Protein 2CUC (pdb70)

Foldseek 3Di:
DPDDDFDWWKAQLDAADDPDPAADTHDRGWIWAFDAQDDQQWTWIATPHVGDIHIDGVVRIDGDDGPDDD

Organism: Mus musculus (NCBI:txid10090)

Solvent-accessible surface area: 4850 Å² total; per-residue (Å²): 139,73,86,64,92,110,59,56,65,36,42,0,81,92,108,34,73,32,135,154,146,83,31,1,57,1,71,148,61,2,26,0,106,25,104,29,140,117,90,138,33,90,32,91,0,40,0,86,94,67,45,158,70,3,17,0,16,33,138,79,9,103,96,73,117,41,114,80,90,129

Secondary structure (DSSP, 8-state):
----SSS--EE--S-B---STTB--B-TT-EEEEEEEEETTEEEEEETTT--EEEEEGGG-EE---TT--

Nearest PDB structures (foldseek):
  2cuc-assembly1_A  TM=8.937E-01  e=4.933E-11  Mus musculus
  6edf-assembly1_A  TM=8.598E-01  e=6.894E-06  Homo sapiens
  1fyn-assembly1_A  TM=8.293E-01  e=5.812E-06  Homo sapiens
  6c4s-assembly1_B  TM=8.470E-01  e=2.414E-05  Homo sapiens
  2ecz-assembly1_A  TM=7.636E-01  e=8.659E-06  Homo sapiens

Radius of gyration: 11.86 Å; Cα contacts (8 Å, |Δi|>4): 140; chains: 1; bounding box: 29×27×24 Å

Sequence (70 aa):
GSSGSSGNMFVALHTYSAHRPEELDLQKGEGIRVLGKYQDGWLKGLSLLTGRTGIFPSDYVIPVSGPSSGGSSGSSGNMFVALHTYSAHRPEELDLQKGEGIRVLGKYQDGWLKGLSLLTGRTGIFPSDYVIPVSGPSSGGSSGSSGNMFVALHTYSAHRPEELDLQKGEGIRVLGKYQDGWLKGLSLLTGRTGIFPSDYVIPVSGPSSGGSSGSSGNMFVALHTYSAHRPEELDLQKGEGIRVLGKYQDGWLKGLSLLTGRTGIFPSDYVIPVSGPSSGGSSGSSGNMFVALHTYSAHRPEELDLQKGEGIRVLGKYQDGWLKGLSLLTGRTGIFPSDYVIPVSGPSSGGSSGSSGNMFVALHTYSAHRPEELDLQKGEGIRVLGKYQDGWLKGLSLLTGRTGIFPSDYVIPVSGPSSGGSSGSSGNMFVALHTYSAHRPEELDLQKGEGIRVLGKYQDGWLKGLSLLTGRTGIFPSDYVIPVSGPSSGGSSGSSGNMFVALHTYSAHRPEELDLQKGEGIRVLGKYQDGWLKGLSLLTGRTGIFPSDYVIPVSGPSSGGSSGSSGNMFVALHTYSAHRPEELDLQKGEGIRVLGKYQDGWLKGLSLLTGRTGIFPSDYVIPVSGPSSGGSSGSSGNMFVALHTYSAHRPEELDLQKGEGIRVLGKYQDGWLKGLSLLTGRTGIFPSDYVIPVSGPSSGGSSGSSGNMFVALHTYSAHRPEELDLQKGEGIRVLGKYQDGWLKGLSLLTGRTGIFPSDYVIPVSGPSSGGSSGSSGNMFVALHTYSAHRPEELDLQKGEGIRVLGKYQDGWLKGLSLLTGRTGIFPSDYVIPVSGPSSGGSSGSSGNMFVALHTYSAHRPEELDLQKGEGIRVLGKYQDGWLKGLSLLTGRTGIFPSDYVIPVSGPSSGGSSGSSGNMFVALHTYSAHRPEELDLQKGEGIRVLGKYQDGWLKGLSLLTGRTGIFPSDYVIPVSGPSSGGSSGSSGNMFVALHTYSAHRPEELDLQKGEGIRVLGKYQDGWLKGLSLLTGRTGIFPSDYVIPVSGPSSGGSSGSSGNMFVALHTYSAHRPEELDLQKGEGIRVLGKYQDGWLKGLSLLTGRTGIFPSDYVIPVSGPSSGGSSGSSGNMFVALHTYSAHRPEELDLQKGEGIRVLGKYQDGWLKGLSLLTGRTGIFPSDYVIPVSGPSSGGSSGSSGNMFVALHTYSAHRPEELDLQKGEGIRVLGKYQDGWLKGLSLLTGRTGIFPSDYVIPVSGPSSGGSSGSSGNMFVALHTYSAHRPEELDLQKGEGIRVLGKYQDGWLKGLSLLTGRTGIFPSDYVIPVSGPSSGGSSGSSGNMFVALHTYSAHRPEELDLQKGEGIRVLGKYQDGWLKGLSLLTGRTGIFPSDYVIPVSGPSSG

InterPro domains:
  IPR001452 SH3 domain [PF00018] (206-243)
  IPR001452 SH3 domain [PF00018] (388-435)
  IPR001452 SH3 domain [PF07653] (130-182)
  IPR001452 SH3 domain [PR00452] (385-395)
  IPR001452 SH3 domain [PR00452] (399-414)
  IPR001452 SH3 domain [PR00452] (429-441)
  IPR001452 SH3 domain [PS50002] (125-184)
  IPR001452 SH3 domain [PS50002] (187-252)
  IPR001452 SH3 domain [PS50002] (382-443)
  IPR001452 SH3 domain [SM00326] (128-183)
  IPR001452 SH3 domain [SM00326] (190-251)
  IPR001452 SH3 domain [SM00326] (385-442)
  IPR001841 Zinc finger, RING-type [PF13639] (11-53)
  IPR001841 Zinc finger, RING-type [PS50089] (12-53)
  IPR001841 Zinc finger, RING-type [SM00184] (12-52)
  IPR013083 Zinc finger, RING/FYVE/PHD-type [G3DSA:3.30.40.10] (3-82)
  IPR017907 Zinc finger, RING-type, conserved site [PS00518] (28-37)
  IPR028511 E3 ubiquitin-protein ligase SH3RF2, RING finger, HC subclass [cd16749] (10-55)
  IPR035792 E3 ubiquitin-protein ligase SH3RF2, first SH3 domain [cd11929] (128-181)
  IPR035794 E3 ubiquitin-protein ligase SH3RF2, second SH3 domain [cd11932] (191-247)

Structure (mmCIF, N/CA/C/O backbone):
data_2CUC
#
_entry.id   2CUC
#
loop_
_atom_site.group_PDB
_atom_site.id
_atom_site.type_symbol
_atom_site.label_atom_id
_atom_site.label_alt_id
_atom_site.label_comp_id
_atom_site.label_asym_id
_atom_site.label_entity_id
_atom_site.label_seq_id
_atom_site.pdbx_PDB_ins_code
_atom_site.Cartn_x
_atom_site.Cartn_y
_atom_site.Cartn_z
_atom_site.occupancy
_atom_site.B_iso_or_equiv
_atom_site.auth_seq_id
_atom_site.auth_comp_id
_atom_site.auth_asym_id
_atom_site.auth_atom_id
_atom_site.pdbx_PDB_model_num
ATOM 1 N N . GLY A 1 1 ? 16.415 1.539 -12.167 1.00 0.00 1 GLY A N 1
ATOM 2 C CA . GLY A 1 1 ? 16.487 1.330 -10.733 1.00 0.00 1 GLY A CA 1
ATOM 3 C C . GLY A 1 1 ? 15.388 0.419 -10.224 1.00 0.00 1 GLY A C 1
ATOM 4 O O . GLY A 1 1 ? 14.204 0.730 -10.353 1.00 0.00 1 GLY A O 1
ATOM 8 N N . SER A 1 2 ? 15.780 -0.712 -9.644 1.00 0.00 2 SER A N 1
ATOM 9 C CA . SER A 1 2 ? 14.819 -1.674 -9.119 1.00 0.00 2 SER A CA 1
ATOM 10 C C . SER A 1 2 ? 14.821 -1.666 -7.593 1.00 0.00 2 SER A C 1
ATOM 11 O O . SER A 1 2 ? 15.862 -1.478 -6.964 1.00 0.00 2 SER A O 1
ATOM 19 N N . SER A 1 3 ? 13.647 -1.873 -7.005 1.00 0.00 3 SER A N 1
ATOM 20 C CA . SER A 1 3 ? 13.512 -1.886 -5.553 1.00 0.00 3 SER A CA 1
ATOM 21 C C . SER A 1 3 ? 14.661 -2.654 -4.907 1.00 0.00 3 SER A C 1
ATOM 22 O O . SER A 1 3 ? 15.310 -2.162 -3.985 1.00 0.00 3 SER A O 1
ATOM 30 N N . GLY A 1 4 ? 14.906 -3.864 -5.399 1.00 0.00 4 GLY A N 1
ATOM 31 C CA . GLY A 1 4 ? 15.977 -4.682 -4.859 1.00 0.00 4 GLY A CA 1
ATOM 32 C C . GLY A 1 4 ? 15.459 -5.865 -4.066 1.00 0.00 4 GLY A C 1
ATOM 33 O O . GLY A 1 4 ? 15.505 -7.003 -4.533 1.00 0.00 4 GLY A O 1
ATOM 37 N N . SER A 1 5 ? 14.965 -5.598 -2.861 1.00 0.00 5 SER A N 1
ATOM 38 C CA . SER A 1 5 ? 14.441 -6.650 -1.998 1.00 0.00 5 SER A CA 1
ATOM 39 C C . SER A 1 5 ? 13.182 -7.268 -2.598 1.00 0.00 5 SER A C 1
ATOM 40 O O . SER A 1 5 ? 12.519 -6.660 -3.439 1.00 0.00 5 SER A O 1
ATOM 48 N N . SER A 1 6 ? 12.858 -8.480 -2.160 1.00 0.00 6 SER A N 1
ATOM 49 C CA . SER A 1 6 ? 11.681 -9.183 -2.656 1.00 0.00 6 SER A CA 1
ATOM 50 C C . SER A 1 6 ? 10.466 -8.894 -1.779 1.00 0.00 6 SER A C 1
ATOM 51 O O . SER A 1 6 ? 10.412 -9.305 -0.620 1.00 0.00 6 SER A O 1
ATOM 59 N N . GLY A 1 7 ? 9.493 -8.184 -2.341 1.00 0.00 7 GLY A N 1
ATOM 60 C CA . GLY A 1 7 ? 8.292 -7.852 -1.597 1.00 0.00 7 GLY A CA 1
ATOM 61 C C . GLY A 1 7 ? 7.107 -7.578 -2.502 1.00 0.00 7 GLY A C 1
ATOM 62 O O . GLY A 1 7 ? 6.991 -8.164 -3.577 1.00 0.00 7 GLY A O 1
ATOM 66 N N . ASN A 1 8 ? 6.223 -6.687 -2.064 1.00 0.00 8 ASN A N 1
ATOM 67 C CA . ASN A 1 8 ? 5.039 -6.339 -2.841 1.00 0.00 8 ASN A CA 1
ATOM 68 C C . ASN A 1 8 ? 4.932 -4.828 -3.021 1.00 0.00 8 ASN A C 1
ATOM 69 O O . ASN A 1 8 ? 4.816 -4.083 -2.049 1.00 0.00 8 ASN A O 1
ATOM 80 N N . MET A 1 9 ? 4.971 -4.383 -4.273 1.00 0.00 9 MET A N 1
ATOM 81 C CA . MET A 1 9 ? 4.877 -2.961 -4.582 1.00 0.00 9 MET A CA 1
ATOM 82 C C . MET A 1 9 ? 3.543 -2.637 -5.247 1.00 0.00 9 MET A C 1
ATOM 83 O O . MET A 1 9 ? 3.096 -3.350 -6.146 1.00 0.00 9 MET A O 1
ATOM 97 N N . PHE A 1 10 ? 2.911 -1.556 -4.801 1.00 0.00 10 PHE A N 1
ATOM 98 C CA . PHE A 1 10 ? 1.628 -1.138 -5.352 1.00 0.00 10 PHE A CA 1
ATOM 99 C C . PHE A 1 10 ? 1.465 0.376 -5.263 1.00 0.00 10 PHE A C 1
ATOM 100 O O . PHE A 1 10 ? 1.550 0.959 -4.182 1.00 0.00 10 PHE A O 1
ATOM 117 N N . VAL A 1 11 ? 1.230 1.009 -6.409 1.00 0.00 11 VAL A N 1
ATOM 118 C CA . VAL A 1 11 ? 1.054 2.455 -6.461 1.00 0.00 11 VAL A CA 1
ATOM 119 C C . VAL A 1 11 ? -0.409 2.838 -6.270 1.00 0.00 11 VAL A C 1
ATOM 120 O O . VAL A 1 11 ? -1.294 1.983 -6.300 1.00 0.00 11 VAL A O 1
ATOM 133 N N . ALA A 1 12 ? -0.657 4.129 -6.073 1.00 0.00 12 ALA A N 1
ATOM 134 C CA . ALA A 1 12 ? -2.013 4.626 -5.879 1.00 0.00 12 ALA A CA 1
ATOM 135 C C . ALA A 1 12 ? -2.526 5.324 -7.134 1.00 0.00 12 ALA A C 1
ATOM 136 O O . ALA A 1 12 ? -3.637 5.058 -7.595 1.00 0.00 12 ALA A O 1
ATOM 143 N N . LEU A 1 13 ? -1.712 6.220 -7.682 1.00 0.00 13 LEU A N 1
ATOM 144 C CA . LEU A 1 13 ? -2.084 6.958 -8.884 1.00 0.00 13 LEU A CA 1
ATOM 145 C C . LEU A 1 13 ? -3.411 7.685 -8.688 1.00 0.00 13 LEU A C 1
ATOM 146 O O . LEU A 1 13 ? -4.161 7.898 -9.640 1.00 0.00 13 LEU A O 1
ATOM 162 N N . HIS A 1 14 ? -3.692 8.067 -7.446 1.00 0.00 14 HIS A N 1
ATOM 163 C CA . HIS A 1 14 ? -4.927 8.774 -7.125 1.00 0.00 14 HIS A CA 1
ATOM 164 C C . HIS A 1 14 ? -4.854 9.390 -5.731 1.00 0.00 14 HIS A C 1
ATOM 165 O O . HIS A 1 14 ? -4.147 8.889 -4.855 1.00 0.00 14 HIS A O 1
ATOM 180 N N . THR A 1 15 ? -5.588 10.480 -5.532 1.00 0.00 15 THR A N 1
ATOM 181 C CA . THR A 1 15 ? -5.604 11.166 -4.246 1.00 0.00 15 THR A CA 1
ATOM 182 C C . THR A 1 15 ? -6.868 10.833 -3.461 1.00 0.00 15 THR A C 1
ATOM 183 O O . THR A 1 15 ? -7.935 11.391 -3.718 1.00 0.00 15 THR A O 1
ATOM 194 N N . TYR A 1 16 ? -6.741 9.920 -2.504 1.00 0.00 16 TYR A N 1
ATOM 195 C CA . TYR A 1 16 ? -7.874 9.511 -1.683 1.00 0.00 16 TYR A CA 1
ATOM 196 C C . TYR A 1 16 ? -7.738 10.048 -0.261 1.00 0.00 16 TYR A C 1
ATOM 197 O O . TYR A 1 16 ? -6.830 9.663 0.476 1.00 0.00 16 TYR A O 1
ATOM 215 N N . SER A 1 17 ? -8.649 10.939 0.118 1.00 0.00 17 SER A N 1
ATOM 216 C CA . SER A 1 17 ? -8.630 11.531 1.451 1.00 0.00 17 SER A CA 1
ATOM 217 C C . SER A 1 17 ? -9.372 10.647 2.449 1.00 0.00 17 SER A C 1
ATOM 218 O O . SER A 1 17 ? -10.599 10.676 2.528 1.00 0.00 17 SER A O 1
ATOM 226 N N . ALA A 1 18 ? -8.616 9.862 3.209 1.00 0.00 18 ALA A N 1
ATOM 227 C CA . ALA A 1 18 ? -9.200 8.970 4.204 1.00 0.00 18 ALA A CA 1
ATOM 228 C C . ALA A 1 18 ? -10.394 9.623 4.892 1.00 0.00 18 ALA A C 1
ATOM 229 O O . ALA A 1 18 ? -10.317 10.769 5.336 1.00 0.00 18 ALA A O 1
ATOM 236 N N . HIS A 1 19 ? -11.497 8.887 4.978 1.00 0.00 19 HIS A N 1
ATOM 237 C CA . HIS A 1 19 ? -12.708 9.395 5.614 1.00 0.00 19 HIS A CA 1
ATOM 238 C C . HIS A 1 19 ? -12.923 8.740 6.975 1.00 0.00 19 HIS A C 1
ATOM 239 O O . HIS A 1 19 ? -13.542 9.324 7.864 1.00 0.00 19 HIS A O 1
ATOM 254 N N . ARG A 1 20 ? -12.409 7.524 7.129 1.00 0.00 20 ARG A N 1
ATOM 255 C CA . ARG A 1 20 ? -12.547 6.789 8.381 1.00 0.00 20 ARG A CA 1
ATOM 256 C C . ARG A 1 20 ? -11.182 6.528 9.011 1.00 0.00 20 ARG A C 1
ATOM 257 O O . ARG A 1 20 ? -10.144 6.600 8.354 1.00 0.00 20 ARG A O 1
ATOM 278 N N . PRO A 1 21 ? -11.183 6.218 10.316 1.00 0.00 21 PRO A N 1
ATOM 279 C CA . PRO A 1 21 ? -9.953 5.939 11.064 1.00 0.00 21 PRO A CA 1
ATOM 280 C C . PRO A 1 21 ? -9.308 4.621 10.650 1.00 0.00 21 PRO A C 1
ATOM 281 O O . PRO A 1 21 ? -8.296 4.210 11.216 1.00 0.00 21 PRO A O 1
ATOM 292 N N . GLU A 1 22 ? -9.902 3.963 9.659 1.00 0.00 22 GLU A N 1
ATOM 293 C CA . GLU A 1 22 ? -9.385 2.690 9.170 1.00 0.00 22 GLU A CA 1
ATOM 294 C C . GLU A 1 22 ? -8.908 2.814 7.726 1.00 0.00 22 GLU A C 1
ATOM 295 O O . GLU A 1 22 ? -8.064 2.043 7.272 1.00 0.00 22 GLU A O 1
ATOM 307 N N . GLU A 1 23 ? -9.456 3.792 7.011 1.00 0.00 23 GLU A N 1
ATOM 308 C CA . GLU A 1 23 ? -9.087 4.017 5.618 1.00 0.00 23 GLU A CA 1
ATOM 309 C C . GLU A 1 23 ? -7.689 4.620 5.515 1.00 0.00 23 GLU A C 1
ATOM 310 O O . GLU A 1 23 ? -7.196 5.237 6.461 1.00 0.00 23 GLU A O 1
ATOM 322 N N . LEU A 1 24 ? -7.056 4.438 4.362 1.00 0.00 24 LEU A N 1
ATOM 323 C CA . LEU A 1 24 ? -5.715 4.964 4.134 1.00 0.00 24 LEU A CA 1
ATOM 324 C C . LEU A 1 24 ? -5.739 6.093 3.109 1.00 0.00 24 LEU A C 1
ATOM 325 O O . LEU A 1 24 ? -6.428 6.007 2.093 1.00 0.00 24 LEU A O 1
ATOM 341 N N . ASP A 1 25 ? -4.980 7.149 3.381 1.00 0.00 25 ASP A N 1
ATOM 342 C CA . ASP A 1 25 ? -4.912 8.294 2.481 1.00 0.00 25 ASP A CA 1
ATOM 343 C C . ASP A 1 25 ? -3.960 8.017 1.321 1.00 0.00 25 ASP A C 1
ATOM 344 O O . ASP A 1 25 ? -2.746 7.925 1.508 1.00 0.00 25 ASP A O 1
ATOM 353 N N . LEU A 1 26 ? -4.519 7.885 0.123 1.00 0.00 26 LEU A N 1
ATOM 354 C CA . LEU A 1 26 ? -3.720 7.617 -1.068 1.00 0.00 26 LEU A CA 1
ATOM 355 C C . LEU A 1 26 ? -3.287 8.918 -1.736 1.00 0.00 26 LEU A C 1
ATOM 356 O O . LEU A 1 26 ? -4.011 9.913 -1.707 1.00 0.00 26 LEU A O 1
ATOM 372 N N . GLN A 1 27 ? -2.103 8.901 -2.340 1.00 0.00 27 GLN A N 1
ATOM 373 C CA . GLN A 1 27 ? -1.574 10.079 -3.017 1.00 0.00 27 GLN A CA 1
ATOM 374 C C . GLN A 1 27 ? -1.090 9.729 -4.421 1.00 0.00 27 GLN A C 1
ATOM 375 O O . GLN A 1 27 ? -0.210 8.886 -4.593 1.00 0.00 27 GLN A O 1
ATOM 389 N N . LYS A 1 28 ? -1.672 10.382 -5.421 1.00 0.00 28 LYS A N 1
ATOM 390 C CA . LYS A 1 28 ? -1.300 10.141 -6.811 1.00 0.00 28 LYS A CA 1
ATOM 391 C C . LYS A 1 28 ? 0.216 10.159 -6.979 1.00 0.00 28 LYS A C 1
ATOM 392 O O . LYS A 1 28 ? 0.837 11.221 -6.989 1.00 0.00 28 LYS A O 1
ATOM 411 N N . GLY A 1 29 ? 0.806 8.975 -7.112 1.00 0.00 29 GLY A N 1
ATOM 412 C CA . GLY A 1 29 ? 2.244 8.877 -7.279 1.00 0.00 29 GLY A CA 1
ATOM 413 C C . GLY A 1 29 ? 2.956 8.526 -5.988 1.00 0.00 29 GLY A C 1
ATOM 414 O O . GLY A 1 29 ? 4.042 9.035 -5.712 1.00 0.00 29 GLY A O 1
ATOM 418 N N . GLU A 1 30 ? 2.343 7.653 -5.194 1.00 0.00 30 GLU A N 1
ATOM 419 C CA . GLU A 1 30 ? 2.924 7.237 -3.924 1.00 0.00 30 GLU A CA 1
ATOM 420 C C . GLU A 1 30 ? 3.048 5.718 -3.854 1.00 0.00 30 GLU A C 1
ATOM 421 O O . GLU A 1 30 ? 2.119 4.992 -4.206 1.00 0.00 30 GLU A O 1
ATOM 433 N N . GLY A 1 31 ? 4.203 5.244 -3.396 1.00 0.00 31 GLY A N 1
ATOM 434 C CA . GLY A 1 31 ? 4.428 3.814 -3.289 1.00 0.00 31 GLY A CA 1
ATOM 435 C C . GLY A 1 31 ? 3.834 3.227 -2.024 1.00 0.00 31 GLY A C 1
ATOM 436 O O . GLY A 1 31 ? 4.147 3.672 -0.919 1.00 0.00 31 GLY A O 1
ATOM 440 N N . ILE A 1 32 ? 2.974 2.228 -2.184 1.00 0.00 32 ILE A N 1
ATOM 441 C CA . ILE A 1 32 ? 2.334 1.580 -1.045 1.00 0.00 32 ILE A CA 1
ATOM 442 C C . ILE A 1 32 ? 2.732 0.111 -0.954 1.00 0.00 32 ILE A C 1
ATOM 443 O O . ILE A 1 32 ? 2.969 -0.543 -1.970 1.00 0.00 32 ILE A O 1
ATOM 459 N N . ARG A 1 33 ? 2.801 -0.402 0.270 1.00 0.00 33 ARG A N 1
ATOM 460 C CA . ARG A 1 33 ? 3.169 -1.795 0.495 1.00 0.00 33 ARG A CA 1
ATOM 461 C C . ARG A 1 33 ? 1.995 -2.582 1.070 1.00 0.00 33 ARG A C 1
ATOM 462 O O . ARG A 1 33 ? 1.646 -2.428 2.241 1.00 0.00 33 ARG A O 1
ATOM 483 N N . VAL A 1 34 ? 1.390 -3.424 0.240 1.00 0.00 34 VAL A N 1
ATOM 484 C CA . VAL A 1 34 ? 0.256 -4.235 0.665 1.00 0.00 34 VAL A CA 1
ATOM 485 C C . VAL A 1 34 ? 0.686 -5.296 1.672 1.00 0.00 34 VAL A C 1
ATOM 486 O O . VAL A 1 34 ? 1.486 -6.179 1.357 1.00 0.00 34 VAL A O 1
ATOM 499 N N . LEU A 1 35 ? 0.150 -5.206 2.884 1.00 0.00 35 LEU A N 1
ATOM 500 C CA . LEU A 1 35 ? 0.478 -6.159 3.939 1.00 0.00 35 LEU A CA 1
ATOM 501 C C . LEU A 1 35 ? -0.593 -7.239 4.049 1.00 0.00 35 LEU A C 1
ATOM 502 O O . LEU A 1 35 ? -0.360 -8.397 3.706 1.00 0.00 35 LEU A O 1
ATOM 518 N N . GLY A 1 36 ? -1.771 -6.850 4.529 1.00 0.00 36 GLY A N 1
ATOM 519 C CA . GLY A 1 36 ? -2.862 -7.796 4.674 1.00 0.00 36 GLY A CA 1
ATOM 520 C C . GLY A 1 36 ? -3.925 -7.623 3.608 1.00 0.00 36 GLY A C 1
ATOM 521 O O . GLY A 1 36 ? -3.882 -6.673 2.825 1.00 0.00 36 GLY A O 1
ATOM 525 N N . LYS A 1 37 ? -4.883 -8.544 3.574 1.00 0.00 37 LYS A N 1
ATOM 526 C CA . LYS A 1 37 ? -5.963 -8.490 2.596 1.00 0.00 37 LYS A CA 1
ATOM 527 C C . LYS A 1 37 ? -7.321 -8.428 3.287 1.00 0.00 37 LYS A C 1
ATOM 528 O O . LYS A 1 37 ? -7.789 -9.420 3.845 1.00 0.00 37 LYS A O 1
ATOM 547 N N . TYR A 1 38 ? -7.948 -7.258 3.245 1.00 0.00 38 TYR A N 1
ATOM 548 C CA . TYR A 1 38 ? -9.252 -7.067 3.869 1.00 0.00 38 TYR A CA 1
ATOM 549 C C . TYR A 1 38 ? -10.298 -7.980 3.236 1.00 0.00 38 TYR A C 1
ATOM 550 O O . TYR A 1 38 ? -10.882 -8.831 3.907 1.00 0.00 38 TYR A O 1
ATOM 568 N N . GLN A 1 39 ? -10.526 -7.797 1.939 1.00 0.00 39 GLN A N 1
ATOM 569 C CA . GLN A 1 39 ? -11.501 -8.604 1.215 1.00 0.00 39 GLN A CA 1
ATOM 570 C C . GLN A 1 39 ? -11.480 -8.276 -0.274 1.00 0.00 39 GLN A C 1
ATOM 571 O O . GLN A 1 39 ? -10.724 -7.412 -0.719 1.00 0.00 39 GLN A O 1
ATOM 585 N N . ASP A 1 40 ? -12.314 -8.971 -1.040 1.00 0.00 40 ASP A N 1
ATOM 586 C CA . ASP A 1 40 ? -12.391 -8.753 -2.480 1.00 0.00 40 ASP A CA 1
ATOM 587 C C . ASP A 1 40 ? -12.747 -7.303 -2.791 1.00 0.00 40 ASP A C 1
ATOM 588 O O . ASP A 1 40 ? -13.904 -6.899 -2.680 1.00 0.00 40 ASP A O 1
ATOM 597 N N . GLY A 1 41 ? -11.744 -6.523 -3.181 1.00 0.00 41 GLY A N 1
ATOM 598 C CA . GLY A 1 41 ? -11.971 -5.126 -3.501 1.00 0.00 41 GLY A CA 1
ATOM 599 C C . GLY A 1 41 ? -11.284 -4.189 -2.528 1.00 0.00 41 GLY A C 1
ATOM 600 O O . GLY A 1 41 ? -11.066 -3.016 -2.834 1.00 0.00 41 GLY A O 1
ATOM 604 N N . TRP A 1 42 ? -10.942 -4.705 -1.353 1.00 0.00 42 TRP A N 1
ATOM 605 C CA . TRP A 1 42 ? -10.277 -3.905 -0.331 1.00 0.00 42 TRP A CA 1
ATOM 606 C C . TRP A 1 42 ? -9.043 -4.623 0.205 1.00 0.00 42 TRP A C 1
ATOM 607 O O . TRP A 1 42 ? -9.091 -5.816 0.509 1.00 0.00 42 TRP A O 1
ATOM 628 N N . LEU A 1 43 ? -7.941 -3.891 0.319 1.00 0.00 43 LEU A N 1
ATOM 629 C CA . LEU A 1 43 ? -6.694 -4.459 0.819 1.00 0.00 43 LEU A CA 1
ATOM 630 C C . LEU A 1 43 ? -6.052 -3.539 1.852 1.00 0.00 43 LEU A C 1
ATOM 631 O O . LEU A 1 43 ? -6.379 -2.355 1.933 1.00 0.00 43 LEU A O 1
ATOM 647 N N . LYS A 1 44 ? -5.135 -4.091 2.640 1.00 0.00 44 LYS A N 1
ATOM 648 C CA . LYS A 1 44 ? -4.444 -3.320 3.667 1.00 0.00 44 LYS A CA 1
ATOM 649 C C . LYS A 1 44 ? -2.965 -3.167 3.329 1.00 0.00 44 LYS A C 1
ATOM 650 O O . LYS A 1 44 ? -2.259 -4.154 3.127 1.00 0.00 44 LYS A O 1
ATOM 669 N N . GLY A 1 45 ? -2.501 -1.922 3.270 1.00 0.00 45 GLY A N 1
ATOM 670 C CA . GLY A 1 45 ? -1.108 -1.663 2.957 1.00 0.00 45 GLY A CA 1
ATOM 671 C C . GLY A 1 45 ? -0.572 -0.437 3.668 1.00 0.00 45 GLY A C 1
ATOM 672 O O . GLY A 1 45 ? -1.341 0.381 4.176 1.00 0.00 45 GLY A O 1
ATOM 676 N N . LEU A 1 46 ? 0.750 -0.308 3.707 1.00 0.00 46 LEU A N 1
ATOM 677 C CA . LEU A 1 46 ? 1.388 0.828 4.364 1.00 0.00 46 LEU A CA 1
ATOM 678 C C . LEU A 1 46 ? 2.007 1.772 3.338 1.00 0.00 46 LEU A C 1
ATOM 679 O O . LEU A 1 46 ? 2.920 1.395 2.604 1.00 0.00 46 LEU A O 1
ATOM 695 N N . SER A 1 47 ? 1.505 3.002 3.295 1.00 0.00 47 SER A N 1
ATOM 696 C CA . SER A 1 47 ? 2.007 4.000 2.358 1.00 0.00 47 SER A CA 1
ATOM 697 C C . SER A 1 47 ? 3.484 4.287 2.610 1.00 0.00 47 SER A C 1
ATOM 698 O O . SER A 1 47 ? 3.850 4.875 3.628 1.00 0.00 47 SER A O 1
ATOM 706 N N . LEU A 1 48 ? 4.329 3.867 1.674 1.00 0.00 48 LEU A N 1
ATOM 707 C CA . LEU A 1 48 ? 5.768 4.077 1.793 1.00 0.00 48 LEU A CA 1
ATOM 708 C C . LEU A 1 48 ? 6.110 5.561 1.702 1.00 0.00 48 LEU A C 1
ATOM 709 O O . LEU A 1 48 ? 7.247 5.963 1.952 1.00 0.00 48 LEU A O 1
ATOM 725 N N . LEU A 1 49 ? 5.120 6.371 1.344 1.00 0.00 49 LEU A N 1
ATOM 726 C CA . LEU A 1 49 ? 5.315 7.811 1.222 1.00 0.00 49 LEU A CA 1
ATOM 727 C C . LEU A 1 49 ? 5.004 8.516 2.539 1.00 0.00 49 LEU A C 1
ATOM 728 O O . LEU A 1 49 ? 5.902 9.028 3.209 1.00 0.00 49 LEU A O 1
ATOM 744 N N . THR A 1 50 ? 3.727 8.538 2.905 1.00 0.00 50 THR A N 1
ATOM 745 C CA . THR A 1 50 ? 3.297 9.178 4.142 1.00 0.00 50 THR A CA 1
ATOM 746 C C . THR A 1 50 ? 3.686 8.344 5.357 1.00 0.00 50 THR A C 1
ATOM 747 O O . THR A 1 50 ? 4.151 8.876 6.364 1.00 0.00 50 THR A O 1
ATOM 758 N N . GLY A 1 51 ? 3.492 7.033 5.255 1.00 0.00 51 GLY A N 1
ATOM 759 C CA . GLY A 1 51 ? 3.828 6.146 6.354 1.00 0.00 51 GLY A CA 1
ATOM 760 C C . GLY A 1 51 ? 2.613 5.739 7.163 1.00 0.00 51 GLY A C 1
ATOM 761 O O . GLY A 1 51 ? 2.733 5.361 8.329 1.00 0.00 51 GLY A O 1
ATOM 765 N N . ARG A 1 52 ? 1.439 5.817 6.545 1.00 0.00 52 ARG A N 1
ATOM 766 C CA . ARG A 1 52 ? 0.197 5.456 7.217 1.00 0.00 52 ARG A CA 1
ATOM 767 C C . ARG A 1 52 ? -0.303 4.095 6.742 1.00 0.00 52 ARG A C 1
ATOM 768 O O . ARG A 1 52 ? -0.071 3.700 5.598 1.00 0.00 52 ARG A O 1
ATOM 789 N N . THR A 1 53 ? -0.990 3.380 7.628 1.00 0.00 53 THR A N 1
ATOM 790 C CA . THR A 1 53 ? -1.520 2.063 7.300 1.00 0.00 53 THR A CA 1
ATOM 791 C C . THR A 1 53 ? -3.043 2.048 7.378 1.00 0.00 53 THR A C 1
ATOM 792 O O . THR A 1 53 ? -3.624 2.358 8.417 1.00 0.00 53 THR A O 1
ATOM 803 N N . GLY A 1 54 ? -3.684 1.686 6.271 1.00 0.00 54 GLY A N 1
ATOM 804 C CA . GLY A 1 54 ? -5.134 1.637 6.236 1.00 0.00 54 GLY A CA 1
ATOM 805 C C . GLY A 1 54 ? -5.658 0.724 5.145 1.00 0.00 54 GLY A C 1
ATOM 806 O O . GLY A 1 54 ? -4.884 0.035 4.480 1.00 0.00 54 GLY A O 1
ATOM 810 N N . ILE A 1 55 ? -6.974 0.718 4.962 1.00 0.00 55 ILE A N 1
ATOM 811 C CA . ILE A 1 55 ? -7.599 -0.117 3.945 1.00 0.00 55 ILE A CA 1
ATOM 812 C C . ILE A 1 55 ? -7.954 0.697 2.706 1.00 0.00 55 ILE A C 1
ATOM 813 O O . ILE A 1 55 ? -8.701 1.673 2.784 1.00 0.00 55 ILE A O 1
ATOM 829 N N . PHE A 1 56 ? -7.414 0.290 1.562 1.00 0.00 56 PHE A N 1
ATOM 830 C CA . PHE A 1 56 ? -7.674 0.982 0.304 1.00 0.00 56 PHE A CA 1
ATOM 831 C C . PHE A 1 56 ? -8.222 0.017 -0.744 1.00 0.00 56 PHE A C 1
ATOM 832 O O . PHE A 1 56 ? -8.003 -1.193 -0.686 1.00 0.00 56 PHE A O 1
ATOM 849 N N . PRO A 1 57 ? -8.954 0.565 -1.725 1.00 0.00 57 PRO A N 1
ATOM 850 C CA . PRO A 1 57 ? -9.549 -0.228 -2.805 1.00 0.00 57 PRO A CA 1
ATOM 851 C C . PRO A 1 57 ? -8.500 -0.782 -3.763 1.00 0.00 57 PRO A C 1
ATOM 852 O O . PRO A 1 57 ? -7.621 -0.055 -4.225 1.00 0.00 57 PRO A O 1
ATOM 863 N N . SER A 1 58 ? -8.600 -2.075 -4.058 1.00 0.00 58 SER A N 1
ATOM 864 C CA . SER A 1 58 ? -7.657 -2.728 -4.959 1.00 0.00 58 SER A CA 1
ATOM 865 C C . SER A 1 58 ? -7.663 -2.058 -6.330 1.00 0.00 58 SER A C 1
ATOM 866 O O . SER A 1 58 ? -6.648 -2.038 -7.027 1.00 0.00 58 SER A O 1
ATOM 874 N N . ASP A 1 59 ? -8.812 -1.511 -6.709 1.00 0.00 59 ASP A N 1
ATOM 875 C CA . ASP A 1 59 ? -8.951 -0.838 -7.996 1.00 0.00 59 ASP A CA 1
ATOM 876 C C . ASP A 1 59 ? -8.025 0.371 -8.080 1.00 0.00 59 ASP A C 1
ATOM 877 O O . ASP A 1 59 ? -7.626 0.785 -9.169 1.00 0.00 59 ASP A O 1
ATOM 886 N N . TYR A 1 60 ? -7.687 0.932 -6.925 1.00 0.00 60 TYR A N 1
ATOM 887 C CA . TYR A 1 60 ? -6.810 2.096 -6.868 1.00 0.00 60 TYR A CA 1
ATOM 888 C C . TYR A 1 60 ? -5.344 1.677 -6.919 1.00 0.00 60 TYR A C 1
ATOM 889 O O . TYR A 1 60 ? -4.473 2.464 -7.288 1.00 0.00 60 TYR A O 1
ATOM 907 N N . VAL A 1 61 ? -5.079 0.429 -6.546 1.00 0.00 61 VAL A N 1
ATOM 908 C CA . VAL A 1 61 ? -3.720 -0.098 -6.550 1.00 0.00 61 VAL A CA 1
ATOM 909 C C . VAL A 1 61 ? -3.540 -1.147 -7.642 1.00 0.00 61 VAL A C 1
ATOM 910 O O . VAL A 1 61 ? -4.376 -2.035 -7.807 1.00 0.00 61 VAL A O 1
ATOM 923 N N . ILE A 1 62 ? -2.443 -1.038 -8.384 1.00 0.00 62 ILE A N 1
ATOM 924 C CA . ILE A 1 62 ? -2.153 -1.978 -9.459 1.00 0.00 62 ILE A CA 1
ATOM 925 C C . ILE A 1 62 ? -0.880 -2.766 -9.171 1.00 0.00 62 ILE A C 1
ATOM 926 O O . ILE A 1 62 ? 0.132 -2.220 -8.731 1.00 0.00 62 ILE A O 1
ATOM 942 N N . PRO A 1 63 ? -0.928 -4.082 -9.426 1.00 0.00 63 PRO A N 1
ATOM 943 C CA . PRO A 1 63 ? 0.213 -4.975 -9.204 1.00 0.00 63 PRO A CA 1
ATOM 944 C C . PRO A 1 63 ? 1.345 -4.725 -10.195 1.00 0.00 63 PRO A C 1
ATOM 945 O O . PRO A 1 63 ? 1.238 -5.063 -11.374 1.00 0.00 63 PRO A O 1
ATOM 956 N N . VAL A 1 64 ? 2.431 -4.132 -9.709 1.00 0.00 64 VAL A N 1
ATOM 957 C CA . VAL A 1 64 ? 3.584 -3.838 -10.551 1.00 0.00 64 VAL A CA 1
ATOM 958 C C . VAL A 1 64 ? 4.373 -5.105 -10.864 1.00 0.00 64 VAL A C 1
ATOM 959 O O . VAL A 1 64 ? 4.169 -6.145 -10.239 1.00 0.00 64 VAL A O 1
ATOM 972 N N . SER A 1 65 ? 5.274 -5.009 -11.836 1.00 0.00 65 SER A N 1
ATOM 973 C CA . SER A 1 65 ? 6.092 -6.149 -12.235 1.00 0.00 65 SER A CA 1
ATOM 974 C C . SER A 1 65 ? 7.522 -5.712 -12.539 1.00 0.00 65 SER A C 1
ATOM 975 O O . SER A 1 65 ? 7.804 -4.522 -12.672 1.00 0.00 65 SER A O 1
ATOM 983 N N . GLY A 1 66 ? 8.421 -6.685 -12.647 1.00 0.00 66 GLY A N 1
ATOM 984 C CA . GLY A 1 66 ? 9.811 -6.382 -12.934 1.00 0.00 66 GLY A CA 1
ATOM 985 C C . GLY A 1 66 ? 10.701 -7.606 -12.848 1.00 0.00 66 GLY A C 1
ATOM 986 O O . GLY A 1 66 ? 10.228 -8.738 -12.749 1.00 0.00 66 GLY A O 1
ATOM 990 N N . PRO A 1 67 ? 12.024 -7.385 -12.890 1.00 0.00 67 PRO A N 1
ATOM 991 C CA . PRO A 1 67 ? 13.010 -8.467 -12.819 1.00 0.00 67 PRO A CA 1
ATOM 992 C C . PRO A 1 67 ? 13.062 -9.114 -11.439 1.00 0.00 67 PRO A C 1
ATOM 993 O O . PRO A 1 67 ? 13.795 -10.079 -11.223 1.00 0.00 67 PRO A O 1
ATOM 1004 N N . SER A 1 68 ? 12.279 -8.578 -10.509 1.00 0.00 68 SER A N 1
ATOM 1005 C CA . SER A 1 68 ? 12.238 -9.102 -9.148 1.00 0.00 68 SER A CA 1
ATOM 1006 C C . SER A 1 68 ? 12.268 -10.627 -9.153 1.00 0.00 68 SER A C 1
ATOM 1007 O O . SER A 1 68 ? 13.089 -11.245 -8.475 1.00 0.00 68 SER A O 1
ATOM 1015 N N . SER A 1 69 ? 11.366 -11.228 -9.922 1.00 0.00 69 SER A N 1
ATOM 1016 C CA . SER A 1 69 ? 11.285 -12.681 -10.013 1.00 0.00 69 SER A CA 1
ATOM 1017 C C . SER A 1 69 ? 12.530 -13.254 -10.682 1.00 0.00 69 SER A C 1
ATOM 1018 O O . SER A 1 69 ? 13.255 -12.546 -11.380 1.00 0.00 69 SER A O 1
ATOM 1026 N N . GLY A 1 70 ? 12.772 -14.543 -10.463 1.00 0.00 70 GLY A N 1
ATOM 1027 C CA . GLY A 1 70 ? 13.930 -15.191 -11.051 1.00 0.00 70 GLY A CA 1
ATOM 1028 C C . GLY A 1 70 ? 13.740 -15.490 -12.525 1.00 0.00 70 GLY A C 1
ATOM 1029 O O . GLY A 1 70 ? 14.463 -14.962 -13.371 1.00 0.00 70 GLY A O 1
ATOM 1033 N N . GLY A 1 1 ? 13.406 2.044 8.575 1.00 0.00 1 GLY A N 2
ATOM 1034 C CA . GLY A 1 1 ? 12.176 1.384 8.180 1.00 0.00 1 GLY A CA 2
ATOM 1035 C C . GLY A 1 1 ? 12.297 -0.127 8.194 1.00 0.00 1 GLY A C 2
ATOM 1036 O O . GLY A 1 1 ? 12.062 -0.765 9.220 1.00 0.00 1 GLY A O 2
ATOM 1040 N N . SER A 1 2 ? 12.663 -0.700 7.052 1.00 0.00 2 SER A N 2
ATOM 1041 C CA . SER A 1 2 ? 12.809 -2.146 6.936 1.00 0.00 2 SER A CA 2
ATOM 1042 C C . SER A 1 2 ? 13.940 -2.502 5.975 1.00 0.00 2 SER A C 2
ATOM 1043 O O . SER A 1 2 ? 14.208 -1.776 5.018 1.00 0.00 2 SER A O 2
ATOM 1051 N N . SER A 1 3 ? 14.599 -3.626 6.238 1.00 0.00 3 SER A N 2
ATOM 1052 C CA . SER A 1 3 ? 15.704 -4.078 5.400 1.00 0.00 3 SER A CA 2
ATOM 1053 C C . SER A 1 3 ? 15.410 -5.454 4.810 1.00 0.00 3 SER A C 2
ATOM 1054 O O . SER A 1 3 ? 15.323 -6.446 5.532 1.00 0.00 3 SER A O 2
ATOM 1062 N N . GLY A 1 4 ? 15.259 -5.505 3.490 1.00 0.00 4 GLY A N 2
ATOM 1063 C CA . GLY A 1 4 ? 14.977 -6.763 2.824 1.00 0.00 4 GLY A CA 2
ATOM 1064 C C . GLY A 1 4 ? 15.059 -6.652 1.314 1.00 0.00 4 GLY A C 2
ATOM 1065 O O . GLY A 1 4 ? 15.986 -6.042 0.780 1.00 0.00 4 GLY A O 2
ATOM 1069 N N . SER A 1 5 ? 14.089 -7.242 0.624 1.00 0.00 5 SER A N 2
ATOM 1070 C CA . SER A 1 5 ? 14.059 -7.211 -0.833 1.00 0.00 5 SER A CA 2
ATOM 1071 C C . SER A 1 5 ? 12.664 -6.856 -1.340 1.00 0.00 5 SER A C 2
ATOM 1072 O O . SER A 1 5 ? 11.669 -7.056 -0.644 1.00 0.00 5 SER A O 2
ATOM 1080 N N . SER A 1 6 ? 12.601 -6.329 -2.559 1.00 0.00 6 SER A N 2
ATOM 1081 C CA . SER A 1 6 ? 11.329 -5.943 -3.159 1.00 0.00 6 SER A CA 2
ATOM 1082 C C . SER A 1 6 ? 10.309 -7.072 -3.045 1.00 0.00 6 SER A C 2
ATOM 1083 O O . SER A 1 6 ? 10.323 -8.017 -3.832 1.00 0.00 6 SER A O 2
ATOM 1091 N N . GLY A 1 7 ? 9.425 -6.964 -2.058 1.00 0.00 7 GLY A N 2
ATOM 1092 C CA . GLY A 1 7 ? 8.410 -7.982 -1.858 1.00 0.00 7 GLY A CA 2
ATOM 1093 C C . GLY A 1 7 ? 7.138 -7.693 -2.631 1.00 0.00 7 GLY A C 2
ATOM 1094 O O . GLY A 1 7 ? 6.891 -8.289 -3.678 1.00 0.00 7 GLY A O 2
ATOM 1098 N N . ASN A 1 8 ? 6.328 -6.775 -2.113 1.00 0.00 8 ASN A N 2
ATOM 1099 C CA . ASN A 1 8 ? 5.074 -6.409 -2.760 1.00 0.00 8 ASN A CA 2
ATOM 1100 C C . ASN A 1 8 ? 4.971 -4.897 -2.931 1.00 0.00 8 ASN A C 2
ATOM 1101 O O . ASN A 1 8 ? 4.910 -4.154 -1.952 1.00 0.00 8 ASN A O 2
ATOM 1112 N N . MET A 1 9 ? 4.951 -4.448 -4.182 1.00 0.00 9 MET A N 2
ATOM 1113 C CA . MET A 1 9 ? 4.853 -3.025 -4.482 1.00 0.00 9 MET A CA 2
ATOM 1114 C C . MET A 1 9 ? 3.501 -2.692 -5.105 1.00 0.00 9 MET A C 2
ATOM 1115 O O . MET A 1 9 ? 3.037 -3.383 -6.011 1.00 0.00 9 MET A O 2
ATOM 1129 N N . PHE A 1 10 ? 2.873 -1.629 -4.612 1.00 0.00 10 PHE A N 2
ATOM 1130 C CA . PHE A 1 10 ? 1.574 -1.205 -5.120 1.00 0.00 10 PHE A CA 2
ATOM 1131 C C . PHE A 1 10 ? 1.419 0.310 -5.023 1.00 0.00 10 PHE A C 2
ATOM 1132 O O . PHE A 1 10 ? 1.493 0.885 -3.937 1.00 0.00 10 PHE A O 2
ATOM 1149 N N . VAL A 1 11 ? 1.204 0.951 -6.168 1.00 0.00 11 VAL A N 2
ATOM 1150 C CA . VAL A 1 11 ? 1.039 2.399 -6.213 1.00 0.00 11 VAL A CA 2
ATOM 1151 C C . VAL A 1 11 ? -0.428 2.789 -6.075 1.00 0.00 11 VAL A C 2
ATOM 1152 O O . VAL A 1 11 ? -1.318 1.946 -6.185 1.00 0.00 11 VAL A O 2
ATOM 1165 N N . ALA A 1 12 ? -0.673 4.073 -5.834 1.00 0.00 12 ALA A N 2
ATOM 1166 C CA . ALA A 1 12 ? -2.033 4.576 -5.683 1.00 0.00 12 ALA A CA 2
ATOM 1167 C C . ALA A 1 12 ? -2.523 5.228 -6.972 1.00 0.00 12 ALA A C 2
ATOM 1168 O O . ALA A 1 12 ? -3.622 4.938 -7.448 1.00 0.00 12 ALA A O 2
ATOM 1175 N N . LEU A 1 13 ? -1.703 6.110 -7.531 1.00 0.00 13 LEU A N 2
ATOM 1176 C CA . LEU A 1 13 ? -2.053 6.805 -8.766 1.00 0.00 13 LEU A CA 2
ATOM 1177 C C . LEU A 1 13 ? -3.378 7.547 -8.616 1.00 0.00 13 LEU A C 2
ATOM 1178 O O . LEU A 1 13 ? -4.088 7.774 -9.595 1.00 0.00 13 LEU A O 2
ATOM 1194 N N . HIS A 1 14 ? -3.703 7.924 -7.383 1.00 0.00 14 HIS A N 2
ATOM 1195 C CA . HIS A 1 14 ? -4.941 8.643 -7.105 1.00 0.00 14 HIS A CA 2
ATOM 1196 C C . HIS A 1 14 ? -4.897 9.287 -5.723 1.00 0.00 14 HIS A C 2
ATOM 1197 O O . HIS A 1 14 ? -4.138 8.860 -4.851 1.00 0.00 14 HIS A O 2
ATOM 1212 N N . THR A 1 15 ? -5.714 10.317 -5.528 1.00 0.00 15 THR A N 2
ATOM 1213 C CA . THR A 1 15 ? -5.767 11.020 -4.253 1.00 0.00 15 THR A CA 2
ATOM 1214 C C . THR A 1 15 ? -7.034 10.667 -3.482 1.00 0.00 15 THR A C 2
ATOM 1215 O O . THR A 1 15 ? -8.115 11.179 -3.776 1.00 0.00 15 THR A O 2
ATOM 1226 N N . TYR A 1 16 ? -6.895 9.789 -2.495 1.00 0.00 16 TYR A N 2
ATOM 1227 C CA . TYR A 1 16 ? -8.029 9.366 -1.683 1.00 0.00 16 TYR A CA 2
ATOM 1228 C C . TYR A 1 16 ? -7.966 9.989 -0.291 1.00 0.00 16 TYR A C 2
ATOM 1229 O O . TYR A 1 16 ? -7.063 9.694 0.492 1.00 0.00 16 TYR A O 2
ATOM 1247 N N . SER A 1 17 ? -8.932 10.851 0.008 1.00 0.00 17 SER A N 2
ATOM 1248 C CA . SER A 1 17 ? -8.985 11.519 1.303 1.00 0.00 17 SER A CA 2
ATOM 1249 C C . SER A 1 17 ? -9.633 10.620 2.352 1.00 0.00 17 SER A C 2
ATOM 1250 O O . SER A 1 17 ? -10.852 10.454 2.374 1.00 0.00 17 SER A O 2
ATOM 1258 N N . ALA A 1 18 ? -8.808 10.043 3.219 1.00 0.00 18 ALA A N 2
ATOM 1259 C CA . ALA A 1 18 ? -9.300 9.163 4.272 1.00 0.00 18 ALA A CA 2
ATOM 1260 C C . ALA A 1 18 ? -10.419 9.828 5.065 1.00 0.00 18 ALA A C 2
ATOM 1261 O O . ALA A 1 18 ? -10.314 10.993 5.449 1.00 0.00 18 ALA A O 2
ATOM 1268 N N . HIS A 1 19 ? -11.491 9.080 5.308 1.00 0.00 19 HIS A N 2
ATOM 1269 C CA . HIS A 1 19 ? -12.631 9.598 6.057 1.00 0.00 19 HIS A CA 2
ATOM 1270 C C . HIS A 1 19 ? -12.771 8.882 7.397 1.00 0.00 19 HIS A C 2
ATOM 1271 O O . HIS A 1 19 ? -13.346 9.422 8.342 1.00 0.00 19 HIS A O 2
ATOM 1286 N N . ARG A 1 20 ? -12.243 7.665 7.470 1.00 0.00 20 ARG A N 2
ATOM 1287 C CA . ARG A 1 20 ? -12.312 6.875 8.694 1.00 0.00 20 ARG A CA 2
ATOM 1288 C C . ARG A 1 20 ? -10.915 6.595 9.239 1.00 0.00 20 ARG A C 2
ATOM 1289 O O . ARG A 1 20 ? -9.914 6.689 8.528 1.00 0.00 20 ARG A O 2
ATOM 1310 N N . PRO A 1 21 ? -10.843 6.243 10.531 1.00 0.00 21 PRO A N 2
ATOM 1311 C CA . PRO A 1 21 ? -9.574 5.942 11.200 1.00 0.00 21 PRO A CA 2
ATOM 1312 C C . PRO A 1 21 ? -8.954 4.638 10.710 1.00 0.00 21 PRO A C 2
ATOM 1313 O O . PRO A 1 21 ? -7.895 4.227 11.182 1.00 0.00 21 PRO A O 2
ATOM 1324 N N . GLU A 1 22 ? -9.622 3.992 9.759 1.00 0.00 22 GLU A N 2
ATOM 1325 C CA . GLU A 1 22 ? -9.136 2.733 9.205 1.00 0.00 22 GLU A CA 2
ATOM 1326 C C . GLU A 1 22 ? -8.721 2.905 7.747 1.00 0.00 22 GLU A C 2
ATOM 1327 O O . GLU A 1 22 ? -7.897 2.150 7.232 1.00 0.00 22 GLU A O 2
ATOM 1339 N N . GLU A 1 23 ? -9.299 3.904 7.087 1.00 0.00 23 GLU A N 2
ATOM 1340 C CA . GLU A 1 23 ? -8.991 4.174 5.687 1.00 0.00 23 GLU A CA 2
ATOM 1341 C C . GLU A 1 23 ? -7.574 4.721 5.538 1.00 0.00 23 GLU A C 2
ATOM 1342 O O . GLU A 1 23 ? -7.020 5.304 6.471 1.00 0.00 23 GLU A O 2
ATOM 1354 N N . LEU A 1 24 ? -6.993 4.528 4.359 1.00 0.00 24 LEU A N 2
ATOM 1355 C CA . LEU A 1 24 ? -5.640 5.001 4.087 1.00 0.00 24 LEU A CA 2
ATOM 1356 C C . LEU A 1 24 ? -5.653 6.121 3.051 1.00 0.00 24 LEU A C 2
ATOM 1357 O O . LEU A 1 24 ? -6.198 5.964 1.959 1.00 0.00 24 LEU A O 2
ATOM 1373 N N . ASP A 1 25 ? -5.049 7.251 3.402 1.00 0.00 25 ASP A N 2
ATOM 1374 C CA . ASP A 1 25 ? -4.988 8.397 2.502 1.00 0.00 25 ASP A CA 2
ATOM 1375 C C . ASP A 1 25 ? -4.020 8.134 1.352 1.00 0.00 25 ASP A C 2
ATOM 1376 O O . ASP A 1 25 ? -2.806 8.076 1.550 1.00 0.00 25 ASP A O 2
ATOM 1385 N N . LEU A 1 26 ? -4.566 7.974 0.152 1.00 0.00 26 LEU A N 2
ATOM 1386 C CA . LEU A 1 26 ? -3.751 7.716 -1.031 1.00 0.00 26 LEU A CA 2
ATOM 1387 C C . LEU A 1 26 ? -3.273 9.022 -1.658 1.00 0.00 26 LEU A C 2
ATOM 1388 O O . LEU A 1 26 ? -3.981 10.028 -1.634 1.00 0.00 26 LEU A O 2
ATOM 1404 N N . GLN A 1 27 ? -2.068 8.997 -2.219 1.00 0.00 27 GLN A N 2
ATOM 1405 C CA . GLN A 1 27 ? -1.497 10.178 -2.854 1.00 0.00 27 GLN A CA 2
ATOM 1406 C C . GLN A 1 27 ? -0.992 9.852 -4.256 1.00 0.00 27 GLN A C 2
ATOM 1407 O O . GLN A 1 27 ? 0.028 9.182 -4.420 1.00 0.00 27 GLN A O 2
ATOM 1421 N N . LYS A 1 28 ? -1.712 10.331 -5.265 1.00 0.00 28 LYS A N 2
ATOM 1422 C CA . LYS A 1 28 ? -1.337 10.092 -6.654 1.00 0.00 28 LYS A CA 2
ATOM 1423 C C . LYS A 1 28 ? 0.179 10.110 -6.819 1.00 0.00 28 LYS A C 2
ATOM 1424 O O . LYS A 1 28 ? 0.812 11.160 -6.722 1.00 0.00 28 LYS A O 2
ATOM 1443 N N . GLY A 1 29 ? 0.756 8.939 -7.071 1.00 0.00 29 GLY A N 2
ATOM 1444 C CA . GLY A 1 29 ? 2.194 8.843 -7.247 1.00 0.00 29 GLY A CA 2
ATOM 1445 C C . GLY A 1 29 ? 2.913 8.484 -5.962 1.00 0.00 29 GLY A C 2
ATOM 1446 O O . GLY A 1 29 ? 3.984 9.015 -5.674 1.00 0.00 29 GLY A O 2
ATOM 1450 N N . GLU A 1 30 ? 2.321 7.580 -5.187 1.00 0.00 30 GLU A N 2
ATOM 1451 C CA . GLU A 1 30 ? 2.912 7.153 -3.924 1.00 0.00 30 GLU A CA 2
ATOM 1452 C C . GLU A 1 30 ? 3.033 5.633 -3.866 1.00 0.00 30 GLU A C 2
ATOM 1453 O O . GLU A 1 30 ? 2.073 4.912 -4.134 1.00 0.00 30 GLU A O 2
ATOM 1465 N N . GLY A 1 31 ? 4.222 5.153 -3.514 1.00 0.00 31 GLY A N 2
ATOM 1466 C CA . GLY A 1 31 ? 4.448 3.722 -3.428 1.00 0.00 31 GLY A CA 2
ATOM 1467 C C . GLY A 1 31 ? 3.941 3.132 -2.127 1.00 0.00 31 GLY A C 2
ATOM 1468 O O . GLY A 1 31 ? 4.461 3.440 -1.054 1.00 0.00 31 GLY A O 2
ATOM 1472 N N . ILE A 1 32 ? 2.923 2.283 -2.221 1.00 0.00 32 ILE A N 2
ATOM 1473 C CA . ILE A 1 32 ? 2.346 1.650 -1.042 1.00 0.00 32 ILE A CA 2
ATOM 1474 C C . ILE A 1 32 ? 2.781 0.192 -0.932 1.00 0.00 32 ILE A C 2
ATOM 1475 O O . ILE A 1 32 ? 3.124 -0.440 -1.931 1.00 0.00 32 ILE A O 2
ATOM 1491 N N . ARG A 1 33 ? 2.762 -0.335 0.288 1.00 0.00 33 ARG A N 2
ATOM 1492 C CA . ARG A 1 33 ? 3.154 -1.718 0.528 1.00 0.00 33 ARG A CA 2
ATOM 1493 C C . ARG A 1 33 ? 1.986 -2.525 1.088 1.00 0.00 33 ARG A C 2
ATOM 1494 O O . ARG A 1 33 ? 1.639 -2.401 2.262 1.00 0.00 33 ARG A O 2
ATOM 1515 N N . VAL A 1 34 ? 1.382 -3.350 0.238 1.00 0.00 34 VAL A N 2
ATOM 1516 C CA . VAL A 1 34 ? 0.254 -4.178 0.647 1.00 0.00 34 VAL A CA 2
ATOM 1517 C C . VAL A 1 34 ? 0.682 -5.224 1.670 1.00 0.00 34 VAL A C 2
ATOM 1518 O O . VAL A 1 34 ? 1.501 -6.096 1.377 1.00 0.00 34 VAL A O 2
ATOM 1531 N N . LEU A 1 35 ? 0.122 -5.133 2.871 1.00 0.00 35 LEU A N 2
ATOM 1532 C CA . LEU A 1 35 ? 0.445 -6.073 3.939 1.00 0.00 35 LEU A CA 2
ATOM 1533 C C . LEU A 1 35 ? -0.615 -7.164 4.043 1.00 0.00 35 LEU A C 2
ATOM 1534 O O . LEU A 1 35 ? -0.362 -8.323 3.717 1.00 0.00 35 LEU A O 2
ATOM 1550 N N . GLY A 1 36 ? -1.805 -6.785 4.498 1.00 0.00 36 GLY A N 2
ATOM 1551 C CA . GLY A 1 36 ? -2.887 -7.742 4.634 1.00 0.00 36 GLY A CA 2
ATOM 1552 C C . GLY A 1 36 ? -3.934 -7.593 3.548 1.00 0.00 36 GLY A C 2
ATOM 1553 O O . GLY A 1 36 ? -3.884 -6.656 2.751 1.00 0.00 36 GLY A O 2
ATOM 1557 N N . LYS A 1 37 ? -4.885 -8.521 3.514 1.00 0.00 37 LYS A N 2
ATOM 1558 C CA . LYS A 1 37 ? -5.949 -8.490 2.517 1.00 0.00 37 LYS A CA 2
ATOM 1559 C C . LYS A 1 37 ? -7.319 -8.433 3.186 1.00 0.00 37 LYS A C 2
ATOM 1560 O O . LYS A 1 37 ? -7.787 -9.423 3.748 1.00 0.00 37 LYS A O 2
ATOM 1579 N N . TYR A 1 38 ? -7.956 -7.269 3.119 1.00 0.00 38 TYR A N 2
ATOM 1580 C CA . TYR A 1 38 ? -9.272 -7.084 3.718 1.00 0.00 38 TYR A CA 2
ATOM 1581 C C . TYR A 1 38 ? -10.302 -8.001 3.067 1.00 0.00 38 TYR A C 2
ATOM 1582 O O . TYR A 1 38 ? -10.880 -8.867 3.723 1.00 0.00 38 TYR A O 2
ATOM 1600 N N . GLN A 1 39 ? -10.525 -7.805 1.772 1.00 0.00 39 GLN A N 2
ATOM 1601 C CA . GLN A 1 39 ? -11.485 -8.614 1.031 1.00 0.00 39 GLN A CA 2
ATOM 1602 C C . GLN A 1 39 ? -11.459 -8.267 -0.454 1.00 0.00 39 GLN A C 2
ATOM 1603 O O . GLN A 1 39 ? -10.769 -7.337 -0.872 1.00 0.00 39 GLN A O 2
ATOM 1617 N N . ASP A 1 40 ? -12.214 -9.020 -1.246 1.00 0.00 40 ASP A N 2
ATOM 1618 C CA . ASP A 1 40 ? -12.278 -8.791 -2.685 1.00 0.00 40 ASP A CA 2
ATOM 1619 C C . ASP A 1 40 ? -12.631 -7.339 -2.989 1.00 0.00 40 ASP A C 2
ATOM 1620 O O . ASP A 1 40 ? -13.790 -6.937 -2.891 1.00 0.00 40 ASP A O 2
ATOM 1629 N N . GLY A 1 41 ? -11.623 -6.554 -3.359 1.00 0.00 41 GLY A N 2
ATOM 1630 C CA . GLY A 1 41 ? -11.848 -5.155 -3.670 1.00 0.00 41 GLY A CA 2
ATOM 1631 C C . GLY A 1 41 ? -11.153 -4.225 -2.695 1.00 0.00 41 GLY A C 2
ATOM 1632 O O . GLY A 1 41 ? -10.829 -3.087 -3.036 1.00 0.00 41 GLY A O 2
ATOM 1636 N N . TRP A 1 42 ? -10.925 -4.709 -1.480 1.00 0.00 42 TRP A N 2
ATOM 1637 C CA . TRP A 1 42 ? -10.265 -3.912 -0.452 1.00 0.00 42 TRP A CA 2
ATOM 1638 C C . TRP A 1 42 ? -9.025 -4.624 0.077 1.00 0.00 42 TRP A C 2
ATOM 1639 O O . TRP A 1 42 ? -9.057 -5.822 0.359 1.00 0.00 42 TRP A O 2
ATOM 1660 N N . LEU A 1 43 ? -7.932 -3.880 0.209 1.00 0.00 43 LEU A N 2
ATOM 1661 C CA . LEU A 1 43 ? -6.680 -4.441 0.704 1.00 0.00 43 LEU A CA 2
ATOM 1662 C C . LEU A 1 43 ? -6.044 -3.520 1.741 1.00 0.00 43 LEU A C 2
ATOM 1663 O O . LEU A 1 43 ? -6.338 -2.326 1.791 1.00 0.00 43 LEU A O 2
ATOM 1679 N N . LYS A 1 44 ? -5.168 -4.083 2.566 1.00 0.00 44 LYS A N 2
ATOM 1680 C CA . LYS A 1 44 ? -4.486 -3.314 3.600 1.00 0.00 44 LYS A CA 2
ATOM 1681 C C . LYS A 1 44 ? -3.004 -3.157 3.274 1.00 0.00 44 LYS A C 2
ATOM 1682 O O . LYS A 1 44 ? -2.302 -4.140 3.044 1.00 0.00 44 LYS A O 2
ATOM 1701 N N . GLY A 1 45 ? -2.535 -1.913 3.256 1.00 0.00 45 GLY A N 2
ATOM 1702 C CA . GLY A 1 45 ? -1.139 -1.651 2.958 1.00 0.00 45 GLY A CA 2
ATOM 1703 C C . GLY A 1 45 ? -0.610 -0.431 3.687 1.00 0.00 45 GLY A C 2
ATOM 1704 O O . GLY A 1 45 ? -1.381 0.358 4.234 1.00 0.00 45 GLY A O 2
ATOM 1708 N N . LEU A 1 46 ? 0.709 -0.277 3.696 1.00 0.00 46 LEU A N 2
ATOM 1709 C CA . LEU A 1 46 ? 1.342 0.855 4.365 1.00 0.00 46 LEU A CA 2
ATOM 1710 C C . LEU A 1 46 ? 2.002 1.786 3.353 1.00 0.00 46 LEU A C 2
ATOM 1711 O O . LEU A 1 46 ? 2.929 1.392 2.645 1.00 0.00 46 LEU A O 2
ATOM 1727 N N . SER A 1 47 ? 1.521 3.023 3.293 1.00 0.00 47 SER A N 2
ATOM 1728 C CA . SER A 1 47 ? 2.063 4.010 2.367 1.00 0.00 47 SER A CA 2
ATOM 1729 C C . SER A 1 47 ? 3.536 4.279 2.661 1.00 0.00 47 SER A C 2
ATOM 1730 O O . SER A 1 47 ? 3.891 4.736 3.748 1.00 0.00 47 SER A O 2
ATOM 1738 N N . LEU A 1 48 ? 4.389 3.993 1.684 1.00 0.00 48 LEU A N 2
ATOM 1739 C CA . LEU A 1 48 ? 5.825 4.203 1.836 1.00 0.00 48 LEU A CA 2
ATOM 1740 C C . LEU A 1 48 ? 6.173 5.684 1.728 1.00 0.00 48 LEU A C 2
ATOM 1741 O O . LEU A 1 48 ? 7.306 6.088 1.991 1.00 0.00 48 LEU A O 2
ATOM 1757 N N . LEU A 1 49 ? 5.190 6.490 1.341 1.00 0.00 49 LEU A N 2
ATOM 1758 C CA . LEU A 1 49 ? 5.391 7.929 1.200 1.00 0.00 49 LEU A CA 2
ATOM 1759 C C . LEU A 1 49 ? 5.102 8.650 2.512 1.00 0.00 49 LEU A C 2
ATOM 1760 O O . LEU A 1 49 ? 5.997 9.236 3.122 1.00 0.00 49 LEU A O 2
ATOM 1776 N N . THR A 1 50 ? 3.845 8.602 2.944 1.00 0.00 50 THR A N 2
ATOM 1777 C CA . THR A 1 50 ? 3.438 9.250 4.184 1.00 0.00 50 THR A CA 2
ATOM 1778 C C . THR A 1 50 ? 3.776 8.385 5.393 1.00 0.00 50 THR A C 2
ATOM 1779 O O . THR A 1 50 ? 4.297 8.876 6.393 1.00 0.00 50 THR A O 2
ATOM 1790 N N . GLY A 1 51 ? 3.476 7.093 5.293 1.00 0.00 51 GLY A N 2
ATOM 1791 C CA . GLY A 1 51 ? 3.757 6.181 6.386 1.00 0.00 51 GLY A CA 2
ATOM 1792 C C . GLY A 1 51 ? 2.509 5.800 7.158 1.00 0.00 51 GLY A C 2
ATOM 1793 O O . GLY A 1 51 ? 2.578 5.486 8.346 1.00 0.00 51 GLY A O 2
ATOM 1797 N N . ARG A 1 52 ? 1.365 5.829 6.482 1.00 0.00 52 ARG A N 2
ATOM 1798 C CA . ARG A 1 52 ? 0.096 5.487 7.113 1.00 0.00 52 ARG A CA 2
ATOM 1799 C C . ARG A 1 52 ? -0.374 4.103 6.673 1.00 0.00 52 ARG A C 2
ATOM 1800 O O . ARG A 1 52 ? -0.051 3.644 5.577 1.00 0.00 52 ARG A O 2
ATOM 1821 N N . THR A 1 53 ? -1.139 3.442 7.536 1.00 0.00 53 THR A N 2
ATOM 1822 C CA . THR A 1 53 ? -1.652 2.110 7.238 1.00 0.00 53 THR A CA 2
ATOM 1823 C C . THR A 1 53 ? -3.175 2.080 7.309 1.00 0.00 53 THR A C 2
ATOM 1824 O O . THR A 1 53 ? -3.765 2.401 8.339 1.00 0.00 53 THR A O 2
ATOM 1835 N N . GLY A 1 54 ? -3.806 1.690 6.205 1.00 0.00 54 GLY A N 2
ATOM 1836 C CA . GLY A 1 54 ? -5.255 1.624 6.163 1.00 0.00 54 GLY A CA 2
ATOM 1837 C C . GLY A 1 54 ? -5.763 0.706 5.070 1.00 0.00 54 GLY A C 2
ATOM 1838 O O . GLY A 1 54 ? -4.984 -0.015 4.444 1.00 0.00 54 GLY A O 2
ATOM 1842 N N . ILE A 1 55 ? -7.071 0.729 4.839 1.00 0.00 55 ILE A N 2
ATOM 1843 C CA . ILE A 1 55 ? -7.681 -0.108 3.813 1.00 0.00 55 ILE A CA 2
ATOM 1844 C C . ILE A 1 55 ? -8.019 0.705 2.569 1.00 0.00 55 ILE A C 2
ATOM 1845 O O . ILE A 1 55 ? -8.767 1.681 2.637 1.00 0.00 55 ILE A O 2
ATOM 1861 N N . PHE A 1 56 ? -7.466 0.296 1.432 1.00 0.00 56 PHE A N 2
ATOM 1862 C CA . PHE A 1 56 ? -7.710 0.986 0.171 1.00 0.00 56 PHE A CA 2
ATOM 1863 C C . PHE A 1 56 ? -8.242 0.020 -0.883 1.00 0.00 56 PHE A C 2
ATOM 1864 O O . PHE A 1 56 ? -8.015 -1.189 -0.825 1.00 0.00 56 PHE A O 2
ATOM 1881 N N . PRO A 1 57 ? -8.968 0.564 -1.871 1.00 0.00 57 PRO A N 2
ATOM 1882 C CA . PRO A 1 57 ? -9.548 -0.231 -2.958 1.00 0.00 57 PRO A CA 2
ATOM 1883 C C . PRO A 1 57 ? -8.487 -0.777 -3.907 1.00 0.00 57 PRO A C 2
ATOM 1884 O O . PRO A 1 57 ? -7.652 -0.030 -4.415 1.00 0.00 57 PRO A O 2
ATOM 1895 N N . SER A 1 58 ? -8.526 -2.085 -4.141 1.00 0.00 58 SER A N 2
ATOM 1896 C CA . SER A 1 58 ? -7.565 -2.732 -5.027 1.00 0.00 58 SER A CA 2
ATOM 1897 C C . SER A 1 58 ? -7.587 -2.092 -6.412 1.00 0.00 58 SER A C 2
ATOM 1898 O O . SER A 1 58 ? -6.562 -2.019 -7.090 1.00 0.00 58 SER A O 2
ATOM 1906 N N . ASP A 1 59 ? -8.762 -1.630 -6.824 1.00 0.00 59 ASP A N 2
ATOM 1907 C CA . ASP A 1 59 ? -8.919 -0.996 -8.128 1.00 0.00 59 ASP A CA 2
ATOM 1908 C C . ASP A 1 59 ? -8.037 0.244 -8.238 1.00 0.00 59 ASP A C 2
ATOM 1909 O O . ASP A 1 59 ? -7.685 0.672 -9.338 1.00 0.00 59 ASP A O 2
ATOM 1918 N N . TYR A 1 60 ? -7.683 0.816 -7.093 1.00 0.00 60 TYR A N 2
ATOM 1919 C CA . TYR A 1 60 ? -6.845 2.009 -7.061 1.00 0.00 60 TYR A CA 2
ATOM 1920 C C . TYR A 1 60 ? -5.367 1.639 -7.140 1.00 0.00 60 TYR A C 2
ATOM 1921 O O . TYR A 1 60 ? -4.544 2.420 -7.616 1.00 0.00 60 TYR A O 2
ATOM 1939 N N . VAL A 1 61 ? -5.039 0.440 -6.669 1.00 0.00 61 VAL A N 2
ATOM 1940 C CA . VAL A 1 61 ? -3.661 -0.037 -6.688 1.00 0.00 61 VAL A CA 2
ATOM 1941 C C . VAL A 1 61 ? -3.482 -1.164 -7.699 1.00 0.00 61 VAL A C 2
ATOM 1942 O O . VAL A 1 61 ? -4.246 -2.130 -7.708 1.00 0.00 61 VAL A O 2
ATOM 1955 N N . ILE A 1 62 ? -2.470 -1.033 -8.549 1.00 0.00 62 ILE A N 2
ATOM 1956 C CA . ILE A 1 62 ? -2.190 -2.041 -9.564 1.00 0.00 62 ILE A CA 2
ATOM 1957 C C . ILE A 1 62 ? -0.943 -2.844 -9.212 1.00 0.00 62 ILE A C 2
ATOM 1958 O O . ILE A 1 62 ? 0.078 -2.300 -8.791 1.00 0.00 62 ILE A O 2
ATOM 1974 N N . PRO A 1 63 ? -1.024 -4.171 -9.390 1.00 0.00 63 PRO A N 2
ATOM 1975 C CA . PRO A 1 63 ? 0.090 -5.078 -9.099 1.00 0.00 63 PRO A CA 2
ATOM 1976 C C . PRO A 1 63 ? 1.241 -4.918 -10.087 1.00 0.00 63 PRO A C 2
ATOM 1977 O O . PRO A 1 63 ? 1.154 -5.357 -11.234 1.00 0.00 63 PRO A O 2
ATOM 1988 N N . VAL A 1 64 ? 2.320 -4.286 -9.635 1.00 0.00 64 VAL A N 2
ATOM 1989 C CA . VAL A 1 64 ? 3.489 -4.069 -10.478 1.00 0.00 64 VAL A CA 2
ATOM 1990 C C . VAL A 1 64 ? 4.271 -5.362 -10.676 1.00 0.00 64 VAL A C 2
ATOM 1991 O O . VAL A 1 64 ? 4.034 -6.355 -9.989 1.00 0.00 64 VAL A O 2
ATOM 2004 N N . SER A 1 65 ? 5.206 -5.343 -11.621 1.00 0.00 65 SER A N 2
ATOM 2005 C CA . SER A 1 65 ? 6.023 -6.515 -11.912 1.00 0.00 65 SER A CA 2
ATOM 2006 C C . SER A 1 65 ? 7.462 -6.302 -11.455 1.00 0.00 65 SER A C 2
ATOM 2007 O O . SER A 1 65 ? 8.035 -7.140 -10.760 1.00 0.00 65 SER A O 2
ATOM 2015 N N . GLY A 1 66 ? 8.042 -5.173 -11.851 1.00 0.00 66 GLY A N 2
ATOM 2016 C CA . GLY A 1 66 ? 9.409 -4.868 -11.473 1.00 0.00 66 GLY A CA 2
ATOM 2017 C C . GLY A 1 66 ? 9.600 -3.409 -11.112 1.00 0.00 66 GLY A C 2
ATOM 2018 O O . GLY A 1 66 ? 8.877 -2.531 -11.583 1.00 0.00 66 GLY A O 2
ATOM 2022 N N . PRO A 1 67 ? 10.593 -3.133 -10.253 1.00 0.00 67 PRO A N 2
ATOM 2023 C CA . PRO A 1 67 ? 10.899 -1.770 -9.809 1.00 0.00 67 PRO A CA 2
ATOM 2024 C C . PRO A 1 67 ? 11.493 -0.916 -10.923 1.00 0.00 67 PRO A C 2
ATOM 2025 O O . PRO A 1 67 ? 12.064 -1.438 -11.881 1.00 0.00 67 PRO A O 2
ATOM 2036 N N . SER A 1 68 ? 11.356 0.400 -10.792 1.00 0.00 68 SER A N 2
ATOM 2037 C CA . SER A 1 68 ? 11.877 1.326 -11.791 1.00 0.00 68 SER A CA 2
ATOM 2038 C C . SER A 1 68 ? 13.178 0.802 -12.391 1.00 0.00 68 SER A C 2
ATOM 2039 O O . SER A 1 68 ? 13.267 0.564 -13.595 1.00 0.00 68 SER A O 2
ATOM 2047 N N . SER A 1 69 ? 14.186 0.626 -11.542 1.00 0.00 69 SER A N 2
ATOM 2048 C CA . SER A 1 69 ? 15.484 0.134 -11.988 1.00 0.00 69 SER A CA 2
ATOM 2049 C C . SER A 1 69 ? 15.321 -0.911 -13.087 1.00 0.00 69 SER A C 2
ATOM 2050 O O . SER A 1 69 ? 14.528 -1.843 -12.960 1.00 0.00 69 SER A O 2
ATOM 2058 N N . GLY A 1 70 ? 16.078 -0.748 -14.168 1.00 0.00 70 GLY A N 2
ATOM 2059 C CA . GLY A 1 70 ? 16.003 -1.684 -15.274 1.00 0.00 70 GLY A CA 2
ATOM 2060 C C . GLY A 1 70 ? 16.466 -1.073 -16.582 1.00 0.00 70 GLY A C 2
ATOM 2061 O O . GLY A 1 70 ? 16.919 -1.783 -17.480 1.00 0.00 70 GLY A O 2
ATOM 2065 N N . GLY A 1 1 ? 16.663 -8.015 10.483 1.00 0.00 1 GLY A N 3
ATOM 2066 C CA . GLY A 1 1 ? 15.440 -7.958 9.703 1.00 0.00 1 GLY A CA 3
ATOM 2067 C C . GLY A 1 1 ? 15.038 -9.313 9.156 1.00 0.00 1 GLY A C 3
ATOM 2068 O O . GLY A 1 1 ? 15.500 -10.347 9.640 1.00 0.00 1 GLY A O 3
ATOM 2072 N N . SER A 1 2 ? 14.174 -9.310 8.146 1.00 0.00 2 SER A N 3
ATOM 2073 C CA . SER A 1 2 ? 13.705 -10.549 7.537 1.00 0.00 2 SER A CA 3
ATOM 2074 C C . SER A 1 2 ? 13.981 -10.555 6.037 1.00 0.00 2 SER A C 3
ATOM 2075 O O . SER A 1 2 ? 13.290 -9.890 5.265 1.00 0.00 2 SER A O 3
ATOM 2083 N N . SER A 1 3 ? 14.997 -11.311 5.632 1.00 0.00 3 SER A N 3
ATOM 2084 C CA . SER A 1 3 ? 15.368 -11.401 4.224 1.00 0.00 3 SER A CA 3
ATOM 2085 C C . SER A 1 3 ? 14.131 -11.355 3.332 1.00 0.00 3 SER A C 3
ATOM 2086 O O . SER A 1 3 ? 13.424 -12.350 3.180 1.00 0.00 3 SER A O 3
ATOM 2094 N N . GLY A 1 4 ? 13.877 -10.190 2.743 1.00 0.00 4 GLY A N 3
ATOM 2095 C CA . GLY A 1 4 ? 12.726 -10.035 1.873 1.00 0.00 4 GLY A CA 3
ATOM 2096 C C . GLY A 1 4 ? 12.975 -10.576 0.479 1.00 0.00 4 GLY A C 3
ATOM 2097 O O . GLY A 1 4 ? 13.376 -9.836 -0.419 1.00 0.00 4 GLY A O 3
ATOM 2101 N N . SER A 1 5 ? 12.739 -11.871 0.298 1.00 0.00 5 SER A N 3
ATOM 2102 C CA . SER A 1 5 ? 12.945 -12.512 -0.995 1.00 0.00 5 SER A CA 3
ATOM 2103 C C . SER A 1 5 ? 11.888 -12.063 -1.999 1.00 0.00 5 SER A C 3
ATOM 2104 O O . SER A 1 5 ? 12.200 -11.744 -3.146 1.00 0.00 5 SER A O 3
ATOM 2112 N N . SER A 1 6 ? 10.634 -12.041 -1.558 1.00 0.00 6 SER A N 3
ATOM 2113 C CA . SER A 1 6 ? 9.528 -11.636 -2.418 1.00 0.00 6 SER A CA 3
ATOM 2114 C C . SER A 1 6 ? 8.890 -10.347 -1.910 1.00 0.00 6 SER A C 3
ATOM 2115 O O . SER A 1 6 ? 8.191 -10.344 -0.898 1.00 0.00 6 SER A O 3
ATOM 2123 N N . GLY A 1 7 ? 9.136 -9.251 -2.622 1.00 0.00 7 GLY A N 3
ATOM 2124 C CA . GLY A 1 7 ? 8.579 -7.970 -2.229 1.00 0.00 7 GLY A CA 3
ATOM 2125 C C . GLY A 1 7 ? 7.280 -7.658 -2.946 1.00 0.00 7 GLY A C 3
ATOM 2126 O O . GLY A 1 7 ? 6.998 -8.217 -4.005 1.00 0.00 7 GLY A O 3
ATOM 2130 N N . ASN A 1 8 ? 6.486 -6.763 -2.367 1.00 0.00 8 ASN A N 3
ATOM 2131 C CA . ASN A 1 8 ? 5.209 -6.379 -2.957 1.00 0.00 8 ASN A CA 3
ATOM 2132 C C . ASN A 1 8 ? 5.101 -4.863 -3.082 1.00 0.00 8 ASN A C 3
ATOM 2133 O O . ASN A 1 8 ? 5.103 -4.145 -2.082 1.00 0.00 8 ASN A O 3
ATOM 2144 N N . MET A 1 9 ? 5.007 -4.382 -4.317 1.00 0.00 9 MET A N 3
ATOM 2145 C CA . MET A 1 9 ? 4.897 -2.950 -4.574 1.00 0.00 9 MET A CA 3
ATOM 2146 C C . MET A 1 9 ? 3.564 -2.618 -5.236 1.00 0.00 9 MET A C 3
ATOM 2147 O O . MET A 1 9 ? 3.149 -3.280 -6.187 1.00 0.00 9 MET A O 3
ATOM 2161 N N . PHE A 1 10 ? 2.896 -1.587 -4.727 1.00 0.00 10 PHE A N 3
ATOM 2162 C CA . PHE A 1 10 ? 1.609 -1.168 -5.269 1.00 0.00 10 PHE A CA 3
ATOM 2163 C C . PHE A 1 10 ? 1.440 0.345 -5.159 1.00 0.00 10 PHE A C 3
ATOM 2164 O O . PHE A 1 10 ? 1.491 0.909 -4.066 1.00 0.00 10 PHE A O 3
ATOM 2181 N N . VAL A 1 11 ? 1.239 0.996 -6.301 1.00 0.00 11 VAL A N 3
ATOM 2182 C CA . VAL A 1 11 ? 1.062 2.443 -6.334 1.00 0.00 11 VAL A CA 3
ATOM 2183 C C . VAL A 1 11 ? -0.411 2.819 -6.223 1.00 0.00 11 VAL A C 3
ATOM 2184 O O . VAL A 1 11 ? -1.292 1.975 -6.386 1.00 0.00 11 VAL A O 3
ATOM 2197 N N . ALA A 1 12 ? -0.672 4.092 -5.945 1.00 0.00 12 ALA A N 3
ATOM 2198 C CA . ALA A 1 12 ? -2.039 4.581 -5.815 1.00 0.00 12 ALA A CA 3
ATOM 2199 C C . ALA A 1 12 ? -2.510 5.245 -7.105 1.00 0.00 12 ALA A C 3
ATOM 2200 O O . ALA A 1 12 ? -3.559 4.897 -7.647 1.00 0.00 12 ALA A O 3
ATOM 2207 N N . LEU A 1 13 ? -1.728 6.204 -7.590 1.00 0.00 13 LEU A N 3
ATOM 2208 C CA . LEU A 1 13 ? -2.066 6.918 -8.817 1.00 0.00 13 LEU A CA 3
ATOM 2209 C C . LEU A 1 13 ? -3.375 7.685 -8.658 1.00 0.00 13 LEU A C 3
ATOM 2210 O O . LEU A 1 13 ? -4.066 7.962 -9.638 1.00 0.00 13 LEU A O 3
ATOM 2226 N N . HIS A 1 14 ? -3.708 8.026 -7.417 1.00 0.00 14 HIS A N 3
ATOM 2227 C CA . HIS A 1 14 ? -4.933 8.764 -7.130 1.00 0.00 14 HIS A CA 3
ATOM 2228 C C . HIS A 1 14 ? -4.863 9.417 -5.752 1.00 0.00 14 HIS A C 3
ATOM 2229 O O . HIS A 1 14 ? -4.101 8.986 -4.886 1.00 0.00 14 HIS A O 3
ATOM 2244 N N . THR A 1 15 ? -5.664 10.460 -5.556 1.00 0.00 15 THR A N 3
ATOM 2245 C CA . THR A 1 15 ? -5.692 11.174 -4.286 1.00 0.00 15 THR A CA 3
ATOM 2246 C C . THR A 1 15 ? -6.947 10.832 -3.491 1.00 0.00 15 THR A C 3
ATOM 2247 O O . THR A 1 15 ? -8.032 11.338 -3.778 1.00 0.00 15 THR A O 3
ATOM 2258 N N . TYR A 1 16 ? -6.792 9.972 -2.491 1.00 0.00 16 TYR A N 3
ATOM 2259 C CA . TYR A 1 16 ? -7.914 9.562 -1.655 1.00 0.00 16 TYR A CA 3
ATOM 2260 C C . TYR A 1 16 ? -7.795 10.154 -0.254 1.00 0.00 16 TYR A C 3
ATOM 2261 O O . TYR A 1 16 ? -6.869 9.834 0.491 1.00 0.00 16 TYR A O 3
ATOM 2279 N N . SER A 1 17 ? -8.741 11.019 0.097 1.00 0.00 17 SER A N 3
ATOM 2280 C CA . SER A 1 17 ? -8.742 11.660 1.408 1.00 0.00 17 SER A CA 3
ATOM 2281 C C . SER A 1 17 ? -9.411 10.767 2.448 1.00 0.00 17 SER A C 3
ATOM 2282 O O . SER A 1 17 ? -10.637 10.666 2.498 1.00 0.00 17 SER A O 3
ATOM 2290 N N . ALA A 1 18 ? -8.597 10.122 3.277 1.00 0.00 18 ALA A N 3
ATOM 2291 C CA . ALA A 1 18 ? -9.109 9.240 4.318 1.00 0.00 18 ALA A CA 3
ATOM 2292 C C . ALA A 1 18 ? -10.201 9.926 5.132 1.00 0.00 18 ALA A C 3
ATOM 2293 O O . ALA A 1 18 ? -10.072 11.093 5.503 1.00 0.00 18 ALA A O 3
ATOM 2300 N N . HIS A 1 19 ? -11.277 9.195 5.405 1.00 0.00 19 HIS A N 3
ATOM 2301 C CA . HIS A 1 19 ? -12.393 9.735 6.175 1.00 0.00 19 HIS A CA 3
ATOM 2302 C C . HIS A 1 19 ? -12.564 8.976 7.487 1.00 0.00 19 HIS A C 3
ATOM 2303 O O . HIS A 1 19 ? -13.136 9.495 8.446 1.00 0.00 19 HIS A O 3
ATOM 2318 N N . ARG A 1 20 ? -12.067 7.744 7.522 1.00 0.00 20 ARG A N 3
ATOM 2319 C CA . ARG A 1 20 ? -12.167 6.913 8.715 1.00 0.00 20 ARG A CA 3
ATOM 2320 C C . ARG A 1 20 ? -10.783 6.595 9.274 1.00 0.00 20 ARG A C 3
ATOM 2321 O O . ARG A 1 20 ? -9.770 6.685 8.580 1.00 0.00 20 ARG A O 3
ATOM 2342 N N . PRO A 1 21 ? -10.737 6.214 10.560 1.00 0.00 21 PRO A N 3
ATOM 2343 C CA . PRO A 1 21 ? -9.484 5.875 11.240 1.00 0.00 21 PRO A CA 3
ATOM 2344 C C . PRO A 1 21 ? -8.882 4.570 10.730 1.00 0.00 21 PRO A C 3
ATOM 2345 O O . PRO A 1 21 ? -7.840 4.127 11.213 1.00 0.00 21 PRO A O 3
ATOM 2356 N N . GLU A 1 22 ? -9.544 3.961 9.752 1.00 0.00 22 GLU A N 3
ATOM 2357 C CA . GLU A 1 22 ? -9.072 2.706 9.177 1.00 0.00 22 GLU A CA 3
ATOM 2358 C C . GLU A 1 22 ? -8.690 2.889 7.711 1.00 0.00 22 GLU A C 3
ATOM 2359 O O . GLU A 1 22 ? -7.906 2.114 7.163 1.00 0.00 22 GLU A O 3
ATOM 2371 N N . GLU A 1 23 ? -9.249 3.918 7.084 1.00 0.00 23 GLU A N 3
ATOM 2372 C CA . GLU A 1 23 ? -8.968 4.201 5.681 1.00 0.00 23 GLU A CA 3
ATOM 2373 C C . GLU A 1 23 ? -7.562 4.770 5.513 1.00 0.00 23 GLU A C 3
ATOM 2374 O O . GLU A 1 23 ? -7.045 5.452 6.399 1.00 0.00 23 GLU A O 3
ATOM 2386 N N . LEU A 1 24 ? -6.948 4.485 4.370 1.00 0.00 24 LEU A N 3
ATOM 2387 C CA . LEU A 1 24 ? -5.601 4.967 4.084 1.00 0.00 24 LEU A CA 3
ATOM 2388 C C . LEU A 1 24 ? -5.633 6.091 3.053 1.00 0.00 24 LEU A C 3
ATOM 2389 O O . LEU A 1 24 ? -6.205 5.941 1.973 1.00 0.00 24 LEU A O 3
ATOM 2405 N N . ASP A 1 25 ? -5.013 7.216 3.393 1.00 0.00 25 ASP A N 3
ATOM 2406 C CA . ASP A 1 25 ? -4.967 8.365 2.496 1.00 0.00 25 ASP A CA 3
ATOM 2407 C C . ASP A 1 25 ? -4.056 8.087 1.304 1.00 0.00 25 ASP A C 3
ATOM 2408 O O . ASP A 1 25 ? -2.836 8.000 1.448 1.00 0.00 25 ASP A O 3
ATOM 2417 N N . LEU A 1 26 ? -4.656 7.948 0.127 1.00 0.00 26 LEU A N 3
ATOM 2418 C CA . LEU A 1 26 ? -3.899 7.679 -1.091 1.00 0.00 26 LEU A CA 3
ATOM 2419 C C . LEU A 1 26 ? -3.427 8.978 -1.736 1.00 0.00 26 LEU A C 3
ATOM 2420 O O . LEU A 1 26 ? -4.166 9.960 -1.789 1.00 0.00 26 LEU A O 3
ATOM 2436 N N . GLN A 1 27 ? -2.192 8.974 -2.227 1.00 0.00 27 GLN A N 3
ATOM 2437 C CA . GLN A 1 27 ? -1.622 10.151 -2.871 1.00 0.00 27 GLN A CA 3
ATOM 2438 C C . GLN A 1 27 ? -1.130 9.820 -4.276 1.00 0.00 27 GLN A C 3
ATOM 2439 O O . GLN A 1 27 ? -0.149 9.097 -4.447 1.00 0.00 27 GLN A O 3
ATOM 2453 N N . LYS A 1 28 ? -1.819 10.353 -5.279 1.00 0.00 28 LYS A N 3
ATOM 2454 C CA . LYS A 1 28 ? -1.454 10.115 -6.670 1.00 0.00 28 LYS A CA 3
ATOM 2455 C C . LYS A 1 28 ? 0.060 10.163 -6.851 1.00 0.00 28 LYS A C 3
ATOM 2456 O O . LYS A 1 28 ? 0.666 11.233 -6.810 1.00 0.00 28 LYS A O 3
ATOM 2475 N N . GLY A 1 29 ? 0.665 8.996 -7.052 1.00 0.00 29 GLY A N 3
ATOM 2476 C CA . GLY A 1 29 ? 2.103 8.928 -7.237 1.00 0.00 29 GLY A CA 3
ATOM 2477 C C . GLY A 1 29 ? 2.835 8.554 -5.964 1.00 0.00 29 GLY A C 3
ATOM 2478 O O . GLY A 1 29 ? 3.892 9.106 -5.663 1.00 0.00 29 GLY A O 3
ATOM 2482 N N . GLU A 1 30 ? 2.269 7.614 -5.213 1.00 0.00 30 GLU A N 3
ATOM 2483 C CA . GLU A 1 30 ? 2.874 7.169 -3.963 1.00 0.00 30 GLU A CA 3
ATOM 2484 C C . GLU A 1 30 ? 3.000 5.649 -3.930 1.00 0.00 30 GLU A C 3
ATOM 2485 O O . GLU A 1 30 ? 2.087 4.931 -4.335 1.00 0.00 30 GLU A O 3
ATOM 2497 N N . GLY A 1 31 ? 4.140 5.165 -3.446 1.00 0.00 31 GLY A N 3
ATOM 2498 C CA . GLY A 1 31 ? 4.365 3.734 -3.370 1.00 0.00 31 GLY A CA 3
ATOM 2499 C C . GLY A 1 31 ? 3.825 3.129 -2.089 1.00 0.00 31 GLY A C 3
ATOM 2500 O O . GLY A 1 31 ? 4.318 3.423 -1.000 1.00 0.00 31 GLY A O 3
ATOM 2504 N N . ILE A 1 32 ? 2.809 2.283 -2.219 1.00 0.00 32 ILE A N 3
ATOM 2505 C CA . ILE A 1 32 ? 2.201 1.636 -1.063 1.00 0.00 32 ILE A CA 3
ATOM 2506 C C . ILE A 1 32 ? 2.638 0.179 -0.955 1.00 0.00 32 ILE A C 3
ATOM 2507 O O . ILE A 1 32 ? 2.837 -0.496 -1.966 1.00 0.00 32 ILE A O 3
ATOM 2523 N N . ARG A 1 33 ? 2.782 -0.301 0.275 1.00 0.00 33 ARG A N 3
ATOM 2524 C CA . ARG A 1 33 ? 3.195 -1.678 0.515 1.00 0.00 33 ARG A CA 3
ATOM 2525 C C . ARG A 1 33 ? 2.036 -2.504 1.068 1.00 0.00 33 ARG A C 3
ATOM 2526 O O . ARG A 1 33 ? 1.699 -2.407 2.248 1.00 0.00 33 ARG A O 3
ATOM 2547 N N . VAL A 1 34 ? 1.431 -3.316 0.207 1.00 0.00 34 VAL A N 3
ATOM 2548 C CA . VAL A 1 34 ? 0.312 -4.159 0.609 1.00 0.00 34 VAL A CA 3
ATOM 2549 C C . VAL A 1 34 ? 0.747 -5.199 1.636 1.00 0.00 34 VAL A C 3
ATOM 2550 O O . VAL A 1 34 ? 1.601 -6.042 1.358 1.00 0.00 34 VAL A O 3
ATOM 2563 N N . LEU A 1 35 ? 0.155 -5.134 2.823 1.00 0.00 35 LEU A N 3
ATOM 2564 C CA . LEU A 1 35 ? 0.481 -6.070 3.893 1.00 0.00 35 LEU A CA 3
ATOM 2565 C C . LEU A 1 35 ? -0.586 -7.155 4.011 1.00 0.00 35 LEU A C 3
ATOM 2566 O O . LEU A 1 35 ? -0.340 -8.318 3.696 1.00 0.00 35 LEU A O 3
ATOM 2582 N N . GLY A 1 36 ? -1.772 -6.764 4.465 1.00 0.00 36 GLY A N 3
ATOM 2583 C CA . GLY A 1 36 ? -2.859 -7.714 4.614 1.00 0.00 36 GLY A CA 3
ATOM 2584 C C . GLY A 1 36 ? -3.908 -7.571 3.529 1.00 0.00 36 GLY A C 3
ATOM 2585 O O . GLY A 1 36 ? -3.863 -6.634 2.732 1.00 0.00 36 GLY A O 3
ATOM 2589 N N . LYS A 1 37 ? -4.853 -8.503 3.496 1.00 0.00 37 LYS A N 3
ATOM 2590 C CA . LYS A 1 37 ? -5.918 -8.479 2.500 1.00 0.00 37 LYS A CA 3
ATOM 2591 C C . LYS A 1 37 ? -7.288 -8.431 3.169 1.00 0.00 37 LYS A C 3
ATOM 2592 O O . LYS A 1 37 ? -7.750 -9.424 3.731 1.00 0.00 37 LYS A O 3
ATOM 2611 N N . TYR A 1 38 ? -7.933 -7.272 3.104 1.00 0.00 38 TYR A N 3
ATOM 2612 C CA . TYR A 1 38 ? -9.250 -7.095 3.704 1.00 0.00 38 TYR A CA 3
ATOM 2613 C C . TYR A 1 38 ? -10.272 -8.027 3.060 1.00 0.00 38 TYR A C 3
ATOM 2614 O O . TYR A 1 38 ? -10.819 -8.913 3.717 1.00 0.00 38 TYR A O 3
ATOM 2632 N N . GLN A 1 39 ? -10.523 -7.820 1.772 1.00 0.00 39 GLN A N 3
ATOM 2633 C CA . GLN A 1 39 ? -11.479 -8.642 1.038 1.00 0.00 39 GLN A CA 3
ATOM 2634 C C . GLN A 1 39 ? -11.485 -8.278 -0.443 1.00 0.00 39 GLN A C 3
ATOM 2635 O O . GLN A 1 39 ? -10.823 -7.329 -0.862 1.00 0.00 39 GLN A O 3
ATOM 2649 N N . ASP A 1 40 ? -12.237 -9.039 -1.230 1.00 0.00 40 ASP A N 3
ATOM 2650 C CA . ASP A 1 40 ? -12.330 -8.797 -2.665 1.00 0.00 40 ASP A CA 3
ATOM 2651 C C . ASP A 1 40 ? -12.684 -7.340 -2.948 1.00 0.00 40 ASP A C 3
ATOM 2652 O O . ASP A 1 40 ? -13.837 -6.933 -2.814 1.00 0.00 40 ASP A O 3
ATOM 2661 N N . GLY A 1 41 ? -11.683 -6.558 -3.341 1.00 0.00 41 GLY A N 3
ATOM 2662 C CA . GLY A 1 41 ? -11.908 -5.155 -3.635 1.00 0.00 41 GLY A CA 3
ATOM 2663 C C . GLY A 1 41 ? -11.180 -4.237 -2.674 1.00 0.00 41 GLY A C 3
ATOM 2664 O O . GLY A 1 41 ? -10.811 -3.118 -3.033 1.00 0.00 41 GLY A O 3
ATOM 2668 N N . TRP A 1 42 ? -10.973 -4.708 -1.450 1.00 0.00 42 TRP A N 3
ATOM 2669 C CA . TRP A 1 42 ? -10.285 -3.920 -0.434 1.00 0.00 42 TRP A CA 3
ATOM 2670 C C . TRP A 1 42 ? -9.030 -4.635 0.053 1.00 0.00 42 TRP A C 3
ATOM 2671 O O . TRP A 1 42 ? -9.039 -5.848 0.270 1.00 0.00 42 TRP A O 3
ATOM 2692 N N . LEU A 1 43 ? -7.951 -3.878 0.222 1.00 0.00 43 LEU A N 3
ATOM 2693 C CA . LEU A 1 43 ? -6.686 -4.441 0.683 1.00 0.00 43 LEU A CA 3
ATOM 2694 C C . LEU A 1 43 ? -6.044 -3.544 1.736 1.00 0.00 43 LEU A C 3
ATOM 2695 O O . LEU A 1 43 ? -6.318 -2.346 1.798 1.00 0.00 43 LEU A O 3
ATOM 2711 N N . LYS A 1 44 ? -5.185 -4.132 2.563 1.00 0.00 44 LYS A N 3
ATOM 2712 C CA . LYS A 1 44 ? -4.499 -3.387 3.612 1.00 0.00 44 LYS A CA 3
ATOM 2713 C C . LYS A 1 44 ? -3.022 -3.209 3.276 1.00 0.00 44 LYS A C 3
ATOM 2714 O O . LYS A 1 44 ? -2.309 -4.182 3.034 1.00 0.00 44 LYS A O 3
ATOM 2733 N N . GLY A 1 45 ? -2.569 -1.959 3.263 1.00 0.00 45 GLY A N 3
ATOM 2734 C CA . GLY A 1 45 ? -1.179 -1.677 2.957 1.00 0.00 45 GLY A CA 3
ATOM 2735 C C . GLY A 1 45 ? -0.657 -0.463 3.699 1.00 0.00 45 GLY A C 3
ATOM 2736 O O . GLY A 1 45 ? -1.432 0.312 4.262 1.00 0.00 45 GLY A O 3
ATOM 2740 N N . LEU A 1 46 ? 0.661 -0.295 3.703 1.00 0.00 46 LEU A N 3
ATOM 2741 C CA . LEU A 1 46 ? 1.287 0.833 4.384 1.00 0.00 46 LEU A CA 3
ATOM 2742 C C . LEU A 1 46 ? 1.931 1.785 3.381 1.00 0.00 46 LEU A C 3
ATOM 2743 O O . LEU A 1 46 ? 2.923 1.445 2.736 1.00 0.00 46 LEU A O 3
ATOM 2759 N N . SER A 1 47 ? 1.361 2.979 3.256 1.00 0.00 47 SER A N 3
ATOM 2760 C CA . SER A 1 47 ? 1.878 3.980 2.330 1.00 0.00 47 SER A CA 3
ATOM 2761 C C . SER A 1 47 ? 3.335 4.309 2.644 1.00 0.00 47 SER A C 3
ATOM 2762 O O . SER A 1 47 ? 3.641 4.890 3.687 1.00 0.00 47 SER A O 3
ATOM 2770 N N . LEU A 1 48 ? 4.228 3.935 1.736 1.00 0.00 48 LEU A N 3
ATOM 2771 C CA . LEU A 1 48 ? 5.654 4.189 1.914 1.00 0.00 48 LEU A CA 3
ATOM 2772 C C . LEU A 1 48 ? 5.953 5.683 1.842 1.00 0.00 48 LEU A C 3
ATOM 2773 O O . LEU A 1 48 ? 7.004 6.139 2.294 1.00 0.00 48 LEU A O 3
ATOM 2789 N N . LEU A 1 49 ? 5.022 6.441 1.273 1.00 0.00 49 LEU A N 3
ATOM 2790 C CA . LEU A 1 49 ? 5.185 7.885 1.143 1.00 0.00 49 LEU A CA 3
ATOM 2791 C C . LEU A 1 49 ? 4.779 8.596 2.429 1.00 0.00 49 LEU A C 3
ATOM 2792 O O . LEU A 1 49 ? 5.590 9.279 3.057 1.00 0.00 49 LEU A O 3
ATOM 2808 N N . THR A 1 50 ? 3.519 8.431 2.819 1.00 0.00 50 THR A N 3
ATOM 2809 C CA . THR A 1 50 ? 3.006 9.056 4.032 1.00 0.00 50 THR A CA 3
ATOM 2810 C C . THR A 1 50 ? 3.374 8.243 5.268 1.00 0.00 50 THR A C 3
ATOM 2811 O O . THR A 1 50 ? 3.668 8.800 6.324 1.00 0.00 50 THR A O 3
ATOM 2822 N N . GLY A 1 51 ? 3.356 6.921 5.128 1.00 0.00 51 GLY A N 3
ATOM 2823 C CA . GLY A 1 51 ? 3.691 6.053 6.241 1.00 0.00 51 GLY A CA 3
ATOM 2824 C C . GLY A 1 51 ? 2.476 5.673 7.066 1.00 0.00 51 GLY A C 3
ATOM 2825 O O . GLY A 1 51 ? 2.595 5.366 8.252 1.00 0.00 51 GLY A O 3
ATOM 2829 N N . ARG A 1 52 ? 1.306 5.696 6.437 1.00 0.00 52 ARG A N 3
ATOM 2830 C CA . ARG A 1 52 ? 0.064 5.354 7.122 1.00 0.00 52 ARG A CA 3
ATOM 2831 C C . ARG A 1 52 ? -0.466 4.006 6.644 1.00 0.00 52 ARG A C 3
ATOM 2832 O O . ARG A 1 52 ? -0.258 3.616 5.495 1.00 0.00 52 ARG A O 3
ATOM 2853 N N . THR A 1 53 ? -1.153 3.297 7.535 1.00 0.00 53 THR A N 3
ATOM 2854 C CA . THR A 1 53 ? -1.712 1.992 7.206 1.00 0.00 53 THR A CA 3
ATOM 2855 C C . THR A 1 53 ? -3.235 2.016 7.264 1.00 0.00 53 THR A C 3
ATOM 2856 O O . THR A 1 53 ? -3.822 2.416 8.269 1.00 0.00 53 THR A O 3
ATOM 2867 N N . GLY A 1 54 ? -3.871 1.584 6.179 1.00 0.00 54 GLY A N 3
ATOM 2868 C CA . GLY A 1 54 ? -5.321 1.564 6.128 1.00 0.00 54 GLY A CA 3
ATOM 2869 C C . GLY A 1 54 ? -5.851 0.645 5.044 1.00 0.00 54 GLY A C 3
ATOM 2870 O O . GLY A 1 54 ? -5.095 -0.124 4.450 1.00 0.00 54 GLY A O 3
ATOM 2874 N N . ILE A 1 55 ? -7.152 0.725 4.788 1.00 0.00 55 ILE A N 3
ATOM 2875 C CA . ILE A 1 55 ? -7.781 -0.107 3.769 1.00 0.00 55 ILE A CA 3
ATOM 2876 C C . ILE A 1 55 ? -8.122 0.710 2.527 1.00 0.00 55 ILE A C 3
ATOM 2877 O O . ILE A 1 55 ? -8.873 1.682 2.596 1.00 0.00 55 ILE A O 3
ATOM 2893 N N . PHE A 1 56 ? -7.564 0.307 1.389 1.00 0.00 56 PHE A N 3
ATOM 2894 C CA . PHE A 1 56 ? -7.809 1.000 0.130 1.00 0.00 56 PHE A CA 3
ATOM 2895 C C . PHE A 1 56 ? -8.331 0.035 -0.930 1.00 0.00 56 PHE A C 3
ATOM 2896 O O . PHE A 1 56 ? -8.102 -1.174 -0.872 1.00 0.00 56 PHE A O 3
ATOM 2913 N N . PRO A 1 57 ? -9.049 0.579 -1.923 1.00 0.00 57 PRO A N 3
ATOM 2914 C CA . PRO A 1 57 ? -9.619 -0.215 -3.016 1.00 0.00 57 PRO A CA 3
ATOM 2915 C C . PRO A 1 57 ? -8.548 -0.758 -3.956 1.00 0.00 57 PRO A C 3
ATOM 2916 O O . PRO A 1 57 ? -7.774 0.003 -4.536 1.00 0.00 57 PRO A O 3
ATOM 2927 N N . SER A 1 58 ? -8.511 -2.079 -4.103 1.00 0.00 58 SER A N 3
ATOM 2928 C CA . SER A 1 58 ? -7.533 -2.724 -4.971 1.00 0.00 58 SER A CA 3
ATOM 2929 C C . SER A 1 58 ? -7.527 -2.081 -6.355 1.00 0.00 58 SER A C 3
ATOM 2930 O O . SER A 1 58 ? -6.496 -2.038 -7.027 1.00 0.00 58 SER A O 3
ATOM 2938 N N . ASP A 1 59 ? -8.685 -1.582 -6.773 1.00 0.00 59 ASP A N 3
ATOM 2939 C CA . ASP A 1 59 ? -8.814 -0.940 -8.076 1.00 0.00 59 ASP A CA 3
ATOM 2940 C C . ASP A 1 59 ? -7.901 0.278 -8.175 1.00 0.00 59 ASP A C 3
ATOM 2941 O O . ASP A 1 59 ? -7.366 0.580 -9.241 1.00 0.00 59 ASP A O 3
ATOM 2950 N N . TYR A 1 60 ? -7.729 0.974 -7.056 1.00 0.00 60 TYR A N 3
ATOM 2951 C CA . TYR A 1 60 ? -6.884 2.161 -7.018 1.00 0.00 60 TYR A CA 3
ATOM 2952 C C . TYR A 1 60 ? -5.410 1.785 -7.126 1.00 0.00 60 TYR A C 3
ATOM 2953 O O . TYR A 1 60 ? -4.580 2.590 -7.548 1.00 0.00 60 TYR A O 3
ATOM 2971 N N . VAL A 1 61 ? -5.091 0.553 -6.742 1.00 0.00 61 VAL A N 3
ATOM 2972 C CA . VAL A 1 61 ? -3.718 0.066 -6.797 1.00 0.00 61 VAL A CA 3
ATOM 2973 C C . VAL A 1 61 ? -3.572 -1.052 -7.823 1.00 0.00 61 VAL A C 3
ATOM 2974 O O . VAL A 1 61 ? -4.562 -1.546 -8.363 1.00 0.00 61 VAL A O 3
ATOM 2987 N N . ILE A 1 62 ? -2.331 -1.448 -8.086 1.00 0.00 62 ILE A N 3
ATOM 2988 C CA . ILE A 1 62 ? -2.055 -2.509 -9.046 1.00 0.00 62 ILE A CA 3
ATOM 2989 C C . ILE A 1 62 ? -0.715 -3.177 -8.758 1.00 0.00 62 ILE A C 3
ATOM 2990 O O . ILE A 1 62 ? 0.287 -2.518 -8.478 1.00 0.00 62 ILE A O 3
ATOM 3006 N N . PRO A 1 63 ? -0.693 -4.516 -8.830 1.00 0.00 63 PRO A N 3
ATOM 3007 C CA . PRO A 1 63 ? 0.519 -5.302 -8.583 1.00 0.00 63 PRO A CA 3
ATOM 3008 C C . PRO A 1 63 ? 1.558 -5.128 -9.685 1.00 0.00 63 PRO A C 3
ATOM 3009 O O . PRO A 1 63 ? 1.435 -5.708 -10.765 1.00 0.00 63 PRO A O 3
ATOM 3020 N N . VAL A 1 64 ? 2.582 -4.328 -9.407 1.00 0.00 64 VAL A N 3
ATOM 3021 C CA . VAL A 1 64 ? 3.643 -4.079 -10.375 1.00 0.00 64 VAL A CA 3
ATOM 3022 C C . VAL A 1 64 ? 4.561 -5.289 -10.507 1.00 0.00 64 VAL A C 3
ATOM 3023 O O . VAL A 1 64 ? 4.669 -6.102 -9.589 1.00 0.00 64 VAL A O 3
ATOM 3036 N N . SER A 1 65 ? 5.222 -5.402 -11.655 1.00 0.00 65 SER A N 3
ATOM 3037 C CA . SER A 1 65 ? 6.129 -6.515 -11.909 1.00 0.00 65 SER A CA 3
ATOM 3038 C C . SER A 1 65 ? 7.468 -6.294 -11.212 1.00 0.00 65 SER A C 3
ATOM 3039 O O . SER A 1 65 ? 7.966 -5.171 -11.141 1.00 0.00 65 SER A O 3
ATOM 3047 N N . GLY A 1 66 ? 8.047 -7.375 -10.698 1.00 0.00 66 GLY A N 3
ATOM 3048 C CA . GLY A 1 66 ? 9.322 -7.280 -10.013 1.00 0.00 66 GLY A CA 3
ATOM 3049 C C . GLY A 1 66 ? 10.473 -7.793 -10.856 1.00 0.00 66 GLY A C 3
ATOM 3050 O O . GLY A 1 66 ? 10.282 -8.534 -11.820 1.00 0.00 66 GLY A O 3
ATOM 3054 N N . PRO A 1 67 ? 11.701 -7.393 -10.494 1.00 0.00 67 PRO A N 3
ATOM 3055 C CA . PRO A 1 67 ? 12.911 -7.804 -11.212 1.00 0.00 67 PRO A CA 3
ATOM 3056 C C . PRO A 1 67 ? 13.228 -9.283 -11.015 1.00 0.00 67 PRO A C 3
ATOM 3057 O O . PRO A 1 67 ? 14.030 -9.859 -11.750 1.00 0.00 67 PRO A O 3
ATOM 3068 N N . SER A 1 68 ? 12.592 -9.892 -10.019 1.00 0.00 68 SER A N 3
ATOM 3069 C CA . SER A 1 68 ? 12.809 -11.303 -9.724 1.00 0.00 68 SER A CA 3
ATOM 3070 C C . SER A 1 68 ? 12.080 -12.187 -10.731 1.00 0.00 68 SER A C 3
ATOM 3071 O O . SER A 1 68 ? 12.649 -13.140 -11.264 1.00 0.00 68 SER A O 3
ATOM 3079 N N . SER A 1 69 ? 10.817 -11.863 -10.988 1.00 0.00 69 SER A N 3
ATOM 3080 C CA . SER A 1 69 ? 10.007 -12.629 -11.928 1.00 0.00 69 SER A CA 3
ATOM 3081 C C . SER A 1 69 ? 10.477 -12.401 -13.362 1.00 0.00 69 SER A C 3
ATOM 3082 O O . SER A 1 69 ? 10.529 -11.267 -13.837 1.00 0.00 69 SER A O 3
ATOM 3090 N N . GLY A 1 70 ? 10.819 -13.488 -14.046 1.00 0.00 70 GLY A N 3
ATOM 3091 C CA . GLY A 1 70 ? 11.281 -13.386 -15.418 1.00 0.00 70 GLY A CA 3
ATOM 3092 C C . GLY A 1 70 ? 11.775 -14.712 -15.964 1.00 0.00 70 GLY A C 3
ATOM 3093 O O . GLY A 1 70 ? 12.026 -15.648 -15.205 1.00 0.00 70 GLY A O 3
ATOM 3097 N N . GLY A 1 1 ? 12.489 -13.166 7.794 1.00 0.00 1 GLY A N 4
ATOM 3098 C CA . GLY A 1 1 ? 11.341 -13.860 8.346 1.00 0.00 1 GLY A CA 4
ATOM 3099 C C . GLY A 1 1 ? 10.026 -13.276 7.868 1.00 0.00 1 GLY A C 4
ATOM 3100 O O . GLY A 1 1 ? 9.123 -13.027 8.667 1.00 0.00 1 GLY A O 4
ATOM 3104 N N . SER A 1 2 ? 9.918 -13.054 6.562 1.00 0.00 2 SER A N 4
ATOM 3105 C CA . SER A 1 2 ? 8.706 -12.489 5.980 1.00 0.00 2 SER A CA 4
ATOM 3106 C C . SER A 1 2 ? 7.549 -13.480 6.067 1.00 0.00 2 SER A C 4
ATOM 3107 O O . SER A 1 2 ? 7.759 -14.689 6.161 1.00 0.00 2 SER A O 4
ATOM 3115 N N . SER A 1 3 ? 6.327 -12.958 6.035 1.00 0.00 3 SER A N 4
ATOM 3116 C CA . SER A 1 3 ? 5.136 -13.795 6.114 1.00 0.00 3 SER A CA 4
ATOM 3117 C C . SER A 1 3 ? 4.671 -14.210 4.721 1.00 0.00 3 SER A C 4
ATOM 3118 O O . SER A 1 3 ? 4.563 -15.398 4.419 1.00 0.00 3 SER A O 4
ATOM 3126 N N . GLY A 1 4 ? 4.396 -13.221 3.876 1.00 0.00 4 GLY A N 4
ATOM 3127 C CA . GLY A 1 4 ? 3.945 -13.503 2.526 1.00 0.00 4 GLY A CA 4
ATOM 3128 C C . GLY A 1 4 ? 5.080 -13.488 1.521 1.00 0.00 4 GLY A C 4
ATOM 3129 O O . GLY A 1 4 ? 6.033 -14.258 1.640 1.00 0.00 4 GLY A O 4
ATOM 3133 N N . SER A 1 5 ? 4.977 -12.611 0.528 1.00 0.00 5 SER A N 4
ATOM 3134 C CA . SER A 1 5 ? 6.000 -12.504 -0.506 1.00 0.00 5 SER A CA 4
ATOM 3135 C C . SER A 1 5 ? 6.791 -11.208 -0.354 1.00 0.00 5 SER A C 4
ATOM 3136 O O . SER A 1 5 ? 6.216 -10.129 -0.217 1.00 0.00 5 SER A O 4
ATOM 3144 N N . SER A 1 6 ? 8.115 -11.324 -0.379 1.00 0.00 6 SER A N 4
ATOM 3145 C CA . SER A 1 6 ? 8.987 -10.163 -0.240 1.00 0.00 6 SER A CA 4
ATOM 3146 C C . SER A 1 6 ? 9.130 -9.429 -1.570 1.00 0.00 6 SER A C 4
ATOM 3147 O O . SER A 1 6 ? 9.357 -10.045 -2.610 1.00 0.00 6 SER A O 4
ATOM 3155 N N . GLY A 1 7 ? 8.995 -8.107 -1.526 1.00 0.00 7 GLY A N 4
ATOM 3156 C CA . GLY A 1 7 ? 9.111 -7.310 -2.733 1.00 0.00 7 GLY A CA 4
ATOM 3157 C C . GLY A 1 7 ? 7.767 -7.030 -3.375 1.00 0.00 7 GLY A C 4
ATOM 3158 O O . GLY A 1 7 ? 7.525 -7.417 -4.518 1.00 0.00 7 GLY A O 4
ATOM 3162 N N . ASN A 1 8 ? 6.889 -6.357 -2.638 1.00 0.00 8 ASN A N 4
ATOM 3163 C CA . ASN A 1 8 ? 5.561 -6.028 -3.143 1.00 0.00 8 ASN A CA 4
ATOM 3164 C C . ASN A 1 8 ? 5.375 -4.517 -3.241 1.00 0.00 8 ASN A C 4
ATOM 3165 O O . ASN A 1 8 ? 5.343 -3.818 -2.229 1.00 0.00 8 ASN A O 4
ATOM 3176 N N . MET A 1 9 ? 5.253 -4.020 -4.468 1.00 0.00 9 MET A N 4
ATOM 3177 C CA . MET A 1 9 ? 5.069 -2.592 -4.699 1.00 0.00 9 MET A CA 4
ATOM 3178 C C . MET A 1 9 ? 3.718 -2.317 -5.351 1.00 0.00 9 MET A C 4
ATOM 3179 O O . MET A 1 9 ? 3.363 -2.940 -6.352 1.00 0.00 9 MET A O 4
ATOM 3193 N N . PHE A 1 10 ? 2.969 -1.381 -4.778 1.00 0.00 10 PHE A N 4
ATOM 3194 C CA . PHE A 1 10 ? 1.656 -1.025 -5.304 1.00 0.00 10 PHE A CA 4
ATOM 3195 C C . PHE A 1 10 ? 1.416 0.478 -5.195 1.00 0.00 10 PHE A C 4
ATOM 3196 O O . PHE A 1 10 ? 1.446 1.046 -4.103 1.00 0.00 10 PHE A O 4
ATOM 3213 N N . VAL A 1 11 ? 1.180 1.118 -6.336 1.00 0.00 11 VAL A N 4
ATOM 3214 C CA . VAL A 1 11 ? 0.934 2.555 -6.370 1.00 0.00 11 VAL A CA 4
ATOM 3215 C C . VAL A 1 11 ? -0.549 2.863 -6.199 1.00 0.00 11 VAL A C 4
ATOM 3216 O O . VAL A 1 11 ? -1.386 1.962 -6.210 1.00 0.00 11 VAL A O 4
ATOM 3229 N N . ALA A 1 12 ? -0.867 4.144 -6.041 1.00 0.00 12 ALA A N 4
ATOM 3230 C CA . ALA A 1 12 ? -2.250 4.572 -5.869 1.00 0.00 12 ALA A CA 4
ATOM 3231 C C . ALA A 1 12 ? -2.794 5.195 -7.151 1.00 0.00 12 ALA A C 4
ATOM 3232 O O . ALA A 1 12 ? -3.888 4.853 -7.603 1.00 0.00 12 ALA A O 4
ATOM 3239 N N . LEU A 1 13 ? -2.026 6.110 -7.732 1.00 0.00 13 LEU A N 4
ATOM 3240 C CA . LEU A 1 13 ? -2.432 6.781 -8.962 1.00 0.00 13 LEU A CA 4
ATOM 3241 C C . LEU A 1 13 ? -3.679 7.629 -8.733 1.00 0.00 13 LEU A C 4
ATOM 3242 O O . LEU A 1 13 ? -4.473 7.844 -9.649 1.00 0.00 13 LEU A O 4
ATOM 3258 N N . HIS A 1 14 ? -3.844 8.111 -7.505 1.00 0.00 14 HIS A N 4
ATOM 3259 C CA . HIS A 1 14 ? -4.993 8.939 -7.156 1.00 0.00 14 HIS A CA 4
ATOM 3260 C C . HIS A 1 14 ? -4.809 9.571 -5.780 1.00 0.00 14 HIS A C 4
ATOM 3261 O O . HIS A 1 14 ? -3.966 9.138 -4.993 1.00 0.00 14 HIS A O 4
ATOM 3276 N N . THR A 1 15 ? -5.602 10.599 -5.495 1.00 0.00 15 THR A N 4
ATOM 3277 C CA . THR A 1 15 ? -5.526 11.293 -4.216 1.00 0.00 15 THR A CA 4
ATOM 3278 C C . THR A 1 15 ? -6.760 11.014 -3.365 1.00 0.00 15 THR A C 4
ATOM 3279 O O . THR A 1 15 ? -7.814 11.616 -3.568 1.00 0.00 15 THR A O 4
ATOM 3290 N N . TYR A 1 16 ? -6.621 10.099 -2.412 1.00 0.00 16 TYR A N 4
ATOM 3291 C CA . TYR A 1 16 ? -7.726 9.740 -1.531 1.00 0.00 16 TYR A CA 4
ATOM 3292 C C . TYR A 1 16 ? -7.454 10.197 -0.101 1.00 0.00 16 TYR A C 4
ATOM 3293 O O . TYR A 1 16 ? -6.495 9.754 0.532 1.00 0.00 16 TYR A O 4
ATOM 3311 N N . SER A 1 17 ? -8.305 11.085 0.402 1.00 0.00 17 SER A N 4
ATOM 3312 C CA . SER A 1 17 ? -8.156 11.605 1.756 1.00 0.00 17 SER A CA 4
ATOM 3313 C C . SER A 1 17 ? -8.934 10.753 2.754 1.00 0.00 17 SER A C 4
ATOM 3314 O O . SER A 1 17 ? -10.152 10.879 2.876 1.00 0.00 17 SER A O 4
ATOM 3322 N N . ALA A 1 18 ? -8.221 9.887 3.465 1.00 0.00 18 ALA A N 4
ATOM 3323 C CA . ALA A 1 18 ? -8.843 9.015 4.454 1.00 0.00 18 ALA A CA 4
ATOM 3324 C C . ALA A 1 18 ? -9.954 9.742 5.206 1.00 0.00 18 ALA A C 4
ATOM 3325 O O . ALA A 1 18 ? -9.736 10.815 5.770 1.00 0.00 18 ALA A O 4
ATOM 3332 N N . HIS A 1 19 ? -11.145 9.152 5.209 1.00 0.00 19 HIS A N 4
ATOM 3333 C CA . HIS A 1 19 ? -12.290 9.744 5.891 1.00 0.00 19 HIS A CA 4
ATOM 3334 C C . HIS A 1 19 ? -12.567 9.027 7.209 1.00 0.00 19 HIS A C 4
ATOM 3335 O O . HIS A 1 19 ? -13.171 9.594 8.120 1.00 0.00 19 HIS A O 4
ATOM 3350 N N . ARG A 1 20 ? -12.123 7.778 7.303 1.00 0.00 20 ARG A N 4
ATOM 3351 C CA . ARG A 1 20 ? -12.325 6.984 8.508 1.00 0.00 20 ARG A CA 4
ATOM 3352 C C . ARG A 1 20 ? -10.989 6.588 9.129 1.00 0.00 20 ARG A C 4
ATOM 3353 O O . ARG A 1 20 ? -9.941 6.623 8.483 1.00 0.00 20 ARG A O 4
ATOM 3374 N N . PRO A 1 21 ? -11.024 6.202 10.413 1.00 0.00 21 PRO A N 4
ATOM 3375 C CA . PRO A 1 21 ? -9.824 5.792 11.149 1.00 0.00 21 PRO A CA 4
ATOM 3376 C C . PRO A 1 21 ? -9.273 4.457 10.661 1.00 0.00 21 PRO A C 4
ATOM 3377 O O . PRO A 1 21 ? -8.298 3.941 11.208 1.00 0.00 21 PRO A O 4
ATOM 3388 N N . GLU A 1 22 ? -9.902 3.903 9.630 1.00 0.00 22 GLU A N 4
ATOM 3389 C CA . GLU A 1 22 ? -9.473 2.627 9.069 1.00 0.00 22 GLU A CA 4
ATOM 3390 C C . GLU A 1 22 ? -9.017 2.794 7.623 1.00 0.00 22 GLU A C 4
ATOM 3391 O O . GLU A 1 22 ? -8.235 1.993 7.111 1.00 0.00 22 GLU A O 4
ATOM 3403 N N . GLU A 1 23 ? -9.512 3.841 6.969 1.00 0.00 23 GLU A N 4
ATOM 3404 C CA . GLU A 1 23 ? -9.156 4.112 5.581 1.00 0.00 23 GLU A CA 4
ATOM 3405 C C . GLU A 1 23 ? -7.720 4.617 5.476 1.00 0.00 23 GLU A C 4
ATOM 3406 O O . GLU A 1 23 ? -7.173 5.171 6.432 1.00 0.00 23 GLU A O 4
ATOM 3418 N N . LEU A 1 24 ? -7.115 4.423 4.310 1.00 0.00 24 LEU A N 4
ATOM 3419 C CA . LEU A 1 24 ? -5.741 4.857 4.079 1.00 0.00 24 LEU A CA 4
ATOM 3420 C C . LEU A 1 24 ? -5.697 6.019 3.092 1.00 0.00 24 LEU A C 4
ATOM 3421 O O . LEU A 1 24 ? -6.351 5.987 2.049 1.00 0.00 24 LEU A O 4
ATOM 3437 N N . ASP A 1 25 ? -4.920 7.044 3.426 1.00 0.00 25 ASP A N 4
ATOM 3438 C CA . ASP A 1 25 ? -4.787 8.215 2.568 1.00 0.00 25 ASP A CA 4
ATOM 3439 C C . ASP A 1 25 ? -3.845 7.930 1.402 1.00 0.00 25 ASP A C 4
ATOM 3440 O O . ASP A 1 25 ? -2.646 7.727 1.594 1.00 0.00 25 ASP A O 4
ATOM 3449 N N . LEU A 1 26 ? -4.397 7.915 0.193 1.00 0.00 26 LEU A N 4
ATOM 3450 C CA . LEU A 1 26 ? -3.606 7.654 -1.005 1.00 0.00 26 LEU A CA 4
ATOM 3451 C C . LEU A 1 26 ? -3.181 8.958 -1.672 1.00 0.00 26 LEU A C 4
ATOM 3452 O O . LEU A 1 26 ? -3.884 9.964 -1.593 1.00 0.00 26 LEU A O 4
ATOM 3468 N N . GLN A 1 27 ? -2.026 8.931 -2.330 1.00 0.00 27 GLN A N 4
ATOM 3469 C CA . GLN A 1 27 ? -1.508 10.111 -3.011 1.00 0.00 27 GLN A CA 4
ATOM 3470 C C . GLN A 1 27 ? -1.051 9.766 -4.425 1.00 0.00 27 GLN A C 4
ATOM 3471 O O . GLN A 1 27 ? -0.139 8.960 -4.615 1.00 0.00 27 GLN A O 4
ATOM 3485 N N . LYS A 1 28 ? -1.690 10.381 -5.414 1.00 0.00 28 LYS A N 4
ATOM 3486 C CA . LYS A 1 28 ? -1.349 10.141 -6.812 1.00 0.00 28 LYS A CA 4
ATOM 3487 C C . LYS A 1 28 ? 0.163 10.058 -6.996 1.00 0.00 28 LYS A C 4
ATOM 3488 O O . LYS A 1 28 ? 0.852 11.077 -7.024 1.00 0.00 28 LYS A O 4
ATOM 3507 N N . GLY A 1 29 ? 0.673 8.836 -7.124 1.00 0.00 29 GLY A N 4
ATOM 3508 C CA . GLY A 1 29 ? 2.100 8.644 -7.306 1.00 0.00 29 GLY A CA 4
ATOM 3509 C C . GLY A 1 29 ? 2.811 8.315 -6.009 1.00 0.00 29 GLY A C 4
ATOM 3510 O O . GLY A 1 29 ? 3.912 8.803 -5.756 1.00 0.00 29 GLY A O 4
ATOM 3514 N N . GLU A 1 30 ? 2.179 7.485 -5.183 1.00 0.00 30 GLU A N 4
ATOM 3515 C CA . GLU A 1 30 ? 2.759 7.094 -3.903 1.00 0.00 30 GLU A CA 4
ATOM 3516 C C . GLU A 1 30 ? 2.961 5.583 -3.837 1.00 0.00 30 GLU A C 4
ATOM 3517 O O . GLU A 1 30 ? 2.066 4.811 -4.174 1.00 0.00 30 GLU A O 4
ATOM 3529 N N . GLY A 1 31 ? 4.147 5.170 -3.399 1.00 0.00 31 GLY A N 4
ATOM 3530 C CA . GLY A 1 31 ? 4.447 3.754 -3.297 1.00 0.00 31 GLY A CA 4
ATOM 3531 C C . GLY A 1 31 ? 3.867 3.127 -2.044 1.00 0.00 31 GLY A C 4
ATOM 3532 O O . GLY A 1 31 ? 4.311 3.420 -0.934 1.00 0.00 31 GLY A O 4
ATOM 3536 N N . ILE A 1 32 ? 2.872 2.265 -2.222 1.00 0.00 32 ILE A N 4
ATOM 3537 C CA . ILE A 1 32 ? 2.231 1.596 -1.096 1.00 0.00 32 ILE A CA 4
ATOM 3538 C C . ILE A 1 32 ? 2.687 0.146 -0.986 1.00 0.00 32 ILE A C 4
ATOM 3539 O O . ILE A 1 32 ? 2.942 -0.514 -1.994 1.00 0.00 32 ILE A O 4
ATOM 3555 N N . ARG A 1 33 ? 2.786 -0.346 0.245 1.00 0.00 33 ARG A N 4
ATOM 3556 C CA . ARG A 1 33 ? 3.211 -1.720 0.487 1.00 0.00 33 ARG A CA 4
ATOM 3557 C C . ARG A 1 33 ? 2.061 -2.554 1.044 1.00 0.00 33 ARG A C 4
ATOM 3558 O O . ARG A 1 33 ? 1.783 -2.524 2.243 1.00 0.00 33 ARG A O 4
ATOM 3579 N N . VAL A 1 34 ? 1.396 -3.297 0.166 1.00 0.00 34 VAL A N 4
ATOM 3580 C CA . VAL A 1 34 ? 0.277 -4.140 0.570 1.00 0.00 34 VAL A CA 4
ATOM 3581 C C . VAL A 1 34 ? 0.716 -5.186 1.589 1.00 0.00 34 VAL A C 4
ATOM 3582 O O . VAL A 1 34 ? 1.575 -6.022 1.305 1.00 0.00 34 VAL A O 4
ATOM 3595 N N . LEU A 1 35 ? 0.122 -5.134 2.776 1.00 0.00 35 LEU A N 4
ATOM 3596 C CA . LEU A 1 35 ? 0.451 -6.078 3.838 1.00 0.00 35 LEU A CA 4
ATOM 3597 C C . LEU A 1 35 ? -0.620 -7.157 3.959 1.00 0.00 35 LEU A C 4
ATOM 3598 O O . LEU A 1 35 ? -0.385 -8.319 3.630 1.00 0.00 35 LEU A O 4
ATOM 3614 N N . GLY A 1 36 ? -1.799 -6.763 4.432 1.00 0.00 36 GLY A N 4
ATOM 3615 C CA . GLY A 1 36 ? -2.889 -7.708 4.586 1.00 0.00 36 GLY A CA 4
ATOM 3616 C C . GLY A 1 36 ? -3.951 -7.547 3.517 1.00 0.00 36 GLY A C 4
ATOM 3617 O O . GLY A 1 36 ? -3.915 -6.599 2.732 1.00 0.00 36 GLY A O 4
ATOM 3621 N N . LYS A 1 37 ? -4.900 -8.477 3.482 1.00 0.00 37 LYS A N 4
ATOM 3622 C CA . LYS A 1 37 ? -5.977 -8.436 2.501 1.00 0.00 37 LYS A CA 4
ATOM 3623 C C . LYS A 1 37 ? -7.338 -8.398 3.188 1.00 0.00 37 LYS A C 4
ATOM 3624 O O . LYS A 1 37 ? -7.794 -9.400 3.740 1.00 0.00 37 LYS A O 4
ATOM 3643 N N . TYR A 1 38 ? -7.982 -7.237 3.150 1.00 0.00 38 TYR A N 4
ATOM 3644 C CA . TYR A 1 38 ? -9.291 -7.068 3.771 1.00 0.00 38 TYR A CA 4
ATOM 3645 C C . TYR A 1 38 ? -10.314 -8.016 3.151 1.00 0.00 38 TYR A C 4
ATOM 3646 O O . TYR A 1 38 ? -10.798 -8.938 3.806 1.00 0.00 38 TYR A O 4
ATOM 3664 N N . GLN A 1 39 ? -10.637 -7.781 1.883 1.00 0.00 39 GLN A N 4
ATOM 3665 C CA . GLN A 1 39 ? -11.602 -8.613 1.174 1.00 0.00 39 GLN A CA 4
ATOM 3666 C C . GLN A 1 39 ? -11.611 -8.286 -0.316 1.00 0.00 39 GLN A C 4
ATOM 3667 O O . GLN A 1 39 ? -10.894 -7.394 -0.770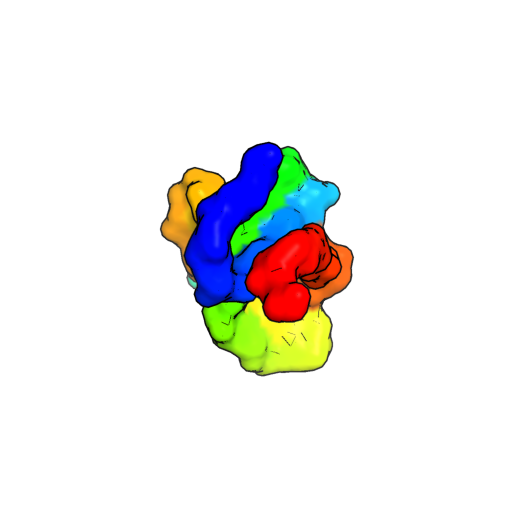 1.00 0.00 39 GLN A O 4
ATOM 3681 N N . ASP A 1 40 ? -12.427 -9.014 -1.071 1.00 0.00 40 ASP A N 4
ATOM 3682 C CA . ASP A 1 40 ? -12.530 -8.801 -2.510 1.00 0.00 40 ASP A CA 4
ATOM 3683 C C . ASP A 1 40 ? -12.883 -7.350 -2.821 1.00 0.00 40 ASP A C 4
ATOM 3684 O O . ASP A 1 40 ? -14.035 -6.939 -2.691 1.00 0.00 40 ASP A O 4
ATOM 3693 N N . GLY A 1 41 ? -11.881 -6.577 -3.230 1.00 0.00 41 GLY A N 4
ATOM 3694 C CA . GLY A 1 41 ? -12.106 -5.180 -3.552 1.00 0.00 41 GLY A CA 4
ATOM 3695 C C . GLY A 1 41 ? -11.386 -4.243 -2.602 1.00 0.00 41 GLY A C 4
ATOM 3696 O O . GLY A 1 41 ? -11.147 -3.081 -2.929 1.00 0.00 41 GLY A O 4
ATOM 3700 N N . TRP A 1 42 ? -11.042 -4.749 -1.423 1.00 0.00 42 TRP A N 4
ATOM 3701 C CA . TRP A 1 42 ? -10.347 -3.948 -0.422 1.00 0.00 42 TRP A CA 4
ATOM 3702 C C . TRP A 1 42 ? -9.093 -4.662 0.071 1.00 0.00 42 TRP A C 4
ATOM 3703 O O . TRP A 1 42 ? -9.102 -5.873 0.292 1.00 0.00 42 TRP A O 4
ATOM 3724 N N . LEU A 1 43 ? -8.015 -3.904 0.241 1.00 0.00 43 LEU A N 4
ATOM 3725 C CA . LEU A 1 43 ? -6.752 -4.465 0.708 1.00 0.00 43 LEU A CA 4
ATOM 3726 C C . LEU A 1 43 ? -6.108 -3.559 1.753 1.00 0.00 43 LEU A C 4
ATOM 3727 O O . LEU A 1 43 ? -6.417 -2.370 1.836 1.00 0.00 43 LEU A O 4
ATOM 3743 N N . LYS A 1 44 ? -5.208 -4.128 2.548 1.00 0.00 44 LYS A N 4
ATOM 3744 C CA . LYS A 1 44 ? -4.517 -3.373 3.586 1.00 0.00 44 LYS A CA 4
ATOM 3745 C C . LYS A 1 44 ? -3.041 -3.202 3.242 1.00 0.00 44 LYS A C 4
ATOM 3746 O O . LYS A 1 44 ? -2.333 -4.178 2.995 1.00 0.00 44 LYS A O 4
ATOM 3765 N N . GLY A 1 45 ? -2.582 -1.954 3.228 1.00 0.00 45 GLY A N 4
ATOM 3766 C CA . GLY A 1 45 ? -1.192 -1.678 2.915 1.00 0.00 45 GLY A CA 4
ATOM 3767 C C . GLY A 1 45 ? -0.664 -0.458 3.644 1.00 0.00 45 GLY A C 4
ATOM 3768 O O . GLY A 1 45 ? -1.437 0.343 4.170 1.00 0.00 45 GLY A O 4
ATOM 3772 N N . LEU A 1 46 ? 0.657 -0.317 3.678 1.00 0.00 46 LEU A N 4
ATOM 3773 C CA . LEU A 1 46 ? 1.288 0.813 4.350 1.00 0.00 46 LEU A CA 4
ATOM 3774 C C . LEU A 1 46 ? 1.950 1.746 3.341 1.00 0.00 46 LEU A C 4
ATOM 3775 O O . LEU A 1 46 ? 2.971 1.406 2.744 1.00 0.00 46 LEU A O 4
ATOM 3791 N N . SER A 1 47 ? 1.362 2.924 3.158 1.00 0.00 47 SER A N 4
ATOM 3792 C CA . SER A 1 47 ? 1.894 3.906 2.220 1.00 0.00 47 SER A CA 4
ATOM 3793 C C . SER A 1 47 ? 3.336 4.264 2.568 1.00 0.00 47 SER A C 4
ATOM 3794 O O . SER A 1 47 ? 3.598 4.933 3.569 1.00 0.00 47 SER A O 4
ATOM 3802 N N . LEU A 1 48 ? 4.268 3.814 1.735 1.00 0.00 48 LEU A N 4
ATOM 3803 C CA . LEU A 1 48 ? 5.684 4.086 1.953 1.00 0.00 48 LEU A CA 4
ATOM 3804 C C . LEU A 1 48 ? 5.977 5.578 1.838 1.00 0.00 48 LEU A C 4
ATOM 3805 O O . LEU A 1 48 ? 7.038 6.048 2.250 1.00 0.00 48 LEU A O 4
ATOM 3821 N N . LEU A 1 49 ? 5.028 6.320 1.277 1.00 0.00 49 LEU A N 4
ATOM 3822 C CA . LEU A 1 49 ? 5.181 7.761 1.110 1.00 0.00 49 LEU A CA 4
ATOM 3823 C C . LEU A 1 49 ? 4.852 8.498 2.404 1.00 0.00 49 LEU A C 4
ATOM 3824 O O . LEU A 1 49 ? 5.740 9.021 3.077 1.00 0.00 49 LEU A O 4
ATOM 3840 N N . THR A 1 50 ? 3.568 8.533 2.749 1.00 0.00 50 THR A N 4
ATOM 3841 C CA . THR A 1 50 ? 3.121 9.204 3.963 1.00 0.00 50 THR A CA 4
ATOM 3842 C C . THR A 1 50 ? 3.506 8.408 5.204 1.00 0.00 50 THR A C 4
ATOM 3843 O O . THR A 1 50 ? 3.978 8.970 6.192 1.00 0.00 50 THR A O 4
ATOM 3854 N N . GLY A 1 51 ? 3.302 7.096 5.148 1.00 0.00 51 GLY A N 4
ATOM 3855 C CA . GLY A 1 51 ? 3.634 6.244 6.275 1.00 0.00 51 GLY A CA 4
ATOM 3856 C C . GLY A 1 51 ? 2.414 5.850 7.083 1.00 0.00 51 GLY A C 4
ATOM 3857 O O . GLY A 1 51 ? 2.516 5.576 8.279 1.00 0.00 51 GLY A O 4
ATOM 3861 N N . ARG A 1 52 ? 1.257 5.825 6.431 1.00 0.00 52 ARG A N 4
ATOM 3862 C CA . ARG A 1 52 ? 0.011 5.465 7.098 1.00 0.00 52 ARG A CA 4
ATOM 3863 C C . ARG A 1 52 ? -0.465 4.085 6.654 1.00 0.00 52 ARG A C 4
ATOM 3864 O O . ARG A 1 52 ? -0.190 3.651 5.534 1.00 0.00 52 ARG A O 4
ATOM 3885 N N . THR A 1 53 ? -1.180 3.398 7.539 1.00 0.00 53 THR A N 4
ATOM 3886 C CA . THR A 1 53 ? -1.693 2.067 7.239 1.00 0.00 53 THR A CA 4
ATOM 3887 C C . THR A 1 53 ? -3.215 2.033 7.316 1.00 0.00 53 THR A C 4
ATOM 3888 O O . THR A 1 53 ? -3.800 2.344 8.353 1.00 0.00 53 THR A O 4
ATOM 3899 N N . GLY A 1 54 ? -3.850 1.654 6.212 1.00 0.00 54 GLY A N 4
ATOM 3900 C CA . GLY A 1 54 ? -5.300 1.587 6.176 1.00 0.00 54 GLY A CA 4
ATOM 3901 C C . GLY A 1 54 ? -5.810 0.656 5.094 1.00 0.00 54 GLY A C 4
ATOM 3902 O O . GLY A 1 54 ? -5.040 -0.100 4.502 1.00 0.00 54 GLY A O 4
ATOM 3906 N N . ILE A 1 55 ? -7.113 0.710 4.836 1.00 0.00 55 ILE A N 4
ATOM 3907 C CA . ILE A 1 55 ? -7.725 -0.135 3.819 1.00 0.00 55 ILE A CA 4
ATOM 3908 C C . ILE A 1 55 ? -8.081 0.672 2.575 1.00 0.00 55 ILE A C 4
ATOM 3909 O O . ILE A 1 55 ? -8.831 1.646 2.648 1.00 0.00 55 ILE A O 4
ATOM 3925 N N . PHE A 1 56 ? -7.540 0.260 1.434 1.00 0.00 56 PHE A N 4
ATOM 3926 C CA . PHE A 1 56 ? -7.801 0.944 0.173 1.00 0.00 56 PHE A CA 4
ATOM 3927 C C . PHE A 1 56 ? -8.347 -0.027 -0.870 1.00 0.00 56 PHE A C 4
ATOM 3928 O O . PHE A 1 56 ? -8.128 -1.237 -0.804 1.00 0.00 56 PHE A O 4
ATOM 3945 N N . PRO A 1 57 ? -9.075 0.514 -1.858 1.00 0.00 57 PRO A N 4
ATOM 3946 C CA . PRO A 1 57 ? -9.668 -0.285 -2.934 1.00 0.00 57 PRO A CA 4
ATOM 3947 C C . PRO A 1 57 ? -8.617 -0.847 -3.885 1.00 0.00 57 PRO A C 4
ATOM 3948 O O . PRO A 1 57 ? -7.765 -0.114 -4.387 1.00 0.00 57 PRO A O 4
ATOM 3959 N N . SER A 1 58 ? -8.683 -2.152 -4.129 1.00 0.00 58 SER A N 4
ATOM 3960 C CA . SER A 1 58 ? -7.734 -2.813 -5.017 1.00 0.00 58 SER A CA 4
ATOM 3961 C C . SER A 1 58 ? -7.715 -2.142 -6.388 1.00 0.00 58 SER A C 4
ATOM 3962 O O . SER A 1 58 ? -6.688 -2.117 -7.065 1.00 0.00 58 SER A O 4
ATOM 3970 N N . ASP A 1 59 ? -8.860 -1.599 -6.789 1.00 0.00 59 ASP A N 4
ATOM 3971 C CA . ASP A 1 59 ? -8.977 -0.927 -8.078 1.00 0.00 59 ASP A CA 4
ATOM 3972 C C . ASP A 1 59 ? -8.044 0.278 -8.149 1.00 0.00 59 ASP A C 4
ATOM 3973 O O . ASP A 1 59 ? -7.643 0.703 -9.233 1.00 0.00 59 ASP A O 4
ATOM 3982 N N . TYR A 1 60 ? -7.702 0.824 -6.987 1.00 0.00 60 TYR A N 4
ATOM 3983 C CA . TYR A 1 60 ? -6.820 1.983 -6.918 1.00 0.00 60 TYR A CA 4
ATOM 3984 C C . TYR A 1 60 ? -5.356 1.554 -6.935 1.00 0.00 60 TYR A C 4
ATOM 3985 O O . TYR A 1 60 ? -4.474 2.328 -7.307 1.00 0.00 60 TYR A O 4
ATOM 4003 N N . VAL A 1 61 ? -5.104 0.313 -6.530 1.00 0.00 61 VAL A N 4
ATOM 4004 C CA . VAL A 1 61 ? -3.748 -0.222 -6.500 1.00 0.00 61 VAL A CA 4
ATOM 4005 C C . VAL A 1 61 ? -3.558 -1.297 -7.565 1.00 0.00 61 VAL A C 4
ATOM 4006 O O . VAL A 1 61 ? -4.528 -1.852 -8.081 1.00 0.00 61 VAL A O 4
ATOM 4019 N N . ILE A 1 62 ? -2.302 -1.585 -7.888 1.00 0.00 62 ILE A N 4
ATOM 4020 C CA . ILE A 1 62 ? -1.984 -2.595 -8.890 1.00 0.00 62 ILE A CA 4
ATOM 4021 C C . ILE A 1 62 ? -0.600 -3.188 -8.653 1.00 0.00 62 ILE A C 4
ATOM 4022 O O . ILE A 1 62 ? 0.367 -2.480 -8.370 1.00 0.00 62 ILE A O 4
ATOM 4038 N N . PRO A 1 63 ? -0.498 -4.520 -8.772 1.00 0.00 63 PRO A N 4
ATOM 4039 C CA . PRO A 1 63 ? 0.765 -5.239 -8.577 1.00 0.00 63 PRO A CA 4
ATOM 4040 C C . PRO A 1 63 ? 1.766 -4.964 -9.694 1.00 0.00 63 PRO A C 4
ATOM 4041 O O . PRO A 1 63 ? 1.651 -5.508 -10.792 1.00 0.00 63 PRO A O 4
ATOM 4052 N N . VAL A 1 64 ? 2.749 -4.117 -9.406 1.00 0.00 64 VAL A N 4
ATOM 4053 C CA . VAL A 1 64 ? 3.772 -3.772 -10.386 1.00 0.00 64 VAL A CA 4
ATOM 4054 C C . VAL A 1 64 ? 4.780 -4.904 -10.550 1.00 0.00 64 VAL A C 4
ATOM 4055 O O . VAL A 1 64 ? 5.236 -5.490 -9.568 1.00 0.00 64 VAL A O 4
ATOM 4068 N N . SER A 1 65 ? 5.125 -5.205 -11.798 1.00 0.00 65 SER A N 4
ATOM 4069 C CA . SER A 1 65 ? 6.078 -6.269 -12.092 1.00 0.00 65 SER A CA 4
ATOM 4070 C C . SER A 1 65 ? 7.477 -5.701 -12.311 1.00 0.00 65 SER A C 4
ATOM 4071 O O . SER A 1 65 ? 8.205 -6.139 -13.201 1.00 0.00 65 SER A O 4
ATOM 4079 N N . GLY A 1 66 ? 7.846 -4.721 -11.491 1.00 0.00 66 GLY A N 4
ATOM 4080 C CA . GLY A 1 66 ? 9.156 -4.108 -11.610 1.00 0.00 66 GLY A CA 4
ATOM 4081 C C . GLY A 1 66 ? 9.320 -3.339 -12.907 1.00 0.00 66 GLY A C 4
ATOM 4082 O O . GLY A 1 66 ? 8.346 -2.930 -13.538 1.00 0.00 66 GLY A O 4
ATOM 4086 N N . PRO A 1 67 ? 10.579 -3.132 -13.320 1.00 0.00 67 PRO A N 4
ATOM 4087 C CA . PRO A 1 67 ? 10.897 -2.405 -14.553 1.00 0.00 67 PRO A CA 4
ATOM 4088 C C . PRO A 1 67 ? 10.511 -3.187 -15.804 1.00 0.00 67 PRO A C 4
ATOM 4089 O O . PRO A 1 67 ? 9.968 -4.288 -15.716 1.00 0.00 67 PRO A O 4
ATOM 4100 N N . SER A 1 68 ? 10.794 -2.611 -16.967 1.00 0.00 68 SER A N 4
ATOM 4101 C CA . SER A 1 68 ? 10.473 -3.253 -18.237 1.00 0.00 68 SER A CA 4
ATOM 4102 C C . SER A 1 68 ? 11.568 -2.996 -19.268 1.00 0.00 68 SER A C 4
ATOM 4103 O O . SER A 1 68 ? 12.544 -2.298 -18.992 1.00 0.00 68 SER A O 4
ATOM 4111 N N . SER A 1 69 ? 11.398 -3.564 -20.457 1.00 0.00 69 SER A N 4
ATOM 4112 C CA . SER A 1 69 ? 12.372 -3.401 -21.529 1.00 0.00 69 SER A CA 4
ATOM 4113 C C . SER A 1 69 ? 11.811 -3.907 -22.855 1.00 0.00 69 SER A C 4
ATOM 4114 O O . SER A 1 69 ? 11.379 -5.054 -22.962 1.00 0.00 69 SER A O 4
ATOM 4122 N N . GLY A 1 70 ? 11.821 -3.040 -23.864 1.00 0.00 70 GLY A N 4
ATOM 4123 C CA . GLY A 1 70 ? 11.311 -3.416 -25.169 1.00 0.00 70 GLY A CA 4
ATOM 4124 C C . GLY A 1 70 ? 12.357 -4.103 -26.025 1.00 0.00 70 GLY A C 4
ATOM 4125 O O . GLY A 1 70 ? 12.282 -5.309 -26.259 1.00 0.00 70 GLY A O 4
ATOM 4129 N N . GLY A 1 1 ? 3.428 -12.913 12.759 1.00 0.00 1 GLY A N 5
ATOM 4130 C CA . GLY A 1 1 ? 3.172 -12.689 11.348 1.00 0.00 1 GLY A CA 5
ATOM 4131 C C . GLY A 1 1 ? 4.446 -12.640 10.529 1.00 0.00 1 GLY A C 5
ATOM 4132 O O . GLY A 1 1 ? 5.309 -13.508 10.658 1.00 0.00 1 GLY A O 5
ATOM 4136 N N . SER A 1 2 ? 4.565 -11.622 9.682 1.00 0.00 2 SER A N 5
ATOM 4137 C CA . SER A 1 2 ? 5.740 -11.466 8.833 1.00 0.00 2 SER A CA 5
ATOM 4138 C C . SER A 1 2 ? 5.905 -12.667 7.906 1.00 0.00 2 SER A C 5
ATOM 4139 O O . SER A 1 2 ? 7.012 -13.168 7.712 1.00 0.00 2 SER A O 5
ATOM 4147 N N . SER A 1 3 ? 4.794 -13.123 7.337 1.00 0.00 3 SER A N 5
ATOM 4148 C CA . SER A 1 3 ? 4.812 -14.267 6.433 1.00 0.00 3 SER A CA 5
ATOM 4149 C C . SER A 1 3 ? 4.612 -13.820 4.987 1.00 0.00 3 SER A C 5
ATOM 4150 O O . SER A 1 3 ? 3.880 -14.452 4.227 1.00 0.00 3 SER A O 5
ATOM 4158 N N . GLY A 1 4 ? 5.269 -12.726 4.616 1.00 0.00 4 GLY A N 5
ATOM 4159 C CA . GLY A 1 4 ? 5.150 -12.212 3.264 1.00 0.00 4 GLY A CA 5
ATOM 4160 C C . GLY A 1 4 ? 5.885 -13.068 2.252 1.00 0.00 4 GLY A C 5
ATOM 4161 O O . GLY A 1 4 ? 6.981 -13.559 2.523 1.00 0.00 4 GLY A O 5
ATOM 4165 N N . SER A 1 5 ? 5.280 -13.250 1.083 1.00 0.00 5 SER A N 5
ATOM 4166 C CA . SER A 1 5 ? 5.882 -14.058 0.028 1.00 0.00 5 SER A CA 5
ATOM 4167 C C . SER A 1 5 ? 7.088 -13.348 -0.579 1.00 0.00 5 SER A C 5
ATOM 4168 O O . SER A 1 5 ? 8.150 -13.945 -0.756 1.00 0.00 5 SER A O 5
ATOM 4176 N N . SER A 1 6 ? 6.916 -12.069 -0.896 1.00 0.00 6 SER A N 5
ATOM 4177 C CA . SER A 1 6 ? 7.988 -11.276 -1.487 1.00 0.00 6 SER A CA 5
ATOM 4178 C C . SER A 1 6 ? 7.582 -9.810 -1.598 1.00 0.00 6 SER A C 5
ATOM 4179 O O . SER A 1 6 ? 6.397 -9.481 -1.604 1.00 0.00 6 SER A O 5
ATOM 4187 N N . GLY A 1 7 ? 8.577 -8.932 -1.684 1.00 0.00 7 GLY A N 5
ATOM 4188 C CA . GLY A 1 7 ? 8.305 -7.511 -1.793 1.00 0.00 7 GLY A CA 5
ATOM 4189 C C . GLY A 1 7 ? 7.125 -7.214 -2.698 1.00 0.00 7 GLY A C 5
ATOM 4190 O O . GLY A 1 7 ? 7.023 -7.760 -3.795 1.00 0.00 7 GLY A O 5
ATOM 4194 N N . ASN A 1 8 ? 6.230 -6.347 -2.235 1.00 0.00 8 ASN A N 5
ATOM 4195 C CA . ASN A 1 8 ? 5.050 -5.981 -3.009 1.00 0.00 8 ASN A CA 5
ATOM 4196 C C . ASN A 1 8 ? 4.936 -4.465 -3.143 1.00 0.00 8 ASN A C 5
ATOM 4197 O O . ASN A 1 8 ? 4.786 -3.754 -2.150 1.00 0.00 8 ASN A O 5
ATOM 4208 N N . MET A 1 9 ? 5.008 -3.978 -4.378 1.00 0.00 9 MET A N 5
ATOM 4209 C CA . MET A 1 9 ? 4.911 -2.547 -4.641 1.00 0.00 9 MET A CA 5
ATOM 4210 C C . MET A 1 9 ? 3.608 -2.214 -5.361 1.00 0.00 9 MET A C 5
ATOM 4211 O O . MET A 1 9 ? 3.347 -2.711 -6.457 1.00 0.00 9 MET A O 5
ATOM 4225 N N . PHE A 1 10 ? 2.792 -1.370 -4.738 1.00 0.00 10 PHE A N 5
ATOM 4226 C CA . PHE A 1 10 ? 1.515 -0.972 -5.318 1.00 0.00 10 PHE A CA 5
ATOM 4227 C C . PHE A 1 10 ? 1.301 0.533 -5.183 1.00 0.00 10 PHE A C 5
ATOM 4228 O O . PHE A 1 10 ? 1.303 1.075 -4.078 1.00 0.00 10 PHE A O 5
ATOM 4245 N N . VAL A 1 11 ? 1.119 1.203 -6.317 1.00 0.00 11 VAL A N 5
ATOM 4246 C CA . VAL A 1 11 ? 0.904 2.645 -6.326 1.00 0.00 11 VAL A CA 5
ATOM 4247 C C . VAL A 1 11 ? -0.580 2.980 -6.227 1.00 0.00 11 VAL A C 5
ATOM 4248 O O . VAL A 1 11 ? -1.436 2.119 -6.428 1.00 0.00 11 VAL A O 5
ATOM 4261 N N . ALA A 1 12 ? -0.878 4.238 -5.917 1.00 0.00 12 ALA A N 5
ATOM 4262 C CA . ALA A 1 12 ? -2.259 4.688 -5.794 1.00 0.00 12 ALA A CA 5
ATOM 4263 C C . ALA A 1 12 ? -2.766 5.269 -7.109 1.00 0.00 12 ALA A C 5
ATOM 4264 O O . ALA A 1 12 ? -3.854 4.925 -7.573 1.00 0.00 12 ALA A O 5
ATOM 4271 N N . LEU A 1 13 ? -1.972 6.151 -7.706 1.00 0.00 13 LEU A N 5
ATOM 4272 C CA . LEU A 1 13 ? -2.341 6.781 -8.969 1.00 0.00 13 LEU A CA 5
ATOM 4273 C C . LEU A 1 13 ? -3.564 7.676 -8.794 1.00 0.00 13 LEU A C 5
ATOM 4274 O O . LEU A 1 13 ? -4.306 7.924 -9.745 1.00 0.00 13 LEU A O 5
ATOM 4290 N N . HIS A 1 14 ? -3.768 8.159 -7.572 1.00 0.00 14 HIS A N 5
ATOM 4291 C CA . HIS A 1 14 ? -4.900 9.029 -7.273 1.00 0.00 14 HIS A CA 5
ATOM 4292 C C . HIS A 1 14 ? -4.758 9.647 -5.885 1.00 0.00 14 HIS A C 5
ATOM 4293 O O . HIS A 1 14 ? -3.891 9.253 -5.104 1.00 0.00 14 HIS A O 5
ATOM 4308 N N . THR A 1 15 ? -5.616 10.617 -5.585 1.00 0.00 15 THR A N 5
ATOM 4309 C CA . THR A 1 15 ? -5.585 11.291 -4.292 1.00 0.00 15 THR A CA 5
ATOM 4310 C C . THR A 1 15 ? -6.851 11.004 -3.493 1.00 0.00 15 THR A C 5
ATOM 4311 O O . THR A 1 15 ? -7.895 11.615 -3.725 1.00 0.00 15 THR A O 5
ATOM 4322 N N . TYR A 1 16 ? -6.752 10.072 -2.552 1.00 0.00 16 TYR A N 5
ATOM 4323 C CA . TYR A 1 16 ? -7.891 9.704 -1.719 1.00 0.00 16 TYR A CA 5
ATOM 4324 C C . TYR A 1 16 ? -7.712 10.217 -0.293 1.00 0.00 16 TYR A C 5
ATOM 4325 O O . TYR A 1 16 ? -6.812 9.783 0.426 1.00 0.00 16 TYR A O 5
ATOM 4343 N N . SER A 1 17 ? -8.576 11.143 0.108 1.00 0.00 17 SER A N 5
ATOM 4344 C CA . SER A 1 17 ? -8.513 11.719 1.447 1.00 0.00 17 SER A CA 5
ATOM 4345 C C . SER A 1 17 ? -9.263 10.847 2.449 1.00 0.00 17 SER A C 5
ATOM 4346 O O . SER A 1 17 ? -10.486 10.926 2.563 1.00 0.00 17 SER A O 5
ATOM 4354 N N . ALA A 1 18 ? -8.521 10.016 3.173 1.00 0.00 18 ALA A N 5
ATOM 4355 C CA . ALA A 1 18 ? -9.115 9.131 4.167 1.00 0.00 18 ALA A CA 5
ATOM 4356 C C . ALA A 1 18 ? -10.303 9.795 4.854 1.00 0.00 18 ALA A C 5
ATOM 4357 O O . ALA A 1 18 ? -10.226 10.952 5.270 1.00 0.00 18 ALA A O 5
ATOM 4364 N N . HIS A 1 19 ? -11.402 9.056 4.970 1.00 0.00 19 HIS A N 5
ATOM 4365 C CA . HIS A 1 19 ? -12.608 9.575 5.607 1.00 0.00 19 HIS A CA 5
ATOM 4366 C C . HIS A 1 19 ? -12.862 8.876 6.940 1.00 0.00 19 HIS A C 5
ATOM 4367 O O . HIS A 1 19 ? -13.511 9.428 7.827 1.00 0.00 19 HIS A O 5
ATOM 4382 N N . ARG A 1 20 ? -12.345 7.658 7.071 1.00 0.00 20 ARG A N 5
ATOM 4383 C CA . ARG A 1 20 ? -12.518 6.884 8.294 1.00 0.00 20 ARG A CA 5
ATOM 4384 C C . ARG A 1 20 ? -11.171 6.604 8.956 1.00 0.00 20 ARG A C 5
ATOM 4385 O O . ARG A 1 20 ? -10.116 6.682 8.327 1.00 0.00 20 ARG A O 5
ATOM 4406 N N . PRO A 1 21 ? -11.207 6.271 10.254 1.00 0.00 21 PRO A N 5
ATOM 4407 C CA . PRO A 1 21 ? -9.999 5.973 11.029 1.00 0.00 21 PRO A CA 5
ATOM 4408 C C . PRO A 1 21 ? -9.351 4.659 10.609 1.00 0.00 21 PRO A C 5
ATOM 4409 O O . PRO A 1 21 ? -8.356 4.233 11.195 1.00 0.00 21 PRO A O 5
ATOM 4420 N N . GLU A 1 22 ? -9.921 4.021 9.591 1.00 0.00 22 GLU A N 5
ATOM 4421 C CA . GLU A 1 22 ? -9.397 2.754 9.094 1.00 0.00 22 GLU A CA 5
ATOM 4422 C C . GLU A 1 22 ? -8.917 2.892 7.653 1.00 0.00 22 GLU A C 5
ATOM 4423 O O . GLU A 1 22 ? -8.077 2.120 7.191 1.00 0.00 22 GLU A O 5
ATOM 4435 N N . GLU A 1 23 ? -9.456 3.881 6.947 1.00 0.00 23 GLU A N 5
ATOM 4436 C CA . GLU A 1 23 ? -9.084 4.120 5.558 1.00 0.00 23 GLU A CA 5
ATOM 4437 C C . GLU A 1 23 ? -7.674 4.696 5.463 1.00 0.00 23 GLU A C 5
ATOM 4438 O O . GLU A 1 23 ? -7.171 5.295 6.415 1.00 0.00 23 GLU A O 5
ATOM 4450 N N . LEU A 1 24 ? -7.041 4.510 4.310 1.00 0.00 24 LEU A N 5
ATOM 4451 C CA . LEU A 1 24 ? -5.689 5.011 4.090 1.00 0.00 24 LEU A CA 5
ATOM 4452 C C . LEU A 1 24 ? -5.679 6.101 3.024 1.00 0.00 24 LEU A C 5
ATOM 4453 O O . LEU A 1 24 ? -6.218 5.920 1.932 1.00 0.00 24 LEU A O 5
ATOM 4469 N N . ASP A 1 25 ? -5.060 7.231 3.347 1.00 0.00 25 ASP A N 5
ATOM 4470 C CA . ASP A 1 25 ? -4.976 8.350 2.415 1.00 0.00 25 ASP A CA 5
ATOM 4471 C C . ASP A 1 25 ? -4.056 8.015 1.245 1.00 0.00 25 ASP A C 5
ATOM 4472 O O . ASP A 1 25 ? -2.871 7.737 1.434 1.00 0.00 25 ASP A O 5
ATOM 4481 N N . LEU A 1 26 ? -4.609 8.042 0.038 1.00 0.00 26 LEU A N 5
ATOM 4482 C CA . LEU A 1 26 ? -3.838 7.741 -1.164 1.00 0.00 26 LEU A CA 5
ATOM 4483 C C . LEU A 1 26 ? -3.384 9.022 -1.855 1.00 0.00 26 LEU A C 5
ATOM 4484 O O . LEU A 1 26 ? -4.062 10.047 -1.791 1.00 0.00 26 LEU A O 5
ATOM 4500 N N . GLN A 1 27 ? -2.233 8.955 -2.517 1.00 0.00 27 GLN A N 5
ATOM 4501 C CA . GLN A 1 27 ? -1.689 10.110 -3.222 1.00 0.00 27 GLN A CA 5
ATOM 4502 C C . GLN A 1 27 ? -1.217 9.723 -4.619 1.00 0.00 27 GLN A C 5
ATOM 4503 O O . GLN A 1 27 ? -0.409 8.808 -4.781 1.00 0.00 27 GLN A O 5
ATOM 4517 N N . LYS A 1 28 ? -1.726 10.424 -5.626 1.00 0.00 28 LYS A N 5
ATOM 4518 C CA . LYS A 1 28 ? -1.356 10.155 -7.011 1.00 0.00 28 LYS A CA 5
ATOM 4519 C C . LYS A 1 28 ? 0.158 10.052 -7.159 1.00 0.00 28 LYS A C 5
ATOM 4520 O O . LYS A 1 28 ? 0.849 11.062 -7.285 1.00 0.00 28 LYS A O 5
ATOM 4539 N N . GLY A 1 29 ? 0.668 8.824 -7.144 1.00 0.00 29 GLY A N 5
ATOM 4540 C CA . GLY A 1 29 ? 2.097 8.612 -7.279 1.00 0.00 29 GLY A CA 5
ATOM 4541 C C . GLY A 1 29 ? 2.760 8.271 -5.960 1.00 0.00 29 GLY A C 5
ATOM 4542 O O . GLY A 1 29 ? 3.873 8.718 -5.684 1.00 0.00 29 GLY A O 5
ATOM 4546 N N . GLU A 1 30 ? 2.074 7.479 -5.141 1.00 0.00 30 GLU A N 5
ATOM 4547 C CA . GLU A 1 30 ? 2.604 7.082 -3.842 1.00 0.00 30 GLU A CA 5
ATOM 4548 C C . GLU A 1 30 ? 2.813 5.572 -3.778 1.00 0.00 30 GLU A C 5
ATOM 4549 O O . GLU A 1 30 ? 1.912 4.796 -4.091 1.00 0.00 30 GLU A O 5
ATOM 4561 N N . GLY A 1 31 ? 4.011 5.163 -3.371 1.00 0.00 31 GLY A N 5
ATOM 4562 C CA . GLY A 1 31 ? 4.318 3.748 -3.274 1.00 0.00 31 GLY A CA 5
ATOM 4563 C C . GLY A 1 31 ? 3.755 3.117 -2.017 1.00 0.00 31 GLY A C 5
ATOM 4564 O O . GLY A 1 31 ? 4.199 3.421 -0.909 1.00 0.00 31 GLY A O 5
ATOM 4568 N N . ILE A 1 32 ? 2.773 2.237 -2.186 1.00 0.00 32 ILE A N 5
ATOM 4569 C CA . ILE A 1 32 ? 2.148 1.563 -1.055 1.00 0.00 32 ILE A CA 5
ATOM 4570 C C . ILE A 1 32 ? 2.595 0.108 -0.968 1.00 0.00 32 ILE A C 5
ATOM 4571 O O . ILE A 1 32 ? 2.774 -0.560 -1.987 1.00 0.00 32 ILE A O 5
ATOM 4587 N N . ARG A 1 33 ? 2.773 -0.378 0.256 1.00 0.00 33 ARG A N 5
ATOM 4588 C CA . ARG A 1 33 ? 3.198 -1.755 0.478 1.00 0.00 33 ARG A CA 5
ATOM 4589 C C . ARG A 1 33 ? 2.053 -2.595 1.035 1.00 0.00 33 ARG A C 5
ATOM 4590 O O . ARG A 1 33 ? 1.765 -2.555 2.231 1.00 0.00 33 ARG A O 5
ATOM 4611 N N . VAL A 1 34 ? 1.403 -3.355 0.160 1.00 0.00 34 VAL A N 5
ATOM 4612 C CA . VAL A 1 34 ? 0.290 -4.206 0.564 1.00 0.00 34 VAL A CA 5
ATOM 4613 C C . VAL A 1 34 ? 0.746 -5.278 1.547 1.00 0.00 34 VAL A C 5
ATOM 4614 O O . VAL A 1 34 ? 1.588 -6.116 1.222 1.00 0.00 34 VAL A O 5
ATOM 4627 N N . LEU A 1 35 ? 0.184 -5.247 2.750 1.00 0.00 35 LEU A N 5
ATOM 4628 C CA . LEU A 1 35 ? 0.532 -6.217 3.783 1.00 0.00 35 LEU A CA 5
ATOM 4629 C C . LEU A 1 35 ? -0.532 -7.305 3.889 1.00 0.00 35 LEU A C 5
ATOM 4630 O O . LEU A 1 35 ? -0.296 -8.456 3.522 1.00 0.00 35 LEU A O 5
ATOM 4646 N N . GLY A 1 36 ? -1.705 -6.932 4.391 1.00 0.00 36 GLY A N 5
ATOM 4647 C CA . GLY A 1 36 ? -2.788 -7.886 4.534 1.00 0.00 36 GLY A CA 5
ATOM 4648 C C . GLY A 1 36 ? -3.868 -7.700 3.486 1.00 0.00 36 GLY A C 5
ATOM 4649 O O . GLY A 1 36 ? -3.828 -6.748 2.705 1.00 0.00 36 GLY A O 5
ATOM 4653 N N . LYS A 1 37 ? -4.835 -8.610 3.467 1.00 0.00 37 LYS A N 5
ATOM 4654 C CA . LYS A 1 37 ? -5.931 -8.543 2.508 1.00 0.00 37 LYS A CA 5
ATOM 4655 C C . LYS A 1 37 ? -7.277 -8.482 3.222 1.00 0.00 37 LYS A C 5
ATOM 4656 O O . LYS A 1 37 ? -7.741 -9.478 3.778 1.00 0.00 37 LYS A O 5
ATOM 4675 N N . TYR A 1 38 ? -7.899 -7.309 3.203 1.00 0.00 38 TYR A N 5
ATOM 4676 C CA . TYR A 1 38 ? -9.192 -7.119 3.850 1.00 0.00 38 TYR A CA 5
ATOM 4677 C C . TYR A 1 38 ? -10.252 -8.022 3.227 1.00 0.00 38 TYR A C 5
ATOM 4678 O O . TYR A 1 38 ? -10.751 -8.945 3.870 1.00 0.00 38 TYR A O 5
ATOM 4696 N N . GLN A 1 39 ? -10.589 -7.748 1.971 1.00 0.00 39 GLN A N 5
ATOM 4697 C CA . GLN A 1 39 ? -11.589 -8.536 1.260 1.00 0.00 39 GLN A CA 5
ATOM 4698 C C . GLN A 1 39 ? -11.584 -8.207 -0.229 1.00 0.00 39 GLN A C 5
ATOM 4699 O O . GLN A 1 39 ? -10.875 -7.303 -0.672 1.00 0.00 39 GLN A O 5
ATOM 4713 N N . ASP A 1 40 ? -12.378 -8.945 -0.996 1.00 0.00 40 ASP A N 5
ATOM 4714 C CA . ASP A 1 40 ? -12.466 -8.731 -2.436 1.00 0.00 40 ASP A CA 5
ATOM 4715 C C . ASP A 1 40 ? -12.797 -7.275 -2.750 1.00 0.00 40 ASP A C 5
ATOM 4716 O O . ASP A 1 40 ? -13.946 -6.851 -2.636 1.00 0.00 40 ASP A O 5
ATOM 4725 N N . GLY A 1 41 ? -11.781 -6.514 -3.144 1.00 0.00 41 GLY A N 5
ATOM 4726 C CA . GLY A 1 41 ? -11.985 -5.113 -3.467 1.00 0.00 41 GLY A CA 5
ATOM 4727 C C . GLY A 1 41 ? -11.253 -4.187 -2.516 1.00 0.00 41 GLY A C 5
ATOM 4728 O O . GLY A 1 41 ? -10.938 -3.050 -2.867 1.00 0.00 41 GLY A O 5
ATOM 4732 N N . TRP A 1 42 ? -10.984 -4.673 -1.310 1.00 0.00 42 TRP A N 5
ATOM 4733 C CA . TRP A 1 42 ? -10.286 -3.879 -0.304 1.00 0.00 42 TRP A CA 5
ATOM 4734 C C . TRP A 1 42 ? -9.055 -4.616 0.213 1.00 0.00 42 TRP A C 5
ATOM 4735 O O . TRP A 1 42 ? -9.114 -5.808 0.515 1.00 0.00 42 TRP A O 5
ATOM 4756 N N . LEU A 1 43 ? -7.941 -3.899 0.313 1.00 0.00 43 LEU A N 5
ATOM 4757 C CA . LEU A 1 43 ? -6.695 -4.485 0.794 1.00 0.00 43 LEU A CA 5
ATOM 4758 C C . LEU A 1 43 ? -6.044 -3.593 1.846 1.00 0.00 43 LEU A C 5
ATOM 4759 O O . LEU A 1 43 ? -6.366 -2.410 1.958 1.00 0.00 43 LEU A O 5
ATOM 4775 N N . LYS A 1 44 ? -5.125 -4.167 2.615 1.00 0.00 44 LYS A N 5
ATOM 4776 C CA . LYS A 1 44 ? -4.425 -3.424 3.656 1.00 0.00 44 LYS A CA 5
ATOM 4777 C C . LYS A 1 44 ? -2.950 -3.255 3.305 1.00 0.00 44 LYS A C 5
ATOM 4778 O O . LYS A 1 44 ? -2.248 -4.231 3.046 1.00 0.00 44 LYS A O 5
ATOM 4797 N N . GLY A 1 45 ? -2.487 -2.008 3.300 1.00 0.00 45 GLY A N 5
ATOM 4798 C CA . GLY A 1 45 ? -1.098 -1.734 2.982 1.00 0.00 45 GLY A CA 5
ATOM 4799 C C . GLY A 1 45 ? -0.561 -0.526 3.723 1.00 0.00 45 GLY A C 5
ATOM 4800 O O . GLY A 1 45 ? -1.328 0.278 4.254 1.00 0.00 45 GLY A O 5
ATOM 4804 N N . LEU A 1 46 ? 0.761 -0.398 3.763 1.00 0.00 46 LEU A N 5
ATOM 4805 C CA . LEU A 1 46 ? 1.401 0.720 4.447 1.00 0.00 46 LEU A CA 5
ATOM 4806 C C . LEU A 1 46 ? 2.031 1.682 3.445 1.00 0.00 46 LEU A C 5
ATOM 4807 O O . LEU A 1 46 ? 3.023 1.355 2.794 1.00 0.00 46 LEU A O 5
ATOM 4823 N N . SER A 1 47 ? 1.449 2.872 3.328 1.00 0.00 47 SER A N 5
ATOM 4824 C CA . SER A 1 47 ? 1.952 3.882 2.405 1.00 0.00 47 SER A CA 5
ATOM 4825 C C . SER A 1 47 ? 3.426 4.175 2.670 1.00 0.00 47 SER A C 5
ATOM 4826 O O . SER A 1 47 ? 3.778 4.778 3.685 1.00 0.00 47 SER A O 5
ATOM 4834 N N . LEU A 1 48 ? 4.283 3.743 1.752 1.00 0.00 48 LEU A N 5
ATOM 4835 C CA . LEU A 1 48 ? 5.720 3.958 1.885 1.00 0.00 48 LEU A CA 5
ATOM 4836 C C . LEU A 1 48 ? 6.060 5.442 1.779 1.00 0.00 48 LEU A C 5
ATOM 4837 O O . LEU A 1 48 ? 7.174 5.858 2.101 1.00 0.00 48 LEU A O 5
ATOM 4853 N N . LEU A 1 49 ? 5.094 6.234 1.329 1.00 0.00 49 LEU A N 5
ATOM 4854 C CA . LEU A 1 49 ? 5.291 7.673 1.183 1.00 0.00 49 LEU A CA 5
ATOM 4855 C C . LEU A 1 49 ? 4.969 8.401 2.484 1.00 0.00 49 LEU A C 5
ATOM 4856 O O . LEU A 1 49 ? 5.825 9.073 3.060 1.00 0.00 49 LEU A O 5
ATOM 4872 N N . THR A 1 50 ? 3.729 8.261 2.944 1.00 0.00 50 THR A N 5
ATOM 4873 C CA . THR A 1 50 ? 3.295 8.904 4.178 1.00 0.00 50 THR A CA 5
ATOM 4874 C C . THR A 1 50 ? 3.738 8.106 5.399 1.00 0.00 50 THR A C 5
ATOM 4875 O O . THR A 1 50 ? 4.186 8.675 6.394 1.00 0.00 50 THR A O 5
ATOM 4886 N N . GLY A 1 51 ? 3.611 6.785 5.316 1.00 0.00 51 GLY A N 5
ATOM 4887 C CA . GLY A 1 51 ? 4.004 5.932 6.422 1.00 0.00 51 GLY A CA 5
ATOM 4888 C C . GLY A 1 51 ? 2.822 5.487 7.260 1.00 0.00 51 GLY A C 5
ATOM 4889 O O . GLY A 1 51 ? 2.988 5.061 8.403 1.00 0.00 51 GLY A O 5
ATOM 4893 N N . ARG A 1 52 ? 1.625 5.589 6.692 1.00 0.00 52 ARG A N 5
ATOM 4894 C CA . ARG A 1 52 ? 0.409 5.197 7.395 1.00 0.00 52 ARG A CA 5
ATOM 4895 C C . ARG A 1 52 ? -0.142 3.887 6.839 1.00 0.00 52 ARG A C 5
ATOM 4896 O O . ARG A 1 52 ? 0.100 3.539 5.683 1.00 0.00 52 ARG A O 5
ATOM 4917 N N . THR A 1 53 ? -0.886 3.164 7.670 1.00 0.00 53 THR A N 5
ATOM 4918 C CA . THR A 1 53 ? -1.471 1.892 7.263 1.00 0.00 53 THR A CA 5
ATOM 4919 C C . THR A 1 53 ? -2.992 1.933 7.353 1.00 0.00 53 THR A C 5
ATOM 4920 O O . THR A 1 53 ? -3.553 2.306 8.383 1.00 0.00 53 THR A O 5
ATOM 4931 N N . GLY A 1 54 ? -3.655 1.546 6.268 1.00 0.00 54 GLY A N 5
ATOM 4932 C CA . GLY A 1 54 ? -5.107 1.545 6.246 1.00 0.00 54 GLY A CA 5
ATOM 4933 C C . GLY A 1 54 ? -5.670 0.624 5.182 1.00 0.00 54 GLY A C 5
ATOM 4934 O O . GLY A 1 54 ? -4.941 -0.176 4.595 1.00 0.00 54 GLY A O 5
ATOM 4938 N N . ILE A 1 55 ? -6.971 0.736 4.934 1.00 0.00 55 ILE A N 5
ATOM 4939 C CA . ILE A 1 55 ? -7.631 -0.094 3.934 1.00 0.00 55 ILE A CA 5
ATOM 4940 C C . ILE A 1 55 ? -7.979 0.717 2.690 1.00 0.00 55 ILE A C 5
ATOM 4941 O O . ILE A 1 55 ? -8.714 1.702 2.764 1.00 0.00 55 ILE A O 5
ATOM 4957 N N . PHE A 1 56 ? -7.449 0.295 1.547 1.00 0.00 56 PHE A N 5
ATOM 4958 C CA . PHE A 1 56 ? -7.704 0.981 0.286 1.00 0.00 56 PHE A CA 5
ATOM 4959 C C . PHE A 1 56 ? -8.259 0.014 -0.756 1.00 0.00 56 PHE A C 5
ATOM 4960 O O . PHE A 1 56 ? -8.064 -1.199 -0.681 1.00 0.00 56 PHE A O 5
ATOM 4977 N N . PRO A 1 57 ? -8.969 0.564 -1.753 1.00 0.00 57 PRO A N 5
ATOM 4978 C CA . PRO A 1 57 ? -9.567 -0.231 -2.830 1.00 0.00 57 PRO A CA 5
ATOM 4979 C C . PRO A 1 57 ? -8.518 -0.818 -3.769 1.00 0.00 57 PRO A C 5
ATOM 4980 O O . PRO A 1 57 ? -7.621 -0.113 -4.231 1.00 0.00 57 PRO A O 5
ATOM 4991 N N . SER A 1 58 ? -8.637 -2.112 -4.047 1.00 0.00 58 SER A N 5
ATOM 4992 C CA . SER A 1 58 ? -7.697 -2.794 -4.928 1.00 0.00 58 SER A CA 5
ATOM 4993 C C . SER A 1 58 ? -7.642 -2.116 -6.293 1.00 0.00 58 SER A C 5
ATOM 4994 O O . SER A 1 58 ? -6.611 -2.134 -6.967 1.00 0.00 58 SER A O 5
ATOM 5002 N N . ASP A 1 59 ? -8.758 -1.518 -6.695 1.00 0.00 59 ASP A N 5
ATOM 5003 C CA . ASP A 1 59 ? -8.838 -0.832 -7.980 1.00 0.00 59 ASP A CA 5
ATOM 5004 C C . ASP A 1 59 ? -7.875 0.350 -8.025 1.00 0.00 59 ASP A C 5
ATOM 5005 O O . ASP A 1 59 ? -7.456 0.782 -9.100 1.00 0.00 59 ASP A O 5
ATOM 5014 N N . TYR A 1 60 ? -7.528 0.870 -6.853 1.00 0.00 60 TYR A N 5
ATOM 5015 C CA . TYR A 1 60 ? -6.617 2.004 -6.759 1.00 0.00 60 TYR A CA 5
ATOM 5016 C C . TYR A 1 60 ? -5.166 1.536 -6.723 1.00 0.00 60 TYR A C 5
ATOM 5017 O O . TYR A 1 60 ? -4.246 2.302 -7.013 1.00 0.00 60 TYR A O 5
ATOM 5035 N N . VAL A 1 61 ? -4.968 0.271 -6.364 1.00 0.00 61 VAL A N 5
ATOM 5036 C CA . VAL A 1 61 ? -3.629 -0.302 -6.291 1.00 0.00 61 VAL A CA 5
ATOM 5037 C C . VAL A 1 61 ? -3.433 -1.376 -7.354 1.00 0.00 61 VAL A C 5
ATOM 5038 O O . VAL A 1 61 ? -4.270 -2.265 -7.516 1.00 0.00 61 VAL A O 5
ATOM 5051 N N . ILE A 1 62 ? -2.321 -1.289 -8.077 1.00 0.00 62 ILE A N 5
ATOM 5052 C CA . ILE A 1 62 ? -2.014 -2.255 -9.125 1.00 0.00 62 ILE A CA 5
ATOM 5053 C C . ILE A 1 62 ? -0.665 -2.922 -8.879 1.00 0.00 62 ILE A C 5
ATOM 5054 O O . ILE A 1 62 ? 0.321 -2.274 -8.526 1.00 0.00 62 ILE A O 5
ATOM 5070 N N . PRO A 1 63 ? -0.617 -4.249 -9.071 1.00 0.00 63 PRO A N 5
ATOM 5071 C CA . PRO A 1 63 ? 0.607 -5.033 -8.878 1.00 0.00 63 PRO A CA 5
ATOM 5072 C C . PRO A 1 63 ? 1.656 -4.742 -9.945 1.00 0.00 63 PRO A C 5
ATOM 5073 O O . PRO A 1 63 ? 1.559 -5.224 -11.074 1.00 0.00 63 PRO A O 5
ATOM 5084 N N . VAL A 1 64 ? 2.660 -3.950 -9.581 1.00 0.00 64 VAL A N 5
ATOM 5085 C CA . VAL A 1 64 ? 3.729 -3.596 -10.508 1.00 0.00 64 VAL A CA 5
ATOM 5086 C C . VAL A 1 64 ? 4.641 -4.788 -10.777 1.00 0.00 64 VAL A C 5
ATOM 5087 O O . VAL A 1 64 ? 4.536 -5.824 -10.119 1.00 0.00 64 VAL A O 5
ATOM 5100 N N . SER A 1 65 ? 5.535 -4.635 -11.748 1.00 0.00 65 SER A N 5
ATOM 5101 C CA . SER A 1 65 ? 6.464 -5.700 -12.107 1.00 0.00 65 SER A CA 5
ATOM 5102 C C . SER A 1 65 ? 7.897 -5.178 -12.156 1.00 0.00 65 SER A C 5
ATOM 5103 O O . SER A 1 65 ? 8.153 -4.083 -12.655 1.00 0.00 65 SER A O 5
ATOM 5111 N N . GLY A 1 66 ? 8.828 -5.972 -11.636 1.00 0.00 66 GLY A N 5
ATOM 5112 C CA . GLY A 1 66 ? 10.223 -5.574 -11.630 1.00 0.00 66 GLY A CA 5
ATOM 5113 C C . GLY A 1 66 ? 10.677 -5.070 -10.274 1.00 0.00 66 GLY A C 5
ATOM 5114 O O . GLY A 1 66 ? 9.879 -4.601 -9.463 1.00 0.00 66 GLY A O 5
ATOM 5118 N N . PRO A 1 67 ? 11.989 -5.167 -10.012 1.00 0.00 67 PRO A N 5
ATOM 5119 C CA . PRO A 1 67 ? 12.577 -4.724 -8.744 1.00 0.00 67 PRO A CA 5
ATOM 5120 C C . PRO A 1 67 ? 12.559 -3.206 -8.596 1.00 0.00 67 PRO A C 5
ATOM 5121 O O . PRO A 1 67 ? 13.291 -2.497 -9.287 1.00 0.00 67 PRO A O 5
ATOM 5132 N N . SER A 1 68 ? 11.720 -2.714 -7.691 1.00 0.00 68 SER A N 5
ATOM 5133 C CA . SER A 1 68 ? 11.605 -1.280 -7.454 1.00 0.00 68 SER A CA 5
ATOM 5134 C C . SER A 1 68 ? 12.978 -0.655 -7.228 1.00 0.00 68 SER A C 5
ATOM 5135 O O . SER A 1 68 ? 13.850 -1.256 -6.601 1.00 0.00 68 SER A O 5
ATOM 5143 N N . SER A 1 69 ? 13.162 0.556 -7.744 1.00 0.00 69 SER A N 5
ATOM 5144 C CA . SER A 1 69 ? 14.430 1.263 -7.602 1.00 0.00 69 SER A CA 5
ATOM 5145 C C . SER A 1 69 ? 14.205 2.688 -7.107 1.00 0.00 69 SER A C 5
ATOM 5146 O O . SER A 1 69 ? 13.296 3.380 -7.563 1.00 0.00 69 SER A O 5
ATOM 5154 N N . GLY A 1 70 ? 15.042 3.121 -6.169 1.00 0.00 70 GLY A N 5
ATOM 5155 C CA . GLY A 1 70 ? 14.919 4.461 -5.626 1.00 0.00 70 GLY A CA 5
ATOM 5156 C C . GLY A 1 70 ? 15.017 4.486 -4.113 1.00 0.00 70 GLY A C 5
ATOM 5157 O O . GLY A 1 70 ? 16.101 4.325 -3.552 1.00 0.00 70 GLY A O 5
ATOM 5161 N N . GLY A 1 1 ? 9.400 -0.483 5.157 1.00 0.00 1 GLY A N 6
ATOM 5162 C CA . GLY A 1 1 ? 10.073 -1.259 6.182 1.00 0.00 1 GLY A CA 6
ATOM 5163 C C . GLY A 1 1 ? 11.080 -2.233 5.604 1.00 0.00 1 GLY A C 6
ATOM 5164 O O . GLY A 1 1 ? 11.779 -1.916 4.642 1.00 0.00 1 GLY A O 6
ATOM 5168 N N . SER A 1 2 ? 11.156 -3.423 6.193 1.00 0.00 2 SER A N 6
ATOM 5169 C CA . SER A 1 2 ? 12.089 -4.445 5.734 1.00 0.00 2 SER A CA 6
ATOM 5170 C C . SER A 1 2 ? 12.195 -4.440 4.212 1.00 0.00 2 SER A C 6
ATOM 5171 O O . SER A 1 2 ? 11.261 -4.831 3.512 1.00 0.00 2 SER A O 6
ATOM 5179 N N . SER A 1 3 ? 13.341 -3.993 3.706 1.00 0.00 3 SER A N 6
ATOM 5180 C CA . SER A 1 3 ? 13.569 -3.933 2.267 1.00 0.00 3 SER A CA 6
ATOM 5181 C C . SER A 1 3 ? 14.826 -4.708 1.884 1.00 0.00 3 SER A C 6
ATOM 5182 O O . SER A 1 3 ? 15.659 -5.021 2.733 1.00 0.00 3 SER A O 6
ATOM 5190 N N . GLY A 1 4 ? 14.955 -5.015 0.596 1.00 0.00 4 GLY A N 6
ATOM 5191 C CA . GLY A 1 4 ? 16.112 -5.751 0.121 1.00 0.00 4 GLY A CA 6
ATOM 5192 C C . GLY A 1 4 ? 15.734 -6.891 -0.803 1.00 0.00 4 GLY A C 6
ATOM 5193 O O . GLY A 1 4 ? 16.213 -6.965 -1.935 1.00 0.00 4 GLY A O 6
ATOM 5197 N N . SER A 1 5 ? 14.875 -7.783 -0.320 1.00 0.00 5 SER A N 6
ATOM 5198 C CA . SER A 1 5 ? 14.438 -8.928 -1.110 1.00 0.00 5 SER A CA 6
ATOM 5199 C C . SER A 1 5 ? 13.119 -8.630 -1.816 1.00 0.00 5 SER A C 6
ATOM 5200 O O . SER A 1 5 ? 12.233 -7.987 -1.253 1.00 0.00 5 SER A O 6
ATOM 5208 N N . SER A 1 6 ? 12.997 -9.102 -3.052 1.00 0.00 6 SER A N 6
ATOM 5209 C CA . SER A 1 6 ? 11.788 -8.883 -3.838 1.00 0.00 6 SER A CA 6
ATOM 5210 C C . SER A 1 6 ? 10.547 -8.941 -2.953 1.00 0.00 6 SER A C 6
ATOM 5211 O O . SER A 1 6 ? 10.215 -9.988 -2.398 1.00 0.00 6 SER A O 6
ATOM 5219 N N . GLY A 1 7 ? 9.864 -7.808 -2.827 1.00 0.00 7 GLY A N 6
ATOM 5220 C CA . GLY A 1 7 ? 8.667 -7.750 -2.009 1.00 0.00 7 GLY A CA 6
ATOM 5221 C C . GLY A 1 7 ? 7.418 -7.487 -2.826 1.00 0.00 7 GLY A C 6
ATOM 5222 O O . GLY A 1 7 ? 7.246 -8.049 -3.907 1.00 0.00 7 GLY A O 6
ATOM 5226 N N . ASN A 1 8 ? 6.543 -6.632 -2.308 1.00 0.00 8 ASN A N 6
ATOM 5227 C CA . ASN A 1 8 ? 5.301 -6.297 -2.997 1.00 0.00 8 ASN A CA 6
ATOM 5228 C C . ASN A 1 8 ? 5.138 -4.785 -3.121 1.00 0.00 8 ASN A C 6
ATOM 5229 O O . ASN A 1 8 ? 5.010 -4.081 -2.120 1.00 0.00 8 ASN A O 6
ATOM 5240 N N . MET A 1 9 ? 5.144 -4.295 -4.356 1.00 0.00 9 MET A N 6
ATOM 5241 C CA . MET A 1 9 ? 4.995 -2.867 -4.611 1.00 0.00 9 MET A CA 6
ATOM 5242 C C . MET A 1 9 ? 3.626 -2.561 -5.210 1.00 0.00 9 MET A C 6
ATOM 5243 O O . MET A 1 9 ? 3.147 -3.280 -6.087 1.00 0.00 9 MET A O 6
ATOM 5257 N N . PHE A 1 10 ? 3.000 -1.492 -4.730 1.00 0.00 10 PHE A N 6
ATOM 5258 C CA . PHE A 1 10 ? 1.685 -1.092 -5.218 1.00 0.00 10 PHE A CA 6
ATOM 5259 C C . PHE A 1 10 ? 1.516 0.423 -5.148 1.00 0.00 10 PHE A C 6
ATOM 5260 O O . PHE A 1 10 ? 1.602 1.019 -4.075 1.00 0.00 10 PHE A O 6
ATOM 5277 N N . VAL A 1 11 ? 1.275 1.039 -6.301 1.00 0.00 11 VAL A N 6
ATOM 5278 C CA . VAL A 1 11 ? 1.093 2.484 -6.372 1.00 0.00 11 VAL A CA 6
ATOM 5279 C C . VAL A 1 11 ? -0.381 2.858 -6.263 1.00 0.00 11 VAL A C 6
ATOM 5280 O O . VAL A 1 11 ? -1.260 2.016 -6.440 1.00 0.00 11 VAL A O 6
ATOM 5293 N N . ALA A 1 12 ? -0.643 4.128 -5.972 1.00 0.00 12 ALA A N 6
ATOM 5294 C CA . ALA A 1 12 ? -2.010 4.615 -5.842 1.00 0.00 12 ALA A CA 6
ATOM 5295 C C . ALA A 1 12 ? -2.471 5.305 -7.121 1.00 0.00 12 ALA A C 6
ATOM 5296 O O . ALA A 1 12 ? -3.525 4.980 -7.669 1.00 0.00 12 ALA A O 6
ATOM 5303 N N . LEU A 1 13 ? -1.677 6.260 -7.592 1.00 0.00 13 LEU A N 6
ATOM 5304 C CA . LEU A 1 13 ? -2.003 6.997 -8.807 1.00 0.00 13 LEU A CA 6
ATOM 5305 C C . LEU A 1 13 ? -3.342 7.715 -8.666 1.00 0.00 13 LEU A C 6
ATOM 5306 O O . LEU A 1 13 ? -4.022 7.984 -9.657 1.00 0.00 13 LEU A O 6
ATOM 5322 N N . HIS A 1 14 ? -3.714 8.023 -7.427 1.00 0.00 14 HIS A N 6
ATOM 5323 C CA . HIS A 1 14 ? -4.971 8.712 -7.156 1.00 0.00 14 HIS A CA 6
ATOM 5324 C C . HIS A 1 14 ? -4.942 9.374 -5.782 1.00 0.00 14 HIS A C 6
ATOM 5325 O O . HIS A 1 14 ? -4.219 8.938 -4.885 1.00 0.00 14 HIS A O 6
ATOM 5340 N N . THR A 1 15 ? -5.732 10.431 -5.623 1.00 0.00 15 THR A N 6
ATOM 5341 C CA . THR A 1 15 ? -5.796 11.155 -4.359 1.00 0.00 15 THR A CA 6
ATOM 5342 C C . THR A 1 15 ? -7.041 10.771 -3.568 1.00 0.00 15 THR A C 6
ATOM 5343 O O . THR A 1 15 ? -8.142 11.238 -3.860 1.00 0.00 15 THR A O 6
ATOM 5354 N N . TYR A 1 16 ? -6.859 9.919 -2.565 1.00 0.00 16 TYR A N 6
ATOM 5355 C CA . TYR A 1 16 ? -7.969 9.472 -1.732 1.00 0.00 16 TYR A CA 6
ATOM 5356 C C . TYR A 1 16 ? -7.854 10.039 -0.320 1.00 0.00 16 TYR A C 6
ATOM 5357 O O . TYR A 1 16 ? -6.920 9.721 0.415 1.00 0.00 16 TYR A O 6
ATOM 5375 N N . SER A 1 17 ? -8.813 10.882 0.051 1.00 0.00 17 SER A N 6
ATOM 5376 C CA . SER A 1 17 ? -8.819 11.498 1.373 1.00 0.00 17 SER A CA 6
ATOM 5377 C C . SER A 1 17 ? -9.460 10.571 2.401 1.00 0.00 17 SER A C 6
ATOM 5378 O O . SER A 1 17 ? -10.671 10.349 2.383 1.00 0.00 17 SER A O 6
ATOM 5386 N N . ALA A 1 18 ? -8.639 10.032 3.296 1.00 0.00 18 ALA A N 6
ATOM 5387 C CA . ALA A 1 18 ? -9.125 9.131 4.333 1.00 0.00 18 ALA A CA 6
ATOM 5388 C C . ALA A 1 18 ? -10.322 9.729 5.065 1.00 0.00 18 ALA A C 6
ATOM 5389 O O . ALA A 1 18 ? -10.264 10.860 5.548 1.00 0.00 18 ALA A O 6
ATOM 5396 N N . HIS A 1 19 ? -11.406 8.964 5.141 1.00 0.00 19 HIS A N 6
ATOM 5397 C CA . HIS A 1 19 ? -12.617 9.420 5.814 1.00 0.00 19 HIS A CA 6
ATOM 5398 C C . HIS A 1 19 ? -12.747 8.778 7.192 1.00 0.00 19 HIS A C 6
ATOM 5399 O O . HIS A 1 19 ? -13.333 9.360 8.105 1.00 0.00 19 HIS A O 6
ATOM 5414 N N . ARG A 1 20 ? -12.197 7.577 7.335 1.00 0.00 20 ARG A N 6
ATOM 5415 C CA . ARG A 1 20 ? -12.253 6.856 8.601 1.00 0.00 20 ARG A CA 6
ATOM 5416 C C . ARG A 1 20 ? -10.854 6.661 9.178 1.00 0.00 20 ARG A C 6
ATOM 5417 O O . ARG A 1 20 ? -9.847 6.768 8.478 1.00 0.00 20 ARG A O 6
ATOM 5438 N N . PRO A 1 21 ? -10.789 6.369 10.486 1.00 0.00 21 PRO A N 6
ATOM 5439 C CA . PRO A 1 21 ? -9.519 6.153 11.186 1.00 0.00 21 PRO A CA 6
ATOM 5440 C C . PRO A 1 21 ? -8.836 4.857 10.762 1.00 0.00 21 PRO A C 6
ATOM 5441 O O . PRO A 1 21 ? -7.786 4.497 11.292 1.00 0.00 21 PRO A O 6
ATOM 5452 N N . GLU A 1 22 ? -9.440 4.162 9.803 1.00 0.00 22 GLU A N 6
ATOM 5453 C CA . GLU A 1 22 ? -8.889 2.905 9.309 1.00 0.00 22 GLU A CA 6
ATOM 5454 C C . GLU A 1 22 ? -8.468 3.033 7.848 1.00 0.00 22 GLU A C 6
ATOM 5455 O O . GLU A 1 22 ? -7.612 2.289 7.372 1.00 0.00 22 GLU A O 6
ATOM 5467 N N . GLU A 1 23 ? -9.078 3.981 7.143 1.00 0.00 23 GLU A N 6
ATOM 5468 C CA . GLU A 1 23 ? -8.767 4.205 5.736 1.00 0.00 23 GLU A CA 6
ATOM 5469 C C . GLU A 1 23 ? -7.375 4.810 5.576 1.00 0.00 23 GLU A C 6
ATOM 5470 O O . GLU A 1 23 ? -6.872 5.485 6.475 1.00 0.00 23 GLU A O 6
ATOM 5482 N N . LEU A 1 24 ? -6.759 4.564 4.426 1.00 0.00 24 LEU A N 6
ATOM 5483 C CA . LEU A 1 24 ? -5.424 5.084 4.146 1.00 0.00 24 LEU A CA 6
ATOM 5484 C C . LEU A 1 24 ? -5.473 6.152 3.058 1.00 0.00 24 LEU A C 6
ATOM 5485 O O . LEU A 1 24 ? -6.008 5.923 1.973 1.00 0.00 24 LEU A O 6
ATOM 5501 N N . ASP A 1 25 ? -4.909 7.317 3.355 1.00 0.00 25 ASP A N 6
ATOM 5502 C CA . ASP A 1 25 ? -4.885 8.420 2.401 1.00 0.00 25 ASP A CA 6
ATOM 5503 C C . ASP A 1 25 ? -3.948 8.112 1.238 1.00 0.00 25 ASP A C 6
ATOM 5504 O O . ASP A 1 25 ? -2.731 8.031 1.411 1.00 0.00 25 ASP A O 6
ATOM 5513 N N . LEU A 1 26 ? -4.522 7.939 0.052 1.00 0.00 26 LEU A N 6
ATOM 5514 C CA . LEU A 1 26 ? -3.738 7.638 -1.141 1.00 0.00 26 LEU A CA 6
ATOM 5515 C C . LEU A 1 26 ? -3.346 8.918 -1.872 1.00 0.00 26 LEU A C 6
ATOM 5516 O O . LEU A 1 26 ? -4.155 9.835 -2.013 1.00 0.00 26 LEU A O 6
ATOM 5532 N N . GLN A 1 27 ? -2.102 8.971 -2.336 1.00 0.00 27 GLN A N 6
ATOM 5533 C CA . GLN A 1 27 ? -1.604 10.138 -3.054 1.00 0.00 27 GLN A CA 6
ATOM 5534 C C . GLN A 1 27 ? -1.130 9.756 -4.452 1.00 0.00 27 GLN A C 6
ATOM 5535 O O . GLN A 1 27 ? -0.212 8.951 -4.610 1.00 0.00 27 GLN A O 6
ATOM 5549 N N . LYS A 1 28 ? -1.762 10.337 -5.466 1.00 0.00 28 LYS A N 6
ATOM 5550 C CA . LYS A 1 28 ? -1.405 10.059 -6.852 1.00 0.00 28 LYS A CA 6
ATOM 5551 C C . LYS A 1 28 ? 0.107 10.118 -7.047 1.00 0.00 28 LYS A C 6
ATOM 5552 O O . LYS A 1 28 ? 0.676 11.191 -7.237 1.00 0.00 28 LYS A O 6
ATOM 5571 N N . GLY A 1 29 ? 0.751 8.955 -6.999 1.00 0.00 29 GLY A N 6
ATOM 5572 C CA . GLY A 1 29 ? 2.190 8.897 -7.173 1.00 0.00 29 GLY A CA 6
ATOM 5573 C C . GLY A 1 29 ? 2.914 8.517 -5.896 1.00 0.00 29 GLY A C 6
ATOM 5574 O O . GLY A 1 29 ? 4.020 8.990 -5.639 1.00 0.00 29 GLY A O 6
ATOM 5578 N N . GLU A 1 30 ? 2.287 7.662 -5.095 1.00 0.00 30 GLU A N 6
ATOM 5579 C CA . GLU A 1 30 ? 2.878 7.221 -3.837 1.00 0.00 30 GLU A CA 6
ATOM 5580 C C . GLU A 1 30 ? 3.060 5.706 -3.822 1.00 0.00 30 GLU A C 6
ATOM 5581 O O . GLU A 1 30 ? 2.197 4.962 -4.286 1.00 0.00 30 GLU A O 6
ATOM 5593 N N . GLY A 1 31 ? 4.190 5.257 -3.286 1.00 0.00 31 GLY A N 6
ATOM 5594 C CA . GLY A 1 31 ? 4.466 3.833 -3.221 1.00 0.00 31 GLY A CA 6
ATOM 5595 C C . GLY A 1 31 ? 3.882 3.186 -1.981 1.00 0.00 31 GLY A C 6
ATOM 5596 O O . GLY A 1 31 ? 4.342 3.436 -0.867 1.00 0.00 31 GLY A O 6
ATOM 5600 N N . ILE A 1 32 ? 2.865 2.352 -2.174 1.00 0.00 32 ILE A N 6
ATOM 5601 C CA . ILE A 1 32 ? 2.218 1.667 -1.062 1.00 0.00 32 ILE A CA 6
ATOM 5602 C C . ILE A 1 32 ? 2.657 0.209 -0.983 1.00 0.00 32 ILE A C 6
ATOM 5603 O O . ILE A 1 32 ? 2.972 -0.411 -1.999 1.00 0.00 32 ILE A O 6
ATOM 5619 N N . ARG A 1 33 ? 2.674 -0.333 0.230 1.00 0.00 33 ARG A N 6
ATOM 5620 C CA . ARG A 1 33 ? 3.074 -1.719 0.441 1.00 0.00 33 ARG A CA 6
ATOM 5621 C C . ARG A 1 33 ? 1.921 -2.536 1.017 1.00 0.00 33 ARG A C 6
ATOM 5622 O O . ARG A 1 33 ? 1.602 -2.431 2.201 1.00 0.00 33 ARG A O 6
ATOM 5643 N N . VAL A 1 34 ? 1.298 -3.350 0.170 1.00 0.00 34 VAL A N 6
ATOM 5644 C CA . VAL A 1 34 ? 0.181 -4.185 0.594 1.00 0.00 34 VAL A CA 6
ATOM 5645 C C . VAL A 1 34 ? 0.634 -5.245 1.591 1.00 0.00 34 VAL A C 6
ATOM 5646 O O . VAL A 1 34 ? 1.455 -6.105 1.270 1.00 0.00 34 VAL A O 6
ATOM 5659 N N . LEU A 1 35 ? 0.094 -5.179 2.803 1.00 0.00 35 LEU A N 6
ATOM 5660 C CA . LEU A 1 35 ? 0.442 -6.134 3.849 1.00 0.00 35 LEU A CA 6
ATOM 5661 C C . LEU A 1 35 ? -0.618 -7.224 3.967 1.00 0.00 35 LEU A C 6
ATOM 5662 O O . LEU A 1 35 ? -0.368 -8.385 3.647 1.00 0.00 35 LEU A O 6
ATOM 5678 N N . GLY A 1 36 ? -1.806 -6.840 4.426 1.00 0.00 36 GLY A N 6
ATOM 5679 C CA . GLY A 1 36 ? -2.887 -7.796 4.576 1.00 0.00 36 GLY A CA 6
ATOM 5680 C C . GLY A 1 36 ? -3.942 -7.652 3.496 1.00 0.00 36 GLY A C 6
ATOM 5681 O O . GLY A 1 36 ? -3.882 -6.734 2.678 1.00 0.00 36 GLY A O 6
ATOM 5685 N N . LYS A 1 37 ? -4.909 -8.562 3.491 1.00 0.00 37 LYS A N 6
ATOM 5686 C CA . LYS A 1 37 ? -5.982 -8.534 2.504 1.00 0.00 37 LYS A CA 6
ATOM 5687 C C . LYS A 1 37 ? -7.344 -8.445 3.183 1.00 0.00 37 LYS A C 6
ATOM 5688 O O . LYS A 1 37 ? -7.823 -9.418 3.768 1.00 0.00 37 LYS A O 6
ATOM 5707 N N . TYR A 1 38 ? -7.965 -7.273 3.101 1.00 0.00 38 TYR A N 6
ATOM 5708 C CA . TYR A 1 38 ? -9.273 -7.057 3.709 1.00 0.00 38 TYR A CA 6
ATOM 5709 C C . TYR A 1 38 ? -10.320 -7.978 3.091 1.00 0.00 38 TYR A C 6
ATOM 5710 O O . TYR A 1 38 ? -10.878 -8.843 3.767 1.00 0.00 38 TYR A O 6
ATOM 5728 N N . GLN A 1 39 ? -10.580 -7.786 1.802 1.00 0.00 39 GLN A N 6
ATOM 5729 C CA . GLN A 1 39 ? -11.560 -8.599 1.091 1.00 0.00 39 GLN A CA 6
ATOM 5730 C C . GLN A 1 39 ? -11.568 -8.266 -0.397 1.00 0.00 39 GLN A C 6
ATOM 5731 O O . GLN A 1 39 ? -10.882 -7.345 -0.840 1.00 0.00 39 GLN A O 6
ATOM 5745 N N . ASP A 1 40 ? -12.346 -9.022 -1.163 1.00 0.00 40 ASP A N 6
ATOM 5746 C CA . ASP A 1 40 ? -12.443 -8.807 -2.602 1.00 0.00 40 ASP A CA 6
ATOM 5747 C C . ASP A 1 40 ? -12.779 -7.351 -2.913 1.00 0.00 40 ASP A C 6
ATOM 5748 O O . ASP A 1 40 ? -13.928 -6.929 -2.791 1.00 0.00 40 ASP A O 6
ATOM 5757 N N . GLY A 1 41 ? -11.766 -6.588 -3.314 1.00 0.00 41 GLY A N 6
ATOM 5758 C CA . GLY A 1 41 ? -11.974 -5.188 -3.634 1.00 0.00 41 GLY A CA 6
ATOM 5759 C C . GLY A 1 41 ? -11.243 -4.261 -2.684 1.00 0.00 41 GLY A C 6
ATOM 5760 O O . GLY A 1 41 ? -10.896 -3.137 -3.047 1.00 0.00 41 GLY A O 6
ATOM 5764 N N . TRP A 1 42 ? -11.009 -4.732 -1.464 1.00 0.00 42 TRP A N 6
ATOM 5765 C CA . TRP A 1 42 ? -10.316 -3.936 -0.458 1.00 0.00 42 TRP A CA 6
ATOM 5766 C C . TRP A 1 42 ? -9.080 -4.665 0.056 1.00 0.00 42 TRP A C 6
ATOM 5767 O O . TRP A 1 42 ? -9.116 -5.872 0.301 1.00 0.00 42 TRP A O 6
ATOM 5788 N N . LEU A 1 43 ? -7.987 -3.927 0.219 1.00 0.00 43 LEU A N 6
ATOM 5789 C CA . LEU A 1 43 ? -6.739 -4.505 0.705 1.00 0.00 43 LEU A CA 6
ATOM 5790 C C . LEU A 1 43 ? -6.088 -3.598 1.745 1.00 0.00 43 LEU A C 6
ATOM 5791 O O . LEU A 1 43 ? -6.380 -2.404 1.814 1.00 0.00 43 LEU A O 6
ATOM 5807 N N . LYS A 1 44 ? -5.201 -4.172 2.551 1.00 0.00 44 LYS A N 6
ATOM 5808 C CA . LYS A 1 44 ? -4.504 -3.416 3.585 1.00 0.00 44 LYS A CA 6
ATOM 5809 C C . LYS A 1 44 ? -3.035 -3.226 3.223 1.00 0.00 44 LYS A C 6
ATOM 5810 O O . LYS A 1 44 ? -2.330 -4.189 2.922 1.00 0.00 44 LYS A O 6
ATOM 5829 N N . GLY A 1 45 ? -2.578 -1.978 3.256 1.00 0.00 45 GLY A N 6
ATOM 5830 C CA . GLY A 1 45 ? -1.194 -1.685 2.931 1.00 0.00 45 GLY A CA 6
ATOM 5831 C C . GLY A 1 45 ? -0.664 -0.480 3.683 1.00 0.00 45 GLY A C 6
ATOM 5832 O O . GLY A 1 45 ? -1.434 0.288 4.261 1.00 0.00 45 GLY A O 6
ATOM 5836 N N . LEU A 1 46 ? 0.654 -0.314 3.676 1.00 0.00 46 LEU A N 6
ATOM 5837 C CA . LEU A 1 46 ? 1.287 0.806 4.364 1.00 0.00 46 LEU A CA 6
ATOM 5838 C C . LEU A 1 46 ? 1.931 1.764 3.367 1.00 0.00 46 LEU A C 6
ATOM 5839 O O . LEU A 1 46 ? 2.928 1.430 2.727 1.00 0.00 46 LEU A O 6
ATOM 5855 N N . SER A 1 47 ? 1.357 2.956 3.243 1.00 0.00 47 SER A N 6
ATOM 5856 C CA . SER A 1 47 ? 1.874 3.962 2.323 1.00 0.00 47 SER A CA 6
ATOM 5857 C C . SER A 1 47 ? 3.326 4.300 2.648 1.00 0.00 47 SER A C 6
ATOM 5858 O O . SER A 1 47 ? 3.620 4.886 3.691 1.00 0.00 47 SER A O 6
ATOM 5866 N N . LEU A 1 48 ? 4.229 3.927 1.749 1.00 0.00 48 LEU A N 6
ATOM 5867 C CA . LEU A 1 48 ? 5.652 4.190 1.939 1.00 0.00 48 LEU A CA 6
ATOM 5868 C C . LEU A 1 48 ? 5.944 5.686 1.862 1.00 0.00 48 LEU A C 6
ATOM 5869 O O . LEU A 1 48 ? 7.026 6.138 2.237 1.00 0.00 48 LEU A O 6
ATOM 5885 N N . LEU A 1 49 ? 4.971 6.449 1.375 1.00 0.00 49 LEU A N 6
ATOM 5886 C CA . LEU A 1 49 ? 5.122 7.894 1.251 1.00 0.00 49 LEU A CA 6
ATOM 5887 C C . LEU A 1 49 ? 4.856 8.586 2.584 1.00 0.00 49 LEU A C 6
ATOM 5888 O O . LEU A 1 49 ? 5.771 9.119 3.213 1.00 0.00 49 LEU A O 6
ATOM 5904 N N . THR A 1 50 ? 3.598 8.572 3.012 1.00 0.00 50 THR A N 6
ATOM 5905 C CA . THR A 1 50 ? 3.211 9.196 4.271 1.00 0.00 50 THR A CA 6
ATOM 5906 C C . THR A 1 50 ? 3.603 8.326 5.459 1.00 0.00 50 THR A C 6
ATOM 5907 O O . THR A 1 50 ? 4.123 8.821 6.459 1.00 0.00 50 THR A O 6
ATOM 5918 N N . GLY A 1 51 ? 3.351 7.026 5.344 1.00 0.00 51 GLY A N 6
ATOM 5919 C CA . GLY A 1 51 ? 3.685 6.108 6.417 1.00 0.00 51 GLY A CA 6
ATOM 5920 C C . GLY A 1 51 ? 2.469 5.681 7.215 1.00 0.00 51 GLY A C 6
ATOM 5921 O O . GLY A 1 51 ? 2.585 5.293 8.378 1.00 0.00 51 GLY A O 6
ATOM 5925 N N . ARG A 1 52 ? 1.298 5.753 6.590 1.00 0.00 52 ARG A N 6
ATOM 5926 C CA . ARG A 1 52 ? 0.055 5.374 7.250 1.00 0.00 52 ARG A CA 6
ATOM 5927 C C . ARG A 1 52 ? -0.424 4.009 6.764 1.00 0.00 52 ARG A C 6
ATOM 5928 O O . ARG A 1 52 ? -0.135 3.602 5.638 1.00 0.00 52 ARG A O 6
ATOM 5949 N N . THR A 1 53 ? -1.159 3.306 7.620 1.00 0.00 53 THR A N 6
ATOM 5950 C CA . THR A 1 53 ? -1.678 1.987 7.279 1.00 0.00 53 THR A CA 6
ATOM 5951 C C . THR A 1 53 ? -3.200 1.958 7.355 1.00 0.00 53 THR A C 6
ATOM 5952 O O . THR A 1 53 ? -3.783 2.210 8.409 1.00 0.00 53 THR A O 6
ATOM 5963 N N . GLY A 1 54 ? -3.838 1.648 6.231 1.00 0.00 54 GLY A N 6
ATOM 5964 C CA . GLY A 1 54 ? -5.288 1.591 6.192 1.00 0.00 54 GLY A CA 6
ATOM 5965 C C . GLY A 1 54 ? -5.804 0.664 5.109 1.00 0.00 54 GLY A C 6
ATOM 5966 O O . GLY A 1 54 ? -5.032 -0.075 4.497 1.00 0.00 54 GLY A O 6
ATOM 5970 N N . ILE A 1 55 ? -7.110 0.702 4.873 1.00 0.00 55 ILE A N 6
ATOM 5971 C CA . ILE A 1 55 ? -7.727 -0.141 3.857 1.00 0.00 55 ILE A CA 6
ATOM 5972 C C . ILE A 1 55 ? -8.064 0.662 2.606 1.00 0.00 55 ILE A C 6
ATOM 5973 O O . ILE A 1 55 ? -8.819 1.633 2.662 1.00 0.00 55 ILE A O 6
ATOM 5989 N N . PHE A 1 56 ? -7.499 0.250 1.475 1.00 0.00 56 PHE A N 6
ATOM 5990 C CA . PHE A 1 56 ? -7.739 0.930 0.208 1.00 0.00 56 PHE A CA 6
ATOM 5991 C C . PHE A 1 56 ? -8.260 -0.045 -0.843 1.00 0.00 56 PHE A C 6
ATOM 5992 O O . PHE A 1 56 ? -8.029 -1.253 -0.774 1.00 0.00 56 PHE A O 6
ATOM 6009 N N . PRO A 1 57 ? -8.980 0.489 -1.841 1.00 0.00 57 PRO A N 6
ATOM 6010 C CA . PRO A 1 57 ? -9.549 -0.316 -2.926 1.00 0.00 57 PRO A CA 6
ATOM 6011 C C . PRO A 1 57 ? -8.478 -0.866 -3.862 1.00 0.00 57 PRO A C 6
ATOM 6012 O O . PRO A 1 57 ? -7.599 -0.132 -4.315 1.00 0.00 57 PRO A O 6
ATOM 6023 N N . SER A 1 58 ? -8.558 -2.161 -4.149 1.00 0.00 58 SER A N 6
ATOM 6024 C CA . SER A 1 58 ? -7.593 -2.810 -5.029 1.00 0.00 58 SER A CA 6
ATOM 6025 C C . SER A 1 58 ? -7.564 -2.133 -6.396 1.00 0.00 58 SER A C 6
ATOM 6026 O O . SER A 1 58 ? -6.533 -2.113 -7.069 1.00 0.00 58 SER A O 6
ATOM 6034 N N . ASP A 1 59 ? -8.702 -1.580 -6.800 1.00 0.00 59 ASP A N 6
ATOM 6035 C CA . ASP A 1 59 ? -8.808 -0.901 -8.086 1.00 0.00 59 ASP A CA 6
ATOM 6036 C C . ASP A 1 59 ? -7.888 0.315 -8.136 1.00 0.00 59 ASP A C 6
ATOM 6037 O O . ASP A 1 59 ? -7.475 0.749 -9.211 1.00 0.00 59 ASP A O 6
ATOM 6046 N N . TYR A 1 60 ? -7.572 0.860 -6.966 1.00 0.00 60 TYR A N 6
ATOM 6047 C CA . TYR A 1 60 ? -6.704 2.028 -6.877 1.00 0.00 60 TYR A CA 6
ATOM 6048 C C . TYR A 1 60 ? -5.235 1.615 -6.870 1.00 0.00 60 TYR A C 6
ATOM 6049 O O . TYR A 1 60 ? -4.352 2.414 -7.184 1.00 0.00 60 TYR A O 6
ATOM 6067 N N . VAL A 1 61 ? -4.981 0.361 -6.510 1.00 0.00 61 VAL A N 6
ATOM 6068 C CA . VAL A 1 61 ? -3.620 -0.160 -6.464 1.00 0.00 61 VAL A CA 6
ATOM 6069 C C . VAL A 1 61 ? -3.443 -1.322 -7.435 1.00 0.00 61 VAL A C 6
ATOM 6070 O O . VAL A 1 61 ? -4.160 -2.321 -7.360 1.00 0.00 61 VAL A O 6
ATOM 6083 N N . ILE A 1 62 ? -2.485 -1.185 -8.345 1.00 0.00 62 ILE A N 6
ATOM 6084 C CA . ILE A 1 62 ? -2.213 -2.224 -9.330 1.00 0.00 62 ILE A CA 6
ATOM 6085 C C . ILE A 1 62 ? -0.916 -2.959 -9.010 1.00 0.00 62 ILE A C 6
ATOM 6086 O O . ILE A 1 62 ? 0.101 -2.355 -8.669 1.00 0.00 62 ILE A O 6
ATOM 6102 N N . PRO A 1 63 ? -0.949 -4.295 -9.123 1.00 0.00 63 PRO A N 6
ATOM 6103 C CA . PRO A 1 63 ? 0.216 -5.142 -8.852 1.00 0.00 63 PRO A CA 6
ATOM 6104 C C . PRO A 1 63 ? 1.306 -4.982 -9.906 1.00 0.00 63 PRO A C 6
ATOM 6105 O O . PRO A 1 63 ? 1.206 -5.528 -11.005 1.00 0.00 63 PRO A O 6
ATOM 6116 N N . VAL A 1 64 ? 2.348 -4.231 -9.564 1.00 0.00 64 VAL A N 6
ATOM 6117 C CA . VAL A 1 64 ? 3.458 -4.000 -10.481 1.00 0.00 64 VAL A CA 6
ATOM 6118 C C . VAL A 1 64 ? 4.280 -5.269 -10.678 1.00 0.00 64 VAL A C 6
ATOM 6119 O O . VAL A 1 64 ? 4.066 -6.272 -9.997 1.00 0.00 64 VAL A O 6
ATOM 6132 N N . SER A 1 65 ? 5.223 -5.217 -11.614 1.00 0.00 65 SER A N 6
ATOM 6133 C CA . SER A 1 65 ? 6.076 -6.364 -11.903 1.00 0.00 65 SER A CA 6
ATOM 6134 C C . SER A 1 65 ? 7.409 -6.248 -11.170 1.00 0.00 65 SER A C 6
ATOM 6135 O O . SER A 1 65 ? 8.260 -5.435 -11.530 1.00 0.00 65 SER A O 6
ATOM 6143 N N . GLY A 1 66 ? 7.583 -7.067 -10.137 1.00 0.00 66 GLY A N 6
ATOM 6144 C CA . GLY A 1 66 ? 8.813 -7.041 -9.368 1.00 0.00 66 GLY A CA 6
ATOM 6145 C C . GLY A 1 66 ? 9.131 -5.661 -8.829 1.00 0.00 66 GLY A C 6
ATOM 6146 O O . GLY A 1 66 ? 8.306 -4.748 -8.875 1.00 0.00 66 GLY A O 6
ATOM 6150 N N . PRO A 1 67 ? 10.354 -5.494 -8.303 1.00 0.00 67 PRO A N 6
ATOM 6151 C CA . PRO A 1 67 ? 10.806 -4.218 -7.742 1.00 0.00 67 PRO A CA 6
ATOM 6152 C C . PRO A 1 67 ? 11.016 -3.154 -8.814 1.00 0.00 67 PRO A C 6
ATOM 6153 O O . PRO A 1 67 ? 11.811 -3.337 -9.736 1.00 0.00 67 PRO A O 6
ATOM 6164 N N . SER A 1 68 ? 10.298 -2.043 -8.687 1.00 0.00 68 SER A N 6
ATOM 6165 C CA . SER A 1 68 ? 10.403 -0.951 -9.648 1.00 0.00 68 SER A CA 6
ATOM 6166 C C . SER A 1 68 ? 10.544 0.390 -8.934 1.00 0.00 68 SER A C 6
ATOM 6167 O O . SER A 1 68 ? 10.428 0.469 -7.711 1.00 0.00 68 SER A O 6
ATOM 6175 N N . SER A 1 69 ? 10.794 1.442 -9.707 1.00 0.00 69 SER A N 6
ATOM 6176 C CA . SER A 1 69 ? 10.955 2.780 -9.149 1.00 0.00 69 SER A CA 6
ATOM 6177 C C . SER A 1 69 ? 9.973 3.756 -9.790 1.00 0.00 69 SER A C 6
ATOM 6178 O O . SER A 1 69 ? 10.216 4.274 -10.879 1.00 0.00 69 SER A O 6
ATOM 6186 N N . GLY A 1 70 ? 8.861 4.004 -9.104 1.00 0.00 70 GLY A N 6
ATOM 6187 C CA . GLY A 1 70 ? 7.859 4.917 -9.620 1.00 0.00 70 GLY A CA 6
ATOM 6188 C C . GLY A 1 70 ? 7.682 6.140 -8.742 1.00 0.00 70 GLY A C 6
ATOM 6189 O O . GLY A 1 70 ? 6.845 6.998 -9.023 1.00 0.00 70 GLY A O 6
ATOM 6193 N N . GLY A 1 1 ? 13.732 -12.345 -11.872 1.00 0.00 1 GLY A N 7
ATOM 6194 C CA . GLY A 1 1 ? 14.392 -11.150 -11.379 1.00 0.00 1 GLY A CA 7
ATOM 6195 C C . GLY A 1 1 ? 14.670 -11.213 -9.890 1.00 0.00 1 GLY A C 7
ATOM 6196 O O . GLY A 1 1 ? 13.743 -11.244 -9.080 1.00 0.00 1 GLY A O 7
ATOM 6200 N N . SER A 1 2 ? 15.948 -11.234 -9.529 1.00 0.00 2 SER A N 7
ATOM 6201 C CA . SER A 1 2 ? 16.345 -11.300 -8.127 1.00 0.00 2 SER A CA 7
ATOM 6202 C C . SER A 1 2 ? 16.587 -9.902 -7.565 1.00 0.00 2 SER A C 7
ATOM 6203 O O . SER A 1 2 ? 15.975 -9.506 -6.573 1.00 0.00 2 SER A O 7
ATOM 6211 N N . SER A 1 3 ? 17.483 -9.160 -8.207 1.00 0.00 3 SER A N 7
ATOM 6212 C CA . SER A 1 3 ? 17.810 -7.807 -7.770 1.00 0.00 3 SER A CA 7
ATOM 6213 C C . SER A 1 3 ? 16.809 -6.800 -8.328 1.00 0.00 3 SER A C 7
ATOM 6214 O O . SER A 1 3 ? 16.195 -7.029 -9.369 1.00 0.00 3 SER A O 7
ATOM 6222 N N . GLY A 1 4 ? 16.651 -5.681 -7.627 1.00 0.00 4 GLY A N 7
ATOM 6223 C CA . GLY A 1 4 ? 15.725 -4.654 -8.067 1.00 0.00 4 GLY A CA 7
ATOM 6224 C C . GLY A 1 4 ? 14.509 -4.547 -7.168 1.00 0.00 4 GLY A C 7
ATOM 6225 O O . GLY A 1 4 ? 14.481 -3.735 -6.244 1.00 0.00 4 GLY A O 7
ATOM 6229 N N . SER A 1 5 ? 13.499 -5.368 -7.441 1.00 0.00 5 SER A N 7
ATOM 6230 C CA . SER A 1 5 ? 12.272 -5.358 -6.653 1.00 0.00 5 SER A CA 7
ATOM 6231 C C . SER A 1 5 ? 12.215 -6.564 -5.721 1.00 0.00 5 SER A C 7
ATOM 6232 O O . SER A 1 5 ? 12.379 -7.705 -6.153 1.00 0.00 5 SER A O 7
ATOM 6240 N N . SER A 1 6 ? 11.981 -6.303 -4.439 1.00 0.00 6 SER A N 7
ATOM 6241 C CA . SER A 1 6 ? 11.906 -7.366 -3.443 1.00 0.00 6 SER A CA 7
ATOM 6242 C C . SER A 1 6 ? 10.738 -7.135 -2.489 1.00 0.00 6 SER A C 7
ATOM 6243 O O . SER A 1 6 ? 10.778 -6.237 -1.648 1.00 0.00 6 SER A O 7
ATOM 6251 N N . GLY A 1 7 ? 9.699 -7.952 -2.626 1.00 0.00 7 GLY A N 7
ATOM 6252 C CA . GLY A 1 7 ? 8.534 -7.821 -1.770 1.00 0.00 7 GLY A CA 7
ATOM 6253 C C . GLY A 1 7 ? 7.263 -7.563 -2.556 1.00 0.00 7 GLY A C 7
ATOM 6254 O O . GLY A 1 7 ? 7.038 -8.170 -3.602 1.00 0.00 7 GLY A O 7
ATOM 6258 N N . ASN A 1 8 ? 6.430 -6.660 -2.049 1.00 0.00 8 ASN A N 7
ATOM 6259 C CA . ASN A 1 8 ? 5.174 -6.324 -2.710 1.00 0.00 8 ASN A CA 7
ATOM 6260 C C . ASN A 1 8 ? 5.061 -4.818 -2.931 1.00 0.00 8 ASN A C 7
ATOM 6261 O O . ASN A 1 8 ? 5.015 -4.042 -1.977 1.00 0.00 8 ASN A O 7
ATOM 6272 N N . MET A 1 9 ? 5.016 -4.414 -4.196 1.00 0.00 9 MET A N 7
ATOM 6273 C CA . MET A 1 9 ? 4.907 -3.001 -4.543 1.00 0.00 9 MET A CA 7
ATOM 6274 C C . MET A 1 9 ? 3.539 -2.694 -5.144 1.00 0.00 9 MET A C 7
ATOM 6275 O O . MET A 1 9 ? 3.030 -3.448 -5.973 1.00 0.00 9 MET A O 7
ATOM 6289 N N . PHE A 1 10 ? 2.949 -1.581 -4.721 1.00 0.00 10 PHE A N 7
ATOM 6290 C CA . PHE A 1 10 ? 1.639 -1.174 -5.217 1.00 0.00 10 PHE A CA 7
ATOM 6291 C C . PHE A 1 10 ? 1.477 0.341 -5.147 1.00 0.00 10 PHE A C 7
ATOM 6292 O O . PHE A 1 10 ? 1.552 0.936 -4.072 1.00 0.00 10 PHE A O 7
ATOM 6309 N N . VAL A 1 11 ? 1.256 0.961 -6.302 1.00 0.00 11 VAL A N 7
ATOM 6310 C CA . VAL A 1 11 ? 1.083 2.407 -6.373 1.00 0.00 11 VAL A CA 7
ATOM 6311 C C . VAL A 1 11 ? -0.388 2.791 -6.254 1.00 0.00 11 VAL A C 7
ATOM 6312 O O . VAL A 1 11 ? -1.274 1.951 -6.407 1.00 0.00 11 VAL A O 7
ATOM 6325 N N . ALA A 1 12 ? -0.640 4.067 -5.981 1.00 0.00 12 ALA A N 7
ATOM 6326 C CA . ALA A 1 12 ? -2.004 4.564 -5.844 1.00 0.00 12 ALA A CA 7
ATOM 6327 C C . ALA A 1 12 ? -2.476 5.233 -7.131 1.00 0.00 12 ALA A C 7
ATOM 6328 O O . ALA A 1 12 ? -3.531 4.894 -7.668 1.00 0.00 12 ALA A O 7
ATOM 6335 N N . LEU A 1 13 ? -1.689 6.186 -7.619 1.00 0.00 13 LEU A N 7
ATOM 6336 C CA . LEU A 1 13 ? -2.027 6.904 -8.843 1.00 0.00 13 LEU A CA 7
ATOM 6337 C C . LEU A 1 13 ? -3.336 7.670 -8.681 1.00 0.00 13 LEU A C 7
ATOM 6338 O O . LEU A 1 13 ? -4.037 7.936 -9.658 1.00 0.00 13 LEU A O 7
ATOM 6354 N N . HIS A 1 14 ? -3.658 8.025 -7.441 1.00 0.00 14 HIS A N 7
ATOM 6355 C CA . HIS A 1 14 ? -4.882 8.765 -7.151 1.00 0.00 14 HIS A CA 7
ATOM 6356 C C . HIS A 1 14 ? -4.815 9.403 -5.767 1.00 0.00 14 HIS A C 7
ATOM 6357 O O . HIS A 1 14 ? -4.030 8.985 -4.916 1.00 0.00 14 HIS A O 7
ATOM 6372 N N . THR A 1 15 ? -5.645 10.418 -5.549 1.00 0.00 15 THR A N 7
ATOM 6373 C CA . THR A 1 15 ? -5.680 11.116 -4.269 1.00 0.00 15 THR A CA 7
ATOM 6374 C C . THR A 1 15 ? -6.937 10.761 -3.483 1.00 0.00 15 THR A C 7
ATOM 6375 O O . THR A 1 15 ? -8.017 11.287 -3.751 1.00 0.00 15 THR A O 7
ATOM 6386 N N . TYR A 1 16 ? -6.789 9.867 -2.512 1.00 0.00 16 TYR A N 7
ATOM 6387 C CA . TYR A 1 16 ? -7.914 9.441 -1.688 1.00 0.00 16 TYR A CA 7
ATOM 6388 C C . TYR A 1 16 ? -7.813 10.027 -0.284 1.00 0.00 16 TYR A C 7
ATOM 6389 O O . TYR A 1 16 ? -6.903 9.695 0.476 1.00 0.00 16 TYR A O 7
ATOM 6407 N N . SER A 1 17 ? -8.755 10.901 0.055 1.00 0.00 17 SER A N 7
ATOM 6408 C CA . SER A 1 17 ? -8.772 11.538 1.367 1.00 0.00 17 SER A CA 7
ATOM 6409 C C . SER A 1 17 ? -9.468 10.648 2.393 1.00 0.00 17 SER A C 7
ATOM 6410 O O . SER A 1 17 ? -10.695 10.625 2.480 1.00 0.00 17 SER A O 7
ATOM 6418 N N . ALA A 1 18 ? -8.673 9.917 3.168 1.00 0.00 18 ALA A N 7
ATOM 6419 C CA . ALA A 1 18 ? -9.211 9.027 4.189 1.00 0.00 18 ALA A CA 7
ATOM 6420 C C . ALA A 1 18 ? -10.408 9.658 4.892 1.00 0.00 18 ALA A C 7
ATOM 6421 O O . ALA A 1 18 ? -10.352 10.811 5.322 1.00 0.00 18 ALA A O 7
ATOM 6428 N N . HIS A 1 19 ? -11.491 8.896 5.004 1.00 0.00 19 HIS A N 7
ATOM 6429 C CA . HIS A 1 19 ? -12.703 9.381 5.655 1.00 0.00 19 HIS A CA 7
ATOM 6430 C C . HIS A 1 19 ? -12.852 8.776 7.048 1.00 0.00 19 HIS A C 7
ATOM 6431 O O . HIS A 1 19 ? -13.417 9.397 7.948 1.00 0.00 19 HIS A O 7
ATOM 6446 N N . ARG A 1 20 ? -12.342 7.560 7.217 1.00 0.00 20 ARG A N 7
ATOM 6447 C CA . ARG A 1 20 ? -12.420 6.870 8.499 1.00 0.00 20 ARG A CA 7
ATOM 6448 C C . ARG A 1 20 ? -11.028 6.655 9.086 1.00 0.00 20 ARG A C 7
ATOM 6449 O O . ARG A 1 20 ? -10.016 6.723 8.388 1.00 0.00 20 ARG A O 7
ATOM 6470 N N . PRO A 1 21 ? -10.974 6.390 10.399 1.00 0.00 21 PRO A N 7
ATOM 6471 C CA . PRO A 1 21 ? -9.712 6.160 11.110 1.00 0.00 21 PRO A CA 7
ATOM 6472 C C . PRO A 1 21 ? -9.059 4.839 10.717 1.00 0.00 21 PRO A C 7
ATOM 6473 O O . PRO A 1 21 ? -8.019 4.466 11.259 1.00 0.00 21 PRO A O 7
ATOM 6484 N N . GLU A 1 22 ? -9.675 4.137 9.771 1.00 0.00 22 GLU A N 7
ATOM 6485 C CA . GLU A 1 22 ? -9.152 2.857 9.307 1.00 0.00 22 GLU A CA 7
ATOM 6486 C C . GLU A 1 22 ? -8.690 2.953 7.856 1.00 0.00 22 GLU A C 7
ATOM 6487 O O . GLU A 1 22 ? -7.841 2.180 7.412 1.00 0.00 22 GLU A O 7
ATOM 6499 N N . GLU A 1 23 ? -9.255 3.907 7.122 1.00 0.00 23 GLU A N 7
ATOM 6500 C CA . GLU A 1 23 ? -8.902 4.102 5.721 1.00 0.00 23 GLU A CA 7
ATOM 6501 C C . GLU A 1 23 ? -7.490 4.666 5.589 1.00 0.00 23 GLU A C 7
ATOM 6502 O O . GLU A 1 23 ? -6.954 5.253 6.530 1.00 0.00 23 GLU A O 7
ATOM 6514 N N . LEU A 1 24 ? -6.894 4.484 4.416 1.00 0.00 24 LEU A N 7
ATOM 6515 C CA . LEU A 1 24 ? -5.544 4.974 4.160 1.00 0.00 24 LEU A CA 7
ATOM 6516 C C . LEU A 1 24 ? -5.555 6.073 3.102 1.00 0.00 24 LEU A C 7
ATOM 6517 O O . LEU A 1 24 ? -6.045 5.873 1.991 1.00 0.00 24 LEU A O 7
ATOM 6533 N N . ASP A 1 25 ? -5.010 7.232 3.455 1.00 0.00 25 ASP A N 7
ATOM 6534 C CA . ASP A 1 25 ? -4.954 8.362 2.535 1.00 0.00 25 ASP A CA 7
ATOM 6535 C C . ASP A 1 25 ? -3.976 8.088 1.397 1.00 0.00 25 ASP A C 7
ATOM 6536 O O . ASP A 1 25 ? -2.764 8.025 1.608 1.00 0.00 25 ASP A O 7
ATOM 6545 N N . LEU A 1 26 ? -4.510 7.925 0.192 1.00 0.00 26 LEU A N 7
ATOM 6546 C CA . LEU A 1 26 ? -3.684 7.657 -0.981 1.00 0.00 26 LEU A CA 7
ATOM 6547 C C . LEU A 1 26 ? -3.199 8.957 -1.614 1.00 0.00 26 LEU A C 7
ATOM 6548 O O . LEU A 1 26 ? -3.870 9.986 -1.532 1.00 0.00 26 LEU A O 7
ATOM 6564 N N . GLN A 1 27 ? -2.032 8.901 -2.248 1.00 0.00 27 GLN A N 7
ATOM 6565 C CA . GLN A 1 27 ? -1.459 10.075 -2.897 1.00 0.00 27 GLN A CA 7
ATOM 6566 C C . GLN A 1 27 ? -1.001 9.744 -4.314 1.00 0.00 27 GLN A C 7
ATOM 6567 O O . GLN A 1 27 ? -0.130 8.897 -4.514 1.00 0.00 27 GLN A O 7
ATOM 6581 N N . LYS A 1 28 ? -1.593 10.416 -5.294 1.00 0.00 28 LYS A N 7
ATOM 6582 C CA . LYS A 1 28 ? -1.246 10.195 -6.693 1.00 0.00 28 LYS A CA 7
ATOM 6583 C C . LYS A 1 28 ? 0.267 10.176 -6.881 1.00 0.00 28 LYS A C 7
ATOM 6584 O O . LYS A 1 28 ? 0.925 11.212 -6.808 1.00 0.00 28 LYS A O 7
ATOM 6603 N N . GLY A 1 29 ? 0.813 8.988 -7.126 1.00 0.00 29 GLY A N 7
ATOM 6604 C CA . GLY A 1 29 ? 2.245 8.857 -7.323 1.00 0.00 29 GLY A CA 7
ATOM 6605 C C . GLY A 1 29 ? 2.976 8.501 -6.043 1.00 0.00 29 GLY A C 7
ATOM 6606 O O . GLY A 1 29 ? 4.057 9.022 -5.774 1.00 0.00 29 GLY A O 7
ATOM 6610 N N . GLU A 1 30 ? 2.382 7.612 -5.252 1.00 0.00 30 GLU A N 7
ATOM 6611 C CA . GLU A 1 30 ? 2.984 7.190 -3.993 1.00 0.00 30 GLU A CA 7
ATOM 6612 C C . GLU A 1 30 ? 3.135 5.673 -3.943 1.00 0.00 30 GLU A C 7
ATOM 6613 O O . GLU A 1 30 ? 2.267 4.936 -4.410 1.00 0.00 30 GLU A O 7
ATOM 6625 N N . GLY A 1 31 ? 4.245 5.212 -3.374 1.00 0.00 31 GLY A N 7
ATOM 6626 C CA . GLY A 1 31 ? 4.491 3.786 -3.275 1.00 0.00 31 GLY A CA 7
ATOM 6627 C C . GLY A 1 31 ? 3.888 3.179 -2.023 1.00 0.00 31 GLY A C 7
ATOM 6628 O O . GLY A 1 31 ? 4.282 3.522 -0.908 1.00 0.00 31 GLY A O 7
ATOM 6632 N N . ILE A 1 32 ? 2.929 2.278 -2.207 1.00 0.00 32 ILE A N 7
ATOM 6633 C CA . ILE A 1 32 ? 2.270 1.624 -1.084 1.00 0.00 32 ILE A CA 7
ATOM 6634 C C . ILE A 1 32 ? 2.699 0.165 -0.969 1.00 0.00 32 ILE A C 7
ATOM 6635 O O . ILE A 1 32 ? 2.954 -0.498 -1.974 1.00 0.00 32 ILE A O 7
ATOM 6651 N N . ARG A 1 33 ? 2.773 -0.329 0.263 1.00 0.00 33 ARG A N 7
ATOM 6652 C CA . ARG A 1 33 ? 3.170 -1.710 0.509 1.00 0.00 33 ARG A CA 7
ATOM 6653 C C . ARG A 1 33 ? 2.014 -2.510 1.103 1.00 0.00 33 ARG A C 7
ATOM 6654 O O . ARG A 1 33 ? 1.713 -2.397 2.291 1.00 0.00 33 ARG A O 7
ATOM 6675 N N . VAL A 1 34 ? 1.370 -3.319 0.267 1.00 0.00 34 VAL A N 7
ATOM 6676 C CA . VAL A 1 34 ? 0.248 -4.138 0.709 1.00 0.00 34 VAL A CA 7
ATOM 6677 C C . VAL A 1 34 ? 0.706 -5.220 1.681 1.00 0.00 34 VAL A C 7
ATOM 6678 O O . VAL A 1 34 ? 1.508 -6.086 1.329 1.00 0.00 34 VAL A O 7
ATOM 6691 N N . LEU A 1 35 ? 0.192 -5.165 2.904 1.00 0.00 35 LEU A N 7
ATOM 6692 C CA . LEU A 1 35 ? 0.548 -6.141 3.928 1.00 0.00 35 LEU A CA 7
ATOM 6693 C C . LEU A 1 35 ? -0.517 -7.228 4.038 1.00 0.00 35 LEU A C 7
ATOM 6694 O O . LEU A 1 35 ? -0.266 -8.391 3.724 1.00 0.00 35 LEU A O 7
ATOM 6710 N N . GLY A 1 36 ? -1.708 -6.840 4.484 1.00 0.00 36 GLY A N 7
ATOM 6711 C CA . GLY A 1 36 ? -2.794 -7.793 4.625 1.00 0.00 36 GLY A CA 7
ATOM 6712 C C . GLY A 1 36 ? -3.837 -7.649 3.534 1.00 0.00 36 GLY A C 7
ATOM 6713 O O . GLY A 1 36 ? -3.776 -6.723 2.725 1.00 0.00 36 GLY A O 7
ATOM 6717 N N . LYS A 1 37 ? -4.796 -8.568 3.510 1.00 0.00 37 LYS A N 7
ATOM 6718 C CA . LYS A 1 37 ? -5.857 -8.541 2.510 1.00 0.00 37 LYS A CA 7
ATOM 6719 C C . LYS A 1 37 ? -7.228 -8.470 3.175 1.00 0.00 37 LYS A C 7
ATOM 6720 O O . LYS A 1 37 ? -7.704 -9.452 3.745 1.00 0.00 37 LYS A O 7
ATOM 6739 N N . TYR A 1 38 ? -7.859 -7.303 3.096 1.00 0.00 38 TYR A N 7
ATOM 6740 C CA . TYR A 1 38 ? -9.175 -7.104 3.690 1.00 0.00 38 TYR A CA 7
ATOM 6741 C C . TYR A 1 38 ? -10.207 -8.028 3.051 1.00 0.00 38 TYR A C 7
ATOM 6742 O O . TYR A 1 38 ? -10.758 -8.910 3.709 1.00 0.00 38 TYR A O 7
ATOM 6760 N N . GLN A 1 39 ? -10.462 -7.819 1.763 1.00 0.00 39 GLN A N 7
ATOM 6761 C CA . GLN A 1 39 ? -11.428 -8.632 1.034 1.00 0.00 39 GLN A CA 7
ATOM 6762 C C . GLN A 1 39 ? -11.438 -8.268 -0.447 1.00 0.00 39 GLN A C 7
ATOM 6763 O O . GLN A 1 39 ? -10.695 -7.389 -0.885 1.00 0.00 39 GLN A O 7
ATOM 6777 N N . ASP A 1 40 ? -12.283 -8.949 -1.212 1.00 0.00 40 ASP A N 7
ATOM 6778 C CA . ASP A 1 40 ? -12.391 -8.696 -2.645 1.00 0.00 40 ASP A CA 7
ATOM 6779 C C . ASP A 1 40 ? -12.716 -7.231 -2.915 1.00 0.00 40 ASP A C 7
ATOM 6780 O O . ASP A 1 40 ? -13.858 -6.800 -2.768 1.00 0.00 40 ASP A O 7
ATOM 6789 N N . GLY A 1 41 ? -11.701 -6.468 -3.311 1.00 0.00 41 GLY A N 7
ATOM 6790 C CA . GLY A 1 41 ? -11.898 -5.059 -3.595 1.00 0.00 41 GLY A CA 7
ATOM 6791 C C . GLY A 1 41 ? -11.185 -4.162 -2.602 1.00 0.00 41 GLY A C 7
ATOM 6792 O O . GLY A 1 41 ? -10.886 -3.007 -2.904 1.00 0.00 41 GLY A O 7
ATOM 6796 N N . TRP A 1 42 ? -10.914 -4.694 -1.416 1.00 0.00 42 TRP A N 7
ATOM 6797 C CA . TRP A 1 42 ? -10.233 -3.933 -0.375 1.00 0.00 42 TRP A CA 7
ATOM 6798 C C . TRP A 1 42 ? -8.986 -4.665 0.107 1.00 0.00 42 TRP A C 7
ATOM 6799 O O . TRP A 1 42 ? -9.007 -5.879 0.310 1.00 0.00 42 TRP A O 7
ATOM 6820 N N . LEU A 1 43 ? -7.901 -3.920 0.289 1.00 0.00 43 LEU A N 7
ATOM 6821 C CA . LEU A 1 43 ? -6.644 -4.499 0.748 1.00 0.00 43 LEU A CA 7
ATOM 6822 C C . LEU A 1 43 ? -5.993 -3.617 1.809 1.00 0.00 43 LEU A C 7
ATOM 6823 O O . LEU A 1 43 ? -6.283 -2.424 1.903 1.00 0.00 43 LEU A O 7
ATOM 6839 N N . LYS A 1 44 ? -5.111 -4.211 2.605 1.00 0.00 44 LYS A N 7
ATOM 6840 C CA . LYS A 1 44 ? -4.415 -3.480 3.658 1.00 0.00 44 LYS A CA 7
ATOM 6841 C C . LYS A 1 44 ? -2.948 -3.272 3.298 1.00 0.00 44 LYS A C 7
ATOM 6842 O O . LYS A 1 44 ? -2.224 -4.229 3.026 1.00 0.00 44 LYS A O 7
ATOM 6861 N N . GLY A 1 45 ? -2.514 -2.015 3.300 1.00 0.00 45 GLY A N 7
ATOM 6862 C CA . GLY A 1 45 ? -1.134 -1.706 2.973 1.00 0.00 45 GLY A CA 7
ATOM 6863 C C . GLY A 1 45 ? -0.634 -0.465 3.685 1.00 0.00 45 GLY A C 7
ATOM 6864 O O . GLY A 1 45 ? -1.426 0.328 4.197 1.00 0.00 45 GLY A O 7
ATOM 6868 N N . LEU A 1 46 ? 0.683 -0.295 3.721 1.00 0.00 46 LEU A N 7
ATOM 6869 C CA . LEU A 1 46 ? 1.288 0.858 4.377 1.00 0.00 46 LEU A CA 7
ATOM 6870 C C . LEU A 1 46 ? 1.919 1.798 3.355 1.00 0.00 46 LEU A C 7
ATOM 6871 O O . LEU A 1 46 ? 2.880 1.437 2.675 1.00 0.00 46 LEU A O 7
ATOM 6887 N N . SER A 1 47 ? 1.372 3.005 3.252 1.00 0.00 47 SER A N 7
ATOM 6888 C CA . SER A 1 47 ? 1.880 3.997 2.312 1.00 0.00 47 SER A CA 7
ATOM 6889 C C . SER A 1 47 ? 3.345 4.315 2.596 1.00 0.00 47 SER A C 7
ATOM 6890 O O . SER A 1 47 ? 3.675 4.913 3.621 1.00 0.00 47 SER A O 7
ATOM 6898 N N . LEU A 1 48 ? 4.220 3.912 1.681 1.00 0.00 48 LEU A N 7
ATOM 6899 C CA . LEU A 1 48 ? 5.650 4.153 1.831 1.00 0.00 48 LEU A CA 7
ATOM 6900 C C . LEU A 1 48 ? 5.966 5.641 1.721 1.00 0.00 48 LEU A C 7
ATOM 6901 O O . LEU A 1 48 ? 7.077 6.076 2.027 1.00 0.00 48 LEU A O 7
ATOM 6917 N N . LEU A 1 49 ? 4.982 6.419 1.284 1.00 0.00 49 LEU A N 7
ATOM 6918 C CA . LEU A 1 49 ? 5.153 7.860 1.135 1.00 0.00 49 LEU A CA 7
ATOM 6919 C C . LEU A 1 49 ? 4.785 8.588 2.424 1.00 0.00 49 LEU A C 7
ATOM 6920 O O . LEU A 1 49 ? 5.625 9.244 3.041 1.00 0.00 49 LEU A O 7
ATOM 6936 N N . THR A 1 50 ? 3.524 8.466 2.827 1.00 0.00 50 THR A N 7
ATOM 6937 C CA . THR A 1 50 ? 3.045 9.111 4.043 1.00 0.00 50 THR A CA 7
ATOM 6938 C C . THR A 1 50 ? 3.458 8.325 5.282 1.00 0.00 50 THR A C 7
ATOM 6939 O O . THR A 1 50 ? 3.868 8.903 6.288 1.00 0.00 50 THR A O 7
ATOM 6950 N N . GLY A 1 51 ? 3.347 7.002 5.202 1.00 0.00 51 GLY A N 7
ATOM 6951 C CA . GLY A 1 51 ? 3.714 6.159 6.324 1.00 0.00 51 GLY A CA 7
ATOM 6952 C C . GLY A 1 51 ? 2.520 5.778 7.177 1.00 0.00 51 GLY A C 7
ATOM 6953 O O . GLY A 1 51 ? 2.656 5.550 8.380 1.00 0.00 51 GLY A O 7
ATOM 6957 N N . ARG A 1 52 ? 1.348 5.709 6.555 1.00 0.00 52 ARG A N 7
ATOM 6958 C CA . ARG A 1 52 ? 0.125 5.356 7.266 1.00 0.00 52 ARG A CA 7
ATOM 6959 C C . ARG A 1 52 ? -0.408 4.007 6.794 1.00 0.00 52 ARG A C 7
ATOM 6960 O O . ARG A 1 52 ? -0.229 3.627 5.636 1.00 0.00 52 ARG A O 7
ATOM 6981 N N . THR A 1 53 ? -1.064 3.286 7.698 1.00 0.00 53 THR A N 7
ATOM 6982 C CA . THR A 1 53 ? -1.622 1.979 7.375 1.00 0.00 53 THR A CA 7
ATOM 6983 C C . THR A 1 53 ? -3.146 2.008 7.408 1.00 0.00 53 THR A C 7
ATOM 6984 O O . THR A 1 53 ? -3.747 2.413 8.401 1.00 0.00 53 THR A O 7
ATOM 6995 N N . GLY A 1 54 ? -3.765 1.575 6.314 1.00 0.00 54 GLY A N 7
ATOM 6996 C CA . GLY A 1 54 ? -5.214 1.559 6.239 1.00 0.00 54 GLY A CA 7
ATOM 6997 C C . GLY A 1 54 ? -5.728 0.654 5.137 1.00 0.00 54 GLY A C 7
ATOM 6998 O O . GLY A 1 54 ? -4.955 -0.067 4.506 1.00 0.00 54 GLY A O 7
ATOM 7002 N N . ILE A 1 55 ? -7.036 0.689 4.907 1.00 0.00 55 ILE A N 7
ATOM 7003 C CA . ILE A 1 55 ? -7.652 -0.136 3.874 1.00 0.00 55 ILE A CA 7
ATOM 7004 C C . ILE A 1 55 ? -8.007 0.695 2.646 1.00 0.00 55 ILE A C 7
ATOM 7005 O O . ILE A 1 55 ? -8.759 1.666 2.737 1.00 0.00 55 ILE A O 7
ATOM 7021 N N . PHE A 1 56 ? -7.463 0.307 1.498 1.00 0.00 56 PHE A N 7
ATOM 7022 C CA . PHE A 1 56 ? -7.723 1.015 0.250 1.00 0.00 56 PHE A CA 7
ATOM 7023 C C . PHE A 1 56 ? -8.283 0.068 -0.807 1.00 0.00 56 PHE A C 7
ATOM 7024 O O . PHE A 1 56 ? -8.078 -1.146 -0.760 1.00 0.00 56 PHE A O 7
ATOM 7041 N N . PRO A 1 57 ? -9.007 0.633 -1.784 1.00 0.00 57 PRO A N 7
ATOM 7042 C CA . PRO A 1 57 ? -9.611 -0.142 -2.872 1.00 0.00 57 PRO A CA 7
ATOM 7043 C C . PRO A 1 57 ? -8.569 -0.701 -3.834 1.00 0.00 57 PRO A C 7
ATOM 7044 O O . PRO A 1 57 ? -7.754 0.042 -4.381 1.00 0.00 57 PRO A O 7
ATOM 7055 N N . SER A 1 58 ? -8.600 -2.014 -4.036 1.00 0.00 58 SER A N 7
ATOM 7056 C CA . SER A 1 58 ? -7.655 -2.673 -4.930 1.00 0.00 58 SER A CA 7
ATOM 7057 C C . SER A 1 58 ? -7.679 -2.031 -6.314 1.00 0.00 58 SER A C 7
ATOM 7058 O O . SER A 1 58 ? -6.659 -1.970 -7.000 1.00 0.00 58 SER A O 7
ATOM 7066 N N . ASP A 1 59 ? -8.851 -1.553 -6.718 1.00 0.00 59 ASP A N 7
ATOM 7067 C CA . ASP A 1 59 ? -9.010 -0.914 -8.019 1.00 0.00 59 ASP A CA 7
ATOM 7068 C C . ASP A 1 59 ? -8.109 0.311 -8.136 1.00 0.00 59 ASP A C 7
ATOM 7069 O O . ASP A 1 59 ? -7.761 0.735 -9.238 1.00 0.00 59 ASP A O 7
ATOM 7078 N N . TYR A 1 60 ? -7.735 0.876 -6.993 1.00 0.00 60 TYR A N 7
ATOM 7079 C CA . TYR A 1 60 ? -6.878 2.055 -6.967 1.00 0.00 60 TYR A CA 7
ATOM 7080 C C . TYR A 1 60 ? -5.406 1.659 -7.031 1.00 0.00 60 TYR A C 7
ATOM 7081 O O . TYR A 1 60 ? -4.563 2.428 -7.495 1.00 0.00 60 TYR A O 7
ATOM 7099 N N . VAL A 1 61 ? -5.103 0.452 -6.563 1.00 0.00 61 VAL A N 7
ATOM 7100 C CA . VAL A 1 61 ? -3.734 -0.048 -6.568 1.00 0.00 61 VAL A CA 7
ATOM 7101 C C . VAL A 1 61 ? -3.564 -1.173 -7.583 1.00 0.00 61 VAL A C 7
ATOM 7102 O O . VAL A 1 61 ? -4.339 -2.129 -7.602 1.00 0.00 61 VAL A O 7
ATOM 7115 N N . ILE A 1 62 ? -2.544 -1.052 -8.426 1.00 0.00 62 ILE A N 7
ATOM 7116 C CA . ILE A 1 62 ? -2.271 -2.060 -9.444 1.00 0.00 62 ILE A CA 7
ATOM 7117 C C . ILE A 1 62 ? -0.993 -2.829 -9.126 1.00 0.00 62 ILE A C 7
ATOM 7118 O O . ILE A 1 62 ? 0.028 -2.256 -8.745 1.00 0.00 62 ILE A O 7
ATOM 7134 N N . PRO A 1 63 ? -1.047 -4.159 -9.289 1.00 0.00 63 PRO A N 7
ATOM 7135 C CA . PRO A 1 63 ? 0.098 -5.036 -9.028 1.00 0.00 63 PRO A CA 7
ATOM 7136 C C . PRO A 1 63 ? 1.211 -4.858 -10.055 1.00 0.00 63 PRO A C 7
ATOM 7137 O O . PRO A 1 63 ? 1.107 -5.333 -11.186 1.00 0.00 63 PRO A O 7
ATOM 7148 N N . VAL A 1 64 ? 2.276 -4.171 -9.654 1.00 0.00 64 VAL A N 7
ATOM 7149 C CA . VAL A 1 64 ? 3.409 -3.931 -10.539 1.00 0.00 64 VAL A CA 7
ATOM 7150 C C . VAL A 1 64 ? 4.196 -5.214 -10.784 1.00 0.00 64 VAL A C 7
ATOM 7151 O O . VAL A 1 64 ? 4.030 -6.202 -10.069 1.00 0.00 64 VAL A O 7
ATOM 7164 N N . SER A 1 65 ? 5.054 -5.191 -11.798 1.00 0.00 65 SER A N 7
ATOM 7165 C CA . SER A 1 65 ? 5.866 -6.353 -12.140 1.00 0.00 65 SER A CA 7
ATOM 7166 C C . SER A 1 65 ? 6.993 -5.968 -13.093 1.00 0.00 65 SER A C 7
ATOM 7167 O O . SER A 1 65 ? 6.825 -5.105 -13.954 1.00 0.00 65 SER A O 7
ATOM 7175 N N . GLY A 1 66 ? 8.143 -6.615 -12.932 1.00 0.00 66 GLY A N 7
ATOM 7176 C CA . GLY A 1 66 ? 9.282 -6.327 -13.785 1.00 0.00 66 GLY A CA 7
ATOM 7177 C C . GLY A 1 66 ? 10.253 -5.354 -13.146 1.00 0.00 66 GLY A C 7
ATOM 7178 O O . GLY A 1 66 ? 9.863 -4.454 -12.402 1.00 0.00 66 GLY A O 7
ATOM 7182 N N . PRO A 1 67 ? 11.550 -5.530 -13.436 1.00 0.00 67 PRO A N 7
ATOM 7183 C CA . PRO A 1 67 ? 12.607 -4.670 -12.894 1.00 0.00 67 PRO A CA 7
ATOM 7184 C C . PRO A 1 67 ? 12.566 -3.263 -13.480 1.00 0.00 67 PRO A C 7
ATOM 7185 O O . PRO A 1 67 ? 13.157 -2.334 -12.930 1.00 0.00 67 PRO A O 7
ATOM 7196 N N . SER A 1 68 ? 11.863 -3.112 -14.598 1.00 0.00 68 SER A N 7
ATOM 7197 C CA . SER A 1 68 ? 11.748 -1.818 -15.260 1.00 0.00 68 SER A CA 7
ATOM 7198 C C . SER A 1 68 ? 11.210 -0.763 -14.300 1.00 0.00 68 SER A C 7
ATOM 7199 O O . SER A 1 68 ? 11.808 0.299 -14.128 1.00 0.00 68 SER A O 7
ATOM 7207 N N . SER A 1 69 ? 10.075 -1.063 -13.676 1.00 0.00 69 SER A N 7
ATOM 7208 C CA . SER A 1 69 ? 9.453 -0.139 -12.735 1.00 0.00 69 SER A CA 7
ATOM 7209 C C . SER A 1 69 ? 10.171 -0.168 -11.389 1.00 0.00 69 SER A C 7
ATOM 7210 O O . SER A 1 69 ? 10.819 -1.154 -11.039 1.00 0.00 69 SER A O 7
ATOM 7218 N N . GLY A 1 70 ? 10.052 0.922 -10.638 1.00 0.00 70 GLY A N 7
ATOM 7219 C CA . GLY A 1 70 ? 10.694 1.003 -9.339 1.00 0.00 70 GLY A CA 7
ATOM 7220 C C . GLY A 1 70 ? 11.389 2.332 -9.117 1.00 0.00 70 GLY A C 7
ATOM 7221 O O . GLY A 1 70 ? 12.617 2.410 -9.147 1.00 0.00 70 GLY A O 7
ATOM 7225 N N . GLY A 1 1 ? 22.008 -4.639 0.479 1.00 0.00 1 GLY A N 8
ATOM 7226 C CA . GLY A 1 1 ? 20.748 -5.277 0.146 1.00 0.00 1 GLY A CA 8
ATOM 7227 C C . GLY A 1 1 ? 19.793 -5.321 1.322 1.00 0.00 1 GLY A C 8
ATOM 7228 O O . GLY A 1 1 ? 20.063 -5.979 2.326 1.00 0.00 1 GLY A O 8
ATOM 7232 N N . SER A 1 2 ? 18.672 -4.617 1.199 1.00 0.00 2 SER A N 8
ATOM 7233 C CA . SER A 1 2 ? 17.675 -4.574 2.263 1.00 0.00 2 SER A CA 8
ATOM 7234 C C . SER A 1 2 ? 17.025 -5.941 2.454 1.00 0.00 2 SER A C 8
ATOM 7235 O O . SER A 1 2 ? 17.041 -6.779 1.552 1.00 0.00 2 SER A O 8
ATOM 7243 N N . SER A 1 3 ? 16.454 -6.158 3.634 1.00 0.00 3 SER A N 8
ATOM 7244 C CA . SER A 1 3 ? 15.802 -7.424 3.946 1.00 0.00 3 SER A CA 8
ATOM 7245 C C . SER A 1 3 ? 14.307 -7.353 3.648 1.00 0.00 3 SER A C 8
ATOM 7246 O O . SER A 1 3 ? 13.526 -6.848 4.453 1.00 0.00 3 SER A O 8
ATOM 7254 N N . GLY A 1 4 ? 13.918 -7.863 2.484 1.00 0.00 4 GLY A N 8
ATOM 7255 C CA . GLY A 1 4 ? 12.519 -7.848 2.099 1.00 0.00 4 GLY A CA 8
ATOM 7256 C C . GLY A 1 4 ? 12.227 -8.777 0.937 1.00 0.00 4 GLY A C 8
ATOM 7257 O O . GLY A 1 4 ? 11.887 -8.327 -0.157 1.00 0.00 4 GLY A O 8
ATOM 7261 N N . SER A 1 5 ? 12.362 -10.078 1.173 1.00 0.00 5 SER A N 8
ATOM 7262 C CA . SER A 1 5 ? 12.116 -11.073 0.136 1.00 0.00 5 SER A CA 8
ATOM 7263 C C . SER A 1 5 ? 10.647 -11.079 -0.274 1.00 0.00 5 SER A C 8
ATOM 7264 O O . SER A 1 5 ? 9.759 -10.875 0.554 1.00 0.00 5 SER A O 8
ATOM 7272 N N . SER A 1 6 ? 10.398 -11.314 -1.558 1.00 0.00 6 SER A N 8
ATOM 7273 C CA . SER A 1 6 ? 9.036 -11.343 -2.080 1.00 0.00 6 SER A CA 8
ATOM 7274 C C . SER A 1 6 ? 8.319 -10.026 -1.801 1.00 0.00 6 SER A C 8
ATOM 7275 O O . SER A 1 6 ? 7.129 -10.008 -1.488 1.00 0.00 6 SER A O 8
ATOM 7283 N N . GLY A 1 7 ? 9.054 -8.923 -1.916 1.00 0.00 7 GLY A N 8
ATOM 7284 C CA . GLY A 1 7 ? 8.472 -7.616 -1.672 1.00 0.00 7 GLY A CA 8
ATOM 7285 C C . GLY A 1 7 ? 7.237 -7.364 -2.514 1.00 0.00 7 GLY A C 8
ATOM 7286 O O . GLY A 1 7 ? 7.089 -7.933 -3.595 1.00 0.00 7 GLY A O 8
ATOM 7290 N N . ASN A 1 8 ? 6.348 -6.511 -2.017 1.00 0.00 8 ASN A N 8
ATOM 7291 C CA . ASN A 1 8 ? 5.118 -6.188 -2.731 1.00 0.00 8 ASN A CA 8
ATOM 7292 C C . ASN A 1 8 ? 4.983 -4.681 -2.927 1.00 0.00 8 ASN A C 8
ATOM 7293 O O . ASN A 1 8 ? 4.828 -3.931 -1.963 1.00 0.00 8 ASN A O 8
ATOM 7304 N N . MET A 1 9 ? 5.042 -4.245 -4.181 1.00 0.00 9 MET A N 8
ATOM 7305 C CA . MET A 1 9 ? 4.925 -2.827 -4.503 1.00 0.00 9 MET A CA 8
ATOM 7306 C C . MET A 1 9 ? 3.575 -2.526 -5.146 1.00 0.00 9 MET A C 8
ATOM 7307 O O . MET A 1 9 ? 3.112 -3.265 -6.015 1.00 0.00 9 MET A O 8
ATOM 7321 N N . PHE A 1 10 ? 2.948 -1.437 -4.714 1.00 0.00 10 PHE A N 8
ATOM 7322 C CA . PHE A 1 10 ? 1.651 -1.039 -5.248 1.00 0.00 10 PHE A CA 8
ATOM 7323 C C . PHE A 1 10 ? 1.485 0.477 -5.200 1.00 0.00 10 PHE A C 8
ATOM 7324 O O . PHE A 1 10 ? 1.581 1.091 -4.137 1.00 0.00 10 PHE A O 8
ATOM 7341 N N . VAL A 1 11 ? 1.236 1.076 -6.361 1.00 0.00 11 VAL A N 8
ATOM 7342 C CA . VAL A 1 11 ? 1.056 2.520 -6.453 1.00 0.00 11 VAL A CA 8
ATOM 7343 C C . VAL A 1 11 ? -0.415 2.900 -6.324 1.00 0.00 11 VAL A C 8
ATOM 7344 O O . VAL A 1 11 ? -1.299 2.058 -6.476 1.00 0.00 11 VAL A O 8
ATOM 7357 N N . ALA A 1 12 ? -0.669 4.174 -6.043 1.00 0.00 12 ALA A N 8
ATOM 7358 C CA . ALA A 1 12 ? -2.032 4.666 -5.896 1.00 0.00 12 ALA A CA 8
ATOM 7359 C C . ALA A 1 12 ? -2.522 5.320 -7.184 1.00 0.00 12 ALA A C 8
ATOM 7360 O O . ALA A 1 12 ? -3.555 4.936 -7.733 1.00 0.00 12 ALA A O 8
ATOM 7367 N N . LEU A 1 13 ? -1.774 6.309 -7.661 1.00 0.00 13 LEU A N 8
ATOM 7368 C CA . LEU A 1 13 ? -2.132 7.017 -8.885 1.00 0.00 13 LEU A CA 8
ATOM 7369 C C . LEU A 1 13 ? -3.420 7.812 -8.698 1.00 0.00 13 LEU A C 8
ATOM 7370 O O . LEU A 1 13 ? -4.158 8.053 -9.653 1.00 0.00 13 LEU A O 8
ATOM 7386 N N . HIS A 1 14 ? -3.684 8.218 -7.460 1.00 0.00 14 HIS A N 8
ATOM 7387 C CA . HIS A 1 14 ? -4.882 8.988 -7.147 1.00 0.00 14 HIS A CA 8
ATOM 7388 C C . HIS A 1 14 ? -4.812 9.550 -5.730 1.00 0.00 14 HIS A C 8
ATOM 7389 O O . HIS A 1 14 ? -4.171 8.971 -4.852 1.00 0.00 14 HIS A O 8
ATOM 7404 N N . THR A 1 15 ? -5.476 10.681 -5.513 1.00 0.00 15 THR A N 8
ATOM 7405 C CA . THR A 1 15 ? -5.488 11.321 -4.204 1.00 0.00 15 THR A CA 8
ATOM 7406 C C . THR A 1 15 ? -6.747 10.958 -3.425 1.00 0.00 15 THR A C 8
ATOM 7407 O O . THR A 1 15 ? -7.814 11.529 -3.651 1.00 0.00 15 THR A O 8
ATOM 7418 N N . TYR A 1 16 ? -6.616 10.007 -2.508 1.00 0.00 16 TYR A N 8
ATOM 7419 C CA . TYR A 1 16 ? -7.744 9.566 -1.697 1.00 0.00 16 TYR A CA 8
ATOM 7420 C C . TYR A 1 16 ? -7.644 10.118 -0.278 1.00 0.00 16 TYR A C 8
ATOM 7421 O O . TYR A 1 16 ? -6.722 9.785 0.466 1.00 0.00 16 TYR A O 8
ATOM 7439 N N . SER A 1 17 ? -8.601 10.964 0.090 1.00 0.00 17 SER A N 8
ATOM 7440 C CA . SER A 1 17 ? -8.620 11.567 1.418 1.00 0.00 17 SER A CA 8
ATOM 7441 C C . SER A 1 17 ? -9.344 10.664 2.413 1.00 0.00 17 SER A C 8
ATOM 7442 O O . SER A 1 17 ? -10.573 10.651 2.475 1.00 0.00 17 SER A O 8
ATOM 7450 N N . ALA A 1 18 ? -8.572 9.911 3.189 1.00 0.00 18 ALA A N 8
ATOM 7451 C CA . ALA A 1 18 ? -9.138 9.007 4.182 1.00 0.00 18 ALA A CA 8
ATOM 7452 C C . ALA A 1 18 ? -10.354 9.628 4.860 1.00 0.00 18 ALA A C 8
ATOM 7453 O O . ALA A 1 18 ? -10.316 10.782 5.290 1.00 0.00 18 ALA A O 8
ATOM 7460 N N . HIS A 1 19 ? -11.433 8.857 4.953 1.00 0.00 19 HIS A N 8
ATOM 7461 C CA . HIS A 1 19 ? -12.661 9.333 5.579 1.00 0.00 19 HIS A CA 8
ATOM 7462 C C . HIS A 1 19 ? -12.853 8.696 6.952 1.00 0.00 19 HIS A C 8
ATOM 7463 O O . HIS A 1 19 ? -13.475 9.283 7.838 1.00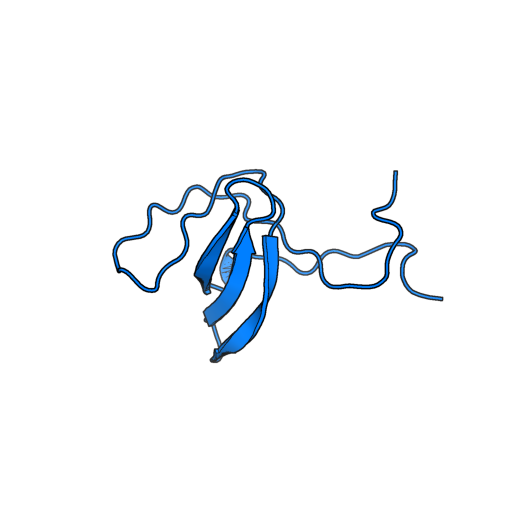 0.00 19 HIS A O 8
ATOM 7478 N N . ARG A 1 20 ? -12.315 7.493 7.122 1.00 0.00 20 ARG A N 8
ATOM 7479 C CA . ARG A 1 20 ? -12.428 6.776 8.386 1.00 0.00 20 ARG A CA 8
ATOM 7480 C C . ARG A 1 20 ? -11.056 6.577 9.023 1.00 0.00 20 ARG A C 8
ATOM 7481 O O . ARG A 1 20 ? -10.019 6.676 8.367 1.00 0.00 20 ARG A O 8
ATOM 7502 N N . PRO A 1 21 ? -11.048 6.290 10.334 1.00 0.00 21 PRO A N 8
ATOM 7503 C CA . PRO A 1 21 ? -9.810 6.071 11.088 1.00 0.00 21 PRO A CA 8
ATOM 7504 C C . PRO A 1 21 ? -9.117 4.770 10.699 1.00 0.00 21 PRO A C 8
ATOM 7505 O O . PRO A 1 21 ? -8.089 4.409 11.272 1.00 0.00 21 PRO A O 8
ATOM 7516 N N . GLU A 1 22 ? -9.685 4.071 9.721 1.00 0.00 22 GLU A N 8
ATOM 7517 C CA . GLU A 1 22 ? -9.119 2.810 9.256 1.00 0.00 22 GLU A CA 8
ATOM 7518 C C . GLU A 1 22 ? -8.633 2.930 7.815 1.00 0.00 22 GLU A C 8
ATOM 7519 O O . GLU A 1 22 ? -7.754 2.186 7.382 1.00 0.00 22 GLU A O 8
ATOM 7531 N N . GLU A 1 23 ? -9.213 3.872 7.077 1.00 0.00 23 GLU A N 8
ATOM 7532 C CA . GLU A 1 23 ? -8.840 4.088 5.685 1.00 0.00 23 GLU A CA 8
ATOM 7533 C C . GLU A 1 23 ? -7.453 4.717 5.584 1.00 0.00 23 GLU A C 8
ATOM 7534 O O . GLU A 1 23 ? -7.006 5.410 6.498 1.00 0.00 23 GLU A O 8
ATOM 7546 N N . LEU A 1 24 ? -6.777 4.469 4.468 1.00 0.00 24 LEU A N 8
ATOM 7547 C CA . LEU A 1 24 ? -5.440 5.009 4.246 1.00 0.00 24 LEU A CA 8
ATOM 7548 C C . LEU A 1 24 ? -5.460 6.085 3.165 1.00 0.00 24 LEU A C 8
ATOM 7549 O O . LEU A 1 24 ? -5.966 5.864 2.065 1.00 0.00 24 LEU A O 8
ATOM 7565 N N . ASP A 1 25 ? -4.905 7.249 3.486 1.00 0.00 25 ASP A N 8
ATOM 7566 C CA . ASP A 1 25 ? -4.856 8.359 2.541 1.00 0.00 25 ASP A CA 8
ATOM 7567 C C . ASP A 1 25 ? -3.904 8.050 1.390 1.00 0.00 25 ASP A C 8
ATOM 7568 O O . ASP A 1 25 ? -2.688 7.977 1.578 1.00 0.00 25 ASP A O 8
ATOM 7577 N N . LEU A 1 26 ? -4.463 7.869 0.199 1.00 0.00 26 LEU A N 8
ATOM 7578 C CA . LEU A 1 26 ? -3.663 7.567 -0.984 1.00 0.00 26 LEU A CA 8
ATOM 7579 C C . LEU A 1 26 ? -3.293 8.845 -1.731 1.00 0.00 26 LEU A C 8
ATOM 7580 O O . LEU A 1 26 ? -4.062 9.805 -1.756 1.00 0.00 26 LEU A O 8
ATOM 7596 N N . GLN A 1 27 ? -2.112 8.846 -2.340 1.00 0.00 27 GLN A N 8
ATOM 7597 C CA . GLN A 1 27 ? -1.641 10.005 -3.089 1.00 0.00 27 GLN A CA 8
ATOM 7598 C C . GLN A 1 27 ? -1.309 9.624 -4.528 1.00 0.00 27 GLN A C 8
ATOM 7599 O O . GLN A 1 27 ? -0.919 8.490 -4.808 1.00 0.00 27 GLN A O 8
ATOM 7613 N N . LYS A 1 28 ? -1.466 10.579 -5.439 1.00 0.00 28 LYS A N 8
ATOM 7614 C CA . LYS A 1 28 ? -1.182 10.346 -6.850 1.00 0.00 28 LYS A CA 8
ATOM 7615 C C . LYS A 1 28 ? 0.318 10.206 -7.088 1.00 0.00 28 LYS A C 8
ATOM 7616 O O . LYS A 1 28 ? 1.043 11.199 -7.136 1.00 0.00 28 LYS A O 8
ATOM 7635 N N . GLY A 1 29 ? 0.776 8.967 -7.237 1.00 0.00 29 GLY A N 8
ATOM 7636 C CA . GLY A 1 29 ? 2.188 8.722 -7.470 1.00 0.00 29 GLY A CA 8
ATOM 7637 C C . GLY A 1 29 ? 2.937 8.392 -6.194 1.00 0.00 29 GLY A C 8
ATOM 7638 O O . GLY A 1 29 ? 4.050 8.871 -5.979 1.00 0.00 29 GLY A O 8
ATOM 7642 N N . GLU A 1 30 ? 2.324 7.573 -5.344 1.00 0.00 30 GLU A N 8
ATOM 7643 C CA . GLU A 1 30 ? 2.940 7.183 -4.082 1.00 0.00 30 GLU A CA 8
ATOM 7644 C C . GLU A 1 30 ? 3.158 5.674 -4.026 1.00 0.00 30 GLU A C 8
ATOM 7645 O O . GLU A 1 30 ? 2.418 4.906 -4.639 1.00 0.00 30 GLU A O 8
ATOM 7657 N N . GLY A 1 31 ? 4.181 5.256 -3.287 1.00 0.00 31 GLY A N 8
ATOM 7658 C CA . GLY A 1 31 ? 4.480 3.841 -3.165 1.00 0.00 31 GLY A CA 8
ATOM 7659 C C . GLY A 1 31 ? 3.846 3.219 -1.937 1.00 0.00 31 GLY A C 8
ATOM 7660 O O . GLY A 1 31 ? 4.116 3.637 -0.811 1.00 0.00 31 GLY A O 8
ATOM 7664 N N . ILE A 1 32 ? 2.999 2.218 -2.153 1.00 0.00 32 ILE A N 8
ATOM 7665 C CA . ILE A 1 32 ? 2.325 1.537 -1.054 1.00 0.00 32 ILE A CA 8
ATOM 7666 C C . ILE A 1 32 ? 2.789 0.089 -0.937 1.00 0.00 32 ILE A C 8
ATOM 7667 O O . ILE A 1 32 ? 3.118 -0.551 -1.936 1.00 0.00 32 ILE A O 8
ATOM 7683 N N . ARG A 1 33 ? 2.811 -0.421 0.290 1.00 0.00 33 ARG A N 8
ATOM 7684 C CA . ARG A 1 33 ? 3.234 -1.794 0.538 1.00 0.00 33 ARG A CA 8
ATOM 7685 C C . ARG A 1 33 ? 2.089 -2.620 1.116 1.00 0.00 33 ARG A C 8
ATOM 7686 O O . ARG A 1 33 ? 1.836 -2.594 2.321 1.00 0.00 33 ARG A O 8
ATOM 7707 N N . VAL A 1 34 ? 1.397 -3.352 0.248 1.00 0.00 34 VAL A N 8
ATOM 7708 C CA . VAL A 1 34 ? 0.279 -4.186 0.671 1.00 0.00 34 VAL A CA 8
ATOM 7709 C C . VAL A 1 34 ? 0.737 -5.269 1.642 1.00 0.00 34 VAL A C 8
ATOM 7710 O O . VAL A 1 34 ? 1.579 -6.104 1.306 1.00 0.00 34 VAL A O 8
ATOM 7723 N N . LEU A 1 35 ? 0.178 -5.250 2.847 1.00 0.00 35 LEU A N 8
ATOM 7724 C CA . LEU A 1 35 ? 0.529 -6.231 3.868 1.00 0.00 35 LEU A CA 8
ATOM 7725 C C . LEU A 1 35 ? -0.540 -7.315 3.972 1.00 0.00 35 LEU A C 8
ATOM 7726 O O . LEU A 1 35 ? -0.299 -8.473 3.637 1.00 0.00 35 LEU A O 8
ATOM 7742 N N . GLY A 1 36 ? -1.724 -6.928 4.439 1.00 0.00 36 GLY A N 8
ATOM 7743 C CA . GLY A 1 36 ? -2.813 -7.877 4.576 1.00 0.00 36 GLY A CA 8
ATOM 7744 C C . GLY A 1 36 ? -3.866 -7.713 3.498 1.00 0.00 36 GLY A C 8
ATOM 7745 O O . GLY A 1 36 ? -3.812 -6.772 2.705 1.00 0.00 36 GLY A O 8
ATOM 7749 N N . LYS A 1 37 ? -4.826 -8.630 3.466 1.00 0.00 37 LYS A N 8
ATOM 7750 C CA . LYS A 1 37 ? -5.896 -8.584 2.477 1.00 0.00 37 LYS A CA 8
ATOM 7751 C C . LYS A 1 37 ? -7.261 -8.524 3.155 1.00 0.00 37 LYS A C 8
ATOM 7752 O O . LYS A 1 37 ? -7.732 -9.515 3.713 1.00 0.00 37 LYS A O 8
ATOM 7771 N N . TYR A 1 38 ? -7.892 -7.356 3.102 1.00 0.00 38 TYR A N 8
ATOM 7772 C CA . TYR A 1 38 ? -9.203 -7.166 3.712 1.00 0.00 38 TYR A CA 8
ATOM 7773 C C . TYR A 1 38 ? -10.242 -8.074 3.061 1.00 0.00 38 TYR A C 8
ATOM 7774 O O . TYR A 1 38 ? -10.789 -8.969 3.705 1.00 0.00 38 TYR A O 8
ATOM 7792 N N . GLN A 1 39 ? -10.508 -7.835 1.781 1.00 0.00 39 GLN A N 8
ATOM 7793 C CA . GLN A 1 39 ? -11.482 -8.631 1.043 1.00 0.00 39 GLN A CA 8
ATOM 7794 C C . GLN A 1 39 ? -11.506 -8.233 -0.430 1.00 0.00 39 GLN A C 8
ATOM 7795 O O . GLN A 1 39 ? -10.793 -7.320 -0.848 1.00 0.00 39 GLN A O 8
ATOM 7809 N N . ASP A 1 40 ? -12.328 -8.924 -1.211 1.00 0.00 40 ASP A N 8
ATOM 7810 C CA . ASP A 1 40 ? -12.445 -8.643 -2.637 1.00 0.00 40 ASP A CA 8
ATOM 7811 C C . ASP A 1 40 ? -12.806 -7.180 -2.875 1.00 0.00 40 ASP A C 8
ATOM 7812 O O . ASP A 1 40 ? -13.958 -6.780 -2.715 1.00 0.00 40 ASP A O 8
ATOM 7821 N N . GLY A 1 41 ? -11.811 -6.385 -3.257 1.00 0.00 41 GLY A N 8
ATOM 7822 C CA . GLY A 1 41 ? -12.043 -4.975 -3.509 1.00 0.00 41 GLY A CA 8
ATOM 7823 C C . GLY A 1 41 ? -11.308 -4.082 -2.529 1.00 0.00 41 GLY A C 8
ATOM 7824 O O . GLY A 1 41 ? -11.058 -2.910 -2.814 1.00 0.00 41 GLY A O 8
ATOM 7828 N N . TRP A 1 42 ? -10.961 -4.635 -1.372 1.00 0.00 42 TRP A N 8
ATOM 7829 C CA . TRP A 1 42 ? -10.252 -3.879 -0.346 1.00 0.00 42 TRP A CA 8
ATOM 7830 C C . TRP A 1 42 ? -9.022 -4.640 0.137 1.00 0.00 42 TRP A C 8
ATOM 7831 O O . TRP A 1 42 ? -9.073 -5.853 0.346 1.00 0.00 42 TRP A O 8
ATOM 7852 N N . LEU A 1 43 ? -7.919 -3.922 0.313 1.00 0.00 43 LEU A N 8
ATOM 7853 C CA . LEU A 1 43 ? -6.675 -4.530 0.773 1.00 0.00 43 LEU A CA 8
ATOM 7854 C C . LEU A 1 43 ? -6.007 -3.665 1.837 1.00 0.00 43 LEU A C 8
ATOM 7855 O O . LEU A 1 43 ? -6.253 -2.462 1.920 1.00 0.00 43 LEU A O 8
ATOM 7871 N N . LYS A 1 44 ? -5.158 -4.286 2.649 1.00 0.00 44 LYS A N 8
ATOM 7872 C CA . LYS A 1 44 ? -4.450 -3.574 3.707 1.00 0.00 44 LYS A CA 8
ATOM 7873 C C . LYS A 1 44 ? -2.988 -3.358 3.333 1.00 0.00 44 LYS A C 8
ATOM 7874 O O . LYS A 1 44 ? -2.266 -4.309 3.033 1.00 0.00 44 LYS A O 8
ATOM 7893 N N . GLY A 1 45 ? -2.555 -2.101 3.354 1.00 0.00 45 GLY A N 8
ATOM 7894 C CA . GLY A 1 45 ? -1.180 -1.783 3.016 1.00 0.00 45 GLY A CA 8
ATOM 7895 C C . GLY A 1 45 ? -0.681 -0.540 3.724 1.00 0.00 45 GLY A C 8
ATOM 7896 O O . GLY A 1 45 ? -1.472 0.244 4.250 1.00 0.00 45 GLY A O 8
ATOM 7900 N N . LEU A 1 46 ? 0.635 -0.358 3.741 1.00 0.00 46 LEU A N 8
ATOM 7901 C CA . LEU A 1 46 ? 1.239 0.799 4.392 1.00 0.00 46 LEU A CA 8
ATOM 7902 C C . LEU A 1 46 ? 1.846 1.747 3.363 1.00 0.00 46 LEU A C 8
ATOM 7903 O O . LEU A 1 46 ? 2.828 1.414 2.700 1.00 0.00 46 LEU A O 8
ATOM 7919 N N . SER A 1 47 ? 1.257 2.932 3.238 1.00 0.00 47 SER A N 8
ATOM 7920 C CA . SER A 1 47 ? 1.738 3.929 2.289 1.00 0.00 47 SER A CA 8
ATOM 7921 C C . SER A 1 47 ? 3.181 4.318 2.595 1.00 0.00 47 SER A C 8
ATOM 7922 O O . SER A 1 47 ? 3.459 4.978 3.598 1.00 0.00 47 SER A O 8
ATOM 7930 N N . LEU A 1 48 ? 4.096 3.906 1.725 1.00 0.00 48 LEU A N 8
ATOM 7931 C CA . LEU A 1 48 ? 5.512 4.211 1.901 1.00 0.00 48 LEU A CA 8
ATOM 7932 C C . LEU A 1 48 ? 5.765 5.710 1.779 1.00 0.00 48 LEU A C 8
ATOM 7933 O O . LEU A 1 48 ? 6.830 6.203 2.154 1.00 0.00 48 LEU A O 8
ATOM 7949 N N . LEU A 1 49 ? 4.780 6.430 1.256 1.00 0.00 49 LEU A N 8
ATOM 7950 C CA . LEU A 1 49 ? 4.894 7.875 1.087 1.00 0.00 49 LEU A CA 8
ATOM 7951 C C . LEU A 1 49 ? 4.570 8.603 2.387 1.00 0.00 49 LEU A C 8
ATOM 7952 O O . LEU A 1 49 ? 5.450 9.183 3.024 1.00 0.00 49 LEU A O 8
ATOM 7968 N N . THR A 1 50 ? 3.300 8.568 2.778 1.00 0.00 50 THR A N 8
ATOM 7969 C CA . THR A 1 50 ? 2.858 9.223 4.003 1.00 0.00 50 THR A CA 8
ATOM 7970 C C . THR A 1 50 ? 3.327 8.457 5.235 1.00 0.00 50 THR A C 8
ATOM 7971 O O . THR A 1 50 ? 3.765 9.053 6.218 1.00 0.00 50 THR A O 8
ATOM 7982 N N . GLY A 1 51 ? 3.232 7.133 5.175 1.00 0.00 51 GLY A N 8
ATOM 7983 C CA . GLY A 1 51 ? 3.651 6.307 6.293 1.00 0.00 51 GLY A CA 8
ATOM 7984 C C . GLY A 1 51 ? 2.486 5.865 7.156 1.00 0.00 51 GLY A C 8
ATOM 7985 O O . GLY A 1 51 ? 2.649 5.617 8.351 1.00 0.00 51 GLY A O 8
ATOM 7989 N N . ARG A 1 52 ? 1.307 5.768 6.550 1.00 0.00 52 ARG A N 8
ATOM 7990 C CA . ARG A 1 52 ? 0.109 5.356 7.272 1.00 0.00 52 ARG A CA 8
ATOM 7991 C C . ARG A 1 52 ? -0.388 4.003 6.772 1.00 0.00 52 ARG A C 8
ATOM 7992 O O . ARG A 1 52 ? -0.235 3.668 5.597 1.00 0.00 52 ARG A O 8
ATOM 8013 N N . THR A 1 53 ? -0.985 3.228 7.673 1.00 0.00 53 THR A N 8
ATOM 8014 C CA . THR A 1 53 ? -1.503 1.911 7.324 1.00 0.00 53 THR A CA 8
ATOM 8015 C C . THR A 1 53 ? -3.024 1.877 7.417 1.00 0.00 53 THR A C 8
ATOM 8016 O O . THR A 1 53 ? -3.598 2.142 8.472 1.00 0.00 53 THR A O 8
ATOM 8027 N N . GLY A 1 54 ? -3.673 1.547 6.304 1.00 0.00 54 GLY A N 8
ATOM 8028 C CA . GLY A 1 54 ? -5.123 1.484 6.282 1.00 0.00 54 GLY A CA 8
ATOM 8029 C C . GLY A 1 54 ? -5.648 0.601 5.167 1.00 0.00 54 GLY A C 8
ATOM 8030 O O . GLY A 1 54 ? -4.875 -0.074 4.485 1.00 0.00 54 GLY A O 8
ATOM 8034 N N . ILE A 1 55 ? -6.963 0.603 4.982 1.00 0.00 55 ILE A N 8
ATOM 8035 C CA . ILE A 1 55 ? -7.590 -0.204 3.943 1.00 0.00 55 ILE A CA 8
ATOM 8036 C C . ILE A 1 55 ? -7.930 0.641 2.720 1.00 0.00 55 ILE A C 8
ATOM 8037 O O . ILE A 1 55 ? -8.662 1.626 2.817 1.00 0.00 55 ILE A O 8
ATOM 8053 N N . PHE A 1 56 ? -7.395 0.248 1.568 1.00 0.00 56 PHE A N 8
ATOM 8054 C CA . PHE A 1 56 ? -7.643 0.969 0.325 1.00 0.00 56 PHE A CA 8
ATOM 8055 C C . PHE A 1 56 ? -8.218 0.038 -0.738 1.00 0.00 56 PHE A C 8
ATOM 8056 O O . PHE A 1 56 ? -8.041 -1.180 -0.695 1.00 0.00 56 PHE A O 8
ATOM 8073 N N . PRO A 1 57 ? -8.924 0.623 -1.717 1.00 0.00 57 PRO A N 8
ATOM 8074 C CA . PRO A 1 57 ? -9.539 -0.135 -2.811 1.00 0.00 57 PRO A CA 8
ATOM 8075 C C . PRO A 1 57 ? -8.504 -0.713 -3.769 1.00 0.00 57 PRO A C 8
ATOM 8076 O O . PRO A 1 57 ? -7.644 0.006 -4.277 1.00 0.00 57 PRO A O 8
ATOM 8087 N N . SER A 1 58 ? -8.595 -2.017 -4.014 1.00 0.00 58 SER A N 8
ATOM 8088 C CA . SER A 1 58 ? -7.663 -2.693 -4.910 1.00 0.00 58 SER A CA 8
ATOM 8089 C C . SER A 1 58 ? -7.667 -2.041 -6.289 1.00 0.00 58 SER A C 8
ATOM 8090 O O . SER A 1 58 ? -6.650 -2.028 -6.984 1.00 0.00 58 SER A O 8
ATOM 8098 N N . ASP A 1 59 ? -8.816 -1.500 -6.678 1.00 0.00 59 ASP A N 8
ATOM 8099 C CA . ASP A 1 59 ? -8.953 -0.845 -7.974 1.00 0.00 59 ASP A CA 8
ATOM 8100 C C . ASP A 1 59 ? -8.010 0.350 -8.081 1.00 0.00 59 ASP A C 8
ATOM 8101 O O . ASP A 1 59 ? -7.660 0.780 -9.180 1.00 0.00 59 ASP A O 8
ATOM 8110 N N . TYR A 1 60 ? -7.605 0.882 -6.933 1.00 0.00 60 TYR A N 8
ATOM 8111 C CA . TYR A 1 60 ? -6.706 2.029 -6.897 1.00 0.00 60 TYR A CA 8
ATOM 8112 C C . TYR A 1 60 ? -5.248 1.580 -6.907 1.00 0.00 60 TYR A C 8
ATOM 8113 O O . TYR A 1 60 ? -4.358 2.330 -7.306 1.00 0.00 60 TYR A O 8
ATOM 8131 N N . VAL A 1 61 ? -5.013 0.349 -6.464 1.00 0.00 61 VAL A N 8
ATOM 8132 C CA . VAL A 1 61 ? -3.664 -0.203 -6.422 1.00 0.00 61 VAL A CA 8
ATOM 8133 C C . VAL A 1 61 ? -3.488 -1.302 -7.463 1.00 0.00 61 VAL A C 8
ATOM 8134 O O . VAL A 1 61 ? -4.233 -2.283 -7.478 1.00 0.00 61 VAL A O 8
ATOM 8147 N N . ILE A 1 62 ? -2.497 -1.133 -8.333 1.00 0.00 62 ILE A N 8
ATOM 8148 C CA . ILE A 1 62 ? -2.222 -2.112 -9.377 1.00 0.00 62 ILE A CA 8
ATOM 8149 C C . ILE A 1 62 ? -0.962 -2.911 -9.063 1.00 0.00 62 ILE A C 8
ATOM 8150 O O . ILE A 1 62 ? 0.061 -2.367 -8.645 1.00 0.00 62 ILE A O 8
ATOM 8166 N N . PRO A 1 63 ? -1.033 -4.234 -9.271 1.00 0.00 63 PRO A N 8
ATOM 8167 C CA . PRO A 1 63 ? 0.094 -5.137 -9.019 1.00 0.00 63 PRO A CA 8
ATOM 8168 C C . PRO A 1 63 ? 1.228 -4.942 -10.019 1.00 0.00 63 PRO A C 8
ATOM 8169 O O . PRO A 1 63 ? 1.130 -5.362 -11.173 1.00 0.00 63 PRO A O 8
ATOM 8180 N N . VAL A 1 64 ? 2.304 -4.304 -9.571 1.00 0.00 64 VAL A N 8
ATOM 8181 C CA . VAL A 1 64 ? 3.458 -4.055 -10.427 1.00 0.00 64 VAL A CA 8
ATOM 8182 C C . VAL A 1 64 ? 4.228 -5.342 -10.699 1.00 0.00 64 VAL A C 8
ATOM 8183 O O . VAL A 1 64 ? 4.065 -6.336 -9.992 1.00 0.00 64 VAL A O 8
ATOM 8196 N N . SER A 1 65 ? 5.068 -5.316 -11.729 1.00 0.00 65 SER A N 8
ATOM 8197 C CA . SER A 1 65 ? 5.862 -6.482 -12.097 1.00 0.00 65 SER A CA 8
ATOM 8198 C C . SER A 1 65 ? 6.970 -6.730 -11.077 1.00 0.00 65 SER A C 8
ATOM 8199 O O . SER A 1 65 ? 8.056 -6.161 -11.174 1.00 0.00 65 SER A O 8
ATOM 8207 N N . GLY A 1 66 ? 6.685 -7.584 -10.099 1.00 0.00 66 GLY A N 8
ATOM 8208 C CA . GLY A 1 66 ? 7.665 -7.892 -9.074 1.00 0.00 66 GLY A CA 8
ATOM 8209 C C . GLY A 1 66 ? 8.092 -9.346 -9.099 1.00 0.00 66 GLY A C 8
ATOM 8210 O O . GLY A 1 66 ? 7.602 -10.146 -9.897 1.00 0.00 66 GLY A O 8
ATOM 8214 N N . PRO A 1 67 ? 9.028 -9.708 -8.210 1.00 0.00 67 PRO A N 8
ATOM 8215 C CA . PRO A 1 67 ? 9.543 -11.077 -8.114 1.00 0.00 67 PRO A CA 8
ATOM 8216 C C . PRO A 1 67 ? 8.505 -12.049 -7.563 1.00 0.00 67 PRO A C 8
ATOM 8217 O O . PRO A 1 67 ? 8.618 -13.261 -7.743 1.00 0.00 67 PRO A O 8
ATOM 8228 N N . SER A 1 68 ? 7.493 -11.508 -6.891 1.00 0.00 68 SER A N 8
ATOM 8229 C CA . SER A 1 68 ? 6.436 -12.329 -6.311 1.00 0.00 68 SER A CA 8
ATOM 8230 C C . SER A 1 68 ? 5.705 -13.118 -7.393 1.00 0.00 68 SER A C 8
ATOM 8231 O O . SER A 1 68 ? 5.545 -14.334 -7.289 1.00 0.00 68 SER A O 8
ATOM 8239 N N . SER A 1 69 ? 5.263 -12.417 -8.432 1.00 0.00 69 SER A N 8
ATOM 8240 C CA . SER A 1 69 ? 4.546 -13.050 -9.532 1.00 0.00 69 SER A CA 8
ATOM 8241 C C . SER A 1 69 ? 4.500 -12.133 -10.751 1.00 0.00 69 SER A C 8
ATOM 8242 O O . SER A 1 69 ? 4.307 -10.924 -10.625 1.00 0.00 69 SER A O 8
ATOM 8250 N N . GLY A 1 70 ? 4.680 -12.717 -11.931 1.00 0.00 70 GLY A N 8
ATOM 8251 C CA . GLY A 1 70 ? 4.657 -11.939 -13.156 1.00 0.00 70 GLY A CA 8
ATOM 8252 C C . GLY A 1 70 ? 3.247 -11.663 -13.640 1.00 0.00 70 GLY A C 8
ATOM 8253 O O . GLY A 1 70 ? 3.028 -10.766 -14.454 1.00 0.00 70 GLY A O 8
ATOM 8257 N N . GLY A 1 1 ? 16.372 0.436 -2.872 1.00 0.00 1 GLY A N 9
ATOM 8258 C CA . GLY A 1 1 ? 15.476 0.003 -1.815 1.00 0.00 1 GLY A CA 9
ATOM 8259 C C . GLY A 1 1 ? 16.203 -0.267 -0.513 1.00 0.00 1 GLY A C 9
ATOM 8260 O O . GLY A 1 1 ? 17.327 -0.770 -0.515 1.00 0.00 1 GLY A O 9
ATOM 8264 N N . SER A 1 2 ? 15.562 0.068 0.602 1.00 0.00 2 SER A N 9
ATOM 8265 C CA . SER A 1 2 ? 16.157 -0.137 1.917 1.00 0.00 2 SER A CA 9
ATOM 8266 C C . SER A 1 2 ? 16.314 -1.625 2.217 1.00 0.00 2 SER A C 9
ATOM 8267 O O . SER A 1 2 ? 17.409 -2.095 2.526 1.00 0.00 2 SER A O 9
ATOM 8275 N N . SER A 1 3 ? 15.212 -2.361 2.122 1.00 0.00 3 SER A N 9
ATOM 8276 C CA . SER A 1 3 ? 15.225 -3.795 2.386 1.00 0.00 3 SER A CA 9
ATOM 8277 C C . SER A 1 3 ? 16.027 -4.536 1.321 1.00 0.00 3 SER A C 9
ATOM 8278 O O . SER A 1 3 ? 16.983 -5.246 1.630 1.00 0.00 3 SER A O 9
ATOM 8286 N N . GLY A 1 4 ? 15.629 -4.365 0.064 1.00 0.00 4 GLY A N 9
ATOM 8287 C CA . GLY A 1 4 ? 16.320 -5.024 -1.029 1.00 0.00 4 GLY A CA 9
ATOM 8288 C C . GLY A 1 4 ? 15.479 -6.103 -1.680 1.00 0.00 4 GLY A C 9
ATOM 8289 O O . GLY A 1 4 ? 15.236 -6.067 -2.886 1.00 0.00 4 GLY A O 9
ATOM 8293 N N . SER A 1 5 ? 15.036 -7.068 -0.881 1.00 0.00 5 SER A N 9
ATOM 8294 C CA . SER A 1 5 ? 14.222 -8.167 -1.389 1.00 0.00 5 SER A CA 9
ATOM 8295 C C . SER A 1 5 ? 12.914 -7.647 -1.977 1.00 0.00 5 SER A C 9
ATOM 8296 O O . SER A 1 5 ? 12.081 -7.082 -1.267 1.00 0.00 5 SER A O 9
ATOM 8304 N N . SER A 1 6 ? 12.740 -7.841 -3.281 1.00 0.00 6 SER A N 9
ATOM 8305 C CA . SER A 1 6 ? 11.536 -7.389 -3.967 1.00 0.00 6 SER A CA 9
ATOM 8306 C C . SER A 1 6 ? 10.290 -8.012 -3.346 1.00 0.00 6 SER A C 9
ATOM 8307 O O . SER A 1 6 ? 9.913 -9.136 -3.675 1.00 0.00 6 SER A O 9
ATOM 8315 N N . GLY A 1 7 ? 9.653 -7.271 -2.443 1.00 0.00 7 GLY A N 9
ATOM 8316 C CA . GLY A 1 7 ? 8.456 -7.766 -1.789 1.00 0.00 7 GLY A CA 9
ATOM 8317 C C . GLY A 1 7 ? 7.201 -7.498 -2.595 1.00 0.00 7 GLY A C 9
ATOM 8318 O O . GLY A 1 7 ? 7.014 -8.065 -3.671 1.00 0.00 7 GLY A O 9
ATOM 8322 N N . ASN A 1 8 ? 6.338 -6.631 -2.075 1.00 0.00 8 ASN A N 9
ATOM 8323 C CA . ASN A 1 8 ? 5.093 -6.291 -2.753 1.00 0.00 8 ASN A CA 9
ATOM 8324 C C . ASN A 1 8 ? 4.953 -4.780 -2.908 1.00 0.00 8 ASN A C 9
ATOM 8325 O O . ASN A 1 8 ? 4.846 -4.052 -1.921 1.00 0.00 8 ASN A O 9
ATOM 8336 N N . MET A 1 9 ? 4.954 -4.315 -4.153 1.00 0.00 9 MET A N 9
ATOM 8337 C CA . MET A 1 9 ? 4.825 -2.891 -4.437 1.00 0.00 9 MET A CA 9
ATOM 8338 C C . MET A 1 9 ? 3.490 -2.589 -5.109 1.00 0.00 9 MET A C 9
ATOM 8339 O O . MET A 1 9 ? 3.048 -3.324 -5.992 1.00 0.00 9 MET A O 9
ATOM 8353 N N . PHE A 1 10 ? 2.851 -1.503 -4.686 1.00 0.00 10 PHE A N 9
ATOM 8354 C CA . PHE A 1 10 ? 1.565 -1.105 -5.246 1.00 0.00 10 PHE A CA 9
ATOM 8355 C C . PHE A 1 10 ? 1.371 0.405 -5.142 1.00 0.00 10 PHE A C 9
ATOM 8356 O O . PHE A 1 10 ? 1.371 0.968 -4.048 1.00 0.00 10 PHE A O 9
ATOM 8373 N N . VAL A 1 11 ? 1.205 1.054 -6.290 1.00 0.00 11 VAL A N 9
ATOM 8374 C CA . VAL A 1 11 ? 1.009 2.499 -6.330 1.00 0.00 11 VAL A CA 9
ATOM 8375 C C . VAL A 1 11 ? -0.467 2.857 -6.193 1.00 0.00 11 VAL A C 9
ATOM 8376 O O . VAL A 1 11 ? -1.337 1.992 -6.289 1.00 0.00 11 VAL A O 9
ATOM 8389 N N . ALA A 1 12 ? -0.741 4.137 -5.969 1.00 0.00 12 ALA A N 9
ATOM 8390 C CA . ALA A 1 12 ? -2.112 4.611 -5.821 1.00 0.00 12 ALA A CA 9
ATOM 8391 C C . ALA A 1 12 ? -2.570 5.362 -7.067 1.00 0.00 12 ALA A C 9
ATOM 8392 O O . ALA A 1 12 ? -3.645 5.094 -7.606 1.00 0.00 12 ALA A O 9
ATOM 8399 N N . LEU A 1 13 ? -1.750 6.304 -7.519 1.00 0.00 13 LEU A N 9
ATOM 8400 C CA . LEU A 1 13 ? -2.072 7.095 -8.702 1.00 0.00 13 LEU A CA 9
ATOM 8401 C C . LEU A 1 13 ? -3.412 7.805 -8.534 1.00 0.00 13 LEU A C 9
ATOM 8402 O O . LEU A 1 13 ? -4.115 8.065 -9.511 1.00 0.00 13 LEU A O 9
ATOM 8418 N N . HIS A 1 14 ? -3.758 8.118 -7.290 1.00 0.00 14 HIS A N 9
ATOM 8419 C CA . HIS A 1 14 ? -5.013 8.801 -6.994 1.00 0.00 14 HIS A CA 9
ATOM 8420 C C . HIS A 1 14 ? -4.974 9.430 -5.604 1.00 0.00 14 HIS A C 9
ATOM 8421 O O . HIS A 1 14 ? -4.244 8.974 -4.724 1.00 0.00 14 HIS A O 9
ATOM 8436 N N . THR A 1 15 ? -5.766 10.480 -5.414 1.00 0.00 15 THR A N 9
ATOM 8437 C CA . THR A 1 15 ? -5.822 11.173 -4.133 1.00 0.00 15 THR A CA 9
ATOM 8438 C C . THR A 1 15 ? -7.090 10.814 -3.368 1.00 0.00 15 THR A C 9
ATOM 8439 O O . THR A 1 15 ? -8.170 11.329 -3.660 1.00 0.00 15 THR A O 9
ATOM 8450 N N . TYR A 1 16 ? -6.954 9.928 -2.387 1.00 0.00 16 TYR A N 9
ATOM 8451 C CA . TYR A 1 16 ? -8.090 9.499 -1.581 1.00 0.00 16 TYR A CA 9
ATOM 8452 C C . TYR A 1 16 ? -8.049 10.139 -0.197 1.00 0.00 16 TYR A C 9
ATOM 8453 O O . TYR A 1 16 ? -7.105 9.936 0.566 1.00 0.00 16 TYR A O 9
ATOM 8471 N N . SER A 1 17 ? -9.082 10.914 0.120 1.00 0.00 17 SER A N 9
ATOM 8472 C CA . SER A 1 17 ? -9.165 11.587 1.410 1.00 0.00 17 SER A CA 9
ATOM 8473 C C . SER A 1 17 ? -9.756 10.662 2.470 1.00 0.00 17 SER A C 9
ATOM 8474 O O . SER A 1 17 ? -10.968 10.462 2.528 1.00 0.00 17 SER A O 9
ATOM 8482 N N . ALA A 1 18 ? -8.888 10.100 3.306 1.00 0.00 18 ALA A N 9
ATOM 8483 C CA . ALA A 1 18 ? -9.323 9.198 4.364 1.00 0.00 18 ALA A CA 9
ATOM 8484 C C . ALA A 1 18 ? -10.454 9.813 5.181 1.00 0.00 18 ALA A C 9
ATOM 8485 O O . ALA A 1 18 ? -10.339 10.937 5.672 1.00 0.00 18 ALA A O 9
ATOM 8492 N N . HIS A 1 19 ? -11.548 9.072 5.321 1.00 0.00 19 HIS A N 9
ATOM 8493 C CA . HIS A 1 19 ? -12.701 9.545 6.078 1.00 0.00 19 HIS A CA 9
ATOM 8494 C C . HIS A 1 19 ? -12.805 8.824 7.418 1.00 0.00 19 HIS A C 9
ATOM 8495 O O . HIS A 1 19 ? -13.388 9.343 8.370 1.00 0.00 19 HIS A O 9
ATOM 8510 N N . ARG A 1 20 ? -12.237 7.624 7.484 1.00 0.00 20 ARG A N 9
ATOM 8511 C CA . ARG A 1 20 ? -12.268 6.830 8.707 1.00 0.00 20 ARG A CA 9
ATOM 8512 C C . ARG A 1 20 ? -10.857 6.598 9.240 1.00 0.00 20 ARG A C 9
ATOM 8513 O O . ARG A 1 20 ? -9.865 6.742 8.525 1.00 0.00 20 ARG A O 9
ATOM 8534 N N . PRO A 1 21 ? -10.763 6.231 10.526 1.00 0.00 21 PRO A N 9
ATOM 8535 C CA . PRO A 1 21 ? -9.479 5.971 11.184 1.00 0.00 21 PRO A CA 9
ATOM 8536 C C . PRO A 1 21 ? -8.811 4.700 10.671 1.00 0.00 21 PRO A C 9
ATOM 8537 O O . PRO A 1 21 ? -7.713 4.349 11.100 1.00 0.00 21 PRO A O 9
ATOM 8548 N N . GLU A 1 22 ? -9.482 4.015 9.750 1.00 0.00 22 GLU A N 9
ATOM 8549 C CA . GLU A 1 22 ? -8.952 2.783 9.179 1.00 0.00 22 GLU A CA 9
ATOM 8550 C C . GLU A 1 22 ? -8.560 2.984 7.718 1.00 0.00 22 GLU A C 9
ATOM 8551 O O . GLU A 1 22 ? -7.721 2.260 7.185 1.00 0.00 22 GLU A O 9
ATOM 8563 N N . GLU A 1 23 ? -9.176 3.973 7.077 1.00 0.00 23 GLU A N 9
ATOM 8564 C CA . GLU A 1 23 ? -8.892 4.269 5.678 1.00 0.00 23 GLU A CA 9
ATOM 8565 C C . GLU A 1 23 ? -7.479 4.821 5.514 1.00 0.00 23 GLU A C 9
ATOM 8566 O O . GLU A 1 23 ? -6.926 5.427 6.433 1.00 0.00 23 GLU A O 9
ATOM 8578 N N . LEU A 1 24 ? -6.899 4.608 4.338 1.00 0.00 24 LEU A N 9
ATOM 8579 C CA . LEU A 1 24 ? -5.550 5.083 4.052 1.00 0.00 24 LEU A CA 9
ATOM 8580 C C . LEU A 1 24 ? -5.572 6.177 2.989 1.00 0.00 24 LEU A C 9
ATOM 8581 O O . LEU A 1 24 ? -6.049 5.963 1.875 1.00 0.00 24 LEU A O 9
ATOM 8597 N N . ASP A 1 25 ? -5.049 7.346 3.340 1.00 0.00 25 ASP A N 9
ATOM 8598 C CA . ASP A 1 25 ? -5.006 8.473 2.415 1.00 0.00 25 ASP A CA 9
ATOM 8599 C C . ASP A 1 25 ? -4.023 8.205 1.279 1.00 0.00 25 ASP A C 9
ATOM 8600 O O . ASP A 1 25 ? -2.809 8.180 1.486 1.00 0.00 25 ASP A O 9
ATOM 8609 N N . LEU A 1 26 ? -4.556 8.004 0.078 1.00 0.00 26 LEU A N 9
ATOM 8610 C CA . LEU A 1 26 ? -3.727 7.737 -1.092 1.00 0.00 26 LEU A CA 9
ATOM 8611 C C . LEU A 1 26 ? -3.257 9.038 -1.735 1.00 0.00 26 LEU A C 9
ATOM 8612 O O . LEU A 1 26 ? -3.946 10.056 -1.672 1.00 0.00 26 LEU A O 9
ATOM 8628 N N . GLN A 1 27 ? -2.082 8.995 -2.354 1.00 0.00 27 GLN A N 9
ATOM 8629 C CA . GLN A 1 27 ? -1.522 10.170 -3.011 1.00 0.00 27 GLN A CA 9
ATOM 8630 C C . GLN A 1 27 ? -1.010 9.823 -4.405 1.00 0.00 27 GLN A C 9
ATOM 8631 O O . GLN A 1 27 ? 0.017 9.162 -4.555 1.00 0.00 27 GLN A O 9
ATOM 8645 N N . LYS A 1 28 ? -1.735 10.273 -5.424 1.00 0.00 28 LYS A N 9
ATOM 8646 C CA . LYS A 1 28 ? -1.355 10.012 -6.808 1.00 0.00 28 LYS A CA 9
ATOM 8647 C C . LYS A 1 28 ? 0.161 10.045 -6.971 1.00 0.00 28 LYS A C 9
ATOM 8648 O O . LYS A 1 28 ? 0.771 11.113 -6.981 1.00 0.00 28 LYS A O 9
ATOM 8667 N N . GLY A 1 29 ? 0.764 8.867 -7.101 1.00 0.00 29 GLY A N 9
ATOM 8668 C CA . GLY A 1 29 ? 2.204 8.784 -7.264 1.00 0.00 29 GLY A CA 9
ATOM 8669 C C . GLY A 1 29 ? 2.913 8.415 -5.977 1.00 0.00 29 GLY A C 9
ATOM 8670 O O . GLY A 1 29 ? 3.991 8.931 -5.684 1.00 0.00 29 GLY A O 9
ATOM 8674 N N . GLU A 1 30 ? 2.305 7.519 -5.204 1.00 0.00 30 GLU A N 9
ATOM 8675 C CA . GLU A 1 30 ? 2.885 7.084 -3.939 1.00 0.00 30 GLU A CA 9
ATOM 8676 C C . GLU A 1 30 ? 3.024 5.565 -3.899 1.00 0.00 30 GLU A C 9
ATOM 8677 O O . GLU A 1 30 ? 2.124 4.837 -4.315 1.00 0.00 30 GLU A O 9
ATOM 8689 N N . GLY A 1 31 ? 4.161 5.094 -3.395 1.00 0.00 31 GLY A N 9
ATOM 8690 C CA . GLY A 1 31 ? 4.398 3.664 -3.309 1.00 0.00 31 GLY A CA 9
ATOM 8691 C C . GLY A 1 31 ? 3.829 3.057 -2.043 1.00 0.00 31 GLY A C 9
ATOM 8692 O O . GLY A 1 31 ? 4.258 3.392 -0.938 1.00 0.00 31 GLY A O 9
ATOM 8696 N N . ILE A 1 32 ? 2.860 2.162 -2.202 1.00 0.00 32 ILE A N 9
ATOM 8697 C CA . ILE A 1 32 ? 2.231 1.507 -1.062 1.00 0.00 32 ILE A CA 9
ATOM 8698 C C . ILE A 1 32 ? 2.642 0.041 -0.974 1.00 0.00 32 ILE A C 9
ATOM 8699 O O . ILE A 1 32 ? 2.782 -0.637 -1.992 1.00 0.00 32 ILE A O 9
ATOM 8715 N N . ARG A 1 33 ? 2.833 -0.442 0.249 1.00 0.00 33 ARG A N 9
ATOM 8716 C CA . ARG A 1 33 ? 3.227 -1.828 0.470 1.00 0.00 33 ARG A CA 9
ATOM 8717 C C . ARG A 1 33 ? 2.063 -2.643 1.027 1.00 0.00 33 ARG A C 9
ATOM 8718 O O . ARG A 1 33 ? 1.752 -2.569 2.216 1.00 0.00 33 ARG A O 9
ATOM 8739 N N . VAL A 1 34 ? 1.422 -3.419 0.159 1.00 0.00 34 VAL A N 9
ATOM 8740 C CA . VAL A 1 34 ? 0.293 -4.248 0.563 1.00 0.00 34 VAL A CA 9
ATOM 8741 C C . VAL A 1 34 ? 0.718 -5.295 1.586 1.00 0.00 34 VAL A C 9
ATOM 8742 O O . VAL A 1 34 ? 1.548 -6.159 1.298 1.00 0.00 34 VAL A O 9
ATOM 8755 N N . LEU A 1 35 ? 0.145 -5.214 2.781 1.00 0.00 35 LEU A N 9
ATOM 8756 C CA . LEU A 1 35 ? 0.464 -6.156 3.849 1.00 0.00 35 LEU A CA 9
ATOM 8757 C C . LEU A 1 35 ? -0.613 -7.229 3.967 1.00 0.00 35 LEU A C 9
ATOM 8758 O O . LEU A 1 35 ? -0.381 -8.393 3.643 1.00 0.00 35 LEU A O 9
ATOM 8774 N N . GLY A 1 36 ? -1.792 -6.829 4.432 1.00 0.00 36 GLY A N 9
ATOM 8775 C CA . GLY A 1 36 ? -2.888 -7.768 4.584 1.00 0.00 36 GLY A CA 9
ATOM 8776 C C . GLY A 1 36 ? -3.943 -7.606 3.508 1.00 0.00 36 GLY A C 9
ATOM 8777 O O . GLY A 1 36 ? -3.884 -6.674 2.705 1.00 0.00 36 GLY A O 9
ATOM 8781 N N . LYS A 1 37 ? -4.911 -8.516 3.489 1.00 0.00 37 LYS A N 9
ATOM 8782 C CA . LYS A 1 37 ? -5.985 -8.471 2.503 1.00 0.00 37 LYS A CA 9
ATOM 8783 C C . LYS A 1 37 ? -7.347 -8.391 3.186 1.00 0.00 37 LYS A C 9
ATOM 8784 O O . LYS A 1 37 ? -7.825 -9.372 3.755 1.00 0.00 37 LYS A O 9
ATOM 8803 N N . TYR A 1 38 ? -7.967 -7.218 3.124 1.00 0.00 38 TYR A N 9
ATOM 8804 C CA . TYR A 1 38 ? -9.273 -7.010 3.736 1.00 0.00 38 TYR A CA 9
ATOM 8805 C C . TYR A 1 38 ? -10.321 -7.925 3.109 1.00 0.00 38 TYR A C 9
ATOM 8806 O O . TYR A 1 38 ? -10.897 -8.779 3.782 1.00 0.00 38 TYR A O 9
ATOM 8824 N N . GLN A 1 39 ? -10.561 -7.738 1.815 1.00 0.00 39 GLN A N 9
ATOM 8825 C CA . GLN A 1 39 ? -11.539 -8.546 1.096 1.00 0.00 39 GLN A CA 9
ATOM 8826 C C . GLN A 1 39 ? -11.530 -8.213 -0.393 1.00 0.00 39 GLN A C 9
ATOM 8827 O O . GLN A 1 39 ? -10.833 -7.298 -0.830 1.00 0.00 39 GLN A O 9
ATOM 8841 N N . ASP A 1 40 ? -12.310 -8.961 -1.166 1.00 0.00 40 ASP A N 9
ATOM 8842 C CA . ASP A 1 40 ? -12.393 -8.745 -2.605 1.00 0.00 40 ASP A CA 9
ATOM 8843 C C . ASP A 1 40 ? -12.702 -7.285 -2.919 1.00 0.00 40 ASP A C 9
ATOM 8844 O O . ASP A 1 40 ? -13.844 -6.843 -2.806 1.00 0.00 40 ASP A O 9
ATOM 8853 N N . GLY A 1 41 ? -11.673 -6.539 -3.313 1.00 0.00 41 GLY A N 9
ATOM 8854 C CA . GLY A 1 41 ? -11.855 -5.136 -3.635 1.00 0.00 41 GLY A CA 9
ATOM 8855 C C . GLY A 1 41 ? -11.120 -4.221 -2.676 1.00 0.00 41 GLY A C 9
ATOM 8856 O O . GLY A 1 41 ? -10.731 -3.111 -3.041 1.00 0.00 41 GLY A O 9
ATOM 8860 N N . TRP A 1 42 ? -10.932 -4.684 -1.446 1.00 0.00 42 TRP A N 9
ATOM 8861 C CA . TRP A 1 42 ? -10.241 -3.898 -0.430 1.00 0.00 42 TRP A CA 9
ATOM 8862 C C . TRP A 1 42 ? -8.989 -4.620 0.058 1.00 0.00 42 TRP A C 9
ATOM 8863 O O . TRP A 1 42 ? -9.017 -5.822 0.323 1.00 0.00 42 TRP A O 9
ATOM 8884 N N . LEU A 1 43 ? -7.893 -3.879 0.175 1.00 0.00 43 LEU A N 9
ATOM 8885 C CA . LEU A 1 43 ? -6.630 -4.449 0.633 1.00 0.00 43 LEU A CA 9
ATOM 8886 C C . LEU A 1 43 ? -5.975 -3.553 1.678 1.00 0.00 43 LEU A C 9
ATOM 8887 O O . LEU A 1 43 ? -6.201 -2.343 1.704 1.00 0.00 43 LEU A O 9
ATOM 8903 N N . LYS A 1 44 ? -5.160 -4.154 2.539 1.00 0.00 44 LYS A N 9
ATOM 8904 C CA . LYS A 1 44 ? -4.468 -3.411 3.585 1.00 0.00 44 LYS A CA 9
ATOM 8905 C C . LYS A 1 44 ? -2.989 -3.247 3.249 1.00 0.00 44 LYS A C 9
ATOM 8906 O O . LYS A 1 44 ? -2.287 -4.225 2.999 1.00 0.00 44 LYS A O 9
ATOM 8925 N N . GLY A 1 45 ? -2.522 -2.002 3.245 1.00 0.00 45 GLY A N 9
ATOM 8926 C CA . GLY A 1 45 ? -1.129 -1.733 2.940 1.00 0.00 45 GLY A CA 9
ATOM 8927 C C . GLY A 1 45 ? -0.592 -0.531 3.692 1.00 0.00 45 GLY A C 9
ATOM 8928 O O . GLY A 1 45 ? -1.357 0.237 4.278 1.00 0.00 45 GLY A O 9
ATOM 8932 N N . LEU A 1 46 ? 0.726 -0.369 3.680 1.00 0.00 46 LEU A N 9
ATOM 8933 C CA . LEU A 1 46 ? 1.366 0.747 4.368 1.00 0.00 46 LEU A CA 9
ATOM 8934 C C . LEU A 1 46 ? 1.996 1.713 3.370 1.00 0.00 46 LEU A C 9
ATOM 8935 O O . LEU A 1 46 ? 3.006 1.399 2.739 1.00 0.00 46 LEU A O 9
ATOM 8951 N N . SER A 1 47 ? 1.396 2.891 3.233 1.00 0.00 47 SER A N 9
ATOM 8952 C CA . SER A 1 47 ? 1.897 3.903 2.311 1.00 0.00 47 SER A CA 9
ATOM 8953 C C . SER A 1 47 ? 3.356 4.235 2.609 1.00 0.00 47 SER A C 9
ATOM 8954 O O . SER A 1 47 ? 3.682 4.748 3.681 1.00 0.00 47 SER A O 9
ATOM 8962 N N . LEU A 1 48 ? 4.231 3.937 1.655 1.00 0.00 48 LEU A N 9
ATOM 8963 C CA . LEU A 1 48 ? 5.657 4.203 1.814 1.00 0.00 48 LEU A CA 9
ATOM 8964 C C . LEU A 1 48 ? 5.957 5.688 1.636 1.00 0.00 48 LEU A C 9
ATOM 8965 O O . LEU A 1 48 ? 7.074 6.141 1.886 1.00 0.00 48 LEU A O 9
ATOM 8981 N N . LEU A 1 49 ? 4.952 6.442 1.203 1.00 0.00 49 LEU A N 9
ATOM 8982 C CA . LEU A 1 49 ? 5.107 7.877 0.993 1.00 0.00 49 LEU A CA 9
ATOM 8983 C C . LEU A 1 49 ? 4.815 8.649 2.276 1.00 0.00 49 LEU A C 9
ATOM 8984 O O . LEU A 1 49 ? 5.634 9.445 2.735 1.00 0.00 49 LEU A O 9
ATOM 9000 N N . THR A 1 50 ? 3.641 8.408 2.852 1.00 0.00 50 THR A N 9
ATOM 9001 C CA . THR A 1 50 ? 3.241 9.079 4.082 1.00 0.00 50 THR A CA 9
ATOM 9002 C C . THR A 1 50 ? 3.614 8.252 5.306 1.00 0.00 50 THR A C 9
ATOM 9003 O O . THR A 1 50 ? 4.050 8.792 6.323 1.00 0.00 50 THR A O 9
ATOM 9014 N N . GLY A 1 51 ? 3.442 6.938 5.203 1.00 0.00 51 GLY A N 9
ATOM 9015 C CA . GLY A 1 51 ? 3.767 6.057 6.309 1.00 0.00 51 GLY A CA 9
ATOM 9016 C C . GLY A 1 51 ? 2.546 5.670 7.120 1.00 0.00 51 GLY A C 9
ATOM 9017 O O . GLY A 1 51 ? 2.655 5.349 8.304 1.00 0.00 51 GLY A O 9
ATOM 9021 N N . ARG A 1 52 ? 1.380 5.702 6.483 1.00 0.00 52 ARG A N 9
ATOM 9022 C CA . ARG A 1 52 ? 0.133 5.355 7.154 1.00 0.00 52 ARG A CA 9
ATOM 9023 C C . ARG A 1 52 ? -0.376 3.995 6.685 1.00 0.00 52 ARG A C 9
ATOM 9024 O O . ARG A 1 52 ? -0.139 3.589 5.546 1.00 0.00 52 ARG A O 9
ATOM 9045 N N . THR A 1 53 ? -1.077 3.293 7.571 1.00 0.00 53 THR A N 9
ATOM 9046 C CA . THR A 1 53 ? -1.618 1.979 7.249 1.00 0.00 53 THR A CA 9
ATOM 9047 C C . THR A 1 53 ? -3.141 1.983 7.303 1.00 0.00 53 THR A C 9
ATOM 9048 O O . THR A 1 53 ? -3.735 2.297 8.334 1.00 0.00 53 THR A O 9
ATOM 9059 N N . GLY A 1 54 ? -3.769 1.632 6.185 1.00 0.00 54 GLY A N 9
ATOM 9060 C CA . GLY A 1 54 ? -5.219 1.602 6.127 1.00 0.00 54 GLY A CA 9
ATOM 9061 C C . GLY A 1 54 ? -5.737 0.671 5.048 1.00 0.00 54 GLY A C 9
ATOM 9062 O O . GLY A 1 54 ? -4.979 -0.119 4.485 1.00 0.00 54 GLY A O 9
ATOM 9066 N N . ILE A 1 55 ? -7.031 0.763 4.760 1.00 0.00 55 ILE A N 9
ATOM 9067 C CA . ILE A 1 55 ? -7.648 -0.078 3.743 1.00 0.00 55 ILE A CA 9
ATOM 9068 C C . ILE A 1 55 ? -7.993 0.731 2.496 1.00 0.00 55 ILE A C 9
ATOM 9069 O O . ILE A 1 55 ? -8.753 1.697 2.561 1.00 0.00 55 ILE A O 9
ATOM 9085 N N . PHE A 1 56 ? -7.431 0.328 1.362 1.00 0.00 56 PHE A N 9
ATOM 9086 C CA . PHE A 1 56 ? -7.679 1.014 0.100 1.00 0.00 56 PHE A CA 9
ATOM 9087 C C . PHE A 1 56 ? -8.213 0.045 -0.951 1.00 0.00 56 PHE A C 9
ATOM 9088 O O . PHE A 1 56 ? -7.973 -1.161 -0.898 1.00 0.00 56 PHE A O 9
ATOM 9105 N N . PRO A 1 57 ? -8.956 0.584 -1.929 1.00 0.00 57 PRO A N 9
ATOM 9106 C CA . PRO A 1 57 ? -9.540 -0.215 -3.011 1.00 0.00 57 PRO A CA 9
ATOM 9107 C C . PRO A 1 57 ? -8.484 -0.749 -3.972 1.00 0.00 57 PRO A C 9
ATOM 9108 O O . PRO A 1 57 ? -7.703 0.016 -4.539 1.00 0.00 57 PRO A O 9
ATOM 9119 N N . SER A 1 58 ? -8.466 -2.066 -4.153 1.00 0.00 58 SER A N 9
ATOM 9120 C CA . SER A 1 58 ? -7.503 -2.702 -5.044 1.00 0.00 58 SER A CA 9
ATOM 9121 C C . SER A 1 58 ? -7.529 -2.052 -6.424 1.00 0.00 58 SER A C 9
ATOM 9122 O O . SER A 1 58 ? -6.519 -2.023 -7.128 1.00 0.00 58 SER A O 9
ATOM 9130 N N . ASP A 1 59 ? -8.691 -1.533 -6.805 1.00 0.00 59 ASP A N 9
ATOM 9131 C CA . ASP A 1 59 ? -8.850 -0.882 -8.100 1.00 0.00 59 ASP A CA 9
ATOM 9132 C C . ASP A 1 59 ? -7.932 0.331 -8.215 1.00 0.00 59 ASP A C 9
ATOM 9133 O O . ASP A 1 59 ? -7.434 0.646 -9.296 1.00 0.00 59 ASP A O 9
ATOM 9142 N N . TYR A 1 60 ? -7.713 1.009 -7.094 1.00 0.00 60 TYR A N 9
ATOM 9143 C CA . TYR A 1 60 ? -6.858 2.190 -7.069 1.00 0.00 60 TYR A CA 9
ATOM 9144 C C . TYR A 1 60 ? -5.386 1.798 -7.141 1.00 0.00 60 TYR A C 9
ATOM 9145 O O . TYR A 1 60 ? -4.534 2.605 -7.514 1.00 0.00 60 TYR A O 9
ATOM 9163 N N . VAL A 1 61 ? -5.093 0.553 -6.781 1.00 0.00 61 VAL A N 9
ATOM 9164 C CA . VAL A 1 61 ? -3.725 0.051 -6.806 1.00 0.00 61 VAL A CA 9
ATOM 9165 C C . VAL A 1 61 ? -3.561 -1.050 -7.848 1.00 0.00 61 VAL A C 9
ATOM 9166 O O . VAL A 1 61 ? -4.543 -1.536 -8.410 1.00 0.00 61 VAL A O 9
ATOM 9179 N N . ILE A 1 62 ? -2.316 -1.438 -8.100 1.00 0.00 62 ILE A N 9
ATOM 9180 C CA . ILE A 1 62 ? -2.025 -2.483 -9.074 1.00 0.00 62 ILE A CA 9
ATOM 9181 C C . ILE A 1 62 ? -0.690 -3.157 -8.774 1.00 0.00 62 ILE A C 9
ATOM 9182 O O . ILE A 1 62 ? 0.309 -2.504 -8.471 1.00 0.00 62 ILE A O 9
ATOM 9198 N N . PRO A 1 63 ? -0.670 -4.495 -8.862 1.00 0.00 63 PRO A N 9
ATOM 9199 C CA . PRO A 1 63 ? 0.537 -5.287 -8.606 1.00 0.00 63 PRO A CA 9
ATOM 9200 C C . PRO A 1 63 ? 1.592 -5.103 -9.691 1.00 0.00 63 PRO A C 9
ATOM 9201 O O . PRO A 1 63 ? 1.482 -5.665 -10.781 1.00 0.00 63 PRO A O 9
ATOM 9212 N N . VAL A 1 64 ? 2.616 -4.311 -9.386 1.00 0.00 64 VAL A N 9
ATOM 9213 C CA . VAL A 1 64 ? 3.693 -4.054 -10.334 1.00 0.00 64 VAL A CA 9
ATOM 9214 C C . VAL A 1 64 ? 4.592 -5.275 -10.490 1.00 0.00 64 VAL A C 9
ATOM 9215 O O . VAL A 1 64 ? 4.526 -6.213 -9.695 1.00 0.00 64 VAL A O 9
ATOM 9228 N N . SER A 1 65 ? 5.432 -5.257 -11.520 1.00 0.00 65 SER A N 9
ATOM 9229 C CA . SER A 1 65 ? 6.344 -6.364 -11.782 1.00 0.00 65 SER A CA 9
ATOM 9230 C C . SER A 1 65 ? 7.744 -5.851 -12.103 1.00 0.00 65 SER A C 9
ATOM 9231 O O . SER A 1 65 ? 7.923 -5.008 -12.981 1.00 0.00 65 SER A O 9
ATOM 9239 N N . GLY A 1 66 ? 8.736 -6.368 -11.384 1.00 0.00 66 GLY A N 9
ATOM 9240 C CA . GLY A 1 66 ? 10.108 -5.951 -11.606 1.00 0.00 66 GLY A CA 9
ATOM 9241 C C . GLY A 1 66 ? 10.595 -4.976 -10.552 1.00 0.00 66 GLY A C 9
ATOM 9242 O O . GLY A 1 66 ? 9.836 -4.155 -10.037 1.00 0.00 66 GLY A O 9
ATOM 9246 N N . PRO A 1 67 ? 11.891 -5.060 -10.216 1.00 0.00 67 PRO A N 9
ATOM 9247 C CA . PRO A 1 67 ? 12.507 -4.187 -9.213 1.00 0.00 67 PRO A CA 9
ATOM 9248 C C . PRO A 1 67 ? 12.625 -2.745 -9.694 1.00 0.00 67 PRO A C 9
ATOM 9249 O O . PRO A 1 67 ? 12.851 -2.491 -10.878 1.00 0.00 67 PRO A O 9
ATOM 9260 N N . SER A 1 68 ? 12.471 -1.802 -8.770 1.00 0.00 68 SER A N 9
ATOM 9261 C CA . SER A 1 68 ? 12.556 -0.385 -9.101 1.00 0.00 68 SER A CA 9
ATOM 9262 C C . SER A 1 68 ? 13.957 -0.024 -9.587 1.00 0.00 68 SER A C 9
ATOM 9263 O O . SER A 1 68 ? 14.954 -0.383 -8.961 1.00 0.00 68 SER A O 9
ATOM 9271 N N . SER A 1 69 ? 14.022 0.688 -10.707 1.00 0.00 69 SER A N 9
ATOM 9272 C CA . SER A 1 69 ? 15.300 1.095 -11.281 1.00 0.00 69 SER A CA 9
ATOM 9273 C C . SER A 1 69 ? 15.992 2.122 -10.391 1.00 0.00 69 SER A C 9
ATOM 9274 O O . SER A 1 69 ? 15.476 3.217 -10.170 1.00 0.00 69 SER A O 9
ATOM 9282 N N . GLY A 1 70 ? 17.166 1.760 -9.881 1.00 0.00 70 GLY A N 9
ATOM 9283 C CA . GLY A 1 70 ? 17.911 2.660 -9.021 1.00 0.00 70 GLY A CA 9
ATOM 9284 C C . GLY A 1 70 ? 18.462 1.964 -7.792 1.00 0.00 70 GLY A C 9
ATOM 9285 O O . GLY A 1 70 ? 17.742 1.749 -6.817 1.00 0.00 70 GLY A O 9
ATOM 9289 N N . GLY A 1 1 ? 17.215 -6.476 -5.796 1.00 0.00 1 GLY A N 10
ATOM 9290 C CA . GLY A 1 1 ? 15.889 -6.298 -5.234 1.00 0.00 1 GLY A CA 10
ATOM 9291 C C . GLY A 1 1 ? 15.908 -5.496 -3.948 1.00 0.00 1 GLY A C 10
ATOM 9292 O O . GLY A 1 1 ? 16.379 -4.359 -3.924 1.00 0.00 1 GLY A O 10
ATOM 9296 N N . SER A 1 2 ? 15.392 -6.088 -2.875 1.00 0.00 2 SER A N 10
ATOM 9297 C CA . SER A 1 2 ? 15.346 -5.418 -1.580 1.00 0.00 2 SER A CA 10
ATOM 9298 C C . SER A 1 2 ? 15.283 -6.435 -0.445 1.00 0.00 2 SER A C 10
ATOM 9299 O O . SER A 1 2 ? 14.913 -7.591 -0.652 1.00 0.00 2 SER A O 10
ATOM 9307 N N . SER A 1 3 ? 15.647 -5.996 0.756 1.00 0.00 3 SER A N 10
ATOM 9308 C CA . SER A 1 3 ? 15.636 -6.868 1.924 1.00 0.00 3 SER A CA 10
ATOM 9309 C C . SER A 1 3 ? 14.298 -7.591 2.050 1.00 0.00 3 SER A C 10
ATOM 9310 O O . SER A 1 3 ? 13.321 -7.230 1.396 1.00 0.00 3 SER A O 10
ATOM 9318 N N . GLY A 1 4 ? 14.263 -8.615 2.898 1.00 0.00 4 GLY A N 10
ATOM 9319 C CA . GLY A 1 4 ? 13.042 -9.373 3.095 1.00 0.00 4 GLY A CA 10
ATOM 9320 C C . GLY A 1 4 ? 12.930 -10.549 2.145 1.00 0.00 4 GLY A C 10
ATOM 9321 O O . GLY A 1 4 ? 13.714 -10.673 1.205 1.00 0.00 4 GLY A O 10
ATOM 9325 N N . SER A 1 5 ? 11.952 -11.415 2.392 1.00 0.00 5 SER A N 10
ATOM 9326 C CA . SER A 1 5 ? 11.744 -12.591 1.554 1.00 0.00 5 SER A CA 10
ATOM 9327 C C . SER A 1 5 ? 11.254 -12.189 0.167 1.00 0.00 5 SER A C 10
ATOM 9328 O O . SER A 1 5 ? 11.710 -12.724 -0.844 1.00 0.00 5 SER A O 10
ATOM 9336 N N . SER A 1 6 ? 10.322 -11.242 0.126 1.00 0.00 6 SER A N 10
ATOM 9337 C CA . SER A 1 6 ? 9.766 -10.770 -1.137 1.00 0.00 6 SER A CA 10
ATOM 9338 C C . SER A 1 6 ? 9.233 -9.347 -0.998 1.00 0.00 6 SER A C 10
ATOM 9339 O O . SER A 1 6 ? 8.569 -9.014 -0.017 1.00 0.00 6 SER A O 10
ATOM 9347 N N . GLY A 1 7 ? 9.530 -8.511 -1.988 1.00 0.00 7 GLY A N 10
ATOM 9348 C CA . GLY A 1 7 ? 9.074 -7.134 -1.958 1.00 0.00 7 GLY A CA 10
ATOM 9349 C C . GLY A 1 7 ? 7.799 -6.928 -2.751 1.00 0.00 7 GLY A C 10
ATOM 9350 O O . GLY A 1 7 ? 7.636 -7.490 -3.833 1.00 0.00 7 GLY A O 10
ATOM 9354 N N . ASN A 1 8 ? 6.892 -6.120 -2.211 1.00 0.00 8 ASN A N 10
ATOM 9355 C CA . ASN A 1 8 ? 5.623 -5.844 -2.875 1.00 0.00 8 ASN A CA 10
ATOM 9356 C C . ASN A 1 8 ? 5.394 -4.341 -3.005 1.00 0.00 8 ASN A C 10
ATOM 9357 O O . ASN A 1 8 ? 5.356 -3.620 -2.009 1.00 0.00 8 ASN A O 10
ATOM 9368 N N . MET A 1 9 ? 5.243 -3.876 -4.241 1.00 0.00 9 MET A N 10
ATOM 9369 C CA . MET A 1 9 ? 5.016 -2.459 -4.502 1.00 0.00 9 MET A CA 10
ATOM 9370 C C . MET A 1 9 ? 3.670 -2.241 -5.186 1.00 0.00 9 MET A C 10
ATOM 9371 O O . MET A 1 9 ? 3.284 -3.000 -6.076 1.00 0.00 9 MET A O 10
ATOM 9385 N N . PHE A 1 10 ? 2.958 -1.201 -4.764 1.00 0.00 10 PHE A N 10
ATOM 9386 C CA . PHE A 1 10 ? 1.654 -0.885 -5.335 1.00 0.00 10 PHE A CA 10
ATOM 9387 C C . PHE A 1 10 ? 1.378 0.614 -5.263 1.00 0.00 10 PHE A C 10
ATOM 9388 O O . PHE A 1 10 ? 1.344 1.199 -4.180 1.00 0.00 10 PHE A O 10
ATOM 9405 N N . VAL A 1 11 ? 1.181 1.231 -6.424 1.00 0.00 11 VAL A N 10
ATOM 9406 C CA . VAL A 1 11 ? 0.907 2.661 -6.493 1.00 0.00 11 VAL A CA 10
ATOM 9407 C C . VAL A 1 11 ? -0.590 2.938 -6.411 1.00 0.00 11 VAL A C 10
ATOM 9408 O O . VAL A 1 11 ? -1.409 2.037 -6.589 1.00 0.00 11 VAL A O 10
ATOM 9421 N N . ALA A 1 12 ? -0.940 4.192 -6.141 1.00 0.00 12 ALA A N 10
ATOM 9422 C CA . ALA A 1 12 ? -2.339 4.589 -6.038 1.00 0.00 12 ALA A CA 10
ATOM 9423 C C . ALA A 1 12 ? -2.809 5.277 -7.315 1.00 0.00 12 ALA A C 10
ATOM 9424 O O . ALA A 1 12 ? -3.906 5.011 -7.808 1.00 0.00 12 ALA A O 10
ATOM 9431 N N . LEU A 1 13 ? -1.974 6.164 -7.845 1.00 0.00 13 LEU A N 10
ATOM 9432 C CA . LEU A 1 13 ? -2.306 6.892 -9.066 1.00 0.00 13 LEU A CA 10
ATOM 9433 C C . LEU A 1 13 ? -3.555 7.744 -8.869 1.00 0.00 13 LEU A C 10
ATOM 9434 O O . LEU A 1 13 ? -4.268 8.049 -9.826 1.00 0.00 13 LEU A O 10
ATOM 9450 N N . HIS A 1 14 ? -3.814 8.128 -7.623 1.00 0.00 14 HIS A N 10
ATOM 9451 C CA . HIS A 1 14 ? -4.976 8.948 -7.301 1.00 0.00 14 HIS A CA 10
ATOM 9452 C C . HIS A 1 14 ? -4.829 9.581 -5.920 1.00 0.00 14 HIS A C 10
ATOM 9453 O O . HIS A 1 14 ? -3.968 9.186 -5.133 1.00 0.00 14 HIS A O 10
ATOM 9468 N N . THR A 1 15 ? -5.675 10.565 -5.633 1.00 0.00 15 THR A N 10
ATOM 9469 C CA . THR A 1 15 ? -5.638 11.254 -4.349 1.00 0.00 15 THR A CA 10
ATOM 9470 C C . THR A 1 15 ? -6.871 10.926 -3.514 1.00 0.00 15 THR A C 10
ATOM 9471 O O . THR A 1 15 ? -7.950 11.472 -3.743 1.00 0.00 15 THR A O 10
ATOM 9482 N N . TYR A 1 16 ? -6.703 10.033 -2.545 1.00 0.00 16 TYR A N 10
ATOM 9483 C CA . TYR A 1 16 ? -7.803 9.632 -1.676 1.00 0.00 16 TYR A CA 10
ATOM 9484 C C . TYR A 1 16 ? -7.637 10.222 -0.279 1.00 0.00 16 TYR A C 10
ATOM 9485 O O . TYR A 1 16 ? -6.657 9.944 0.412 1.00 0.00 16 TYR A O 10
ATOM 9503 N N . SER A 1 17 ? -8.604 11.038 0.130 1.00 0.00 17 SER A N 10
ATOM 9504 C CA . SER A 1 17 ? -8.565 11.671 1.443 1.00 0.00 17 SER A CA 10
ATOM 9505 C C . SER A 1 17 ? -9.251 10.796 2.488 1.00 0.00 17 SER A C 10
ATOM 9506 O O . SER A 1 17 ? -10.477 10.769 2.582 1.00 0.00 17 SER A O 10
ATOM 9514 N N . ALA A 1 18 ? -8.449 10.082 3.271 1.00 0.00 18 ALA A N 10
ATOM 9515 C CA . ALA A 1 18 ? -8.977 9.208 4.311 1.00 0.00 18 ALA A CA 10
ATOM 9516 C C . ALA A 1 18 ? -10.079 9.902 5.105 1.00 0.00 18 ALA A C 10
ATOM 9517 O O . ALA A 1 18 ? -9.945 11.066 5.484 1.00 0.00 18 ALA A O 10
ATOM 9524 N N . HIS A 1 19 ? -11.168 9.181 5.353 1.00 0.00 19 HIS A N 10
ATOM 9525 C CA . HIS A 1 19 ? -12.293 9.729 6.102 1.00 0.00 19 HIS A CA 10
ATOM 9526 C C . HIS A 1 19 ? -12.494 8.972 7.412 1.00 0.00 19 HIS A C 10
ATOM 9527 O O . HIS A 1 19 ? -13.100 9.487 8.351 1.00 0.00 19 HIS A O 10
ATOM 9542 N N . ARG A 1 20 ? -11.982 7.747 7.465 1.00 0.00 20 ARG A N 10
ATOM 9543 C CA . ARG A 1 20 ? -12.107 6.918 8.658 1.00 0.00 20 ARG A CA 10
ATOM 9544 C C . ARG A 1 20 ? -10.733 6.567 9.223 1.00 0.00 20 ARG A C 10
ATOM 9545 O O . ARG A 1 20 ? -9.714 6.650 8.538 1.00 0.00 20 ARG A O 10
ATOM 9566 N N . PRO A 1 21 ? -10.704 6.166 10.503 1.00 0.00 21 PRO A N 10
ATOM 9567 C CA . PRO A 1 21 ? -9.463 5.795 11.188 1.00 0.00 21 PRO A CA 10
ATOM 9568 C C . PRO A 1 21 ? -8.880 4.488 10.663 1.00 0.00 21 PRO A C 10
ATOM 9569 O O . PRO A 1 21 ? -7.842 4.026 11.137 1.00 0.00 21 PRO A O 10
ATOM 9580 N N . GLU A 1 22 ? -9.553 3.897 9.681 1.00 0.00 22 GLU A N 10
ATOM 9581 C CA . GLU A 1 22 ? -9.100 2.642 9.092 1.00 0.00 22 GLU A CA 10
ATOM 9582 C C . GLU A 1 22 ? -8.678 2.843 7.639 1.00 0.00 22 GLU A C 10
ATOM 9583 O O . GLU A 1 22 ? -7.870 2.084 7.107 1.00 0.00 22 GLU A O 10
ATOM 9595 N N . GLU A 1 23 ? -9.234 3.871 7.005 1.00 0.00 23 GLU A N 10
ATOM 9596 C CA . GLU A 1 23 ? -8.916 4.171 5.614 1.00 0.00 23 GLU A CA 10
ATOM 9597 C C . GLU A 1 23 ? -7.505 4.737 5.488 1.00 0.00 23 GLU A C 10
ATOM 9598 O O . GLU A 1 23 ? -7.013 5.417 6.389 1.00 0.00 23 GLU A O 10
ATOM 9610 N N . LEU A 1 24 ? -6.857 4.450 4.364 1.00 0.00 24 LEU A N 10
ATOM 9611 C CA . LEU A 1 24 ? -5.501 4.928 4.118 1.00 0.00 24 LEU A CA 10
ATOM 9612 C C . LEU A 1 24 ? -5.486 5.976 3.010 1.00 0.00 24 LEU A C 10
ATOM 9613 O O . LEU A 1 24 ? -6.003 5.745 1.917 1.00 0.00 24 LEU A O 10
ATOM 9629 N N . ASP A 1 25 ? -4.889 7.127 3.299 1.00 0.00 25 ASP A N 10
ATOM 9630 C CA . ASP A 1 25 ? -4.803 8.209 2.326 1.00 0.00 25 ASP A CA 10
ATOM 9631 C C . ASP A 1 25 ? -3.865 7.838 1.181 1.00 0.00 25 ASP A C 10
ATOM 9632 O O . ASP A 1 25 ? -2.802 7.255 1.399 1.00 0.00 25 ASP A O 10
ATOM 9641 N N . LEU A 1 26 ? -4.266 8.177 -0.039 1.00 0.00 26 LEU A N 10
ATOM 9642 C CA . LEU A 1 26 ? -3.462 7.879 -1.219 1.00 0.00 26 LEU A CA 10
ATOM 9643 C C . LEU A 1 26 ? -3.085 9.158 -1.959 1.00 0.00 26 LEU A C 10
ATOM 9644 O O . LEU A 1 26 ? -3.836 10.133 -1.955 1.00 0.00 26 LEU A O 10
ATOM 9660 N N . GLN A 1 27 ? -1.917 9.146 -2.594 1.00 0.00 27 GLN A N 10
ATOM 9661 C CA . GLN A 1 27 ? -1.441 10.306 -3.339 1.00 0.00 27 GLN A CA 10
ATOM 9662 C C . GLN A 1 27 ? -0.990 9.904 -4.740 1.00 0.00 27 GLN A C 10
ATOM 9663 O O . GLN A 1 27 ? -0.016 9.169 -4.903 1.00 0.00 27 GLN A O 10
ATOM 9677 N N . LYS A 1 28 ? -1.705 10.392 -5.749 1.00 0.00 28 LYS A N 10
ATOM 9678 C CA . LYS A 1 28 ? -1.378 10.086 -7.136 1.00 0.00 28 LYS A CA 10
ATOM 9679 C C . LYS A 1 28 ? 0.133 10.026 -7.339 1.00 0.00 28 LYS A C 10
ATOM 9680 O O . LYS A 1 28 ? 0.793 11.056 -7.463 1.00 0.00 28 LYS A O 10
ATOM 9699 N N . GLY A 1 29 ? 0.673 8.811 -7.374 1.00 0.00 29 GLY A N 10
ATOM 9700 C CA . GLY A 1 29 ? 2.102 8.640 -7.564 1.00 0.00 29 GLY A CA 10
ATOM 9701 C C . GLY A 1 29 ? 2.822 8.306 -6.272 1.00 0.00 29 GLY A C 10
ATOM 9702 O O . GLY A 1 29 ? 3.967 8.711 -6.071 1.00 0.00 29 GLY A O 10
ATOM 9706 N N . GLU A 1 30 ? 2.150 7.568 -5.395 1.00 0.00 30 GLU A N 10
ATOM 9707 C CA . GLU A 1 30 ? 2.733 7.183 -4.115 1.00 0.00 30 GLU A CA 10
ATOM 9708 C C . GLU A 1 30 ? 2.915 5.670 -4.034 1.00 0.00 30 GLU A C 10
ATOM 9709 O O . GLU A 1 30 ? 2.063 4.906 -4.485 1.00 0.00 30 GLU A O 10
ATOM 9721 N N . GLY A 1 31 ? 4.033 5.244 -3.454 1.00 0.00 31 GLY A N 10
ATOM 9722 C CA . GLY A 1 31 ? 4.308 3.825 -3.324 1.00 0.00 31 GLY A CA 10
ATOM 9723 C C . GLY A 1 31 ? 3.699 3.229 -2.070 1.00 0.00 31 GLY A C 10
ATOM 9724 O O . GLY A 1 31 ? 3.993 3.671 -0.959 1.00 0.00 31 GLY A O 10
ATOM 9728 N N . ILE A 1 32 ? 2.846 2.226 -2.248 1.00 0.00 32 ILE A N 10
ATOM 9729 C CA . ILE A 1 32 ? 2.194 1.569 -1.122 1.00 0.00 32 ILE A CA 10
ATOM 9730 C C . ILE A 1 32 ? 2.644 0.118 -0.996 1.00 0.00 32 ILE A C 10
ATOM 9731 O O . ILE A 1 32 ? 2.905 -0.551 -1.996 1.00 0.00 32 ILE A O 10
ATOM 9747 N N . ARG A 1 33 ? 2.730 -0.364 0.240 1.00 0.00 33 ARG A N 10
ATOM 9748 C CA . ARG A 1 33 ? 3.147 -1.737 0.497 1.00 0.00 33 ARG A CA 10
ATOM 9749 C C . ARG A 1 33 ? 1.988 -2.563 1.048 1.00 0.00 33 ARG A C 10
ATOM 9750 O O . ARG A 1 33 ? 1.644 -2.461 2.225 1.00 0.00 33 ARG A O 10
ATOM 9771 N N . VAL A 1 34 ? 1.391 -3.382 0.188 1.00 0.00 34 VAL A N 10
ATOM 9772 C CA . VAL A 1 34 ? 0.271 -4.226 0.588 1.00 0.00 34 VAL A CA 10
ATOM 9773 C C . VAL A 1 34 ? 0.709 -5.273 1.606 1.00 0.00 34 VAL A C 10
ATOM 9774 O O . VAL A 1 34 ? 1.583 -6.095 1.331 1.00 0.00 34 VAL A O 10
ATOM 9787 N N . LEU A 1 35 ? 0.094 -5.237 2.783 1.00 0.00 35 LEU A N 10
ATOM 9788 C CA . LEU A 1 35 ? 0.420 -6.184 3.845 1.00 0.00 35 LEU A CA 10
ATOM 9789 C C . LEU A 1 35 ? -0.647 -7.269 3.952 1.00 0.00 35 LEU A C 10
ATOM 9790 O O . LEU A 1 35 ? -0.404 -8.429 3.622 1.00 0.00 35 LEU A O 10
ATOM 9806 N N . GLY A 1 36 ? -1.832 -6.883 4.416 1.00 0.00 36 GLY A N 10
ATOM 9807 C CA . GLY A 1 36 ? -2.919 -7.833 4.557 1.00 0.00 36 GLY A CA 10
ATOM 9808 C C . GLY A 1 36 ? -3.972 -7.675 3.477 1.00 0.00 36 GLY A C 10
ATOM 9809 O O . GLY A 1 36 ? -3.915 -6.742 2.677 1.00 0.00 36 GLY A O 10
ATOM 9813 N N . LYS A 1 37 ? -4.935 -8.590 3.454 1.00 0.00 37 LYS A N 10
ATOM 9814 C CA . LYS A 1 37 ? -6.006 -8.549 2.465 1.00 0.00 37 LYS A CA 10
ATOM 9815 C C . LYS A 1 37 ? -7.370 -8.475 3.142 1.00 0.00 37 LYS A C 10
ATOM 9816 O O . LYS A 1 37 ? -7.844 -9.458 3.713 1.00 0.00 37 LYS A O 10
ATOM 9835 N N . TYR A 1 38 ? -7.996 -7.306 3.075 1.00 0.00 38 TYR A N 10
ATOM 9836 C CA . TYR A 1 38 ? -9.306 -7.104 3.683 1.00 0.00 38 TYR A CA 10
ATOM 9837 C C . TYR A 1 38 ? -10.347 -8.026 3.054 1.00 0.00 38 TYR A C 10
ATOM 9838 O O . TYR A 1 38 ? -10.884 -8.914 3.714 1.00 0.00 38 TYR A O 10
ATOM 9856 N N . GLN A 1 39 ? -10.624 -7.806 1.773 1.00 0.00 39 GLN A N 10
ATOM 9857 C CA . GLN A 1 39 ? -11.600 -8.617 1.054 1.00 0.00 39 GLN A CA 10
ATOM 9858 C C . GLN A 1 39 ? -11.635 -8.243 -0.425 1.00 0.00 39 GLN A C 10
ATOM 9859 O O . GLN A 1 39 ? -10.902 -7.359 -0.869 1.00 0.00 39 GLN A O 10
ATOM 9873 N N . ASP A 1 40 ? -12.490 -8.921 -1.181 1.00 0.00 40 ASP A N 10
ATOM 9874 C CA . ASP A 1 40 ? -12.621 -8.660 -2.610 1.00 0.00 40 ASP A CA 10
ATOM 9875 C C . ASP A 1 40 ? -12.985 -7.201 -2.865 1.00 0.00 40 ASP A C 10
ATOM 9876 O O . ASP A 1 40 ? -14.137 -6.800 -2.704 1.00 0.00 40 ASP A O 10
ATOM 9885 N N . GLY A 1 41 ? -11.993 -6.409 -3.262 1.00 0.00 41 GLY A N 10
ATOM 9886 C CA . GLY A 1 41 ? -12.228 -5.003 -3.530 1.00 0.00 41 GLY A CA 10
ATOM 9887 C C . GLY A 1 41 ? -11.526 -4.097 -2.539 1.00 0.00 41 GLY A C 10
ATOM 9888 O O . GLY A 1 41 ? -11.396 -2.895 -2.770 1.00 0.00 41 GLY A O 10
ATOM 9892 N N . TRP A 1 42 ? -11.073 -4.674 -1.431 1.00 0.00 42 TRP A N 10
ATOM 9893 C CA . TRP A 1 42 ? -10.381 -3.910 -0.400 1.00 0.00 42 TRP A CA 10
ATOM 9894 C C . TRP A 1 42 ? -9.146 -4.655 0.094 1.00 0.00 42 TRP A C 10
ATOM 9895 O O . TRP A 1 42 ? -9.202 -5.854 0.371 1.00 0.00 42 TRP A O 10
ATOM 9916 N N . LEU A 1 43 ? -8.032 -3.939 0.202 1.00 0.00 43 LEU A N 10
ATOM 9917 C CA . LEU A 1 43 ? -6.782 -4.534 0.663 1.00 0.00 43 LEU A CA 10
ATOM 9918 C C . LEU A 1 43 ? -6.118 -3.655 1.718 1.00 0.00 43 LEU A C 10
ATOM 9919 O O . LEU A 1 43 ? -6.383 -2.455 1.799 1.00 0.00 43 LEU A O 10
ATOM 9935 N N . LYS A 1 44 ? -5.252 -4.260 2.524 1.00 0.00 44 LYS A N 10
ATOM 9936 C CA . LYS A 1 44 ? -4.546 -3.533 3.573 1.00 0.00 44 LYS A CA 10
ATOM 9937 C C . LYS A 1 44 ? -3.080 -3.333 3.203 1.00 0.00 44 LYS A C 10
ATOM 9938 O O . LYS A 1 44 ? -2.385 -4.282 2.843 1.00 0.00 44 LYS A O 10
ATOM 9957 N N . GLY A 1 45 ? -2.615 -2.090 3.297 1.00 0.00 45 GLY A N 10
ATOM 9958 C CA . GLY A 1 45 ? -1.234 -1.788 2.970 1.00 0.00 45 GLY A CA 10
ATOM 9959 C C . GLY A 1 45 ? -0.714 -0.576 3.716 1.00 0.00 45 GLY A C 10
ATOM 9960 O O . GLY A 1 45 ? -1.490 0.195 4.282 1.00 0.00 45 GLY A O 10
ATOM 9964 N N . LEU A 1 46 ? 0.604 -0.407 3.720 1.00 0.00 46 LEU A N 10
ATOM 9965 C CA . LEU A 1 46 ? 1.229 0.720 4.404 1.00 0.00 46 LEU A CA 10
ATOM 9966 C C . LEU A 1 46 ? 1.825 1.703 3.402 1.00 0.00 46 LEU A C 10
ATOM 9967 O O . LEU A 1 46 ? 2.853 1.427 2.783 1.00 0.00 46 LEU A O 10
ATOM 9983 N N . SER A 1 47 ? 1.175 2.852 3.249 1.00 0.00 47 SER A N 10
ATOM 9984 C CA . SER A 1 47 ? 1.640 3.876 2.321 1.00 0.00 47 SER A CA 10
ATOM 9985 C C . SER A 1 47 ? 3.082 4.271 2.625 1.00 0.00 47 SER A C 10
ATOM 9986 O O . SER A 1 47 ? 3.347 5.025 3.562 1.00 0.00 47 SER A O 10
ATOM 9994 N N . LEU A 1 48 ? 4.011 3.755 1.827 1.00 0.00 48 LEU A N 10
ATOM 9995 C CA . LEU A 1 48 ? 5.427 4.052 2.010 1.00 0.00 48 LEU A CA 10
ATOM 9996 C C . LEU A 1 48 ? 5.685 5.552 1.915 1.00 0.00 48 LEU A C 10
ATOM 9997 O O . LEU A 1 48 ? 6.755 6.034 2.289 1.00 0.00 48 LEU A O 10
ATOM 10013 N N . LEU A 1 49 ? 4.698 6.287 1.415 1.00 0.00 49 LEU A N 10
ATOM 10014 C CA . LEU A 1 49 ? 4.816 7.734 1.273 1.00 0.00 49 LEU A CA 10
ATOM 10015 C C . LEU A 1 49 ? 4.530 8.436 2.596 1.00 0.00 49 LEU A C 10
ATOM 10016 O O . LEU A 1 49 ? 5.438 8.959 3.244 1.00 0.00 49 LEU A O 10
ATOM 10032 N N . THR A 1 50 ? 3.262 8.443 2.994 1.00 0.00 50 THR A N 10
ATOM 10033 C CA . THR A 1 50 ? 2.855 9.080 4.240 1.00 0.00 50 THR A CA 10
ATOM 10034 C C . THR A 1 50 ? 3.333 8.281 5.447 1.00 0.00 50 THR A C 10
ATOM 10035 O O . THR A 1 50 ? 3.733 8.850 6.462 1.00 0.00 50 THR A O 10
ATOM 10046 N N . GLY A 1 51 ? 3.290 6.957 5.330 1.00 0.00 51 GLY A N 10
ATOM 10047 C CA . GLY A 1 51 ? 3.722 6.101 6.420 1.00 0.00 51 GLY A CA 10
ATOM 10048 C C . GLY A 1 51 ? 2.569 5.646 7.292 1.00 0.00 51 GLY A C 10
ATOM 10049 O O . GLY A 1 51 ? 2.761 5.314 8.462 1.00 0.00 51 GLY A O 10
ATOM 10053 N N . ARG A 1 52 ? 1.368 5.632 6.723 1.00 0.00 52 ARG A N 10
ATOM 10054 C CA . ARG A 1 52 ? 0.180 5.217 7.458 1.00 0.00 52 ARG A CA 10
ATOM 10055 C C 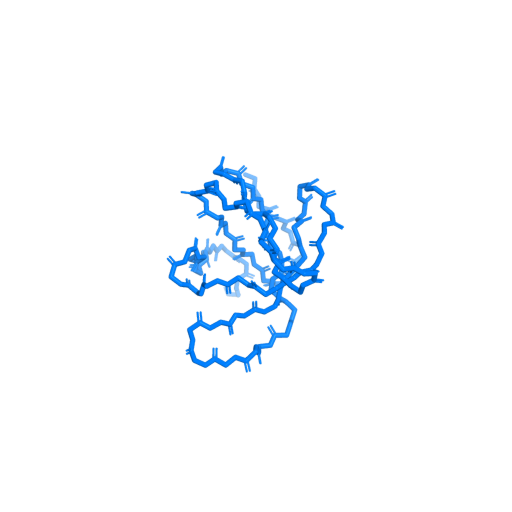. ARG A 1 52 ? -0.321 3.864 6.962 1.00 0.00 52 ARG A C 10
ATOM 10056 O O . ARG A 1 52 ? -0.027 3.453 5.839 1.00 0.00 52 ARG A O 10
ATOM 10077 N N . THR A 1 53 ? -1.080 3.173 7.808 1.00 0.00 53 THR A N 10
ATOM 10078 C CA . THR A 1 53 ? -1.620 1.866 7.457 1.00 0.00 53 THR A CA 10
ATOM 10079 C C . THR A 1 53 ? -3.144 1.873 7.493 1.00 0.00 53 THR A C 10
ATOM 10080 O O . THR A 1 53 ? -3.749 2.199 8.513 1.00 0.00 53 THR A O 10
ATOM 10091 N N . GLY A 1 54 ? -3.759 1.510 6.372 1.00 0.00 54 GLY A N 10
ATOM 10092 C CA . GLY A 1 54 ? -5.209 1.481 6.297 1.00 0.00 54 GLY A CA 10
ATOM 10093 C C . GLY A 1 54 ? -5.715 0.554 5.210 1.00 0.00 54 GLY A C 10
ATOM 10094 O O . GLY A 1 54 ? -4.952 -0.236 4.654 1.00 0.00 54 GLY A O 10
ATOM 10098 N N . ILE A 1 55 ? -7.005 0.651 4.906 1.00 0.00 55 ILE A N 10
ATOM 10099 C CA . ILE A 1 55 ? -7.611 -0.186 3.878 1.00 0.00 55 ILE A CA 10
ATOM 10100 C C . ILE A 1 55 ? -7.967 0.633 2.642 1.00 0.00 55 ILE A C 10
ATOM 10101 O O . ILE A 1 55 ? -8.713 1.609 2.724 1.00 0.00 55 ILE A O 10
ATOM 10117 N N . PHE A 1 56 ? -7.430 0.228 1.496 1.00 0.00 56 PHE A N 10
ATOM 10118 C CA . PHE A 1 56 ? -7.692 0.924 0.241 1.00 0.00 56 PHE A CA 10
ATOM 10119 C C . PHE A 1 56 ? -8.265 -0.032 -0.801 1.00 0.00 56 PHE A C 10
ATOM 10120 O O . PHE A 1 56 ? -8.067 -1.246 -0.744 1.00 0.00 56 PHE A O 10
ATOM 10137 N N . PRO A 1 57 ? -8.994 0.528 -1.778 1.00 0.00 57 PRO A N 10
ATOM 10138 C CA . PRO A 1 57 ? -9.612 -0.256 -2.852 1.00 0.00 57 PRO A CA 10
ATOM 10139 C C . PRO A 1 57 ? -8.581 -0.830 -3.818 1.00 0.00 57 PRO A C 10
ATOM 10140 O O . PRO A 1 57 ? -7.715 -0.111 -4.317 1.00 0.00 57 PRO A O 10
ATOM 10151 N N . SER A 1 58 ? -8.679 -2.130 -4.077 1.00 0.00 58 SER A N 10
ATOM 10152 C CA . SER A 1 58 ? -7.752 -2.802 -4.980 1.00 0.00 58 SER A CA 10
ATOM 10153 C C . SER A 1 58 ? -7.722 -2.111 -6.340 1.00 0.00 58 SER A C 10
ATOM 10154 O O . SER A 1 58 ? -6.695 -2.097 -7.019 1.00 0.00 58 SER A O 10
ATOM 10162 N N . ASP A 1 59 ? -8.855 -1.538 -6.730 1.00 0.00 59 ASP A N 10
ATOM 10163 C CA . ASP A 1 59 ? -8.960 -0.843 -8.008 1.00 0.00 59 ASP A CA 10
ATOM 10164 C C . ASP A 1 59 ? -8.010 0.349 -8.058 1.00 0.00 59 ASP A C 10
ATOM 10165 O O . ASP A 1 59 ? -7.639 0.815 -9.136 1.00 0.00 59 ASP A O 10
ATOM 10174 N N . TYR A 1 60 ? -7.622 0.839 -6.886 1.00 0.00 60 TYR A N 10
ATOM 10175 C CA . TYR A 1 60 ? -6.719 1.980 -6.796 1.00 0.00 60 TYR A CA 10
ATOM 10176 C C . TYR A 1 60 ? -5.263 1.523 -6.787 1.00 0.00 60 TYR A C 10
ATOM 10177 O O . TYR A 1 60 ? -4.358 2.288 -7.121 1.00 0.00 60 TYR A O 10
ATOM 10195 N N . VAL A 1 61 ? -5.046 0.269 -6.404 1.00 0.00 61 VAL A N 10
ATOM 10196 C CA . VAL A 1 61 ? -3.702 -0.293 -6.353 1.00 0.00 61 VAL A CA 10
ATOM 10197 C C . VAL A 1 61 ? -3.501 -1.339 -7.444 1.00 0.00 61 VAL A C 10
ATOM 10198 O O . VAL A 1 61 ? -4.466 -1.899 -7.965 1.00 0.00 61 VAL A O 10
ATOM 10211 N N . ILE A 1 62 ? -2.243 -1.598 -7.784 1.00 0.00 62 ILE A N 10
ATOM 10212 C CA . ILE A 1 62 ? -1.917 -2.579 -8.811 1.00 0.00 62 ILE A CA 10
ATOM 10213 C C . ILE A 1 62 ? -0.532 -3.175 -8.582 1.00 0.00 62 ILE A C 10
ATOM 10214 O O . ILE A 1 62 ? 0.431 -2.471 -8.278 1.00 0.00 62 ILE A O 10
ATOM 10230 N N . PRO A 1 63 ? -0.427 -4.503 -8.733 1.00 0.00 63 PRO A N 10
ATOM 10231 C CA . PRO A 1 63 ? 0.836 -5.224 -8.550 1.00 0.00 63 PRO A CA 10
ATOM 10232 C C . PRO A 1 63 ? 1.842 -4.920 -9.655 1.00 0.00 63 PRO A C 10
ATOM 10233 O O . PRO A 1 63 ? 1.735 -5.441 -10.766 1.00 0.00 63 PRO A O 10
ATOM 10244 N N . VAL A 1 64 ? 2.820 -4.075 -9.343 1.00 0.00 64 VAL A N 10
ATOM 10245 C CA . VAL A 1 64 ? 3.846 -3.704 -10.310 1.00 0.00 64 VAL A CA 10
ATOM 10246 C C . VAL A 1 64 ? 4.862 -4.826 -10.491 1.00 0.00 64 VAL A C 10
ATOM 10247 O O . VAL A 1 64 ? 5.191 -5.539 -9.543 1.00 0.00 64 VAL A O 10
ATOM 10260 N N . SER A 1 65 ? 5.357 -4.978 -11.716 1.00 0.00 65 SER A N 10
ATOM 10261 C CA . SER A 1 65 ? 6.334 -6.016 -12.023 1.00 0.00 65 SER A CA 10
ATOM 10262 C C . SER A 1 65 ? 7.501 -5.970 -11.042 1.00 0.00 65 SER A C 10
ATOM 10263 O O . SER A 1 65 ? 8.147 -4.936 -10.876 1.00 0.00 65 SER A O 10
ATOM 10271 N N . GLY A 1 66 ? 7.766 -7.100 -10.393 1.00 0.00 66 GLY A N 10
ATOM 10272 C CA . GLY A 1 66 ? 8.855 -7.169 -9.437 1.00 0.00 66 GLY A CA 10
ATOM 10273 C C . GLY A 1 66 ? 9.994 -8.045 -9.917 1.00 0.00 66 GLY A C 10
ATOM 10274 O O . GLY A 1 66 ? 10.148 -8.301 -11.112 1.00 0.00 66 GLY A O 10
ATOM 10278 N N . PRO A 1 67 ? 10.820 -8.520 -8.973 1.00 0.00 67 PRO A N 10
ATOM 10279 C CA . PRO A 1 67 ? 11.967 -9.379 -9.283 1.00 0.00 67 PRO A CA 10
ATOM 10280 C C . PRO A 1 67 ? 11.542 -10.767 -9.748 1.00 0.00 67 PRO A C 10
ATOM 10281 O O . PRO A 1 67 ? 12.336 -11.508 -10.327 1.00 0.00 67 PRO A O 10
ATOM 10292 N N . SER A 1 68 ? 10.285 -11.114 -9.491 1.00 0.00 68 SER A N 10
ATOM 10293 C CA . SER A 1 68 ? 9.756 -12.415 -9.881 1.00 0.00 68 SER A CA 10
ATOM 10294 C C . SER A 1 68 ? 9.230 -12.381 -11.313 1.00 0.00 68 SER A C 10
ATOM 10295 O O . SER A 1 68 ? 8.385 -11.555 -11.656 1.00 0.00 68 SER A O 10
ATOM 10303 N N . SER A 1 69 ? 9.737 -13.286 -12.144 1.00 0.00 69 SER A N 10
ATOM 10304 C CA . SER A 1 69 ? 9.323 -13.358 -13.540 1.00 0.00 69 SER A CA 10
ATOM 10305 C C . SER A 1 69 ? 8.159 -14.329 -13.712 1.00 0.00 69 SER A C 10
ATOM 10306 O O . SER A 1 69 ? 7.193 -14.040 -14.416 1.00 0.00 69 SER A O 10
ATOM 10314 N N . GLY A 1 70 ? 8.259 -15.485 -13.062 1.00 0.00 70 GLY A N 10
ATOM 10315 C CA . GLY A 1 70 ? 7.209 -16.482 -13.154 1.00 0.00 70 GLY A CA 10
ATOM 10316 C C . GLY A 1 70 ? 7.428 -17.644 -12.206 1.00 0.00 70 GLY A C 10
ATOM 10317 O O . GLY A 1 70 ? 6.806 -18.697 -12.350 1.00 0.00 70 GLY A O 10
ATOM 10321 N N . GLY A 1 1 ? 10.696 2.338 -1.219 1.00 0.00 1 GLY A N 11
ATOM 10322 C CA . GLY A 1 1 ? 12.106 2.036 -1.053 1.00 0.00 1 GLY A CA 11
ATOM 10323 C C . GLY A 1 1 ? 12.871 2.102 -2.360 1.00 0.00 1 GLY A C 11
ATOM 10324 O O . GLY A 1 1 ? 12.286 1.977 -3.436 1.00 0.00 1 GLY A O 11
ATOM 10328 N N . SER A 1 2 ? 14.182 2.300 -2.267 1.00 0.00 2 SER A N 11
ATOM 10329 C CA . SER A 1 2 ? 15.027 2.387 -3.452 1.00 0.00 2 SER A CA 11
ATOM 10330 C C . SER A 1 2 ? 16.023 1.232 -3.495 1.00 0.00 2 SER A C 11
ATOM 10331 O O . SER A 1 2 ? 16.069 0.474 -4.464 1.00 0.00 2 SER A O 11
ATOM 10339 N N . SER A 1 3 ? 16.819 1.105 -2.438 1.00 0.00 3 SER A N 11
ATOM 10340 C CA . SER A 1 3 ? 17.817 0.045 -2.356 1.00 0.00 3 SER A CA 11
ATOM 10341 C C . SER A 1 3 ? 17.150 -1.321 -2.228 1.00 0.00 3 SER A C 11
ATOM 10342 O O . SER A 1 3 ? 16.252 -1.511 -1.408 1.00 0.00 3 SER A O 11
ATOM 10350 N N . GLY A 1 4 ? 17.596 -2.271 -3.044 1.00 0.00 4 GLY A N 11
ATOM 10351 C CA . GLY A 1 4 ? 17.032 -3.607 -3.007 1.00 0.00 4 GLY A CA 11
ATOM 10352 C C . GLY A 1 4 ? 15.527 -3.606 -3.191 1.00 0.00 4 GLY A C 11
ATOM 10353 O O . GLY A 1 4 ? 14.785 -3.219 -2.288 1.00 0.00 4 GLY A O 11
ATOM 10357 N N . SER A 1 5 ? 15.075 -4.040 -4.363 1.00 0.00 5 SER A N 11
ATOM 10358 C CA . SER A 1 5 ? 13.649 -4.083 -4.664 1.00 0.00 5 SER A CA 11
ATOM 10359 C C . SER A 1 5 ? 13.075 -5.467 -4.381 1.00 0.00 5 SER A C 11
ATOM 10360 O O . SER A 1 5 ? 12.868 -6.265 -5.295 1.00 0.00 5 SER A O 11
ATOM 10368 N N . SER A 1 6 ? 12.821 -5.746 -3.106 1.00 0.00 6 SER A N 11
ATOM 10369 C CA . SER A 1 6 ? 12.274 -7.035 -2.700 1.00 0.00 6 SER A CA 11
ATOM 10370 C C . SER A 1 6 ? 11.043 -6.850 -1.818 1.00 0.00 6 SER A C 11
ATOM 10371 O O . SER A 1 6 ? 11.123 -6.273 -0.734 1.00 0.00 6 SER A O 11
ATOM 10379 N N . GLY A 1 7 ? 9.903 -7.345 -2.292 1.00 0.00 7 GLY A N 11
ATOM 10380 C CA . GLY A 1 7 ? 8.671 -7.224 -1.535 1.00 0.00 7 GLY A CA 11
ATOM 10381 C C . GLY A 1 7 ? 7.460 -7.031 -2.426 1.00 0.00 7 GLY A C 11
ATOM 10382 O O . GLY A 1 7 ? 7.372 -7.622 -3.502 1.00 0.00 7 GLY A O 11
ATOM 10386 N N . ASN A 1 8 ? 6.523 -6.202 -1.978 1.00 0.00 8 ASN A N 11
ATOM 10387 C CA . ASN A 1 8 ? 5.310 -5.935 -2.741 1.00 0.00 8 ASN A CA 11
ATOM 10388 C C . ASN A 1 8 ? 5.106 -4.435 -2.932 1.00 0.00 8 ASN A C 11
ATOM 10389 O O . ASN A 1 8 ? 4.920 -3.696 -1.965 1.00 0.00 8 ASN A O 11
ATOM 10400 N N . MET A 1 9 ? 5.142 -3.992 -4.184 1.00 0.00 9 MET A N 11
ATOM 10401 C CA . MET A 1 9 ? 4.960 -2.581 -4.502 1.00 0.00 9 MET A CA 11
ATOM 10402 C C . MET A 1 9 ? 3.636 -2.352 -5.223 1.00 0.00 9 MET A C 11
ATOM 10403 O O . MET A 1 9 ? 3.249 -3.132 -6.093 1.00 0.00 9 MET A O 11
ATOM 10417 N N . PHE A 1 10 ? 2.944 -1.278 -4.855 1.00 0.00 10 PHE A N 11
ATOM 10418 C CA . PHE A 1 10 ? 1.662 -0.948 -5.466 1.00 0.00 10 PHE A CA 11
ATOM 10419 C C . PHE A 1 10 ? 1.401 0.554 -5.405 1.00 0.00 10 PHE A C 11
ATOM 10420 O O . PHE A 1 10 ? 1.378 1.148 -4.327 1.00 0.00 10 PHE A O 11
ATOM 10437 N N . VAL A 1 11 ? 1.206 1.163 -6.571 1.00 0.00 11 VAL A N 11
ATOM 10438 C CA . VAL A 1 11 ? 0.946 2.595 -6.651 1.00 0.00 11 VAL A CA 11
ATOM 10439 C C . VAL A 1 11 ? -0.545 2.891 -6.532 1.00 0.00 11 VAL A C 11
ATOM 10440 O O . VAL A 1 11 ? -1.382 2.021 -6.774 1.00 0.00 11 VAL A O 11
ATOM 10453 N N . ALA A 1 12 ? -0.870 4.124 -6.158 1.00 0.00 12 ALA A N 11
ATOM 10454 C CA . ALA A 1 12 ? -2.261 4.535 -6.010 1.00 0.00 12 ALA A CA 11
ATOM 10455 C C . ALA A 1 12 ? -2.771 5.211 -7.278 1.00 0.00 12 ALA A C 11
ATOM 10456 O O . ALA A 1 12 ? -3.865 4.908 -7.758 1.00 0.00 12 ALA A O 11
ATOM 10463 N N . LEU A 1 13 ? -1.975 6.127 -7.816 1.00 0.00 13 LEU A N 11
ATOM 10464 C CA . LEU A 1 13 ? -2.347 6.847 -9.029 1.00 0.00 13 LEU A CA 11
ATOM 10465 C C . LEU A 1 13 ? -3.597 7.691 -8.800 1.00 0.00 13 LEU A C 11
ATOM 10466 O O . LEU A 1 13 ? -4.354 7.964 -9.732 1.00 0.00 13 LEU A O 11
ATOM 10482 N N . HIS A 1 14 ? -3.806 8.103 -7.554 1.00 0.00 14 HIS A N 11
ATOM 10483 C CA . HIS A 1 14 ? -4.963 8.919 -7.203 1.00 0.00 14 HIS A CA 11
ATOM 10484 C C . HIS A 1 14 ? -4.813 9.499 -5.799 1.00 0.00 14 HIS A C 11
ATOM 10485 O O . HIS A 1 14 ? -4.021 9.008 -4.994 1.00 0.00 14 HIS A O 11
ATOM 10500 N N . THR A 1 15 ? -5.578 10.548 -5.513 1.00 0.00 15 THR A N 11
ATOM 10501 C CA . THR A 1 15 ? -5.529 11.196 -4.208 1.00 0.00 15 THR A CA 11
ATOM 10502 C C . THR A 1 15 ? -6.793 10.913 -3.406 1.00 0.00 15 THR A C 11
ATOM 10503 O O . THR A 1 15 ? -7.831 11.539 -3.622 1.00 0.00 15 THR A O 11
ATOM 10514 N N . TYR A 1 16 ? -6.700 9.967 -2.478 1.00 0.00 16 TYR A N 11
ATOM 10515 C CA . TYR A 1 16 ? -7.838 9.599 -1.644 1.00 0.00 16 TYR A CA 11
ATOM 10516 C C . TYR A 1 16 ? -7.664 10.126 -0.223 1.00 0.00 16 TYR A C 11
ATOM 10517 O O . TYR A 1 16 ? -6.735 9.738 0.486 1.00 0.00 16 TYR A O 11
ATOM 10535 N N . SER A 1 17 ? -8.566 11.012 0.188 1.00 0.00 17 SER A N 11
ATOM 10536 C CA . SER A 1 17 ? -8.511 11.595 1.523 1.00 0.00 17 SER A CA 11
ATOM 10537 C C . SER A 1 17 ? -9.214 10.698 2.537 1.00 0.00 17 SER A C 11
ATOM 10538 O O . SER A 1 17 ? -10.439 10.578 2.532 1.00 0.00 17 SER A O 11
ATOM 10546 N N . ALA A 1 18 ? -8.429 10.069 3.405 1.00 0.00 18 ALA A N 11
ATOM 10547 C CA . ALA A 1 18 ? -8.975 9.184 4.427 1.00 0.00 18 ALA A CA 11
ATOM 10548 C C . ALA A 1 18 ? -10.086 9.871 5.212 1.00 0.00 18 ALA A C 11
ATOM 10549 O O . ALA A 1 18 ? -9.937 11.013 5.649 1.00 0.00 18 ALA A O 11
ATOM 10556 N N . HIS A 1 19 ? -11.202 9.169 5.387 1.00 0.00 19 HIS A N 11
ATOM 10557 C CA . HIS A 1 19 ? -12.340 9.713 6.120 1.00 0.00 19 HIS A CA 11
ATOM 10558 C C . HIS A 1 19 ? -12.551 8.961 7.431 1.00 0.00 19 HIS A C 11
ATOM 10559 O O . HIS A 1 19 ? -13.139 9.491 8.374 1.00 0.00 19 HIS A O 11
ATOM 10574 N N . ARG A 1 20 ? -12.069 7.723 7.482 1.00 0.00 20 ARG A N 11
ATOM 10575 C CA . ARG A 1 20 ? -12.207 6.898 8.676 1.00 0.00 20 ARG A CA 11
ATOM 10576 C C . ARG A 1 20 ? -10.840 6.542 9.252 1.00 0.00 20 ARG A C 11
ATOM 10577 O O . ARG A 1 20 ? -9.817 6.602 8.569 1.00 0.00 20 ARG A O 11
ATOM 10598 N N . PRO A 1 21 ? -10.820 6.162 10.538 1.00 0.00 21 PRO A N 11
ATOM 10599 C CA . PRO A 1 21 ? -9.585 5.789 11.234 1.00 0.00 21 PRO A CA 11
ATOM 10600 C C . PRO A 1 21 ? -9.014 4.467 10.733 1.00 0.00 21 PRO A C 11
ATOM 10601 O O . PRO A 1 21 ? -8.008 3.981 11.248 1.00 0.00 21 PRO A O 11
ATOM 10612 N N . GLU A 1 22 ? -9.663 3.891 9.726 1.00 0.00 22 GLU A N 11
ATOM 10613 C CA . GLU A 1 22 ? -9.219 2.624 9.156 1.00 0.00 22 GLU A CA 11
ATOM 10614 C C . GLU A 1 22 ? -8.820 2.795 7.693 1.00 0.00 22 GLU A C 11
ATOM 10615 O O . GLU A 1 22 ? -8.067 1.990 7.147 1.00 0.00 22 GLU A O 11
ATOM 10627 N N . GLU A 1 23 ? -9.333 3.849 7.066 1.00 0.00 23 GLU A N 11
ATOM 10628 C CA . GLU A 1 23 ? -9.032 4.125 5.666 1.00 0.00 23 GLU A CA 11
ATOM 10629 C C . GLU A 1 23 ? -7.607 4.648 5.509 1.00 0.00 23 GLU A C 11
ATOM 10630 O O . GLU A 1 23 ? -7.023 5.187 6.450 1.00 0.00 23 GLU A O 11
ATOM 10642 N N . LEU A 1 24 ? -7.051 4.484 4.313 1.00 0.00 24 LEU A N 11
ATOM 10643 C CA . LEU A 1 24 ? -5.694 4.938 4.031 1.00 0.00 24 LEU A CA 11
ATOM 10644 C C . LEU A 1 24 ? -5.702 6.090 3.031 1.00 0.00 24 LEU A C 11
ATOM 10645 O O . LEU A 1 24 ? -6.395 6.038 2.015 1.00 0.00 24 LEU A O 11
ATOM 10661 N N . ASP A 1 25 ? -4.927 7.128 3.326 1.00 0.00 25 ASP A N 11
ATOM 10662 C CA . ASP A 1 25 ? -4.842 8.292 2.452 1.00 0.00 25 ASP A CA 11
ATOM 10663 C C . ASP A 1 25 ? -3.907 8.022 1.277 1.00 0.00 25 ASP A C 11
ATOM 10664 O O . ASP A 1 25 ? -2.698 7.867 1.4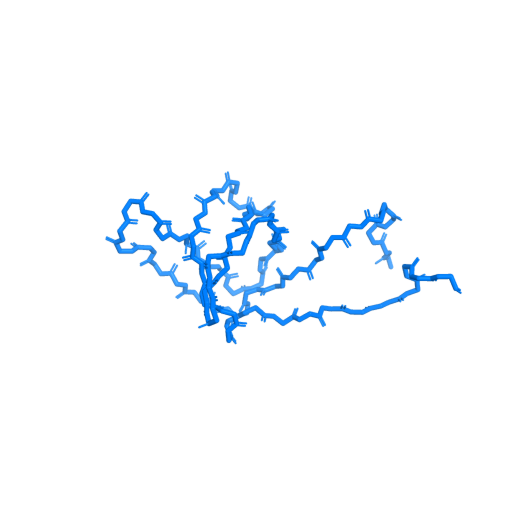55 1.00 0.00 25 ASP A O 11
ATOM 10673 N N . LEU A 1 26 ? -4.474 7.966 0.077 1.00 0.00 26 LEU A N 11
ATOM 10674 C CA . LEU A 1 26 ? -3.691 7.713 -1.128 1.00 0.00 26 LEU A CA 11
ATOM 10675 C C . LEU A 1 26 ? -3.238 9.022 -1.767 1.00 0.00 26 LEU A C 11
ATOM 10676 O O . LEU A 1 26 ? -3.921 10.040 -1.668 1.00 0.00 26 LEU A O 11
ATOM 10692 N N . GLN A 1 27 ? -2.083 8.985 -2.424 1.00 0.00 27 GLN A N 11
ATOM 10693 C CA . GLN A 1 27 ? -1.540 10.168 -3.081 1.00 0.00 27 GLN A CA 11
ATOM 10694 C C . GLN A 1 27 ? -1.054 9.835 -4.487 1.00 0.00 27 GLN A C 11
ATOM 10695 O O . GLN A 1 27 ? -0.086 9.095 -4.663 1.00 0.00 27 GLN A O 11
ATOM 10709 N N . LYS A 1 28 ? -1.733 10.385 -5.488 1.00 0.00 28 LYS A N 11
ATOM 10710 C CA . LYS A 1 28 ? -1.371 10.148 -6.881 1.00 0.00 28 LYS A CA 11
ATOM 10711 C C . LYS A 1 28 ? 0.144 10.087 -7.046 1.00 0.00 28 LYS A C 11
ATOM 10712 O O . LYS A 1 28 ? 0.815 11.117 -7.103 1.00 0.00 28 LYS A O 11
ATOM 10731 N N . GLY A 1 29 ? 0.678 8.872 -7.124 1.00 0.00 29 GLY A N 11
ATOM 10732 C CA . GLY A 1 29 ? 2.110 8.700 -7.284 1.00 0.00 29 GLY A CA 11
ATOM 10733 C C . GLY A 1 29 ? 2.799 8.333 -5.984 1.00 0.00 29 GLY A C 11
ATOM 10734 O O . GLY A 1 29 ? 3.903 8.799 -5.706 1.00 0.00 29 GLY A O 11
ATOM 10738 N N . GLU A 1 30 ? 2.144 7.496 -5.185 1.00 0.00 30 GLU A N 11
ATOM 10739 C CA . GLU A 1 30 ? 2.699 7.070 -3.906 1.00 0.00 30 GLU A CA 11
ATOM 10740 C C . GLU A 1 30 ? 2.829 5.550 -3.848 1.00 0.00 30 GLU A C 11
ATOM 10741 O O . GLU A 1 30 ? 1.887 4.824 -4.163 1.00 0.00 30 GLU A O 11
ATOM 10753 N N . GLY A 1 31 ? 4.003 5.077 -3.443 1.00 0.00 31 GLY A N 11
ATOM 10754 C CA . GLY A 1 31 ? 4.235 3.647 -3.352 1.00 0.00 31 GLY A CA 11
ATOM 10755 C C . GLY A 1 31 ? 3.714 3.056 -2.058 1.00 0.00 31 GLY A C 11
ATOM 10756 O O . GLY A 1 31 ? 4.206 3.381 -0.977 1.00 0.00 31 GLY A O 11
ATOM 10760 N N . ILE A 1 32 ? 2.714 2.188 -2.166 1.00 0.00 32 ILE A N 11
ATOM 10761 C CA . ILE A 1 32 ? 2.125 1.551 -0.995 1.00 0.00 32 ILE A CA 11
ATOM 10762 C C . ILE A 1 32 ? 2.561 0.094 -0.883 1.00 0.00 32 ILE A C 11
ATOM 10763 O O . ILE A 1 32 ? 2.763 -0.583 -1.891 1.00 0.00 32 ILE A O 11
ATOM 10779 N N . ARG A 1 33 ? 2.703 -0.382 0.349 1.00 0.00 33 ARG A N 11
ATOM 10780 C CA . ARG A 1 33 ? 3.115 -1.759 0.593 1.00 0.00 33 ARG A CA 11
ATOM 10781 C C . ARG A 1 33 ? 1.958 -2.581 1.154 1.00 0.00 33 ARG A C 11
ATOM 10782 O O . ARG A 1 33 ? 1.648 -2.506 2.343 1.00 0.00 33 ARG A O 11
ATOM 10803 N N . VAL A 1 34 ? 1.322 -3.366 0.290 1.00 0.00 34 VAL A N 11
ATOM 10804 C CA . VAL A 1 34 ? 0.200 -4.202 0.698 1.00 0.00 34 VAL A CA 11
ATOM 10805 C C . VAL A 1 34 ? 0.644 -5.271 1.691 1.00 0.00 34 VAL A C 11
ATOM 10806 O O . VAL A 1 34 ? 1.477 -6.121 1.374 1.00 0.00 34 VAL A O 11
ATOM 10819 N N . LEU A 1 35 ? 0.083 -5.222 2.894 1.00 0.00 35 LEU A N 11
ATOM 10820 C CA . LEU A 1 35 ? 0.420 -6.187 3.935 1.00 0.00 35 LEU A CA 11
ATOM 10821 C C . LEU A 1 35 ? -0.638 -7.282 4.026 1.00 0.00 35 LEU A C 11
ATOM 10822 O O . LEU A 1 35 ? -0.388 -8.432 3.667 1.00 0.00 35 LEU A O 11
ATOM 10838 N N . GLY A 1 36 ? -1.822 -6.916 4.507 1.00 0.00 36 GLY A N 11
ATOM 10839 C CA . GLY A 1 36 ? -2.901 -7.878 4.635 1.00 0.00 36 GLY A CA 11
ATOM 10840 C C . GLY A 1 36 ? -3.964 -7.702 3.568 1.00 0.00 36 GLY A C 11
ATOM 10841 O O . GLY A 1 36 ? -3.881 -6.792 2.743 1.00 0.00 36 GLY A O 11
ATOM 10845 N N . LYS A 1 37 ? -4.965 -8.575 3.583 1.00 0.00 37 LYS A N 11
ATOM 10846 C CA . LYS A 1 37 ? -6.049 -8.514 2.609 1.00 0.00 37 LYS A CA 11
ATOM 10847 C C . LYS A 1 37 ? -7.398 -8.368 3.306 1.00 0.00 37 LYS A C 11
ATOM 10848 O O . LYS A 1 37 ? -7.904 -9.318 3.904 1.00 0.00 37 LYS A O 11
ATOM 10867 N N . TYR A 1 38 ? -7.975 -7.175 3.224 1.00 0.00 38 TYR A N 11
ATOM 10868 C CA . TYR A 1 38 ? -9.265 -6.905 3.848 1.00 0.00 38 TYR A CA 11
ATOM 10869 C C . TYR A 1 38 ? -10.344 -7.828 3.289 1.00 0.00 38 TYR A C 11
ATOM 10870 O O . TYR A 1 38 ? -10.850 -8.704 3.990 1.00 0.00 38 TYR A O 11
ATOM 10888 N N . GLN A 1 39 ? -10.689 -7.624 2.022 1.00 0.00 39 GLN A N 11
ATOM 10889 C CA . GLN A 1 39 ? -11.708 -8.437 1.368 1.00 0.00 39 GLN A CA 11
ATOM 10890 C C . GLN A 1 39 ? -11.691 -8.220 -0.142 1.00 0.00 39 GLN A C 11
ATOM 10891 O O . GLN A 1 39 ? -10.847 -7.493 -0.665 1.00 0.00 39 GLN A O 11
ATOM 10905 N N . ASP A 1 40 ? -12.629 -8.856 -0.836 1.00 0.00 40 ASP A N 11
ATOM 10906 C CA . ASP A 1 40 ? -12.723 -8.731 -2.286 1.00 0.00 40 ASP A CA 11
ATOM 10907 C C . ASP A 1 40 ? -12.958 -7.280 -2.693 1.00 0.00 40 ASP A C 11
ATOM 10908 O O . ASP A 1 40 ? -14.073 -6.771 -2.596 1.00 0.00 40 ASP A O 11
ATOM 10917 N N . GLY A 1 41 ? -11.898 -6.619 -3.148 1.00 0.00 41 GLY A N 11
ATOM 10918 C CA . GLY A 1 41 ? -12.010 -5.233 -3.562 1.00 0.00 41 GLY A CA 11
ATOM 10919 C C . GLY A 1 41 ? -11.262 -4.290 -2.639 1.00 0.00 41 GLY A C 11
ATOM 10920 O O . GLY A 1 41 ? -10.909 -3.178 -3.031 1.00 0.00 41 GLY A O 11
ATOM 10924 N N . TRP A 1 42 ? -11.022 -4.735 -1.411 1.00 0.00 42 TRP A N 11
ATOM 10925 C CA . TRP A 1 42 ? -10.314 -3.922 -0.429 1.00 0.00 42 TRP A CA 11
ATOM 10926 C C . TRP A 1 42 ? -9.087 -4.655 0.102 1.00 0.00 42 TRP A C 11
ATOM 10927 O O . TRP A 1 42 ? -9.150 -5.845 0.414 1.00 0.00 42 TRP A O 11
ATOM 10948 N N . LEU A 1 43 ? -7.972 -3.940 0.201 1.00 0.00 43 LEU A N 11
ATOM 10949 C CA . LEU A 1 43 ? -6.730 -4.523 0.695 1.00 0.00 43 LEU A CA 11
ATOM 10950 C C . LEU A 1 43 ? -6.080 -3.619 1.738 1.00 0.00 43 LEU A C 11
ATOM 10951 O O . LEU A 1 43 ? -6.349 -2.419 1.789 1.00 0.00 43 LEU A O 11
ATOM 10967 N N . LYS A 1 44 ? -5.221 -4.203 2.566 1.00 0.00 44 LYS A N 11
ATOM 10968 C CA . LYS A 1 44 ? -4.529 -3.451 3.606 1.00 0.00 44 LYS A CA 11
ATOM 10969 C C . LYS A 1 44 ? -3.053 -3.278 3.262 1.00 0.00 44 LYS A C 11
ATOM 10970 O O . LYS A 1 44 ? -2.350 -4.251 2.992 1.00 0.00 44 LYS A O 11
ATOM 10989 N N . GLY A 1 45 ? -2.589 -2.032 3.274 1.00 0.00 45 GLY A N 11
ATOM 10990 C CA . GLY A 1 45 ? -1.199 -1.755 2.963 1.00 0.00 45 GLY A CA 11
ATOM 10991 C C . GLY A 1 45 ? -0.684 -0.513 3.663 1.00 0.00 45 GLY A C 11
ATOM 10992 O O . GLY A 1 45 ? -1.467 0.311 4.136 1.00 0.00 45 GLY A O 11
ATOM 10996 N N . LEU A 1 46 ? 0.636 -0.378 3.730 1.00 0.00 46 LEU A N 11
ATOM 10997 C CA . LEU A 1 46 ? 1.255 0.772 4.379 1.00 0.00 46 LEU A CA 11
ATOM 10998 C C . LEU A 1 46 ? 1.914 1.688 3.352 1.00 0.00 46 LEU A C 11
ATOM 10999 O O . LEU A 1 46 ? 2.846 1.286 2.656 1.00 0.00 46 LEU A O 11
ATOM 11015 N N . SER A 1 47 ? 1.424 2.920 3.265 1.00 0.00 47 SER A N 11
ATOM 11016 C CA . SER A 1 47 ? 1.964 3.893 2.322 1.00 0.00 47 SER A CA 11
ATOM 11017 C C . SER A 1 47 ? 3.433 4.178 2.618 1.00 0.00 47 SER A C 11
ATOM 11018 O O . SER A 1 47 ? 3.776 4.687 3.686 1.00 0.00 47 SER A O 11
ATOM 11026 N N . LEU A 1 48 ? 4.297 3.846 1.665 1.00 0.00 48 LEU A N 11
ATOM 11027 C CA . LEU A 1 48 ? 5.731 4.066 1.822 1.00 0.00 48 LEU A CA 11
ATOM 11028 C C . LEU A 1 48 ? 6.077 5.543 1.654 1.00 0.00 48 LEU A C 11
ATOM 11029 O O . LEU A 1 48 ? 7.209 5.958 1.903 1.00 0.00 48 LEU A O 11
ATOM 11045 N N . LEU A 1 49 ? 5.094 6.331 1.231 1.00 0.00 49 LEU A N 11
ATOM 11046 C CA . LEU A 1 49 ? 5.293 7.762 1.032 1.00 0.00 49 LEU A CA 11
ATOM 11047 C C . LEU A 1 49 ? 4.857 8.549 2.263 1.00 0.00 49 LEU A C 11
ATOM 11048 O O . LEU A 1 49 ? 5.603 9.383 2.777 1.00 0.00 49 LEU A O 11
ATOM 11064 N N . THR A 1 50 ? 3.644 8.277 2.734 1.00 0.00 50 THR A N 11
ATOM 11065 C CA . THR A 1 50 ? 3.108 8.958 3.906 1.00 0.00 50 THR A CA 11
ATOM 11066 C C . THR A 1 50 ? 3.464 8.212 5.186 1.00 0.00 50 THR A C 11
ATOM 11067 O O . THR A 1 50 ? 3.851 8.819 6.184 1.00 0.00 50 THR A O 11
ATOM 11078 N N . GLY A 1 51 ? 3.330 6.889 5.152 1.00 0.00 51 GLY A N 11
ATOM 11079 C CA . GLY A 1 51 ? 3.641 6.081 6.316 1.00 0.00 51 GLY A CA 11
ATOM 11080 C C . GLY A 1 51 ? 2.411 5.747 7.136 1.00 0.00 51 GLY A C 11
ATOM 11081 O O . GLY A 1 51 ? 2.493 5.591 8.355 1.00 0.00 51 GLY A O 11
ATOM 11085 N N . ARG A 1 52 ? 1.268 5.638 6.467 1.00 0.00 52 ARG A N 11
ATOM 11086 C CA . ARG A 1 52 ? 0.015 5.324 7.143 1.00 0.00 52 ARG A CA 11
ATOM 11087 C C . ARG A 1 52 ? -0.529 3.975 6.679 1.00 0.00 52 ARG A C 11
ATOM 11088 O O . ARG A 1 52 ? -0.340 3.579 5.529 1.00 0.00 52 ARG A O 11
ATOM 11109 N N . THR A 1 53 ? -1.204 3.273 7.584 1.00 0.00 53 THR A N 11
ATOM 11110 C CA . THR A 1 53 ? -1.774 1.968 7.269 1.00 0.00 53 THR A CA 11
ATOM 11111 C C . THR A 1 53 ? -3.297 2.018 7.271 1.00 0.00 53 THR A C 11
ATOM 11112 O O . THR A 1 53 ? -3.914 2.398 8.266 1.00 0.00 53 THR A O 11
ATOM 11123 N N . GLY A 1 54 ? -3.899 1.632 6.150 1.00 0.00 54 GLY A N 11
ATOM 11124 C CA . GLY A 1 54 ? -5.347 1.640 6.045 1.00 0.00 54 GLY A CA 11
ATOM 11125 C C . GLY A 1 54 ? -5.853 0.729 4.945 1.00 0.00 54 GLY A C 11
ATOM 11126 O O . GLY A 1 54 ? -5.065 0.077 4.258 1.00 0.00 54 GLY A O 11
ATOM 11130 N N . ILE A 1 55 ? -7.170 0.682 4.777 1.00 0.00 55 ILE A N 11
ATOM 11131 C CA . ILE A 1 55 ? -7.780 -0.157 3.753 1.00 0.00 55 ILE A CA 11
ATOM 11132 C C . ILE A 1 55 ? -8.087 0.647 2.494 1.00 0.00 55 ILE A C 11
ATOM 11133 O O . ILE A 1 55 ? -8.814 1.640 2.541 1.00 0.00 55 ILE A O 11
ATOM 11149 N N . PHE A 1 56 ? -7.530 0.211 1.369 1.00 0.00 56 PHE A N 11
ATOM 11150 C CA . PHE A 1 56 ? -7.745 0.890 0.097 1.00 0.00 56 PHE A CA 11
ATOM 11151 C C . PHE A 1 56 ? -8.293 -0.076 -0.950 1.00 0.00 56 PHE A C 11
ATOM 11152 O O . PHE A 1 56 ? -8.081 -1.287 -0.885 1.00 0.00 56 PHE A O 11
ATOM 11169 N N . PRO A 1 57 ? -9.016 0.472 -1.938 1.00 0.00 57 PRO A N 11
ATOM 11170 C CA . PRO A 1 57 ? -9.610 -0.323 -3.017 1.00 0.00 57 PRO A CA 11
ATOM 11171 C C . PRO A 1 57 ? -8.559 -0.888 -3.967 1.00 0.00 57 PRO A C 11
ATOM 11172 O O . PRO A 1 57 ? -7.699 -0.160 -4.461 1.00 0.00 57 PRO A O 11
ATOM 11183 N N . SER A 1 58 ? -8.635 -2.192 -4.218 1.00 0.00 58 SER A N 11
ATOM 11184 C CA . SER A 1 58 ? -7.688 -2.855 -5.106 1.00 0.00 58 SER A CA 11
ATOM 11185 C C . SER A 1 58 ? -7.631 -2.156 -6.460 1.00 0.00 58 SER A C 11
ATOM 11186 O O . SER A 1 58 ? -6.591 -2.136 -7.118 1.00 0.00 58 SER A O 11
ATOM 11194 N N . ASP A 1 59 ? -8.758 -1.583 -6.871 1.00 0.00 59 ASP A N 11
ATOM 11195 C CA . ASP A 1 59 ? -8.838 -0.881 -8.147 1.00 0.00 59 ASP A CA 11
ATOM 11196 C C . ASP A 1 59 ? -7.890 0.314 -8.170 1.00 0.00 59 ASP A C 11
ATOM 11197 O O . ASP A 1 59 ? -7.491 0.783 -9.236 1.00 0.00 59 ASP A O 11
ATOM 11206 N N . TYR A 1 60 ? -7.534 0.803 -6.987 1.00 0.00 60 TYR A N 11
ATOM 11207 C CA . TYR A 1 60 ? -6.635 1.946 -6.871 1.00 0.00 60 TYR A CA 11
ATOM 11208 C C . TYR A 1 60 ? -5.180 1.491 -6.818 1.00 0.00 60 TYR A C 11
ATOM 11209 O O . TYR A 1 60 ? -4.265 2.262 -7.109 1.00 0.00 60 TYR A O 11
ATOM 11227 N N . VAL A 1 61 ? -4.973 0.233 -6.442 1.00 0.00 61 VAL A N 11
ATOM 11228 C CA . VAL A 1 61 ? -3.630 -0.327 -6.352 1.00 0.00 61 VAL A CA 11
ATOM 11229 C C . VAL A 1 61 ? -3.393 -1.366 -7.441 1.00 0.00 61 VAL A C 11
ATOM 11230 O O . VAL A 1 61 ? -4.276 -2.166 -7.753 1.00 0.00 61 VAL A O 11
ATOM 11243 N N . ILE A 1 62 ? -2.195 -1.350 -8.016 1.00 0.00 62 ILE A N 11
ATOM 11244 C CA . ILE A 1 62 ? -1.842 -2.293 -9.070 1.00 0.00 62 ILE A CA 11
ATOM 11245 C C . ILE A 1 62 ? -0.456 -2.886 -8.835 1.00 0.00 62 ILE A C 11
ATOM 11246 O O . ILE A 1 62 ? 0.496 -2.186 -8.491 1.00 0.00 62 ILE A O 11
ATOM 11262 N N . PRO A 1 63 ? -0.339 -4.208 -9.027 1.00 0.00 63 PRO A N 11
ATOM 11263 C CA . PRO A 1 63 ? 0.927 -4.925 -8.844 1.00 0.00 63 PRO A CA 11
ATOM 11264 C C . PRO A 1 63 ? 1.950 -4.579 -9.920 1.00 0.00 63 PRO A C 11
ATOM 11265 O O . PRO A 1 63 ? 1.821 -4.997 -11.071 1.00 0.00 63 PRO A O 11
ATOM 11276 N N . VAL A 1 64 ? 2.967 -3.813 -9.539 1.00 0.00 64 VAL A N 11
ATOM 11277 C CA . VAL A 1 64 ? 4.014 -3.412 -10.471 1.00 0.00 64 VAL A CA 11
ATOM 11278 C C . VAL A 1 64 ? 4.981 -4.560 -10.739 1.00 0.00 64 VAL A C 11
ATOM 11279 O O . VAL A 1 64 ? 4.894 -5.617 -10.114 1.00 0.00 64 VAL A O 11
ATOM 11292 N N . SER A 1 65 ? 5.902 -4.344 -11.672 1.00 0.00 65 SER A N 11
ATOM 11293 C CA . SER A 1 65 ? 6.885 -5.362 -12.026 1.00 0.00 65 SER A CA 11
ATOM 11294 C C . SER A 1 65 ? 7.440 -6.039 -10.776 1.00 0.00 65 SER A C 11
ATOM 11295 O O . SER A 1 65 ? 7.680 -5.389 -9.759 1.00 0.00 65 SER A O 11
ATOM 11303 N N . GLY A 1 66 ? 7.642 -7.350 -10.861 1.00 0.00 66 GLY A N 11
ATOM 11304 C CA . GLY A 1 66 ? 8.168 -8.094 -9.731 1.00 0.00 66 GLY A CA 11
ATOM 11305 C C . GLY A 1 66 ? 7.715 -9.540 -9.728 1.00 0.00 66 GLY A C 11
ATOM 11306 O O . GLY A 1 66 ? 7.072 -10.014 -10.665 1.00 0.00 66 GLY A O 11
ATOM 11310 N N . PRO A 1 67 ? 8.053 -10.268 -8.653 1.00 0.00 67 PRO A N 11
ATOM 11311 C CA . PRO A 1 67 ? 7.687 -11.680 -8.506 1.00 0.00 67 PRO A CA 11
ATOM 11312 C C . PRO A 1 67 ? 6.191 -11.872 -8.287 1.00 0.00 67 PRO A C 11
ATOM 11313 O O . PRO A 1 67 ? 5.734 -12.022 -7.153 1.00 0.00 67 PRO A O 11
ATOM 11324 N N . SER A 1 68 ? 5.432 -11.866 -9.378 1.00 0.00 68 SER A N 11
ATOM 11325 C CA . SER A 1 68 ? 3.985 -12.037 -9.304 1.00 0.00 68 SER A CA 11
ATOM 11326 C C . SER A 1 68 ? 3.628 -13.409 -8.742 1.00 0.00 68 SER A C 11
ATOM 11327 O O . SER A 1 68 ? 3.300 -14.331 -9.488 1.00 0.00 68 SER A O 11
ATOM 11335 N N . SER A 1 69 ? 3.694 -13.536 -7.420 1.00 0.00 69 SER A N 11
ATOM 11336 C CA . SER A 1 69 ? 3.382 -14.796 -6.757 1.00 0.00 69 SER A CA 11
ATOM 11337 C C . SER A 1 69 ? 3.012 -14.564 -5.295 1.00 0.00 69 SER A C 11
ATOM 11338 O O . SER A 1 69 ? 3.639 -13.761 -4.605 1.00 0.00 69 SER A O 11
ATOM 11346 N N . GLY A 1 70 ? 1.988 -15.273 -4.829 1.00 0.00 70 GLY A N 11
ATOM 11347 C CA . GLY A 1 70 ? 1.552 -15.130 -3.453 1.00 0.00 70 GLY A CA 11
ATOM 11348 C C . GLY A 1 70 ? 0.360 -16.009 -3.128 1.00 0.00 70 GLY A C 11
ATOM 11349 O O . GLY A 1 70 ? -0.069 -16.815 -3.954 1.00 0.00 70 GLY A O 11
ATOM 11353 N N . GLY A 1 1 ? 18.203 -9.143 -4.700 1.00 0.00 1 GLY A N 12
ATOM 11354 C CA . GLY A 1 1 ? 17.401 -8.299 -5.566 1.00 0.00 1 GLY A CA 12
ATOM 11355 C C . GLY A 1 1 ? 17.652 -6.823 -5.331 1.00 0.00 1 GLY A C 12
ATOM 11356 O O . GLY A 1 1 ? 17.248 -6.273 -4.306 1.00 0.00 1 GLY A O 12
ATOM 11360 N N . SER A 1 2 ? 18.322 -6.179 -6.281 1.00 0.00 2 SER A N 12
ATOM 11361 C CA . SER A 1 2 ? 18.632 -4.758 -6.170 1.00 0.00 2 SER A CA 12
ATOM 11362 C C . SER A 1 2 ? 17.550 -3.913 -6.836 1.00 0.00 2 SER A C 12
ATOM 11363 O O . SER A 1 2 ? 16.987 -3.008 -6.220 1.00 0.00 2 SER A O 12
ATOM 11371 N N . SER A 1 3 ? 17.265 -4.215 -8.098 1.00 0.00 3 SER A N 12
ATOM 11372 C CA . SER A 1 3 ? 16.254 -3.482 -8.850 1.00 0.00 3 SER A CA 12
ATOM 11373 C C . SER A 1 3 ? 15.066 -4.379 -9.182 1.00 0.00 3 SER A C 12
ATOM 11374 O O . SER A 1 3 ? 15.228 -5.457 -9.752 1.00 0.00 3 SER A O 12
ATOM 11382 N N . GLY A 1 4 ? 13.870 -3.925 -8.819 1.00 0.00 4 GLY A N 12
ATOM 11383 C CA . GLY A 1 4 ? 12.671 -4.699 -9.086 1.00 0.00 4 GLY A CA 12
ATOM 11384 C C . GLY A 1 4 ? 11.782 -4.830 -7.865 1.00 0.00 4 GLY A C 12
ATOM 11385 O O . GLY A 1 4 ? 11.994 -4.152 -6.859 1.00 0.00 4 GLY A O 12
ATOM 11389 N N . SER A 1 5 ? 10.783 -5.702 -7.952 1.00 0.00 5 SER A N 12
ATOM 11390 C CA . SER A 1 5 ? 9.855 -5.915 -6.848 1.00 0.00 5 SER A CA 12
ATOM 11391 C C . SER A 1 5 ? 10.362 -7.014 -5.918 1.00 0.00 5 SER A C 12
ATOM 11392 O O . SER A 1 5 ? 10.167 -8.201 -6.177 1.00 0.00 5 SER A O 12
ATOM 11400 N N . SER A 1 6 ? 11.013 -6.608 -4.832 1.00 0.00 6 SER A N 12
ATOM 11401 C CA . SER A 1 6 ? 11.551 -7.556 -3.864 1.00 0.00 6 SER A CA 12
ATOM 11402 C C . SER A 1 6 ? 10.439 -8.135 -2.995 1.00 0.00 6 SER A C 12
ATOM 11403 O O . SER A 1 6 ? 10.372 -9.344 -2.777 1.00 0.00 6 SER A O 12
ATOM 11411 N N . GLY A 1 7 ? 9.568 -7.262 -2.500 1.00 0.00 7 GLY A N 12
ATOM 11412 C CA . GLY A 1 7 ? 8.470 -7.704 -1.660 1.00 0.00 7 GLY A CA 12
ATOM 11413 C C . GLY A 1 7 ? 7.116 -7.424 -2.281 1.00 0.00 7 GLY A C 12
ATOM 11414 O O . GLY A 1 7 ? 6.691 -8.122 -3.201 1.00 0.00 7 GLY A O 12
ATOM 11418 N N . ASN A 1 8 ? 6.435 -6.401 -1.775 1.00 0.00 8 ASN A N 12
ATOM 11419 C CA . ASN A 1 8 ? 5.119 -6.032 -2.285 1.00 0.00 8 ASN A CA 12
ATOM 11420 C C . ASN A 1 8 ? 5.067 -4.547 -2.632 1.00 0.00 8 ASN A C 12
ATOM 11421 O O . ASN A 1 8 ? 5.199 -3.690 -1.759 1.00 0.00 8 ASN A O 12
ATOM 11432 N N . MET A 1 9 ? 4.872 -4.251 -3.913 1.00 0.00 9 MET A N 12
ATOM 11433 C CA . MET A 1 9 ? 4.800 -2.870 -4.375 1.00 0.00 9 MET A CA 12
ATOM 11434 C C . MET A 1 9 ? 3.446 -2.580 -5.013 1.00 0.00 9 MET A C 12
ATOM 11435 O O . MET A 1 9 ? 2.911 -3.401 -5.759 1.00 0.00 9 MET A O 12
ATOM 11449 N N . PHE A 1 10 ? 2.895 -1.408 -4.715 1.00 0.00 10 PHE A N 12
ATOM 11450 C CA . PHE A 1 10 ? 1.602 -1.010 -5.259 1.00 0.00 10 PHE A CA 12
ATOM 11451 C C . PHE A 1 10 ? 1.436 0.506 -5.215 1.00 0.00 10 PHE A C 12
ATOM 11452 O O . PHE A 1 10 ? 1.542 1.123 -4.155 1.00 0.00 10 PHE A O 12
ATOM 11469 N N . VAL A 1 11 ? 1.175 1.101 -6.375 1.00 0.00 11 VAL A N 12
ATOM 11470 C CA . VAL A 1 11 ? 0.994 2.544 -6.470 1.00 0.00 11 VAL A CA 12
ATOM 11471 C C . VAL A 1 11 ? -0.468 2.928 -6.276 1.00 0.00 11 VAL A C 12
ATOM 11472 O O . VAL A 1 11 ? -1.350 2.070 -6.267 1.00 0.00 11 VAL A O 12
ATOM 11485 N N . ALA A 1 12 ? -0.718 4.224 -6.121 1.00 0.00 12 ALA A N 12
ATOM 11486 C CA . ALA A 1 12 ? -2.075 4.723 -5.930 1.00 0.00 12 ALA A CA 12
ATOM 11487 C C . ALA A 1 12 ? -2.578 5.437 -7.180 1.00 0.00 12 ALA A C 12
ATOM 11488 O O . ALA A 1 12 ? -3.692 5.188 -7.643 1.00 0.00 12 ALA A O 12
ATOM 11495 N N . LEU A 1 13 ? -1.752 6.325 -7.722 1.00 0.00 13 LEU A N 12
ATOM 11496 C CA . LEU A 1 13 ? -2.114 7.076 -8.919 1.00 0.00 13 LEU A CA 12
ATOM 11497 C C . LEU A 1 13 ? -3.438 7.809 -8.723 1.00 0.00 13 LEU A C 12
ATOM 11498 O O . LEU A 1 13 ? -4.170 8.057 -9.681 1.00 0.00 13 LEU A O 12
ATOM 11514 N N . HIS A 1 14 ? -3.737 8.154 -7.475 1.00 0.00 14 HIS A N 12
ATOM 11515 C CA . HIS A 1 14 ? -4.972 8.862 -7.153 1.00 0.00 14 HIS A CA 12
ATOM 11516 C C . HIS A 1 14 ? -4.895 9.482 -5.761 1.00 0.00 14 HIS A C 12
ATOM 11517 O O . HIS A 1 14 ? -4.133 9.026 -4.907 1.00 0.00 14 HIS A O 12
ATOM 11532 N N . THR A 1 15 ? -5.690 10.524 -5.538 1.00 0.00 15 THR A N 12
ATOM 11533 C CA . THR A 1 15 ? -5.710 11.208 -4.251 1.00 0.00 15 THR A CA 12
ATOM 11534 C C . THR A 1 15 ? -6.968 10.859 -3.463 1.00 0.00 15 THR A C 12
ATOM 11535 O O . THR A 1 15 ? -8.043 11.405 -3.717 1.00 0.00 15 THR A O 12
ATOM 11546 N N . TYR A 1 16 ? -6.829 9.948 -2.507 1.00 0.00 16 TYR A N 12
ATOM 11547 C CA . TYR A 1 16 ? -7.955 9.526 -1.683 1.00 0.00 16 TYR A CA 12
ATOM 11548 C C . TYR A 1 16 ? -7.843 10.096 -0.273 1.00 0.00 16 TYR A C 12
ATOM 11549 O O . TYR A 1 16 ? -6.933 9.748 0.479 1.00 0.00 16 TYR A O 12
ATOM 11567 N N . SER A 1 17 ? -8.776 10.975 0.079 1.00 0.00 17 SER A N 12
ATOM 11568 C CA . SER A 1 17 ? -8.781 11.598 1.398 1.00 0.00 17 SER A CA 12
ATOM 11569 C C . SER A 1 17 ? -9.474 10.700 2.419 1.00 0.00 17 SER A C 12
ATOM 11570 O O . SER A 1 17 ? -10.700 10.684 2.517 1.00 0.00 17 SER A O 12
ATOM 11578 N N . ALA A 1 18 ? -8.678 9.955 3.179 1.00 0.00 18 ALA A N 12
ATOM 11579 C CA . ALA A 1 18 ? -9.212 9.056 4.194 1.00 0.00 18 ALA A CA 12
ATOM 11580 C C . ALA A 1 18 ? -10.394 9.690 4.920 1.00 0.00 18 ALA A C 12
ATOM 11581 O O . ALA A 1 18 ? -10.319 10.834 5.369 1.00 0.00 18 ALA A O 12
ATOM 11588 N N . HIS A 1 19 ? -11.486 8.939 5.032 1.00 0.00 19 HIS A N 12
ATOM 11589 C CA . HIS A 1 19 ? -12.684 9.428 5.704 1.00 0.00 19 HIS A CA 12
ATOM 11590 C C . HIS A 1 19 ? -12.817 8.814 7.094 1.00 0.00 19 HIS A C 12
ATOM 11591 O O . HIS A 1 19 ? -13.367 9.430 8.006 1.00 0.00 19 HIS A O 12
ATOM 11606 N N . ARG A 1 20 ? -12.309 7.595 7.248 1.00 0.00 20 ARG A N 12
ATOM 11607 C CA . ARG A 1 20 ? -12.372 6.897 8.526 1.00 0.00 20 ARG A CA 12
ATOM 11608 C C . ARG A 1 20 ? -10.975 6.688 9.102 1.00 0.00 20 ARG A C 12
ATOM 11609 O O . ARG A 1 20 ? -9.968 6.769 8.398 1.00 0.00 20 ARG A O 12
ATOM 11630 N N . PRO A 1 21 ? -10.909 6.414 10.413 1.00 0.00 21 PRO A N 12
ATOM 11631 C CA . PRO A 1 21 ? -9.641 6.188 11.112 1.00 0.00 21 PRO A CA 12
ATOM 11632 C C . PRO A 1 21 ? -8.980 4.876 10.705 1.00 0.00 21 PRO A C 12
ATOM 11633 O O . PRO A 1 21 ? -7.934 4.506 11.238 1.00 0.00 21 PRO A O 12
ATOM 11644 N N . GLU A 1 22 ? -9.596 4.177 9.757 1.00 0.00 22 GLU A N 12
ATOM 11645 C CA . GLU A 1 22 ? -9.066 2.906 9.279 1.00 0.00 22 GLU A CA 12
ATOM 11646 C C . GLU A 1 22 ? -8.631 3.011 7.820 1.00 0.00 22 GLU A C 12
ATOM 11647 O O . GLU A 1 22 ? -7.783 2.249 7.358 1.00 0.00 22 GLU A O 12
ATOM 11659 N N . GLU A 1 23 ? -9.220 3.962 7.100 1.00 0.00 23 GLU A N 12
ATOM 11660 C CA . GLU A 1 23 ? -8.894 4.166 5.694 1.00 0.00 23 GLU A CA 12
ATOM 11661 C C . GLU A 1 23 ? -7.503 4.773 5.540 1.00 0.00 23 GLU A C 12
ATOM 11662 O O . GLU A 1 23 ? -7.016 5.472 6.430 1.00 0.00 23 GLU A O 12
ATOM 11674 N N . LEU A 1 24 ? -6.868 4.503 4.405 1.00 0.00 24 LEU A N 12
ATOM 11675 C CA . LEU A 1 24 ? -5.532 5.021 4.133 1.00 0.00 24 LEU A CA 12
ATOM 11676 C C . LEU A 1 24 ? -5.577 6.112 3.068 1.00 0.00 24 LEU A C 12
ATOM 11677 O O . LEU A 1 24 ? -6.070 5.893 1.961 1.00 0.00 24 LEU A O 12
ATOM 11693 N N . ASP A 1 25 ? -5.059 7.287 3.409 1.00 0.00 25 ASP A N 12
ATOM 11694 C CA . ASP A 1 25 ? -5.038 8.412 2.482 1.00 0.00 25 ASP A CA 12
ATOM 11695 C C . ASP A 1 25 ? -4.025 8.176 1.365 1.00 0.00 25 ASP A C 12
ATOM 11696 O O . ASP A 1 25 ? -2.818 8.138 1.605 1.00 0.00 25 ASP A O 12
ATOM 11705 N N . LEU A 1 26 ? -4.525 8.017 0.145 1.00 0.00 26 LEU A N 12
ATOM 11706 C CA . LEU A 1 26 ? -3.664 7.783 -1.010 1.00 0.00 26 LEU A CA 12
ATOM 11707 C C . LEU A 1 26 ? -3.264 9.101 -1.666 1.00 0.00 26 LEU A C 12
ATOM 11708 O O . LEU A 1 26 ? -3.955 10.109 -1.526 1.00 0.00 26 LEU A O 12
ATOM 11724 N N . GLN A 1 27 ? -2.145 9.083 -2.383 1.00 0.00 27 GLN A N 12
ATOM 11725 C CA . GLN A 1 27 ? -1.654 10.276 -3.062 1.00 0.00 27 GLN A CA 12
ATOM 11726 C C . GLN A 1 27 ? -1.131 9.935 -4.453 1.00 0.00 27 GLN A C 12
ATOM 11727 O O . GLN A 1 27 ? -0.139 9.219 -4.597 1.00 0.00 27 GLN A O 12
ATOM 11741 N N . LYS A 1 28 ? -1.804 10.451 -5.476 1.00 0.00 28 LYS A N 12
ATOM 11742 C CA . LYS A 1 28 ? -1.407 10.202 -6.857 1.00 0.00 28 LYS A CA 12
ATOM 11743 C C . LYS A 1 28 ? 0.111 10.219 -6.999 1.00 0.00 28 LYS A C 12
ATOM 11744 O O . LYS A 1 28 ? 0.736 11.278 -6.954 1.00 0.00 28 LYS A O 12
ATOM 11763 N N . GLY A 1 29 ? 0.699 9.039 -7.170 1.00 0.00 29 GLY A N 12
ATOM 11764 C CA . GLY A 1 29 ? 2.139 8.941 -7.317 1.00 0.00 29 GLY A CA 12
ATOM 11765 C C . GLY A 1 29 ? 2.832 8.587 -6.016 1.00 0.00 29 GLY A C 12
ATOM 11766 O O . GLY A 1 29 ? 3.899 9.117 -5.710 1.00 0.00 29 GLY A O 12
ATOM 11770 N N . GLU A 1 30 ? 2.222 7.689 -5.249 1.00 0.00 30 GLU A N 12
ATOM 11771 C CA . GLU A 1 30 ? 2.787 7.267 -3.972 1.00 0.00 30 GLU A CA 12
ATOM 11772 C C . GLU A 1 30 ? 2.897 5.746 -3.902 1.00 0.00 30 GLU A C 12
ATOM 11773 O O . GLU A 1 30 ? 1.989 5.028 -4.317 1.00 0.00 30 GLU A O 12
ATOM 11785 N N . GLY A 1 31 ? 4.017 5.263 -3.373 1.00 0.00 31 GLY A N 12
ATOM 11786 C CA . GLY A 1 31 ? 4.227 3.832 -3.259 1.00 0.00 31 GLY A CA 12
ATOM 11787 C C . GLY A 1 31 ? 3.594 3.252 -2.010 1.00 0.00 31 GLY A C 12
ATOM 11788 O O . GLY A 1 31 ? 3.692 3.833 -0.929 1.00 0.00 31 GLY A O 12
ATOM 11792 N N . ILE A 1 32 ? 2.942 2.104 -2.157 1.00 0.00 32 ILE A N 12
ATOM 11793 C CA . ILE A 1 32 ? 2.290 1.445 -1.032 1.00 0.00 32 ILE A CA 12
ATOM 11794 C C . ILE A 1 32 ? 2.730 -0.010 -0.916 1.00 0.00 32 ILE A C 12
ATOM 11795 O O . ILE A 1 32 ? 2.942 -0.687 -1.922 1.00 0.00 32 ILE A O 12
ATOM 11811 N N . ARG A 1 33 ? 2.865 -0.486 0.318 1.00 0.00 33 ARG A N 12
ATOM 11812 C CA . ARG A 1 33 ? 3.279 -1.861 0.565 1.00 0.00 33 ARG A CA 12
ATOM 11813 C C . ARG A 1 33 ? 2.124 -2.684 1.129 1.00 0.00 33 ARG A C 12
ATOM 11814 O O . ARG A 1 33 ? 1.854 -2.653 2.330 1.00 0.00 33 ARG A O 12
ATOM 11835 N N . VAL A 1 34 ? 1.445 -3.419 0.254 1.00 0.00 34 VAL A N 12
ATOM 11836 C CA . VAL A 1 34 ? 0.319 -4.250 0.663 1.00 0.00 34 VAL A CA 12
ATOM 11837 C C . VAL A 1 34 ? 0.750 -5.290 1.692 1.00 0.00 34 VAL A C 12
ATOM 11838 O O . VAL A 1 34 ? 1.609 -6.129 1.420 1.00 0.00 34 VAL A O 12
ATOM 11851 N N . LEU A 1 35 ? 0.147 -5.229 2.874 1.00 0.00 35 LEU A N 12
ATOM 11852 C CA . LEU A 1 35 ? 0.468 -6.166 3.945 1.00 0.00 35 LEU A CA 12
ATOM 11853 C C . LEU A 1 35 ? -0.600 -7.250 4.058 1.00 0.00 35 LEU A C 12
ATOM 11854 O O . LEU A 1 35 ? -0.357 -8.412 3.736 1.00 0.00 35 LEU A O 12
ATOM 11870 N N . GLY A 1 36 ? -1.786 -6.859 4.516 1.00 0.00 36 GLY A N 12
ATOM 11871 C CA . GLY A 1 36 ? -2.874 -7.809 4.661 1.00 0.00 36 GLY A CA 12
ATOM 11872 C C . GLY A 1 36 ? -3.924 -7.657 3.578 1.00 0.00 36 GLY A C 12
ATOM 11873 O O . GLY A 1 36 ? -3.875 -6.719 2.782 1.00 0.00 36 GLY A O 12
ATOM 11877 N N . LYS A 1 37 ? -4.877 -8.582 3.547 1.00 0.00 37 LYS A N 12
ATOM 11878 C CA . LYS A 1 37 ? -5.944 -8.549 2.554 1.00 0.00 37 LYS A CA 12
ATOM 11879 C C . LYS A 1 37 ? -7.312 -8.490 3.226 1.00 0.00 37 LYS A C 12
ATOM 11880 O O . LYS A 1 37 ? -7.781 -9.480 3.789 1.00 0.00 37 LYS A O 12
ATOM 11899 N N . TYR A 1 38 ? -7.947 -7.325 3.163 1.00 0.00 38 TYR A N 12
ATOM 11900 C CA . TYR A 1 38 ? -9.261 -7.138 3.767 1.00 0.00 38 TYR A CA 12
ATOM 11901 C C . TYR A 1 38 ? -10.291 -8.066 3.131 1.00 0.00 38 TYR A C 12
ATOM 11902 O O . TYR A 1 38 ? -10.856 -8.933 3.798 1.00 0.00 38 TYR A O 12
ATOM 11920 N N . GLN A 1 39 ? -10.528 -7.878 1.837 1.00 0.00 39 GLN A N 12
ATOM 11921 C CA . GLN A 1 39 ? -11.489 -8.699 1.110 1.00 0.00 39 GLN A CA 12
ATOM 11922 C C . GLN A 1 39 ? -11.480 -8.359 -0.377 1.00 0.00 39 GLN A C 12
ATOM 11923 O O . GLN A 1 39 ? -10.760 -7.461 -0.814 1.00 0.00 39 GLN A O 12
ATOM 11937 N N . ASP A 1 40 ? -12.282 -9.084 -1.149 1.00 0.00 40 ASP A N 12
ATOM 11938 C CA . ASP A 1 40 ? -12.367 -8.859 -2.588 1.00 0.00 40 ASP A CA 12
ATOM 11939 C C . ASP A 1 40 ? -12.715 -7.405 -2.891 1.00 0.00 40 ASP A C 12
ATOM 11940 O O . ASP A 1 40 ? -13.870 -6.996 -2.778 1.00 0.00 40 ASP A O 12
ATOM 11949 N N . GLY A 1 41 ? -11.707 -6.628 -3.276 1.00 0.00 41 GLY A N 12
ATOM 11950 C CA . GLY A 1 41 ? -11.927 -5.228 -3.589 1.00 0.00 41 GLY A CA 12
ATOM 11951 C C . GLY A 1 41 ? -11.235 -4.300 -2.610 1.00 0.00 41 GLY A C 12
ATOM 11952 O O . GLY A 1 41 ? -10.962 -3.143 -2.929 1.00 0.00 41 GLY A O 12
ATOM 11956 N N . TRP A 1 42 ? -10.952 -4.807 -1.416 1.00 0.00 42 TRP A N 12
ATOM 11957 C CA . TRP A 1 42 ? -10.290 -4.014 -0.386 1.00 0.00 42 TRP A CA 12
ATOM 11958 C C . TRP A 1 42 ? -9.046 -4.727 0.133 1.00 0.00 42 TRP A C 12
ATOM 11959 O O . TRP A 1 42 ? -9.088 -5.914 0.457 1.00 0.00 42 TRP A O 12
ATOM 11980 N N . LEU A 1 43 ? -7.939 -3.996 0.209 1.00 0.00 43 LEU A N 12
ATOM 11981 C CA . LEU A 1 43 ? -6.682 -4.559 0.690 1.00 0.00 43 LEU A CA 12
ATOM 11982 C C . LEU A 1 43 ? -6.036 -3.643 1.725 1.00 0.00 43 LEU A C 12
ATOM 11983 O O . LEU A 1 43 ? -6.308 -2.443 1.764 1.00 0.00 43 LEU A O 12
ATOM 11999 N N . LYS A 1 44 ? -5.177 -4.217 2.560 1.00 0.00 44 LYS A N 12
ATOM 12000 C CA . LYS A 1 44 ? -4.487 -3.453 3.593 1.00 0.00 44 LYS A CA 12
ATOM 12001 C C . LYS A 1 44 ? -3.012 -3.279 3.248 1.00 0.00 44 LYS A C 12
ATOM 12002 O O . LYS A 1 44 ? -2.307 -4.252 2.985 1.00 0.00 44 LYS A O 12
ATOM 12021 N N . GLY A 1 45 ? -2.550 -2.032 3.254 1.00 0.00 45 GLY A N 12
ATOM 12022 C CA . GLY A 1 45 ? -1.161 -1.753 2.941 1.00 0.00 45 GLY A CA 12
ATOM 12023 C C . GLY A 1 45 ? -0.631 -0.541 3.682 1.00 0.00 45 GLY A C 12
ATOM 12024 O O . GLY A 1 45 ? -1.403 0.251 4.223 1.00 0.00 45 GLY A O 12
ATOM 12028 N N . LEU A 1 46 ? 0.689 -0.397 3.708 1.00 0.00 46 LEU A N 12
ATOM 12029 C CA . LEU A 1 46 ? 1.322 0.727 4.390 1.00 0.00 46 LEU A CA 12
ATOM 12030 C C . LEU A 1 46 ? 1.983 1.669 3.388 1.00 0.00 46 LEU A C 12
ATOM 12031 O O . LEU A 1 46 ? 2.937 1.296 2.706 1.00 0.00 46 LEU A O 12
ATOM 12047 N N . SER A 1 47 ? 1.470 2.893 3.308 1.00 0.00 47 SER A N 12
ATOM 12048 C CA . SER A 1 47 ? 2.010 3.888 2.389 1.00 0.00 47 SER A CA 12
ATOM 12049 C C . SER A 1 47 ? 3.480 4.164 2.689 1.00 0.00 47 SER A C 12
ATOM 12050 O O . SER A 1 47 ? 3.824 4.664 3.761 1.00 0.00 47 SER A O 12
ATOM 12058 N N . LEU A 1 48 ? 4.344 3.835 1.734 1.00 0.00 48 LEU A N 12
ATOM 12059 C CA . LEU A 1 48 ? 5.778 4.047 1.894 1.00 0.00 48 LEU A CA 12
ATOM 12060 C C . LEU A 1 48 ? 6.130 5.524 1.747 1.00 0.00 48 LEU A C 12
ATOM 12061 O O . LEU A 1 48 ? 7.259 5.935 2.022 1.00 0.00 48 LEU A O 12
ATOM 12077 N N . LEU A 1 49 ? 5.158 6.318 1.314 1.00 0.00 49 LEU A N 12
ATOM 12078 C CA . LEU A 1 49 ? 5.364 7.751 1.133 1.00 0.00 49 LEU A CA 12
ATOM 12079 C C . LEU A 1 49 ? 5.163 8.501 2.446 1.00 0.00 49 LEU A C 12
ATOM 12080 O O . LEU A 1 49 ? 6.073 9.167 2.939 1.00 0.00 49 LEU A O 12
ATOM 12096 N N . THR A 1 50 ? 3.964 8.386 3.009 1.00 0.00 50 THR A N 12
ATOM 12097 C CA . THR A 1 50 ? 3.643 9.051 4.266 1.00 0.00 50 THR A CA 12
ATOM 12098 C C . THR A 1 50 ? 3.969 8.161 5.459 1.00 0.00 50 THR A C 12
ATOM 12099 O O . THR A 1 50 ? 4.549 8.614 6.444 1.00 0.00 50 THR A O 12
ATOM 12110 N N . GLY A 1 51 ? 3.593 6.889 5.363 1.00 0.00 51 GLY A N 12
ATOM 12111 C CA . GLY A 1 51 ? 3.854 5.954 6.441 1.00 0.00 51 GLY A CA 12
ATOM 12112 C C . GLY A 1 51 ? 2.597 5.575 7.198 1.00 0.00 51 GLY A C 12
ATOM 12113 O O . GLY A 1 51 ? 2.660 5.174 8.360 1.00 0.00 51 GLY A O 12
ATOM 12117 N N . ARG A 1 52 ? 1.450 5.702 6.538 1.00 0.00 52 ARG A N 12
ATOM 12118 C CA . ARG A 1 52 ? 0.172 5.372 7.157 1.00 0.00 52 ARG A CA 12
ATOM 12119 C C . ARG A 1 52 ? -0.318 4.003 6.695 1.00 0.00 52 ARG A C 12
ATOM 12120 O O . ARG A 1 52 ? 0.026 3.542 5.606 1.00 0.00 52 ARG A O 12
ATOM 12141 N N . THR A 1 53 ? -1.125 3.356 7.530 1.00 0.00 53 THR A N 12
ATOM 12142 C CA . THR A 1 53 ? -1.661 2.040 7.210 1.00 0.00 53 THR A CA 12
ATOM 12143 C C . THR A 1 53 ? -3.184 2.033 7.284 1.00 0.00 53 THR A C 12
ATOM 12144 O O . THR A 1 53 ? -3.767 2.379 8.311 1.00 0.00 53 THR A O 12
ATOM 12155 N N . GLY A 1 54 ? -3.824 1.637 6.188 1.00 0.00 54 GLY A N 12
ATOM 12156 C CA . GLY A 1 54 ? -5.274 1.592 6.151 1.00 0.00 54 GLY A CA 12
ATOM 12157 C C . GLY A 1 54 ? -5.798 0.678 5.061 1.00 0.00 54 GLY A C 12
ATOM 12158 O O . GLY A 1 54 ? -5.026 -0.019 4.402 1.00 0.00 54 GLY A O 12
ATOM 12162 N N . ILE A 1 55 ? -7.113 0.679 4.872 1.00 0.00 55 ILE A N 12
ATOM 12163 C CA . ILE A 1 55 ? -7.739 -0.157 3.855 1.00 0.00 55 ILE A CA 12
ATOM 12164 C C . ILE A 1 55 ? -8.066 0.651 2.604 1.00 0.00 55 ILE A C 12
ATOM 12165 O O . ILE A 1 55 ? -8.812 1.629 2.661 1.00 0.00 55 ILE A O 12
ATOM 12181 N N . PHE A 1 56 ? -7.504 0.235 1.474 1.00 0.00 56 PHE A N 12
ATOM 12182 C CA . PHE A 1 56 ? -7.737 0.920 0.207 1.00 0.00 56 PHE A CA 12
ATOM 12183 C C . PHE A 1 56 ? -8.260 -0.051 -0.848 1.00 0.00 56 PHE A C 12
ATOM 12184 O O . PHE A 1 56 ? -8.023 -1.258 -0.789 1.00 0.00 56 PHE A O 12
ATOM 12201 N N . PRO A 1 57 ? -8.989 0.487 -1.836 1.00 0.00 57 PRO A N 12
ATOM 12202 C CA . PRO A 1 57 ? -9.561 -0.313 -2.923 1.00 0.00 57 PRO A CA 12
ATOM 12203 C C . PRO A 1 57 ? -8.495 -0.850 -3.871 1.00 0.00 57 PRO A C 12
ATOM 12204 O O . PRO A 1 57 ? -7.618 -0.110 -4.317 1.00 0.00 57 PRO A O 12
ATOM 12215 N N . SER A 1 58 ? -8.576 -2.141 -4.175 1.00 0.00 58 SER A N 12
ATOM 12216 C CA . SER A 1 58 ? -7.615 -2.779 -5.067 1.00 0.00 58 SER A CA 12
ATOM 12217 C C . SER A 1 58 ? -7.610 -2.100 -6.434 1.00 0.00 58 SER A C 12
ATOM 12218 O O . SER A 1 58 ? -6.579 -2.039 -7.105 1.00 0.00 58 SER A O 12
ATOM 12226 N N . ASP A 1 59 ? -8.768 -1.591 -6.839 1.00 0.00 59 ASP A N 12
ATOM 12227 C CA . ASP A 1 59 ? -8.898 -0.915 -8.125 1.00 0.00 59 ASP A CA 12
ATOM 12228 C C . ASP A 1 59 ? -7.997 0.314 -8.186 1.00 0.00 59 ASP A C 12
ATOM 12229 O O . ASP A 1 59 ? -7.631 0.774 -9.268 1.00 0.00 59 ASP A O 12
ATOM 12238 N N . TYR A 1 60 ? -7.644 0.841 -7.019 1.00 0.00 60 TYR A N 12
ATOM 12239 C CA . TYR A 1 60 ? -6.789 2.019 -6.940 1.00 0.00 60 TYR A CA 12
ATOM 12240 C C . TYR A 1 60 ? -5.315 1.627 -6.984 1.00 0.00 60 TYR A C 12
ATOM 12241 O O . TYR A 1 60 ? -4.461 2.418 -7.384 1.00 0.00 60 TYR A O 12
ATOM 12259 N N . VAL A 1 61 ? -5.024 0.398 -6.568 1.00 0.00 61 VAL A N 12
ATOM 12260 C CA . VAL A 1 61 ? -3.655 -0.103 -6.561 1.00 0.00 61 VAL A CA 12
ATOM 12261 C C . VAL A 1 61 ? -3.474 -1.224 -7.578 1.00 0.00 61 VAL A C 12
ATOM 12262 O O . VAL A 1 61 ? -4.233 -2.194 -7.589 1.00 0.00 61 VAL A O 12
ATOM 12275 N N . ILE A 1 62 ? -2.464 -1.086 -8.430 1.00 0.00 62 ILE A N 12
ATOM 12276 C CA . ILE A 1 62 ? -2.182 -2.088 -9.449 1.00 0.00 62 ILE A CA 12
ATOM 12277 C C . ILE A 1 62 ? -0.909 -2.861 -9.124 1.00 0.00 62 ILE A C 12
ATOM 12278 O O . ILE A 1 62 ? 0.108 -2.292 -8.726 1.00 0.00 62 ILE A O 12
ATOM 12294 N N . PRO A 1 63 ? -0.963 -4.190 -9.297 1.00 0.00 63 PRO A N 12
ATOM 12295 C CA . PRO A 1 63 ? 0.178 -5.070 -9.030 1.00 0.00 63 PRO A CA 12
ATOM 12296 C C . PRO A 1 63 ? 1.303 -4.885 -10.043 1.00 0.00 63 PRO A C 12
ATOM 12297 O O . PRO A 1 63 ? 1.212 -5.350 -11.179 1.00 0.00 63 PRO A O 12
ATOM 12308 N N . VAL A 1 64 ? 2.364 -4.203 -9.624 1.00 0.00 64 VAL A N 12
ATOM 12309 C CA . VAL A 1 64 ? 3.508 -3.958 -10.494 1.00 0.00 64 VAL A CA 12
ATOM 12310 C C . VAL A 1 64 ? 4.288 -5.242 -10.751 1.00 0.00 64 VAL A C 12
ATOM 12311 O O . VAL A 1 64 ? 4.119 -6.235 -10.044 1.00 0.00 64 VAL A O 12
ATOM 12324 N N . SER A 1 65 ? 5.144 -5.215 -11.768 1.00 0.00 65 SER A N 12
ATOM 12325 C CA . SER A 1 65 ? 5.949 -6.378 -12.121 1.00 0.00 65 SER A CA 12
ATOM 12326 C C . SER A 1 65 ? 7.164 -5.968 -12.948 1.00 0.00 65 SER A C 12
ATOM 12327 O O . SER A 1 65 ? 7.030 -5.338 -13.997 1.00 0.00 65 SER A O 12
ATOM 12335 N N . GLY A 1 66 ? 8.349 -6.330 -12.468 1.00 0.00 66 GLY A N 12
ATOM 12336 C CA . GLY A 1 66 ? 9.571 -5.991 -13.174 1.00 0.00 66 GLY A CA 12
ATOM 12337 C C . GLY A 1 66 ? 10.150 -4.664 -12.727 1.00 0.00 66 GLY A C 12
ATOM 12338 O O . GLY A 1 66 ? 9.438 -3.781 -12.249 1.00 0.00 66 GLY A O 12
ATOM 12342 N N . PRO A 1 67 ? 11.474 -4.510 -12.880 1.00 0.00 67 PRO A N 12
ATOM 12343 C CA . PRO A 1 67 ? 12.179 -3.284 -12.493 1.00 0.00 67 PRO A CA 12
ATOM 12344 C C . PRO A 1 67 ? 11.838 -2.108 -13.402 1.00 0.00 67 PRO A C 12
ATOM 12345 O O . PRO A 1 67 ? 12.351 -2.004 -14.516 1.00 0.00 67 PRO A O 12
ATOM 12356 N N . SER A 1 68 ? 10.970 -1.225 -12.920 1.00 0.00 68 SER A N 12
ATOM 12357 C CA . SER A 1 68 ? 10.559 -0.058 -13.691 1.00 0.00 68 SER A CA 12
ATOM 12358 C C . SER A 1 68 ? 11.261 1.200 -13.189 1.00 0.00 68 SER A C 12
ATOM 12359 O O . SER A 1 68 ? 11.843 1.953 -13.969 1.00 0.00 68 SER A O 12
ATOM 12367 N N . SER A 1 69 ? 11.200 1.421 -11.880 1.00 0.00 69 SER A N 12
ATOM 12368 C CA . SER A 1 69 ? 11.826 2.590 -11.272 1.00 0.00 69 SER A CA 12
ATOM 12369 C C . SER A 1 69 ? 11.259 3.878 -11.862 1.00 0.00 69 SER A C 12
ATOM 12370 O O . SER A 1 69 ? 11.998 4.817 -12.154 1.00 0.00 69 SER A O 12
ATOM 12378 N N . GLY A 1 70 ? 9.942 3.913 -12.034 1.00 0.00 70 GLY A N 12
ATOM 12379 C CA . GLY A 1 70 ? 9.297 5.089 -12.588 1.00 0.00 70 GLY A CA 12
ATOM 12380 C C . GLY A 1 70 ? 7.823 4.868 -12.861 1.00 0.00 70 GLY A C 12
ATOM 12381 O O . GLY A 1 70 ? 7.444 4.440 -13.951 1.00 0.00 70 GLY A O 12
ATOM 12385 N N . GLY A 1 1 ? 16.604 -9.674 10.591 1.00 0.00 1 GLY A N 13
ATOM 12386 C CA . GLY A 1 1 ? 16.979 -9.117 9.304 1.00 0.00 1 GLY A CA 13
ATOM 12387 C C . GLY A 1 1 ? 16.264 -9.791 8.150 1.00 0.00 1 GLY A C 13
ATOM 12388 O O . GLY A 1 1 ? 16.898 -10.406 7.292 1.00 0.00 1 GLY A O 13
ATOM 12392 N N . SER A 1 2 ? 14.940 -9.677 8.128 1.00 0.00 2 SER A N 13
ATOM 12393 C CA . SER A 1 2 ? 14.138 -10.285 7.074 1.00 0.00 2 SER A CA 13
ATOM 12394 C C . SER A 1 2 ? 14.272 -9.504 5.770 1.00 0.00 2 SER A C 13
ATOM 12395 O O . SER A 1 2 ? 13.783 -8.381 5.653 1.00 0.00 2 SER A O 13
ATOM 12403 N N . SER A 1 3 ? 14.941 -10.108 4.792 1.00 0.00 3 SER A N 13
ATOM 12404 C CA . SER A 1 3 ? 15.145 -9.469 3.498 1.00 0.00 3 SER A CA 13
ATOM 12405 C C . SER A 1 3 ? 15.388 -10.511 2.410 1.00 0.00 3 SER A C 13
ATOM 12406 O O . SER A 1 3 ? 16.030 -11.533 2.646 1.00 0.00 3 SER A O 13
ATOM 12414 N N . GLY A 1 4 ? 14.868 -10.243 1.215 1.00 0.00 4 GLY A N 13
ATOM 12415 C CA . GLY A 1 4 ? 15.039 -11.166 0.108 1.00 0.00 4 GLY A CA 13
ATOM 12416 C C . GLY A 1 4 ? 13.771 -11.335 -0.705 1.00 0.00 4 GLY A C 13
ATOM 12417 O O . GLY A 1 4 ? 13.486 -10.536 -1.597 1.00 0.00 4 GLY A O 13
ATOM 12421 N N . SER A 1 5 ? 13.010 -12.381 -0.400 1.00 0.00 5 SER A N 13
ATOM 12422 C CA . SER A 1 5 ? 11.768 -12.656 -1.114 1.00 0.00 5 SER A CA 13
ATOM 12423 C C . SER A 1 5 ? 10.810 -11.473 -1.013 1.00 0.00 5 SER A C 13
ATOM 12424 O O . SER A 1 5 ? 10.344 -10.950 -2.025 1.00 0.00 5 SER A O 13
ATOM 12432 N N . SER A 1 6 ? 10.520 -11.057 0.215 1.00 0.00 6 SER A N 13
ATOM 12433 C CA . SER A 1 6 ? 9.615 -9.938 0.450 1.00 0.00 6 SER A CA 13
ATOM 12434 C C . SER A 1 6 ? 9.842 -8.831 -0.576 1.00 0.00 6 SER A C 13
ATOM 12435 O O . SER A 1 6 ? 10.966 -8.372 -0.771 1.00 0.00 6 SER A O 13
ATOM 12443 N N . GLY A 1 7 ? 8.763 -8.408 -1.228 1.00 0.00 7 GLY A N 13
ATOM 12444 C CA . GLY A 1 7 ? 8.865 -7.359 -2.226 1.00 0.00 7 GLY A CA 13
ATOM 12445 C C . GLY A 1 7 ? 7.538 -7.069 -2.900 1.00 0.00 7 GLY A C 13
ATOM 12446 O O . GLY A 1 7 ? 7.333 -7.424 -4.059 1.00 0.00 7 GLY A O 13
ATOM 12450 N N . ASN A 1 8 ? 6.634 -6.423 -2.170 1.00 0.00 8 ASN A N 13
ATOM 12451 C CA . ASN A 1 8 ? 5.319 -6.088 -2.703 1.00 0.00 8 ASN A CA 13
ATOM 12452 C C . ASN A 1 8 ? 5.186 -4.583 -2.917 1.00 0.00 8 ASN A C 13
ATOM 12453 O O . ASN A 1 8 ? 5.194 -3.807 -1.962 1.00 0.00 8 ASN A O 13
ATOM 12464 N N . MET A 1 9 ? 5.064 -4.179 -4.177 1.00 0.00 9 MET A N 13
ATOM 12465 C CA . MET A 1 9 ? 4.927 -2.767 -4.516 1.00 0.00 9 MET A CA 13
ATOM 12466 C C . MET A 1 9 ? 3.582 -2.495 -5.181 1.00 0.00 9 MET A C 13
ATOM 12467 O O . MET A 1 9 ? 3.156 -3.235 -6.068 1.00 0.00 9 MET A O 13
ATOM 12481 N N . PHE A 1 10 ? 2.916 -1.430 -4.746 1.00 0.00 10 PHE A N 13
ATOM 12482 C CA . PHE A 1 10 ? 1.618 -1.062 -5.298 1.00 0.00 10 PHE A CA 13
ATOM 12483 C C . PHE A 1 10 ? 1.422 0.451 -5.264 1.00 0.00 10 PHE A C 13
ATOM 12484 O O . PHE A 1 10 ? 1.445 1.068 -4.199 1.00 0.00 10 PHE A O 13
ATOM 12501 N N . VAL A 1 11 ? 1.229 1.043 -6.439 1.00 0.00 11 VAL A N 13
ATOM 12502 C CA . VAL A 1 11 ? 1.029 2.483 -6.545 1.00 0.00 11 VAL A CA 13
ATOM 12503 C C . VAL A 1 11 ? -0.445 2.845 -6.398 1.00 0.00 11 VAL A C 13
ATOM 12504 O O . VAL A 1 11 ? -1.322 1.995 -6.552 1.00 0.00 11 VAL A O 13
ATOM 12517 N N . ALA A 1 12 ? -0.710 4.112 -6.099 1.00 0.00 12 ALA A N 13
ATOM 12518 C CA . ALA A 1 12 ? -2.078 4.588 -5.933 1.00 0.00 12 ALA A CA 13
ATOM 12519 C C . ALA A 1 12 ? -2.578 5.274 -7.199 1.00 0.00 12 ALA A C 13
ATOM 12520 O O . ALA A 1 12 ? -3.618 4.906 -7.748 1.00 0.00 12 ALA A O 13
ATOM 12527 N N . LEU A 1 13 ? -1.833 6.273 -7.659 1.00 0.00 13 LEU A N 13
ATOM 12528 C CA . LEU A 1 13 ? -2.201 7.012 -8.862 1.00 0.00 13 LEU A CA 13
ATOM 12529 C C . LEU A 1 13 ? -3.510 7.768 -8.657 1.00 0.00 13 LEU A C 13
ATOM 12530 O O . LEU A 1 13 ? -4.270 7.982 -9.602 1.00 0.00 13 LEU A O 13
ATOM 12546 N N . HIS A 1 14 ? -3.766 8.172 -7.417 1.00 0.00 14 HIS A N 13
ATOM 12547 C CA . HIS A 1 14 ? -4.982 8.908 -7.088 1.00 0.00 14 HIS A CA 13
ATOM 12548 C C . HIS A 1 14 ? -4.869 9.556 -5.712 1.00 0.00 14 HIS A C 13
ATOM 12549 O O . HIS A 1 14 ? -4.062 9.139 -4.881 1.00 0.00 14 HIS A O 13
ATOM 12564 N N . THR A 1 15 ? -5.684 10.580 -5.477 1.00 0.00 15 THR A N 13
ATOM 12565 C CA . THR A 1 15 ? -5.675 11.287 -4.202 1.00 0.00 15 THR A CA 13
ATOM 12566 C C . THR A 1 15 ? -6.926 10.972 -3.390 1.00 0.00 15 THR A C 13
ATOM 12567 O O . THR A 1 15 ? -7.994 11.533 -3.634 1.00 0.00 15 THR A O 13
ATOM 12578 N N . TYR A 1 16 ? -6.786 10.072 -2.423 1.00 0.00 16 TYR A N 13
ATOM 12579 C CA . TYR A 1 16 ? -7.906 9.681 -1.575 1.00 0.00 16 TYR A CA 13
ATOM 12580 C C . TYR A 1 16 ? -7.718 10.198 -0.152 1.00 0.00 16 TYR A C 13
ATOM 12581 O O . TYR A 1 16 ? -6.781 9.808 0.544 1.00 0.00 16 TYR A O 13
ATOM 12599 N N . SER A 1 17 ? -8.618 11.079 0.274 1.00 0.00 17 SER A N 13
ATOM 12600 C CA . SER A 1 17 ? -8.551 11.654 1.613 1.00 0.00 17 SER A CA 13
ATOM 12601 C C . SER A 1 17 ? -9.277 10.768 2.621 1.00 0.00 17 SER A C 13
ATOM 12602 O O . SER A 1 17 ? -10.500 10.818 2.741 1.00 0.00 17 SER A O 13
ATOM 12610 N N . ALA A 1 18 ? -8.512 9.956 3.343 1.00 0.00 18 ALA A N 13
ATOM 12611 C CA . ALA A 1 18 ? -9.080 9.059 4.343 1.00 0.00 18 ALA A CA 13
ATOM 12612 C C . ALA A 1 18 ? -10.183 9.751 5.136 1.00 0.00 18 ALA A C 13
ATOM 12613 O O . ALA A 1 18 ? -10.005 10.867 5.624 1.00 0.00 18 ALA A O 13
ATOM 12620 N N . HIS A 1 19 ? -11.325 9.081 5.261 1.00 0.00 19 HIS A N 13
ATOM 12621 C CA . HIS A 1 19 ? -12.458 9.631 5.996 1.00 0.00 19 HIS A CA 13
ATOM 12622 C C . HIS A 1 19 ? -12.599 8.961 7.359 1.00 0.00 19 HIS A C 13
ATOM 12623 O O . HIS A 1 19 ? -13.090 9.567 8.312 1.00 0.00 19 HIS A O 13
ATOM 12638 N N . ARG A 1 20 ? -12.166 7.707 7.445 1.00 0.00 20 ARG A N 13
ATOM 12639 C CA . ARG A 1 20 ? -12.246 6.954 8.690 1.00 0.00 20 ARG A CA 13
ATOM 12640 C C . ARG A 1 20 ? -10.852 6.623 9.216 1.00 0.00 20 ARG A C 13
ATOM 12641 O O . ARG A 1 20 ? -9.860 6.667 8.487 1.00 0.00 20 ARG A O 13
ATOM 12662 N N . PRO A 1 21 ? -10.773 6.282 10.511 1.00 0.00 21 PRO A N 13
ATOM 12663 C CA . PRO A 1 21 ? -9.506 5.936 11.162 1.00 0.00 21 PRO A CA 13
ATOM 12664 C C . PRO A 1 21 ? -8.950 4.602 10.676 1.00 0.00 21 PRO A C 13
ATOM 12665 O O . PRO A 1 21 ? -7.919 4.136 11.161 1.00 0.00 21 PRO A O 13
ATOM 12676 N N . GLU A 1 22 ? -9.639 3.993 9.716 1.00 0.00 22 GLU A N 13
ATOM 12677 C CA . GLU A 1 22 ? -9.212 2.712 9.166 1.00 0.00 22 GLU A CA 13
ATOM 12678 C C . GLU A 1 22 ? -8.793 2.859 7.706 1.00 0.00 22 GLU A C 13
ATOM 12679 O O . GLU A 1 22 ? -8.011 2.061 7.190 1.00 0.00 22 GLU A O 13
ATOM 12691 N N . GLU A 1 23 ? -9.321 3.886 7.045 1.00 0.00 23 GLU A N 13
ATOM 12692 C CA . GLU A 1 23 ? -9.003 4.137 5.645 1.00 0.00 23 GLU A CA 13
ATOM 12693 C C . GLU A 1 23 ? -7.571 4.642 5.494 1.00 0.00 23 GLU A C 13
ATOM 12694 O O . GLU A 1 23 ? -6.981 5.161 6.442 1.00 0.00 23 GLU A O 13
ATOM 12706 N N . LEU A 1 24 ? -7.018 4.485 4.296 1.00 0.00 24 LEU A N 13
ATOM 12707 C CA . LEU A 1 24 ? -5.655 4.925 4.019 1.00 0.00 24 LEU A CA 13
ATOM 12708 C C . LEU A 1 24 ? -5.646 6.076 3.019 1.00 0.00 24 LEU A C 13
ATOM 12709 O O . LEU A 1 24 ? -6.215 5.972 1.932 1.00 0.00 24 LEU A O 13
ATOM 12725 N N . ASP A 1 25 ? -4.996 7.172 3.393 1.00 0.00 25 ASP A N 13
ATOM 12726 C CA . ASP A 1 25 ? -4.910 8.343 2.527 1.00 0.00 25 ASP A CA 13
ATOM 12727 C C . ASP A 1 25 ? -4.015 8.064 1.323 1.00 0.00 25 ASP A C 13
ATOM 12728 O O . ASP A 1 25 ? -2.801 7.908 1.462 1.00 0.00 25 ASP A O 13
ATOM 12737 N N . LEU A 1 26 ? -4.622 8.001 0.143 1.00 0.00 26 LEU A N 13
ATOM 12738 C CA . LEU A 1 26 ? -3.880 7.740 -1.085 1.00 0.00 26 LEU A CA 13
ATOM 12739 C C . LEU A 1 26 ? -3.374 9.040 -1.703 1.00 0.00 26 LEU A C 13
ATOM 12740 O O . LEU A 1 26 ? -4.084 10.045 -1.723 1.00 0.00 26 LEU A O 13
ATOM 12756 N N . GLN A 1 27 ? -2.145 9.010 -2.207 1.00 0.00 27 GLN A N 13
ATOM 12757 C CA . GLN A 1 27 ? -1.545 10.186 -2.826 1.00 0.00 27 GLN A CA 13
ATOM 12758 C C . GLN A 1 27 ? -1.048 9.866 -4.233 1.00 0.00 27 GLN A C 13
ATOM 12759 O O . GLN A 1 27 ? -0.092 9.112 -4.408 1.00 0.00 27 GLN A O 13
ATOM 12773 N N . LYS A 1 28 ? -1.705 10.446 -5.232 1.00 0.00 28 LYS A N 13
ATOM 12774 C CA . LYS A 1 28 ? -1.330 10.224 -6.624 1.00 0.00 28 LYS A CA 13
ATOM 12775 C C . LYS A 1 28 ? 0.187 10.202 -6.782 1.00 0.00 28 LYS A C 13
ATOM 12776 O O . LYS A 1 28 ? 0.841 11.243 -6.744 1.00 0.00 28 LYS A O 13
ATOM 12795 N N . GLY A 1 29 ? 0.741 9.006 -6.961 1.00 0.00 29 GLY A N 13
ATOM 12796 C CA . GLY A 1 29 ? 2.177 8.871 -7.124 1.00 0.00 29 GLY A CA 13
ATOM 12797 C C . GLY A 1 29 ? 2.872 8.481 -5.835 1.00 0.00 29 GLY A C 13
ATOM 12798 O O . GLY A 1 29 ? 3.958 8.975 -5.534 1.00 0.00 29 GLY A O 13
ATOM 12802 N N . GLU A 1 30 ? 2.244 7.593 -5.071 1.00 0.00 30 GLU A N 13
ATOM 12803 C CA . GLU A 1 30 ? 2.809 7.139 -3.806 1.00 0.00 30 GLU A CA 13
ATOM 12804 C C . GLU A 1 30 ? 2.965 5.621 -3.793 1.00 0.00 30 GLU A C 13
ATOM 12805 O O . GLU A 1 30 ? 2.048 4.889 -4.163 1.00 0.00 30 GLU A O 13
ATOM 12817 N N . GLY A 1 31 ? 4.134 5.155 -3.363 1.00 0.00 31 GLY A N 13
ATOM 12818 C CA . GLY A 1 31 ? 4.389 3.727 -3.310 1.00 0.00 31 GLY A CA 13
ATOM 12819 C C . GLY A 1 31 ? 3.815 3.082 -2.064 1.00 0.00 31 GLY A C 13
ATOM 12820 O O . GLY A 1 31 ? 4.318 3.293 -0.960 1.00 0.00 31 GLY A O 13
ATOM 12824 N N . ILE A 1 32 ? 2.760 2.294 -2.241 1.00 0.00 32 ILE A N 13
ATOM 12825 C CA . ILE A 1 32 ? 2.118 1.616 -1.121 1.00 0.00 32 ILE A CA 13
ATOM 12826 C C . ILE A 1 32 ? 2.571 0.163 -1.025 1.00 0.00 32 ILE A C 13
ATOM 12827 O O . ILE A 1 32 ? 2.766 -0.506 -2.040 1.00 0.00 32 ILE A O 13
ATOM 12843 N N . ARG A 1 33 ? 2.736 -0.319 0.202 1.00 0.00 33 ARG A N 13
ATOM 12844 C CA . ARG A 1 33 ? 3.166 -1.693 0.432 1.00 0.00 33 ARG A CA 13
ATOM 12845 C C . ARG A 1 33 ? 2.024 -2.532 0.999 1.00 0.00 33 ARG A C 13
ATOM 12846 O O . ARG A 1 33 ? 1.726 -2.470 2.191 1.00 0.00 33 ARG A O 13
ATOM 12867 N N . VAL A 1 34 ? 1.388 -3.317 0.135 1.00 0.00 34 VAL A N 13
ATOM 12868 C CA . VAL A 1 34 ? 0.280 -4.169 0.549 1.00 0.00 34 VAL A CA 13
ATOM 12869 C C . VAL A 1 34 ? 0.731 -5.195 1.582 1.00 0.00 34 VAL A C 13
ATOM 12870 O O . VAL A 1 34 ? 1.632 -5.995 1.326 1.00 0.00 34 VAL A O 13
ATOM 12883 N N . LEU A 1 35 ? 0.100 -5.167 2.751 1.00 0.00 35 LEU A N 13
ATOM 12884 C CA . LEU A 1 35 ? 0.436 -6.095 3.824 1.00 0.00 35 LEU A CA 13
ATOM 12885 C C . LEU A 1 35 ? -0.624 -7.184 3.955 1.00 0.00 35 LEU A C 13
ATOM 12886 O O . LEU A 1 35 ? -0.377 -8.347 3.638 1.00 0.00 35 LEU A O 13
ATOM 12902 N N . GLY A 1 36 ? -1.808 -6.797 4.422 1.00 0.00 36 GLY A N 13
ATOM 12903 C CA . GLY A 1 36 ? -2.889 -7.752 4.584 1.00 0.00 36 GLY A CA 13
ATOM 12904 C C . GLY A 1 36 ? -3.951 -7.612 3.512 1.00 0.00 36 GLY A C 13
ATOM 12905 O O . GLY A 1 36 ? -3.899 -6.695 2.691 1.00 0.00 36 GLY A O 13
ATOM 12909 N N . LYS A 1 37 ? -4.918 -8.523 3.517 1.00 0.00 37 LYS A N 13
ATOM 12910 C CA . LYS A 1 37 ? -5.998 -8.499 2.537 1.00 0.00 37 LYS A CA 13
ATOM 12911 C C . LYS A 1 37 ? -7.355 -8.410 3.227 1.00 0.00 37 LYS A C 13
ATOM 12912 O O . LYS A 1 37 ? -7.828 -9.382 3.817 1.00 0.00 37 LYS A O 13
ATOM 12931 N N . TYR A 1 38 ? -7.979 -7.239 3.147 1.00 0.00 38 TYR A N 13
ATOM 12932 C CA . TYR A 1 38 ? -9.282 -7.024 3.764 1.00 0.00 38 TYR A CA 13
ATOM 12933 C C . TYR A 1 38 ? -10.332 -7.948 3.156 1.00 0.00 38 TYR A C 13
ATOM 12934 O O . TYR A 1 38 ? -10.907 -8.789 3.846 1.00 0.00 38 TYR A O 13
ATOM 12952 N N . GLN A 1 39 ? -10.576 -7.785 1.860 1.00 0.00 39 GLN A N 13
ATOM 12953 C CA . GLN A 1 39 ? -11.557 -8.604 1.159 1.00 0.00 39 GLN A CA 13
ATOM 12954 C C . GLN A 1 39 ? -11.550 -8.301 -0.336 1.00 0.00 39 GLN A C 13
ATOM 12955 O O . GLN A 1 39 ? -10.858 -7.391 -0.792 1.00 0.00 39 GLN A O 13
ATOM 12969 N N . ASP A 1 40 ? -12.324 -9.070 -1.094 1.00 0.00 40 ASP A N 13
ATOM 12970 C CA . ASP A 1 40 ? -12.408 -8.884 -2.538 1.00 0.00 40 ASP A CA 13
ATOM 12971 C C . ASP A 1 40 ? -12.716 -7.430 -2.881 1.00 0.00 40 ASP A C 13
ATOM 12972 O O . ASP A 1 40 ? -13.858 -6.985 -2.776 1.00 0.00 40 ASP A O 13
ATOM 12981 N N . GLY A 1 41 ? -11.687 -6.693 -3.291 1.00 0.00 41 GLY A N 13
ATOM 12982 C CA . GLY A 1 41 ? -11.868 -5.296 -3.642 1.00 0.00 41 GLY A CA 13
ATOM 12983 C C . GLY A 1 41 ? -11.151 -4.361 -2.688 1.00 0.00 41 GLY A C 13
ATOM 12984 O O . GLY A 1 41 ? -10.756 -3.259 -3.069 1.00 0.00 41 GLY A O 13
ATOM 12988 N N . TRP A 1 42 ? -10.984 -4.800 -1.446 1.00 0.00 42 TRP A N 13
ATOM 12989 C CA . TRP A 1 42 ? -10.311 -3.993 -0.434 1.00 0.00 42 TRP A CA 13
ATOM 12990 C C . TRP A 1 42 ? -9.047 -4.686 0.062 1.00 0.00 42 TRP A C 13
ATOM 12991 O O . TRP A 1 42 ? -9.047 -5.891 0.317 1.00 0.00 42 TRP A O 13
ATOM 13012 N N . LEU A 1 43 ? -7.971 -3.918 0.197 1.00 0.00 43 LEU A N 13
ATOM 13013 C CA . LEU A 1 43 ? -6.699 -4.458 0.664 1.00 0.00 43 LEU A CA 13
ATOM 13014 C C . LEU A 1 43 ? -6.052 -3.525 1.682 1.00 0.00 43 LEU A C 13
ATOM 13015 O O . LEU A 1 43 ? -6.286 -2.317 1.670 1.00 0.00 43 LEU A O 13
ATOM 13031 N N . LYS A 1 44 ? -5.236 -4.094 2.563 1.00 0.00 44 LYS A N 13
ATOM 13032 C CA . LYS A 1 44 ? -4.551 -3.315 3.587 1.00 0.00 44 LYS A CA 13
ATOM 13033 C C . LYS A 1 44 ? -3.067 -3.175 3.264 1.00 0.00 44 LYS A C 13
ATOM 13034 O O . LYS A 1 44 ? -2.366 -4.169 3.080 1.00 0.00 44 LYS A O 13
ATOM 13053 N N . GLY A 1 45 ? -2.594 -1.934 3.197 1.00 0.00 45 GLY A N 13
ATOM 13054 C CA . GLY A 1 45 ? -1.196 -1.689 2.897 1.00 0.00 45 GLY A CA 13
ATOM 13055 C C . GLY A 1 45 ? -0.650 -0.479 3.629 1.00 0.00 45 GLY A C 13
ATOM 13056 O O . GLY A 1 45 ? -1.411 0.334 4.155 1.00 0.00 45 GLY A O 13
ATOM 13060 N N . LEU A 1 46 ? 0.673 -0.358 3.665 1.00 0.00 46 LEU A N 13
ATOM 13061 C CA . LEU A 1 46 ? 1.321 0.761 4.340 1.00 0.00 46 LEU A CA 13
ATOM 13062 C C . LEU A 1 46 ? 1.971 1.702 3.331 1.00 0.00 46 LEU A C 13
ATOM 13063 O O . LEU A 1 46 ? 2.980 1.365 2.712 1.00 0.00 46 LEU A O 13
ATOM 13079 N N . SER A 1 47 ? 1.387 2.886 3.173 1.00 0.00 47 SER A N 13
ATOM 13080 C CA . SER A 1 47 ? 1.908 3.877 2.238 1.00 0.00 47 SER A CA 13
ATOM 13081 C C . SER A 1 47 ? 3.364 4.206 2.552 1.00 0.00 47 SER A C 13
ATOM 13082 O O . SER A 1 47 ? 3.676 4.746 3.614 1.00 0.00 47 SER A O 13
ATOM 13090 N N . LEU A 1 48 ? 4.252 3.876 1.620 1.00 0.00 48 LEU A N 13
ATOM 13091 C CA . LEU A 1 48 ? 5.677 4.137 1.796 1.00 0.00 48 LEU A CA 13
ATOM 13092 C C . LEU A 1 48 ? 5.982 5.623 1.640 1.00 0.00 48 LEU A C 13
ATOM 13093 O O . LEU A 1 48 ? 7.095 6.072 1.920 1.00 0.00 48 LEU A O 13
ATOM 13109 N N . LEU A 1 49 ? 4.988 6.382 1.193 1.00 0.00 49 LEU A N 13
ATOM 13110 C CA . LEU A 1 49 ? 5.149 7.819 1.001 1.00 0.00 49 LEU A CA 13
ATOM 13111 C C . LEU A 1 49 ? 4.856 8.577 2.293 1.00 0.00 49 LEU A C 13
ATOM 13112 O O . LEU A 1 49 ? 5.716 9.283 2.820 1.00 0.00 49 LEU A O 13
ATOM 13128 N N . THR A 1 50 ? 3.636 8.423 2.799 1.00 0.00 50 THR A N 13
ATOM 13129 C CA . THR A 1 50 ? 3.230 9.091 4.029 1.00 0.00 50 THR A CA 13
ATOM 13130 C C . THR A 1 50 ? 3.629 8.277 5.254 1.00 0.00 50 THR A C 13
ATOM 13131 O O . THR A 1 50 ? 4.152 8.819 6.228 1.00 0.00 50 THR A O 13
ATOM 13142 N N . GLY A 1 51 ? 3.380 6.972 5.200 1.00 0.00 51 GLY A N 13
ATOM 13143 C CA . GLY A 1 51 ? 3.721 6.105 6.312 1.00 0.00 51 GLY A CA 13
ATOM 13144 C C . GLY A 1 51 ? 2.506 5.694 7.120 1.00 0.00 51 GLY A C 13
ATOM 13145 O O . GLY A 1 51 ? 2.626 5.322 8.288 1.00 0.00 51 GLY A O 13
ATOM 13149 N N . ARG A 1 52 ? 1.333 5.763 6.500 1.00 0.00 52 ARG A N 13
ATOM 13150 C CA . ARG A 1 52 ? 0.091 5.399 7.170 1.00 0.00 52 ARG A CA 13
ATOM 13151 C C . ARG A 1 52 ? -0.408 4.040 6.688 1.00 0.00 52 ARG A C 13
ATOM 13152 O O . ARG A 1 52 ? -0.144 3.635 5.555 1.00 0.00 52 ARG A O 13
ATOM 13173 N N . THR A 1 53 ? -1.132 3.339 7.555 1.00 0.00 53 THR A N 13
ATOM 13174 C CA . THR A 1 53 ? -1.667 2.026 7.219 1.00 0.00 53 THR A CA 13
ATOM 13175 C C . THR A 1 53 ? -3.190 2.023 7.273 1.00 0.00 53 THR A C 13
ATOM 13176 O O . THR A 1 53 ? -3.786 2.344 8.300 1.00 0.00 53 THR A O 13
ATOM 13187 N N . GLY A 1 54 ? -3.817 1.656 6.158 1.00 0.00 54 GLY A N 13
ATOM 13188 C CA . GLY A 1 54 ? -5.266 1.618 6.100 1.00 0.00 54 GLY A CA 13
ATOM 13189 C C . GLY A 1 54 ? -5.778 0.690 5.016 1.00 0.00 54 GLY A C 13
ATOM 13190 O O . GLY A 1 54 ? -5.005 -0.047 4.404 1.00 0.00 54 GLY A O 13
ATOM 13194 N N . ILE A 1 55 ? -7.085 0.726 4.779 1.00 0.00 55 ILE A N 13
ATOM 13195 C CA . ILE A 1 55 ? -7.699 -0.118 3.761 1.00 0.00 55 ILE A CA 13
ATOM 13196 C C . ILE A 1 55 ? -8.056 0.690 2.518 1.00 0.00 55 ILE A C 13
ATOM 13197 O O . ILE A 1 55 ? -8.817 1.655 2.589 1.00 0.00 55 ILE A O 13
ATOM 13213 N N . PHE A 1 56 ? -7.501 0.288 1.379 1.00 0.00 56 PHE A N 13
ATOM 13214 C CA . PHE A 1 56 ? -7.761 0.974 0.119 1.00 0.00 56 PHE A CA 13
ATOM 13215 C C . PHE A 1 56 ? -8.283 0.000 -0.933 1.00 0.00 56 PHE A C 13
ATOM 13216 O O . PHE A 1 56 ? -8.039 -1.206 -0.875 1.00 0.00 56 PHE A O 13
ATOM 13233 N N . PRO A 1 57 ? -9.020 0.533 -1.919 1.00 0.00 57 PRO A N 13
ATOM 13234 C CA . PRO A 1 57 ? -9.593 -0.271 -3.003 1.00 0.00 57 PRO A CA 13
ATOM 13235 C C . PRO A 1 57 ? -8.527 -0.802 -3.955 1.00 0.00 57 PRO A C 13
ATOM 13236 O O . PRO A 1 57 ? -7.740 -0.037 -4.511 1.00 0.00 57 PRO A O 13
ATOM 13247 N N . SER A 1 58 ? -8.508 -2.119 -4.139 1.00 0.00 58 SER A N 13
ATOM 13248 C CA . SER A 1 58 ? -7.536 -2.753 -5.023 1.00 0.00 58 SER A CA 13
ATOM 13249 C C . SER A 1 58 ? -7.564 -2.116 -6.408 1.00 0.00 58 SER A C 13
ATOM 13250 O O . SER A 1 58 ? -6.539 -2.029 -7.085 1.00 0.00 58 SER A O 13
ATOM 13258 N N . ASP A 1 59 ? -8.745 -1.671 -6.824 1.00 0.00 59 ASP A N 13
ATOM 13259 C CA . ASP A 1 59 ? -8.909 -1.041 -8.129 1.00 0.00 59 ASP A CA 13
ATOM 13260 C C . ASP A 1 59 ? -8.027 0.199 -8.247 1.00 0.00 59 ASP A C 13
ATOM 13261 O O . ASP A 1 59 ? -7.587 0.558 -9.340 1.00 0.00 59 ASP A O 13
ATOM 13270 N N . TYR A 1 60 ? -7.774 0.849 -7.117 1.00 0.00 60 TYR A N 13
ATOM 13271 C CA . TYR A 1 60 ? -6.948 2.050 -7.094 1.00 0.00 60 TYR A CA 13
ATOM 13272 C C . TYR A 1 60 ? -5.469 1.697 -7.218 1.00 0.00 60 TYR A C 13
ATOM 13273 O O . TYR A 1 60 ? -4.667 2.493 -7.706 1.00 0.00 60 TYR A O 13
ATOM 13291 N N . VAL A 1 61 ? -5.115 0.495 -6.772 1.00 0.00 61 VAL A N 13
ATOM 13292 C CA . VAL A 1 61 ? -3.734 0.034 -6.834 1.00 0.00 61 VAL A CA 13
ATOM 13293 C C . VAL A 1 61 ? -3.576 -1.094 -7.848 1.00 0.00 61 VAL A C 13
ATOM 13294 O O . VAL A 1 61 ? -4.559 -1.587 -8.401 1.00 0.00 61 VAL A O 13
ATOM 13307 N N . ILE A 1 62 ? -2.333 -1.498 -8.085 1.00 0.00 62 ILE A N 13
ATOM 13308 C CA . ILE A 1 62 ? -2.046 -2.569 -9.031 1.00 0.00 62 ILE A CA 13
ATOM 13309 C C . ILE A 1 62 ? -0.708 -3.232 -8.722 1.00 0.00 62 ILE A C 13
ATOM 13310 O O . ILE A 1 62 ? 0.291 -2.570 -8.441 1.00 0.00 62 ILE A O 13
ATOM 13326 N N . PRO A 1 63 ? -0.685 -4.573 -8.777 1.00 0.00 63 PRO A N 13
ATOM 13327 C CA . PRO A 1 63 ? 0.524 -5.355 -8.508 1.00 0.00 63 PRO A CA 13
ATOM 13328 C C . PRO A 1 63 ? 1.574 -5.195 -9.603 1.00 0.00 63 PRO A C 13
ATOM 13329 O O . PRO A 1 63 ? 1.460 -5.787 -10.676 1.00 0.00 63 PRO A O 13
ATOM 13340 N N . VAL A 1 64 ? 2.595 -4.392 -9.324 1.00 0.00 64 VAL A N 13
ATOM 13341 C CA . VAL A 1 64 ? 3.666 -4.155 -10.285 1.00 0.00 64 VAL A CA 13
ATOM 13342 C C . VAL A 1 64 ? 4.620 -5.343 -10.349 1.00 0.00 64 VAL A C 13
ATOM 13343 O O . VAL A 1 64 ? 5.060 -5.854 -9.319 1.00 0.00 64 VAL A O 13
ATOM 13356 N N . SER A 1 65 ? 4.935 -5.777 -11.565 1.00 0.00 65 SER A N 13
ATOM 13357 C CA . SER A 1 65 ? 5.834 -6.908 -11.764 1.00 0.00 65 SER A CA 13
ATOM 13358 C C . SER A 1 65 ? 7.291 -6.473 -11.632 1.00 0.00 65 SER A C 13
ATOM 13359 O O . SER A 1 65 ? 7.653 -5.356 -11.999 1.00 0.00 65 SER A O 13
ATOM 13367 N N . GLY A 1 66 ? 8.123 -7.365 -11.103 1.00 0.00 66 GLY A N 13
ATOM 13368 C CA . GLY A 1 66 ? 9.530 -7.056 -10.931 1.00 0.00 66 GLY A CA 13
ATOM 13369 C C . GLY A 1 66 ? 9.757 -5.897 -9.980 1.00 0.00 66 GLY A C 13
ATOM 13370 O O . GLY A 1 66 ? 8.875 -5.515 -9.211 1.00 0.00 66 GLY A O 13
ATOM 13374 N N . PRO A 1 67 ? 10.967 -5.319 -10.026 1.00 0.00 67 PRO A N 13
ATOM 13375 C CA . PRO A 1 67 ? 11.336 -4.189 -9.168 1.00 0.00 67 PRO A CA 13
ATOM 13376 C C . PRO A 1 67 ? 10.600 -2.908 -9.547 1.00 0.00 67 PRO A C 13
ATOM 13377 O O . PRO A 1 67 ? 9.988 -2.825 -10.612 1.00 0.00 67 PRO A O 13
ATOM 13388 N N . SER A 1 68 ? 10.665 -1.912 -8.670 1.00 0.00 68 SER A N 13
ATOM 13389 C CA . SER A 1 68 ? 10.002 -0.636 -8.912 1.00 0.00 68 SER A CA 13
ATOM 13390 C C . SER A 1 68 ? 11.024 0.485 -9.075 1.00 0.00 68 SER A C 13
ATOM 13391 O O . SER A 1 68 ? 11.629 0.934 -8.102 1.00 0.00 68 SER A O 13
ATOM 13399 N N . SER A 1 69 ? 11.210 0.932 -10.312 1.00 0.00 69 SER A N 13
ATOM 13400 C CA . SER A 1 69 ? 12.161 1.998 -10.605 1.00 0.00 69 SER A CA 13
ATOM 13401 C C . SER A 1 69 ? 11.937 3.194 -9.685 1.00 0.00 69 SER A C 13
ATOM 13402 O O . SER A 1 69 ? 10.969 3.938 -9.840 1.00 0.00 69 SER A O 13
ATOM 13410 N N . GLY A 1 70 ? 12.840 3.373 -8.726 1.00 0.00 70 GLY A N 13
ATOM 13411 C CA . GLY A 1 70 ? 12.723 4.479 -7.794 1.00 0.00 70 GLY A CA 13
ATOM 13412 C C . GLY A 1 70 ? 14.046 5.182 -7.561 1.00 0.00 70 GLY A C 13
ATOM 13413 O O . GLY A 1 70 ? 14.096 6.222 -6.903 1.00 0.00 70 GLY A O 13
ATOM 13417 N N . GLY A 1 1 ? 7.997 -14.698 14.122 1.00 0.00 1 GLY A N 14
ATOM 13418 C CA . GLY A 1 1 ? 6.887 -13.872 13.683 1.00 0.00 1 GLY A CA 14
ATOM 13419 C C . GLY A 1 1 ? 7.151 -13.210 12.345 1.00 0.00 1 GLY A C 14
ATOM 13420 O O . GLY A 1 1 ? 6.268 -13.150 11.489 1.00 0.00 1 GLY A O 14
ATOM 13424 N N . SER A 1 2 ? 8.369 -12.710 12.163 1.00 0.00 2 SER A N 14
ATOM 13425 C CA . SER A 1 2 ? 8.745 -12.045 10.921 1.00 0.00 2 SER A CA 14
ATOM 13426 C C . SER A 1 2 ? 8.466 -12.941 9.719 1.00 0.00 2 SER A C 14
ATOM 13427 O O . SER A 1 2 ? 8.829 -14.117 9.709 1.00 0.00 2 SER A O 14
ATOM 13435 N N . SER A 1 3 ? 7.819 -12.375 8.705 1.00 0.00 3 SER A N 14
ATOM 13436 C CA . SER A 1 3 ? 7.487 -13.122 7.497 1.00 0.00 3 SER A CA 14
ATOM 13437 C C . SER A 1 3 ? 8.728 -13.342 6.637 1.00 0.00 3 SER A C 14
ATOM 13438 O O . SER A 1 3 ? 9.581 -12.463 6.520 1.00 0.00 3 SER A O 14
ATOM 13446 N N . GLY A 1 4 ? 8.820 -14.524 6.034 1.00 0.00 4 GLY A N 14
ATOM 13447 C CA . GLY A 1 4 ? 9.959 -14.840 5.192 1.00 0.00 4 GLY A CA 14
ATOM 13448 C C . GLY A 1 4 ? 10.181 -13.807 4.105 1.00 0.00 4 GLY A C 14
ATOM 13449 O O . GLY A 1 4 ? 9.384 -12.882 3.946 1.00 0.00 4 GLY A O 14
ATOM 13453 N N . SER A 1 5 ? 11.267 -13.962 3.356 1.00 0.00 5 SER A N 14
ATOM 13454 C CA . SER A 1 5 ? 11.595 -13.032 2.282 1.00 0.00 5 SER A CA 14
ATOM 13455 C C . SER A 1 5 ? 10.331 -12.551 1.575 1.00 0.00 5 SER A C 14
ATOM 13456 O O . SER A 1 5 ? 9.696 -13.303 0.836 1.00 0.00 5 SER A O 14
ATOM 13464 N N . SER A 1 6 ? 9.971 -11.293 1.809 1.00 0.00 6 SER A N 14
ATOM 13465 C CA . SER A 1 6 ? 8.781 -10.712 1.199 1.00 0.00 6 SER A CA 14
ATOM 13466 C C . SER A 1 6 ? 9.130 -9.439 0.433 1.00 0.00 6 SER A C 14
ATOM 13467 O O . SER A 1 6 ? 10.209 -8.873 0.605 1.00 0.00 6 SER A O 14
ATOM 13475 N N . GLY A 1 7 ? 8.208 -8.995 -0.415 1.00 0.00 7 GLY A N 14
ATOM 13476 C CA . GLY A 1 7 ? 8.435 -7.793 -1.196 1.00 0.00 7 GLY A CA 14
ATOM 13477 C C . GLY A 1 7 ? 7.317 -7.522 -2.183 1.00 0.00 7 GLY A C 14
ATOM 13478 O O . GLY A 1 7 ? 7.334 -8.030 -3.303 1.00 0.00 7 GLY A O 14
ATOM 13482 N N . ASN A 1 8 ? 6.342 -6.721 -1.766 1.00 0.00 8 ASN A N 14
ATOM 13483 C CA . ASN A 1 8 ? 5.210 -6.386 -2.622 1.00 0.00 8 ASN A CA 14
ATOM 13484 C C . ASN A 1 8 ? 5.112 -4.877 -2.829 1.00 0.00 8 ASN A C 14
ATOM 13485 O O . ASN A 1 8 ? 4.968 -4.118 -1.871 1.00 0.00 8 ASN A O 14
ATOM 13496 N N . MET A 1 9 ? 5.190 -4.452 -4.085 1.00 0.00 9 MET A N 14
ATOM 13497 C CA . MET A 1 9 ? 5.108 -3.034 -4.418 1.00 0.00 9 MET A CA 14
ATOM 13498 C C . MET A 1 9 ? 3.752 -2.696 -5.029 1.00 0.00 9 MET A C 14
ATOM 13499 O O . MET A 1 9 ? 3.187 -3.487 -5.785 1.00 0.00 9 MET A O 14
ATOM 13513 N N . PHE A 1 10 ? 3.235 -1.518 -4.697 1.00 0.00 10 PHE A N 14
ATOM 13514 C CA . PHE A 1 10 ? 1.944 -1.077 -5.212 1.00 0.00 10 PHE A CA 14
ATOM 13515 C C . PHE A 1 10 ? 1.851 0.446 -5.213 1.00 0.00 10 PHE A C 14
ATOM 13516 O O . PHE A 1 10 ? 2.336 1.110 -4.296 1.00 0.00 10 PHE A O 14
ATOM 13533 N N . VAL A 1 11 ? 1.223 0.994 -6.249 1.00 0.00 11 VAL A N 14
ATOM 13534 C CA . VAL A 1 11 ? 1.065 2.438 -6.370 1.00 0.00 11 VAL A CA 14
ATOM 13535 C C . VAL A 1 11 ? -0.381 2.855 -6.123 1.00 0.00 11 VAL A C 14
ATOM 13536 O O . VAL A 1 11 ? -1.273 2.013 -6.028 1.00 0.00 11 VAL A O 14
ATOM 13549 N N . ALA A 1 12 ? -0.605 4.161 -6.022 1.00 0.00 12 ALA A N 14
ATOM 13550 C CA . ALA A 1 12 ? -1.943 4.691 -5.789 1.00 0.00 12 ALA A CA 14
ATOM 13551 C C . ALA A 1 12 ? -2.571 5.185 -7.088 1.00 0.00 12 ALA A C 14
ATOM 13552 O O . ALA A 1 12 ? -3.511 4.579 -7.605 1.00 0.00 12 ALA A O 14
ATOM 13559 N N . LEU A 1 13 ? -2.049 6.289 -7.610 1.00 0.00 13 LEU A N 14
ATOM 13560 C CA . LEU A 1 13 ? -2.559 6.866 -8.848 1.00 0.00 13 LEU A CA 14
ATOM 13561 C C . LEU A 1 13 ? -3.894 7.565 -8.614 1.00 0.00 13 LEU A C 14
ATOM 13562 O O . LEU A 1 13 ? -4.702 7.708 -9.532 1.00 0.00 13 LEU A O 14
ATOM 13578 N N . HIS A 1 14 ? -4.119 8.001 -7.378 1.00 0.00 14 HIS A N 14
ATOM 13579 C CA . HIS A 1 14 ? -5.356 8.689 -7.024 1.00 0.00 14 HIS A CA 14
ATOM 13580 C C . HIS A 1 14 ? -5.244 9.331 -5.644 1.00 0.00 14 HIS A C 14
ATOM 13581 O O . HIS A 1 14 ? -4.543 8.825 -4.766 1.00 0.00 14 HIS A O 14
ATOM 13596 N N . THR A 1 15 ? -5.938 10.450 -5.459 1.00 0.00 15 THR A N 14
ATOM 13597 C CA . THR A 1 15 ? -5.914 11.162 -4.188 1.00 0.00 15 THR A CA 14
ATOM 13598 C C . THR A 1 15 ? -7.138 10.823 -3.345 1.00 0.00 15 THR A C 14
ATOM 13599 O O . THR A 1 15 ? -8.223 11.363 -3.563 1.00 0.00 15 THR A O 14
ATOM 13610 N N . TYR A 1 16 ? -6.957 9.926 -2.382 1.00 0.00 16 TYR A N 14
ATOM 13611 C CA . TYR A 1 16 ? -8.048 9.514 -1.507 1.00 0.00 16 TYR A CA 14
ATOM 13612 C C . TYR A 1 16 ? -7.849 10.056 -0.095 1.00 0.00 16 TYR A C 14
ATOM 13613 O O . TYR A 1 16 ? -6.895 9.693 0.592 1.00 0.00 16 TYR A O 14
ATOM 13631 N N . SER A 1 17 ? -8.758 10.927 0.331 1.00 0.00 17 SER A N 14
ATOM 13632 C CA . SER A 1 17 ? -8.682 11.523 1.659 1.00 0.00 17 SER A CA 14
ATOM 13633 C C . SER A 1 17 ? -9.338 10.620 2.698 1.00 0.00 17 SER A C 14
ATOM 13634 O O . SER A 1 17 ? -10.558 10.460 2.715 1.00 0.00 17 SER A O 14
ATOM 13642 N N . ALA A 1 18 ? -8.519 10.031 3.564 1.00 0.00 18 ALA A N 14
ATOM 13643 C CA . ALA A 1 18 ? -9.019 9.145 4.608 1.00 0.00 18 ALA A CA 14
ATOM 13644 C C . ALA A 1 18 ? -10.071 9.843 5.463 1.00 0.00 18 ALA A C 14
ATOM 13645 O O . ALA A 1 18 ? -9.843 10.941 5.973 1.00 0.00 18 ALA A O 14
ATOM 13652 N N . HIS A 1 19 ? -11.225 9.201 5.615 1.00 0.00 19 HIS A N 14
ATOM 13653 C CA . HIS A 1 19 ? -12.313 9.762 6.409 1.00 0.00 19 HIS A CA 14
ATOM 13654 C C . HIS A 1 19 ? -12.485 8.991 7.715 1.00 0.00 19 HIS A C 14
ATOM 13655 O O . HIS A 1 19 ? -13.004 9.523 8.697 1.00 0.00 19 HIS A O 14
ATOM 13670 N N . ARG A 1 20 ? -12.046 7.737 7.719 1.00 0.00 20 ARG A N 14
ATOM 13671 C CA . ARG A 1 20 ? -12.154 6.893 8.903 1.00 0.00 20 ARG A CA 14
ATOM 13672 C C . ARG A 1 20 ? -10.772 6.494 9.413 1.00 0.00 20 ARG A C 14
ATOM 13673 O O . ARG A 1 20 ? -9.773 6.571 8.698 1.00 0.00 20 ARG A O 14
ATOM 13694 N N . PRO A 1 21 ? -10.713 6.057 10.680 1.00 0.00 21 PRO A N 14
ATOM 13695 C CA . PRO A 1 21 ? -9.460 5.638 11.315 1.00 0.00 21 PRO A CA 14
ATOM 13696 C C . PRO A 1 21 ? -8.926 4.332 10.736 1.00 0.00 21 PRO A C 14
ATOM 13697 O O . PRO A 1 21 ? -7.906 3.813 11.189 1.00 0.00 21 PRO A O 14
ATOM 13708 N N . GLU A 1 22 ? -9.622 3.806 9.732 1.00 0.00 22 GLU A N 14
ATOM 13709 C CA . GLU A 1 22 ? -9.216 2.560 9.093 1.00 0.00 22 GLU A CA 14
ATOM 13710 C C . GLU A 1 22 ? -8.807 2.801 7.643 1.00 0.00 22 GLU A C 14
ATOM 13711 O O . GLU A 1 22 ? -8.050 2.022 7.064 1.00 0.00 22 GLU A O 14
ATOM 13723 N N . GLU A 1 23 ? -9.313 3.885 7.063 1.00 0.00 23 GLU A N 14
ATOM 13724 C CA . GLU A 1 23 ? -9.000 4.227 5.681 1.00 0.00 23 GLU A CA 14
ATOM 13725 C C . GLU A 1 23 ? -7.584 4.783 5.565 1.00 0.00 23 GLU A C 14
ATOM 13726 O O . GLU A 1 23 ? -7.053 5.364 6.512 1.00 0.00 23 GLU A O 14
ATOM 13738 N N . LEU A 1 24 ? -6.977 4.601 4.397 1.00 0.00 24 LEU A N 14
ATOM 13739 C CA . LEU A 1 24 ? -5.622 5.083 4.155 1.00 0.00 24 LEU A CA 14
ATOM 13740 C C . LEU A 1 24 ? -5.622 6.225 3.144 1.00 0.00 24 LEU A C 14
ATOM 13741 O O . LEU A 1 24 ? -6.251 6.133 2.089 1.00 0.00 24 LEU A O 14
ATOM 13757 N N . ASP A 1 25 ? -4.912 7.299 3.471 1.00 0.00 25 ASP A N 14
ATOM 13758 C CA . ASP A 1 25 ? -4.827 8.457 2.590 1.00 0.00 25 ASP A CA 14
ATOM 13759 C C . ASP A 1 25 ? -3.912 8.172 1.403 1.00 0.00 25 ASP A C 14
ATOM 13760 O O . ASP A 1 25 ? -2.698 8.040 1.560 1.00 0.00 25 ASP A O 14
ATOM 13769 N N . LEU A 1 26 ? -4.503 8.076 0.217 1.00 0.00 26 LEU A N 14
ATOM 13770 C CA . LEU A 1 26 ? -3.741 7.805 -0.997 1.00 0.00 26 LEU A CA 14
ATOM 13771 C C . LEU A 1 26 ? -3.335 9.104 -1.687 1.00 0.00 26 LEU A C 14
ATOM 13772 O O . LEU A 1 26 ? -4.054 10.101 -1.625 1.00 0.00 26 LEU A O 14
ATOM 13788 N N . GLN A 1 27 ? -2.181 9.082 -2.345 1.00 0.00 27 GLN A N 14
ATOM 13789 C CA . GLN A 1 27 ? -1.681 10.258 -3.048 1.00 0.00 27 GLN A CA 14
ATOM 13790 C C . GLN A 1 27 ? -1.195 9.891 -4.446 1.00 0.00 27 GLN A C 14
ATOM 13791 O O . GLN A 1 27 ? -0.150 9.260 -4.607 1.00 0.00 27 GLN A O 14
ATOM 13805 N N . LYS A 1 28 ? -1.961 10.290 -5.456 1.00 0.00 28 LYS A N 14
ATOM 13806 C CA . LYS A 1 28 ? -1.609 10.004 -6.842 1.00 0.00 28 LYS A CA 14
ATOM 13807 C C . LYS A 1 28 ? -0.097 10.037 -7.038 1.00 0.00 28 LYS A C 14
ATOM 13808 O O . LYS A 1 28 ? 0.527 11.094 -6.954 1.00 0.00 28 LYS A O 14
ATOM 13827 N N . GLY A 1 29 ? 0.487 8.872 -7.301 1.00 0.00 29 GLY A N 14
ATOM 13828 C CA . GLY A 1 29 ? 1.922 8.791 -7.506 1.00 0.00 29 GLY A CA 14
ATOM 13829 C C . GLY A 1 29 ? 2.675 8.502 -6.223 1.00 0.00 29 GLY A C 14
ATOM 13830 O O . GLY A 1 29 ? 3.731 9.082 -5.972 1.00 0.00 29 GLY A O 14
ATOM 13834 N N . GLU A 1 30 ? 2.130 7.604 -5.408 1.00 0.00 30 GLU A N 14
ATOM 13835 C CA . GLU A 1 30 ? 2.758 7.242 -4.142 1.00 0.00 30 GLU A CA 14
ATOM 13836 C C . GLU A 1 30 ? 2.863 5.726 -4.001 1.00 0.00 30 GLU A C 14
ATOM 13837 O O . GLU A 1 30 ? 1.970 4.990 -4.418 1.00 0.00 30 GLU A O 14
ATOM 13849 N N . GLY A 1 31 ? 3.963 5.268 -3.410 1.00 0.00 31 GLY A N 14
ATOM 13850 C CA . GLY A 1 31 ? 4.166 3.843 -3.225 1.00 0.00 31 GLY A CA 14
ATOM 13851 C C . GLY A 1 31 ? 3.432 3.305 -2.013 1.00 0.00 31 GLY A C 14
ATOM 13852 O O . GLY A 1 31 ? 3.175 4.040 -1.059 1.00 0.00 31 GLY A O 14
ATOM 13856 N N . ILE A 1 32 ? 3.093 2.021 -2.049 1.00 0.00 32 ILE A N 14
ATOM 13857 C CA . ILE A 1 32 ? 2.384 1.387 -0.945 1.00 0.00 32 ILE A CA 14
ATOM 13858 C C . ILE A 1 32 ? 2.783 -0.079 -0.805 1.00 0.00 32 ILE A C 14
ATOM 13859 O O . ILE A 1 32 ? 2.981 -0.776 -1.800 1.00 0.00 32 ILE A O 14
ATOM 13875 N N . ARG A 1 33 ? 2.896 -0.539 0.436 1.00 0.00 33 ARG A N 14
ATOM 13876 C CA . ARG A 1 33 ? 3.270 -1.922 0.707 1.00 0.00 33 ARG A CA 14
ATOM 13877 C C . ARG A 1 33 ? 2.081 -2.712 1.246 1.00 0.00 33 ARG A C 14
ATOM 13878 O O . ARG A 1 33 ? 1.754 -2.631 2.430 1.00 0.00 33 ARG A O 14
ATOM 13899 N N . VAL A 1 34 ? 1.436 -3.475 0.369 1.00 0.00 34 VAL A N 14
ATOM 13900 C CA . VAL A 1 34 ? 0.284 -4.279 0.756 1.00 0.00 34 VAL A CA 14
ATOM 13901 C C . VAL A 1 34 ? 0.664 -5.311 1.813 1.00 0.00 34 VAL A C 14
ATOM 13902 O O . VAL A 1 34 ? 1.484 -6.196 1.565 1.00 0.00 34 VAL A O 14
ATOM 13915 N N . LEU A 1 35 ? 0.062 -5.192 2.991 1.00 0.00 35 LEU A N 14
ATOM 13916 C CA . LEU A 1 35 ? 0.336 -6.115 4.087 1.00 0.00 35 LEU A CA 14
ATOM 13917 C C . LEU A 1 35 ? -0.755 -7.176 4.192 1.00 0.00 35 LEU A C 14
ATOM 13918 O O . LEU A 1 35 ? -0.525 -8.348 3.899 1.00 0.00 35 LEU A O 14
ATOM 13934 N N . GLY A 1 36 ? -1.944 -6.754 4.610 1.00 0.00 36 GLY A N 14
ATOM 13935 C CA . GLY A 1 36 ? -3.054 -7.680 4.744 1.00 0.00 36 GLY A CA 14
ATOM 13936 C C . GLY A 1 36 ? -4.072 -7.529 3.631 1.00 0.00 36 GLY A C 14
ATOM 13937 O O . GLY A 1 36 ? -3.981 -6.611 2.816 1.00 0.00 36 GLY A O 14
ATOM 13941 N N . LYS A 1 37 ? -5.045 -8.433 3.595 1.00 0.00 37 LYS A N 14
ATOM 13942 C CA . LYS A 1 37 ? -6.085 -8.399 2.574 1.00 0.00 37 LYS A CA 14
ATOM 13943 C C . LYS A 1 37 ? -7.468 -8.295 3.209 1.00 0.00 37 LYS A C 14
ATOM 13944 O O . LYS A 1 37 ? -7.969 -9.259 3.790 1.00 0.00 37 LYS A O 14
ATOM 13963 N N . TYR A 1 38 ? -8.081 -7.123 3.094 1.00 0.00 38 TYR A N 14
ATOM 13964 C CA . TYR A 1 38 ? -9.406 -6.894 3.658 1.00 0.00 38 TYR A CA 14
ATOM 13965 C C . TYR A 1 38 ? -10.437 -7.821 3.021 1.00 0.00 38 TYR A C 14
ATOM 13966 O O . TYR A 1 38 ? -10.985 -8.703 3.682 1.00 0.00 38 TYR A O 14
ATOM 13984 N N . GLN A 1 39 ? -10.693 -7.614 1.734 1.00 0.00 39 GLN A N 14
ATOM 13985 C CA . GLN A 1 39 ? -11.658 -8.431 1.007 1.00 0.00 39 GLN A CA 14
ATOM 13986 C C . GLN A 1 39 ? -11.627 -8.112 -0.484 1.00 0.00 39 GLN A C 14
ATOM 13987 O O . GLN A 1 39 ? -10.948 -7.180 -0.916 1.00 0.00 39 GLN A O 14
ATOM 14001 N N . ASP A 1 40 ? -12.367 -8.890 -1.266 1.00 0.00 40 ASP A N 14
ATOM 14002 C CA . ASP A 1 40 ? -12.425 -8.690 -2.710 1.00 0.00 40 ASP A CA 14
ATOM 14003 C C . ASP A 1 40 ? -12.724 -7.232 -3.044 1.00 0.00 40 ASP A C 14
ATOM 14004 O O . ASP A 1 40 ? -13.867 -6.786 -2.955 1.00 0.00 40 ASP A O 14
ATOM 14013 N N . GLY A 1 41 ? -11.687 -6.494 -3.429 1.00 0.00 41 GLY A N 14
ATOM 14014 C CA . GLY A 1 41 ? -11.860 -5.094 -3.770 1.00 0.00 41 GLY A CA 14
ATOM 14015 C C . GLY A 1 41 ? -11.120 -4.171 -2.822 1.00 0.00 41 GLY A C 14
ATOM 14016 O O . GLY A 1 41 ? -10.684 -3.088 -3.214 1.00 0.00 41 GLY A O 14
ATOM 14020 N N . TRP A 1 42 ? -10.979 -4.598 -1.573 1.00 0.00 42 TRP A N 14
ATOM 14021 C CA . TRP A 1 42 ? -10.288 -3.801 -0.566 1.00 0.00 42 TRP A CA 14
ATOM 14022 C C . TRP A 1 42 ? -9.064 -4.539 -0.033 1.00 0.00 42 TRP A C 14
ATOM 14023 O O . TRP A 1 42 ? -9.113 -5.744 0.216 1.00 0.00 42 TRP A O 14
ATOM 14044 N N . LEU A 1 43 ? -7.968 -3.809 0.141 1.00 0.00 43 LEU A N 14
ATOM 14045 C CA . LEU A 1 43 ? -6.731 -4.395 0.645 1.00 0.00 43 LEU A CA 14
ATOM 14046 C C . LEU A 1 43 ? -6.081 -3.485 1.682 1.00 0.00 43 LEU A C 14
ATOM 14047 O O . LEU A 1 43 ? -6.299 -2.273 1.685 1.00 0.00 43 LEU A O 14
ATOM 14063 N N . LYS A 1 44 ? -5.280 -4.076 2.562 1.00 0.00 44 LYS A N 14
ATOM 14064 C CA . LYS A 1 44 ? -4.594 -3.320 3.603 1.00 0.00 44 LYS A CA 14
ATOM 14065 C C . LYS A 1 44 ? -3.106 -3.191 3.291 1.00 0.00 44 LYS A C 14
ATOM 14066 O O . LYS A 1 44 ? -2.415 -4.189 3.094 1.00 0.00 44 LYS A O 14
ATOM 14085 N N . GLY A 1 45 ? -2.620 -1.954 3.250 1.00 0.00 45 GLY A N 14
ATOM 14086 C CA . GLY A 1 45 ? -1.217 -1.718 2.963 1.00 0.00 45 GLY A CA 14
ATOM 14087 C C . GLY A 1 45 ? -0.686 -0.474 3.647 1.00 0.00 45 GLY A C 14
ATOM 14088 O O . GLY A 1 45 ? -1.458 0.347 4.144 1.00 0.00 45 GLY A O 14
ATOM 14092 N N . LEU A 1 46 ? 0.634 -0.334 3.676 1.00 0.00 46 LEU A N 14
ATOM 14093 C CA . LEU A 1 46 ? 1.268 0.819 4.306 1.00 0.00 46 LEU A CA 14
ATOM 14094 C C . LEU A 1 46 ? 1.913 1.725 3.262 1.00 0.00 46 LEU A C 14
ATOM 14095 O O . LEU A 1 46 ? 2.809 1.305 2.530 1.00 0.00 46 LEU A O 14
ATOM 14111 N N . SER A 1 47 ? 1.452 2.970 3.200 1.00 0.00 47 SER A N 14
ATOM 14112 C CA . SER A 1 47 ? 1.983 3.935 2.245 1.00 0.00 47 SER A CA 14
ATOM 14113 C C . SER A 1 47 ? 3.437 4.270 2.562 1.00 0.00 47 SER A C 14
ATOM 14114 O O . SER A 1 47 ? 3.739 4.847 3.608 1.00 0.00 47 SER A O 14
ATOM 14122 N N . LEU A 1 48 ? 4.334 3.905 1.653 1.00 0.00 48 LEU A N 14
ATOM 14123 C CA . LEU A 1 48 ? 5.757 4.167 1.834 1.00 0.00 48 LEU A CA 14
ATOM 14124 C C . LEU A 1 48 ? 6.059 5.656 1.703 1.00 0.00 48 LEU A C 14
ATOM 14125 O O . LEU A 1 48 ? 7.133 6.120 2.088 1.00 0.00 48 LEU A O 14
ATOM 14141 N N . LEU A 1 49 ? 5.103 6.402 1.159 1.00 0.00 49 LEU A N 14
ATOM 14142 C CA . LEU A 1 49 ? 5.265 7.840 0.978 1.00 0.00 49 LEU A CA 14
ATOM 14143 C C . LEU A 1 49 ? 4.946 8.590 2.268 1.00 0.00 49 LEU A C 14
ATOM 14144 O O . LEU A 1 49 ? 5.810 9.250 2.846 1.00 0.00 49 LEU A O 14
ATOM 14160 N N . THR A 1 50 ? 3.699 8.482 2.716 1.00 0.00 50 THR A N 14
ATOM 14161 C CA . THR A 1 50 ? 3.265 9.148 3.938 1.00 0.00 50 THR A CA 14
ATOM 14162 C C . THR A 1 50 ? 3.586 8.305 5.167 1.00 0.00 50 THR A C 14
ATOM 14163 O O . THR A 1 50 ? 4.005 8.829 6.198 1.00 0.00 50 THR A O 14
ATOM 14174 N N . GLY A 1 51 ? 3.386 6.996 5.050 1.00 0.00 51 GLY A N 14
ATOM 14175 C CA . GLY A 1 51 ? 3.659 6.102 6.159 1.00 0.00 51 GLY A CA 14
ATOM 14176 C C . GLY A 1 51 ? 2.412 5.758 6.948 1.00 0.00 51 GLY A C 14
ATOM 14177 O O . GLY A 1 51 ? 2.481 5.489 8.147 1.00 0.00 51 GLY A O 14
ATOM 14181 N N . ARG A 1 52 ? 1.266 5.767 6.274 1.00 0.00 52 ARG A N 14
ATOM 14182 C CA . ARG A 1 52 ? -0.003 5.456 6.920 1.00 0.00 52 ARG A CA 14
ATOM 14183 C C . ARG A 1 52 ? -0.473 4.052 6.550 1.00 0.00 52 ARG A C 14
ATOM 14184 O O . ARG A 1 52 ? -0.144 3.538 5.480 1.00 0.00 52 ARG A O 14
ATOM 14205 N N . THR A 1 53 ? -1.242 3.436 7.442 1.00 0.00 53 THR A N 14
ATOM 14206 C CA . THR A 1 53 ? -1.755 2.092 7.210 1.00 0.00 53 THR A CA 14
ATOM 14207 C C . THR A 1 53 ? -3.278 2.067 7.270 1.00 0.00 53 THR A C 14
ATOM 14208 O O . THR A 1 53 ? -3.875 2.395 8.295 1.00 0.00 53 THR A O 14
ATOM 14219 N N . GLY A 1 54 ? -3.903 1.674 6.164 1.00 0.00 54 GLY A N 14
ATOM 14220 C CA . GLY A 1 54 ? -5.352 1.613 6.112 1.00 0.00 54 GLY A CA 14
ATOM 14221 C C . GLY A 1 54 ? -5.855 0.698 5.014 1.00 0.00 54 GLY A C 14
ATOM 14222 O O . GLY A 1 54 ? -5.079 -0.045 4.412 1.00 0.00 54 GLY A O 14
ATOM 14226 N N . ILE A 1 55 ? -7.157 0.750 4.752 1.00 0.00 55 ILE A N 14
ATOM 14227 C CA . ILE A 1 55 ? -7.762 -0.082 3.719 1.00 0.00 55 ILE A CA 14
ATOM 14228 C C . ILE A 1 55 ? -8.064 0.732 2.466 1.00 0.00 55 ILE A C 14
ATOM 14229 O O . ILE A 1 55 ? -8.811 1.710 2.512 1.00 0.00 55 ILE A O 14
ATOM 14245 N N . PHE A 1 56 ? -7.480 0.321 1.345 1.00 0.00 56 PHE A N 14
ATOM 14246 C CA . PHE A 1 56 ? -7.688 1.011 0.077 1.00 0.00 56 PHE A CA 14
ATOM 14247 C C . PHE A 1 56 ? -8.190 0.045 -0.992 1.00 0.00 56 PHE A C 14
ATOM 14248 O O . PHE A 1 56 ? -7.982 -1.166 -0.918 1.00 0.00 56 PHE A O 14
ATOM 14265 N N . PRO A 1 57 ? -8.868 0.593 -2.012 1.00 0.00 57 PRO A N 14
ATOM 14266 C CA . PRO A 1 57 ? -9.415 -0.202 -3.116 1.00 0.00 57 PRO A CA 14
ATOM 14267 C C . PRO A 1 57 ? -8.324 -0.769 -4.018 1.00 0.00 57 PRO A C 14
ATOM 14268 O O . PRO A 1 57 ? -7.494 -0.028 -4.545 1.00 0.00 57 PRO A O 14
ATOM 14279 N N . SER A 1 58 ? -8.331 -2.086 -4.191 1.00 0.00 58 SER A N 14
ATOM 14280 C CA . SER A 1 58 ? -7.339 -2.753 -5.027 1.00 0.00 58 SER A CA 14
ATOM 14281 C C . SER A 1 58 ? -7.322 -2.156 -6.430 1.00 0.00 58 SER A C 14
ATOM 14282 O O . SER A 1 58 ? -6.275 -2.086 -7.074 1.00 0.00 58 SER A O 14
ATOM 14290 N N . ASP A 1 59 ? -8.489 -1.728 -6.898 1.00 0.00 59 ASP A N 14
ATOM 14291 C CA . ASP A 1 59 ? -8.611 -1.136 -8.225 1.00 0.00 59 ASP A CA 14
ATOM 14292 C C . ASP A 1 59 ? -7.729 0.103 -8.350 1.00 0.00 59 ASP A C 14
ATOM 14293 O O . ASP A 1 59 ? -7.338 0.490 -9.452 1.00 0.00 59 ASP A O 14
ATOM 14302 N N . TYR A 1 60 ? -7.420 0.720 -7.215 1.00 0.00 60 TYR A N 14
ATOM 14303 C CA . TYR A 1 60 ? -6.587 1.916 -7.198 1.00 0.00 60 TYR A CA 14
ATOM 14304 C C . TYR A 1 60 ? -5.107 1.551 -7.245 1.00 0.00 60 TYR A C 14
ATOM 14305 O O . TYR A 1 60 ? -4.283 2.310 -7.756 1.00 0.00 60 TYR A O 14
ATOM 14323 N N . VAL A 1 61 ? -4.776 0.380 -6.709 1.00 0.00 61 VAL A N 14
ATOM 14324 C CA . VAL A 1 61 ? -3.395 -0.089 -6.690 1.00 0.00 61 VAL A CA 14
ATOM 14325 C C . VAL A 1 61 ? -3.203 -1.267 -7.639 1.00 0.00 61 VAL A C 14
ATOM 14326 O O . VAL A 1 61 ? -3.935 -2.255 -7.574 1.00 0.00 61 VAL A O 14
ATOM 14339 N N . ILE A 1 62 ? -2.214 -1.155 -8.519 1.00 0.00 62 ILE A N 14
ATOM 14340 C CA . ILE A 1 62 ? -1.924 -2.212 -9.480 1.00 0.00 62 ILE A CA 14
ATOM 14341 C C . ILE A 1 62 ? -0.657 -2.970 -9.099 1.00 0.00 62 ILE A C 14
ATOM 14342 O O . ILE A 1 62 ? 0.356 -2.383 -8.717 1.00 0.00 62 ILE A O 14
ATOM 14358 N N . PRO A 1 63 ? -0.711 -4.305 -9.206 1.00 0.00 63 PRO A N 14
ATOM 14359 C CA . PRO A 1 63 ? 0.425 -5.173 -8.879 1.00 0.00 63 PRO A CA 14
ATOM 14360 C C . PRO A 1 63 ? 1.563 -5.040 -9.885 1.00 0.00 63 PRO A C 14
ATOM 14361 O O . PRO A 1 63 ? 1.503 -5.595 -10.983 1.00 0.00 63 PRO A O 14
ATOM 14372 N N . VAL A 1 64 ? 2.601 -4.302 -9.504 1.00 0.00 64 VAL A N 14
ATOM 14373 C CA . VAL A 1 64 ? 3.754 -4.099 -10.372 1.00 0.00 64 VAL A CA 14
ATOM 14374 C C . VAL A 1 64 ? 4.648 -5.334 -10.398 1.00 0.00 64 VAL A C 14
ATOM 14375 O O . VAL A 1 64 ? 4.808 -6.018 -9.387 1.00 0.00 64 VAL A O 14
ATOM 14388 N N . SER A 1 65 ? 5.228 -5.614 -11.561 1.00 0.00 65 SER A N 14
ATOM 14389 C CA . SER A 1 65 ? 6.103 -6.769 -11.720 1.00 0.00 65 SER A CA 14
ATOM 14390 C C . SER A 1 65 ? 7.488 -6.485 -11.145 1.00 0.00 65 SER A C 14
ATOM 14391 O O . SER A 1 65 ? 7.866 -5.331 -10.948 1.00 0.00 65 SER A O 14
ATOM 14399 N N . GLY A 1 66 ? 8.241 -7.548 -10.878 1.00 0.00 66 GLY A N 14
ATOM 14400 C CA . GLY A 1 66 ? 9.575 -7.393 -10.329 1.00 0.00 66 GLY A CA 14
ATOM 14401 C C . GLY A 1 66 ? 10.549 -6.803 -11.329 1.00 0.00 66 GLY A C 14
ATOM 14402 O O . GLY A 1 66 ? 10.159 -6.148 -12.296 1.00 0.00 66 GLY A O 14
ATOM 14406 N N . PRO A 1 67 ? 11.850 -7.035 -11.101 1.00 0.00 67 PRO A N 14
ATOM 14407 C CA . PRO A 1 67 ? 12.910 -6.529 -11.979 1.00 0.00 67 PRO A CA 14
ATOM 14408 C C . PRO A 1 67 ? 12.923 -7.229 -13.334 1.00 0.00 67 PRO A C 14
ATOM 14409 O O . PRO A 1 67 ? 13.376 -6.664 -14.330 1.00 0.00 67 PRO A O 14
ATOM 14420 N N . SER A 1 68 ? 12.423 -8.460 -13.364 1.00 0.00 68 SER A N 14
ATOM 14421 C CA . SER A 1 68 ? 12.380 -9.237 -14.597 1.00 0.00 68 SER A CA 14
ATOM 14422 C C . SER A 1 68 ? 11.104 -10.070 -14.670 1.00 0.00 68 SER A C 14
ATOM 14423 O O . SER A 1 68 ? 10.827 -10.880 -13.786 1.00 0.00 68 SER A O 14
ATOM 14431 N N . SER A 1 69 ? 10.331 -9.864 -15.731 1.00 0.00 69 SER A N 14
ATOM 14432 C CA . SER A 1 69 ? 9.081 -10.593 -15.919 1.00 0.00 69 SER A CA 14
ATOM 14433 C C . SER A 1 69 ? 9.339 -12.092 -16.030 1.00 0.00 69 SER A C 14
ATOM 14434 O O . SER A 1 69 ? 10.172 -12.534 -16.820 1.00 0.00 69 SER A O 14
ATOM 14442 N N . GLY A 1 70 ? 8.615 -12.871 -15.232 1.00 0.00 70 GLY A N 14
ATOM 14443 C CA . GLY A 1 70 ? 8.778 -14.313 -15.255 1.00 0.00 70 GLY A CA 14
ATOM 14444 C C . GLY A 1 70 ? 10.164 -14.746 -14.820 1.00 0.00 70 GLY A C 14
ATOM 14445 O O . GLY A 1 70 ? 10.339 -15.839 -14.280 1.00 0.00 70 GLY A O 14
ATOM 14449 N N . GLY A 1 1 ? 18.025 4.389 2.837 1.00 0.00 1 GLY A N 15
ATOM 14450 C CA . GLY A 1 1 ? 16.690 4.916 2.619 1.00 0.00 1 GLY A CA 15
ATOM 14451 C C . GLY A 1 1 ? 15.675 3.826 2.339 1.00 0.00 1 GLY A C 15
ATOM 14452 O O . GLY A 1 1 ? 14.907 3.915 1.380 1.00 0.00 1 GLY A O 15
ATOM 14456 N N . SER A 1 2 ? 15.671 2.793 3.175 1.00 0.00 2 SER A N 15
ATOM 14457 C CA . SER A 1 2 ? 14.747 1.678 3.010 1.00 0.00 2 SER A CA 15
ATOM 14458 C C . SER A 1 2 ? 14.931 1.017 1.647 1.00 0.00 2 SER A C 15
ATOM 14459 O O . SER A 1 2 ? 13.959 0.665 0.979 1.00 0.00 2 SER A O 15
ATOM 14467 N N . SER A 1 3 ? 16.186 0.852 1.242 1.00 0.00 3 SER A N 15
ATOM 14468 C CA . SER A 1 3 ? 16.500 0.237 -0.042 1.00 0.00 3 SER A CA 15
ATOM 14469 C C . SER A 1 3 ? 17.118 -1.144 0.153 1.00 0.00 3 SER A C 15
ATOM 14470 O O . SER A 1 3 ? 17.812 -1.392 1.138 1.00 0.00 3 SER A O 15
ATOM 14478 N N . GLY A 1 4 ? 16.859 -2.041 -0.794 1.00 0.00 4 GLY A N 15
ATOM 14479 C CA . GLY A 1 4 ? 17.396 -3.386 -0.708 1.00 0.00 4 GLY A CA 15
ATOM 14480 C C . GLY A 1 4 ? 16.319 -4.428 -0.480 1.00 0.00 4 GLY A C 15
ATOM 14481 O O . GLY A 1 4 ? 16.121 -5.318 -1.307 1.00 0.00 4 GLY A O 15
ATOM 14485 N N . SER A 1 5 ? 15.620 -4.318 0.645 1.00 0.00 5 SER A N 15
ATOM 14486 C CA . SER A 1 5 ? 14.561 -5.261 0.982 1.00 0.00 5 SER A CA 15
ATOM 14487 C C . SER A 1 5 ? 13.262 -4.895 0.271 1.00 0.00 5 SER A C 15
ATOM 14488 O O . SER A 1 5 ? 12.674 -3.844 0.527 1.00 0.00 5 SER A O 15
ATOM 14496 N N . SER A 1 6 ? 12.819 -5.771 -0.626 1.00 0.00 6 SER A N 15
ATOM 14497 C CA . SER A 1 6 ? 11.592 -5.540 -1.379 1.00 0.00 6 SER A CA 15
ATOM 14498 C C . SER A 1 6 ? 10.636 -6.721 -1.236 1.00 0.00 6 SER A C 15
ATOM 14499 O O . SER A 1 6 ? 10.984 -7.749 -0.656 1.00 0.00 6 SER A O 15
ATOM 14507 N N . GLY A 1 7 ? 9.429 -6.566 -1.771 1.00 0.00 7 GLY A N 15
ATOM 14508 C CA . GLY A 1 7 ? 8.441 -7.626 -1.693 1.00 0.00 7 GLY A CA 15
ATOM 14509 C C . GLY A 1 7 ? 7.222 -7.347 -2.550 1.00 0.00 7 GLY A C 15
ATOM 14510 O O . GLY A 1 7 ? 7.066 -7.923 -3.625 1.00 0.00 7 GLY A O 15
ATOM 14514 N N . ASN A 1 8 ? 6.355 -6.461 -2.071 1.00 0.00 8 ASN A N 15
ATOM 14515 C CA . ASN A 1 8 ? 5.142 -6.108 -2.800 1.00 0.00 8 ASN A CA 15
ATOM 14516 C C . ASN A 1 8 ? 5.028 -4.596 -2.968 1.00 0.00 8 ASN A C 15
ATOM 14517 O O . ASN A 1 8 ? 4.973 -3.855 -1.987 1.00 0.00 8 ASN A O 15
ATOM 14528 N N . MET A 1 9 ? 4.994 -4.146 -4.218 1.00 0.00 9 MET A N 15
ATOM 14529 C CA . MET A 1 9 ? 4.885 -2.723 -4.515 1.00 0.00 9 MET A CA 15
ATOM 14530 C C . MET A 1 9 ? 3.566 -2.413 -5.216 1.00 0.00 9 MET A C 15
ATOM 14531 O O . MET A 1 9 ? 3.175 -3.103 -6.157 1.00 0.00 9 MET A O 15
ATOM 14545 N N . PHE A 1 10 ? 2.885 -1.370 -4.752 1.00 0.00 10 PHE A N 15
ATOM 14546 C CA . PHE A 1 10 ? 1.609 -0.970 -5.334 1.00 0.00 10 PHE A CA 15
ATOM 14547 C C . PHE A 1 10 ? 1.417 0.541 -5.236 1.00 0.00 10 PHE A C 15
ATOM 14548 O O . PHE A 1 10 ? 1.493 1.119 -4.152 1.00 0.00 10 PHE A O 15
ATOM 14565 N N . VAL A 1 11 ? 1.169 1.174 -6.378 1.00 0.00 11 VAL A N 15
ATOM 14566 C CA . VAL A 1 11 ? 0.965 2.617 -6.423 1.00 0.00 11 VAL A CA 15
ATOM 14567 C C . VAL A 1 11 ? -0.512 2.968 -6.289 1.00 0.00 11 VAL A C 15
ATOM 14568 O O . VAL A 1 11 ? -1.382 2.116 -6.468 1.00 0.00 11 VAL A O 15
ATOM 14581 N N . ALA A 1 12 ? -0.789 4.229 -5.973 1.00 0.00 12 ALA A N 15
ATOM 14582 C CA . ALA A 1 12 ? -2.161 4.694 -5.818 1.00 0.00 12 ALA A CA 15
ATOM 14583 C C . ALA A 1 12 ? -2.647 5.404 -7.077 1.00 0.00 12 ALA A C 15
ATOM 14584 O O . ALA A 1 12 ? -3.778 5.201 -7.520 1.00 0.00 12 ALA A O 15
ATOM 14591 N N . LEU A 1 13 ? -1.785 6.237 -7.650 1.00 0.00 13 LEU A N 15
ATOM 14592 C CA . LEU A 1 13 ? -2.127 6.978 -8.860 1.00 0.00 13 LEU A CA 15
ATOM 14593 C C . LEU A 1 13 ? -3.412 7.775 -8.665 1.00 0.00 13 LEU A C 15
ATOM 14594 O O . LEU A 1 13 ? -4.113 8.088 -9.628 1.00 0.00 13 LEU A O 15
ATOM 14610 N N . HIS A 1 14 ? -3.715 8.104 -7.413 1.00 0.00 14 HIS A N 15
ATOM 14611 C CA . HIS A 1 14 ? -4.915 8.868 -7.092 1.00 0.00 14 HIS A CA 15
ATOM 14612 C C . HIS A 1 14 ? -4.793 9.518 -5.717 1.00 0.00 14 HIS A C 15
ATOM 14613 O O . HIS A 1 14 ? -4.006 9.079 -4.878 1.00 0.00 14 HIS A O 15
ATOM 14628 N N . THR A 1 15 ? -5.578 10.568 -5.493 1.00 0.00 15 THR A N 15
ATOM 14629 C CA . THR A 1 15 ? -5.557 11.279 -4.221 1.00 0.00 15 THR A CA 15
ATOM 14630 C C . THR A 1 15 ? -6.810 10.985 -3.405 1.00 0.00 15 THR A C 15
ATOM 14631 O O . THR A 1 15 ? -7.874 11.550 -3.658 1.00 0.00 15 THR A O 15
ATOM 14642 N N . TYR A 1 16 ? -6.678 10.097 -2.426 1.00 0.00 16 TYR A N 15
ATOM 14643 C CA . TYR A 1 16 ? -7.801 9.726 -1.574 1.00 0.00 16 TYR A CA 15
ATOM 14644 C C . TYR A 1 16 ? -7.594 10.230 -0.149 1.00 0.00 16 TYR A C 15
ATOM 14645 O O . TYR A 1 16 ? -6.672 9.800 0.546 1.00 0.00 16 TYR A O 15
ATOM 14663 N N . SER A 1 17 ? -8.458 11.144 0.281 1.00 0.00 17 SER A N 15
ATOM 14664 C CA . SER A 1 17 ? -8.369 11.710 1.622 1.00 0.00 17 SER A CA 15
ATOM 14665 C C . SER A 1 17 ? -9.094 10.827 2.633 1.00 0.00 17 SER A C 15
ATOM 14666 O O . SER A 1 17 ? -10.314 10.899 2.774 1.00 0.00 17 SER A O 15
ATOM 14674 N N . ALA A 1 18 ? -8.333 9.994 3.335 1.00 0.00 18 ALA A N 15
ATOM 14675 C CA . ALA A 1 18 ? -8.901 9.098 4.335 1.00 0.00 18 ALA A CA 15
ATOM 14676 C C . ALA A 1 18 ? -10.052 9.767 5.080 1.00 0.00 18 ALA A C 15
ATOM 14677 O O . ALA A 1 18 ? -9.918 10.887 5.573 1.00 0.00 18 ALA A O 15
ATOM 14684 N N . HIS A 1 19 ? -11.183 9.073 5.157 1.00 0.00 19 HIS A N 15
ATOM 14685 C CA . HIS A 1 19 ? -12.358 9.600 5.842 1.00 0.00 19 HIS A CA 15
ATOM 14686 C C . HIS A 1 19 ? -12.544 8.926 7.198 1.00 0.00 19 HIS A C 15
ATOM 14687 O O . HIS A 1 19 ? -13.229 9.453 8.075 1.00 0.00 19 HIS A O 15
ATOM 14702 N N . ARG A 1 20 ? -11.932 7.758 7.362 1.00 0.00 20 ARG A N 15
ATOM 14703 C CA . ARG A 1 20 ? -12.032 7.011 8.610 1.00 0.00 20 ARG A CA 15
ATOM 14704 C C . ARG A 1 20 ? -10.647 6.699 9.169 1.00 0.00 20 ARG A C 15
ATOM 14705 O O . ARG A 1 20 ? -9.640 6.749 8.464 1.00 0.00 20 ARG A O 15
ATOM 14726 N N . PRO A 1 21 ? -10.594 6.370 10.469 1.00 0.00 21 PRO A N 15
ATOM 14727 C CA . PRO A 1 21 ? -9.339 6.043 11.152 1.00 0.00 21 PRO A CA 15
ATOM 14728 C C . PRO A 1 21 ? -8.757 4.712 10.690 1.00 0.00 21 PRO A C 15
ATOM 14729 O O . PRO A 1 21 ? -7.723 4.270 11.191 1.00 0.00 21 PRO A O 15
ATOM 14740 N N . GLU A 1 22 ? -9.427 4.078 9.733 1.00 0.00 22 GLU A N 15
ATOM 14741 C CA . GLU A 1 22 ? -8.974 2.797 9.204 1.00 0.00 22 GLU A CA 15
ATOM 14742 C C . GLU A 1 22 ? -8.581 2.922 7.735 1.00 0.00 22 GLU A C 15
ATOM 14743 O O . GLU A 1 22 ? -7.779 2.139 7.229 1.00 0.00 22 GLU A O 15
ATOM 14755 N N . GLU A 1 23 ? -9.152 3.913 7.058 1.00 0.00 23 GLU A N 15
ATOM 14756 C CA . GLU A 1 23 ? -8.861 4.140 5.647 1.00 0.00 23 GLU A CA 15
ATOM 14757 C C . GLU A 1 23 ? -7.442 4.670 5.462 1.00 0.00 23 GLU A C 15
ATOM 14758 O O . GLU A 1 23 ? -6.892 5.326 6.348 1.00 0.00 23 GLU A O 15
ATOM 14770 N N . LEU A 1 24 ? -6.855 4.380 4.307 1.00 0.00 24 LEU A N 15
ATOM 14771 C CA . LEU A 1 24 ? -5.499 4.825 4.004 1.00 0.00 24 LEU A CA 15
ATOM 14772 C C . LEU A 1 24 ? -5.513 5.949 2.972 1.00 0.00 24 LEU A C 15
ATOM 14773 O O . LEU A 1 24 ? -6.026 5.783 1.866 1.00 0.00 24 LEU A O 15
ATOM 14789 N N . ASP A 1 25 ? -4.944 7.091 3.342 1.00 0.00 25 ASP A N 15
ATOM 14790 C CA . ASP A 1 25 ? -4.887 8.241 2.447 1.00 0.00 25 ASP A CA 15
ATOM 14791 C C . ASP A 1 25 ? -3.943 7.975 1.278 1.00 0.00 25 ASP A C 15
ATOM 14792 O O . ASP A 1 25 ? -2.726 7.904 1.453 1.00 0.00 25 ASP A O 15
ATOM 14801 N N . LEU A 1 26 ? -4.512 7.827 0.087 1.00 0.00 26 LEU A N 15
ATOM 14802 C CA . LEU A 1 26 ? -3.722 7.567 -1.111 1.00 0.00 26 LEU A CA 15
ATOM 14803 C C . LEU A 1 26 ? -3.295 8.872 -1.775 1.00 0.00 26 LEU A C 15
ATOM 14804 O O . LEU A 1 26 ? -4.029 9.860 -1.752 1.00 0.00 26 LEU A O 15
ATOM 14820 N N . GLN A 1 27 ? -2.105 8.867 -2.368 1.00 0.00 27 GLN A N 15
ATOM 14821 C CA . GLN A 1 27 ? -1.582 10.051 -3.040 1.00 0.00 27 GLN A CA 15
ATOM 14822 C C . GLN A 1 27 ? -1.120 9.714 -4.453 1.00 0.00 27 GLN A C 15
ATOM 14823 O O . GLN A 1 27 ? -0.249 8.865 -4.648 1.00 0.00 27 GLN A O 15
ATOM 14837 N N . LYS A 1 28 ? -1.708 10.385 -5.438 1.00 0.00 28 LYS A N 15
ATOM 14838 C CA . LYS A 1 28 ? -1.356 10.158 -6.835 1.00 0.00 28 LYS A CA 15
ATOM 14839 C C . LYS A 1 28 ? 0.158 10.121 -7.016 1.00 0.00 28 LYS A C 15
ATOM 14840 O O . LYS A 1 28 ? 0.816 11.160 -7.034 1.00 0.00 28 LYS A O 15
ATOM 14859 N N . GLY A 1 29 ? 0.704 8.916 -7.152 1.00 0.00 29 GLY A N 15
ATOM 14860 C CA . GLY A 1 29 ? 2.136 8.767 -7.331 1.00 0.00 29 GLY A CA 15
ATOM 14861 C C . GLY A 1 29 ? 2.850 8.422 -6.039 1.00 0.00 29 GLY A C 15
ATOM 14862 O O . GLY A 1 29 ? 3.943 8.921 -5.774 1.00 0.00 29 GLY A O 15
ATOM 14866 N N . GLU A 1 30 ? 2.228 7.568 -5.231 1.00 0.00 30 GLU A N 15
ATOM 14867 C CA . GLU A 1 30 ? 2.811 7.160 -3.958 1.00 0.00 30 GLU A CA 15
ATOM 14868 C C . GLU A 1 30 ? 2.984 5.645 -3.900 1.00 0.00 30 GLU A C 15
ATOM 14869 O O . GLU A 1 30 ? 2.174 4.896 -4.444 1.00 0.00 30 GLU A O 15
ATOM 14881 N N . GLY A 1 31 ? 4.046 5.202 -3.235 1.00 0.00 31 GLY A N 15
ATOM 14882 C CA . GLY A 1 31 ? 4.307 3.779 -3.117 1.00 0.00 31 GLY A CA 15
ATOM 14883 C C . GLY A 1 31 ? 3.701 3.180 -1.864 1.00 0.00 31 GLY A C 15
ATOM 14884 O O . GLY A 1 31 ? 4.041 3.579 -0.750 1.00 0.00 31 GLY A O 15
ATOM 14888 N N . ILE A 1 32 ? 2.799 2.220 -2.045 1.00 0.00 32 ILE A N 15
ATOM 14889 C CA . ILE A 1 32 ? 2.144 1.566 -0.920 1.00 0.00 32 ILE A CA 15
ATOM 14890 C C . ILE A 1 32 ? 2.580 0.109 -0.801 1.00 0.00 32 ILE A C 15
ATOM 14891 O O . ILE A 1 32 ? 2.815 -0.563 -1.805 1.00 0.00 32 ILE A O 15
ATOM 14907 N N . ARG A 1 33 ? 2.683 -0.373 0.433 1.00 0.00 33 ARG A N 15
ATOM 14908 C CA . ARG A 1 33 ? 3.089 -1.750 0.684 1.00 0.00 33 ARG A CA 15
ATOM 14909 C C . ARG A 1 33 ? 1.922 -2.572 1.222 1.00 0.00 33 ARG A C 15
ATOM 14910 O O . ARG A 1 33 ? 1.553 -2.455 2.391 1.00 0.00 33 ARG A O 15
ATOM 14931 N N . VAL A 1 34 ? 1.344 -3.404 0.361 1.00 0.00 34 VAL A N 15
ATOM 14932 C CA . VAL A 1 34 ? 0.219 -4.246 0.750 1.00 0.00 34 VAL A CA 15
ATOM 14933 C C . VAL A 1 34 ? 0.647 -5.301 1.764 1.00 0.00 34 VAL A C 15
ATOM 14934 O O . VAL A 1 34 ? 1.447 -6.186 1.457 1.00 0.00 34 VAL A O 15
ATOM 14947 N N . LEU A 1 35 ? 0.109 -5.202 2.975 1.00 0.00 35 LEU A N 15
ATOM 14948 C CA . LEU A 1 35 ? 0.434 -6.149 4.036 1.00 0.00 35 LEU A CA 15
ATOM 14949 C C . LEU A 1 35 ? -0.632 -7.235 4.143 1.00 0.00 35 LEU A C 15
ATOM 14950 O O . LEU A 1 35 ? -0.386 -8.395 3.814 1.00 0.00 35 LEU A O 15
ATOM 14966 N N . GLY A 1 36 ? -1.819 -6.850 4.602 1.00 0.00 36 GLY A N 15
ATOM 14967 C CA . GLY A 1 36 ? -2.905 -7.802 4.742 1.00 0.00 36 GLY A CA 15
ATOM 14968 C C . GLY A 1 36 ? -3.955 -7.646 3.660 1.00 0.00 36 GLY A C 15
ATOM 14969 O O . GLY A 1 36 ? -3.902 -6.709 2.863 1.00 0.00 36 GLY A O 15
ATOM 14973 N N . LYS A 1 37 ? -4.913 -8.566 3.630 1.00 0.00 37 LYS A N 15
ATOM 14974 C CA . LYS A 1 37 ? -5.980 -8.528 2.637 1.00 0.00 37 LYS A CA 15
ATOM 14975 C C . LYS A 1 37 ? -7.347 -8.468 3.311 1.00 0.00 37 LYS A C 15
ATOM 14976 O O . LYS A 1 37 ? -7.802 -9.447 3.904 1.00 0.00 37 LYS A O 15
ATOM 14995 N N . TYR A 1 38 ? -7.999 -7.314 3.215 1.00 0.00 38 TYR A N 15
ATOM 14996 C CA . TYR A 1 38 ? -9.314 -7.126 3.816 1.00 0.00 38 TYR A CA 15
ATOM 14997 C C . TYR A 1 38 ? -10.343 -8.053 3.176 1.00 0.00 38 TYR A C 15
ATOM 14998 O O . TYR A 1 38 ? -10.908 -8.922 3.839 1.00 0.00 38 TYR A O 15
ATOM 15016 N N . GLN A 1 39 ? -10.579 -7.860 1.883 1.00 0.00 39 GLN A N 15
ATOM 15017 C CA . GLN A 1 39 ? -11.540 -8.677 1.152 1.00 0.00 39 GLN A CA 15
ATOM 15018 C C . GLN A 1 39 ? -11.528 -8.334 -0.334 1.00 0.00 39 GLN A C 15
ATOM 15019 O O . GLN A 1 39 ? -10.866 -7.386 -0.757 1.00 0.00 39 GLN A O 15
ATOM 15033 N N . ASP A 1 40 ? -12.264 -9.110 -1.122 1.00 0.00 40 ASP A N 15
ATOM 15034 C CA . ASP A 1 40 ? -12.339 -8.888 -2.561 1.00 0.00 40 ASP A CA 15
ATOM 15035 C C . ASP A 1 40 ? -12.704 -7.439 -2.869 1.00 0.00 40 ASP A C 15
ATOM 15036 O O . ASP A 1 40 ? -13.864 -7.044 -2.761 1.00 0.00 40 ASP A O 15
ATOM 15045 N N . GLY A 1 41 ? -11.704 -6.651 -3.252 1.00 0.00 41 GLY A N 15
ATOM 15046 C CA . GLY A 1 41 ? -11.939 -5.254 -3.568 1.00 0.00 41 GLY A CA 15
ATOM 15047 C C . GLY A 1 41 ? -11.208 -4.316 -2.628 1.00 0.00 41 GLY A C 15
ATOM 15048 O O . GLY A 1 41 ? -10.867 -3.194 -3.002 1.00 0.00 41 GLY A O 15
ATOM 15052 N N . TRP A 1 42 ? -10.968 -4.775 -1.405 1.00 0.00 42 TRP A N 15
ATOM 15053 C CA . TRP A 1 42 ? -10.274 -3.967 -0.408 1.00 0.00 42 TRP A CA 15
ATOM 15054 C C . TRP A 1 42 ? -9.034 -4.687 0.109 1.00 0.00 42 TRP A C 15
ATOM 15055 O O . TRP A 1 42 ? -9.062 -5.894 0.353 1.00 0.00 42 TRP A O 15
ATOM 15076 N N . LEU A 1 43 ? -7.947 -3.941 0.273 1.00 0.00 43 LEU A N 15
ATOM 15077 C CA . LEU A 1 43 ? -6.696 -4.510 0.762 1.00 0.00 43 LEU A CA 15
ATOM 15078 C C . LEU A 1 43 ? -6.071 -3.615 1.828 1.00 0.00 43 LEU A C 15
ATOM 15079 O O . LEU A 1 43 ? -6.378 -2.426 1.914 1.00 0.00 43 LEU A O 15
ATOM 15095 N N . LYS A 1 44 ? -5.190 -4.194 2.637 1.00 0.00 44 LYS A N 15
ATOM 15096 C CA . LYS A 1 44 ? -4.518 -3.449 3.695 1.00 0.00 44 LYS A CA 15
ATOM 15097 C C . LYS A 1 44 ? -3.040 -3.257 3.371 1.00 0.00 44 LYS A C 15
ATOM 15098 O O . LYS A 1 44 ? -2.314 -4.223 3.141 1.00 0.00 44 LYS A O 15
ATOM 15117 N N . GLY A 1 45 ? -2.601 -2.001 3.355 1.00 0.00 45 GLY A N 15
ATOM 15118 C CA . GLY A 1 45 ? -1.212 -1.705 3.058 1.00 0.00 45 GLY A CA 15
ATOM 15119 C C . GLY A 1 45 ? -0.722 -0.457 3.765 1.00 0.00 45 GLY A C 15
ATOM 15120 O O . GLY A 1 45 ? -1.519 0.327 4.282 1.00 0.00 45 GLY A O 15
ATOM 15124 N N . LEU A 1 46 ? 0.593 -0.271 3.789 1.00 0.00 46 LEU A N 15
ATOM 15125 C CA . LEU A 1 46 ? 1.189 0.891 4.439 1.00 0.00 46 LEU A CA 15
ATOM 15126 C C . LEU A 1 46 ? 1.837 1.816 3.414 1.00 0.00 46 LEU A C 15
ATOM 15127 O O . LEU A 1 46 ? 2.863 1.482 2.822 1.00 0.00 46 LEU A O 15
ATOM 15143 N N . SER A 1 47 ? 1.231 2.982 3.210 1.00 0.00 47 SER A N 15
ATOM 15144 C CA . SER A 1 47 ? 1.747 3.955 2.255 1.00 0.00 47 SER A CA 15
ATOM 15145 C C . SER A 1 47 ? 3.193 4.319 2.578 1.00 0.00 47 SER A C 15
ATOM 15146 O O . SER A 1 47 ? 3.465 5.034 3.544 1.00 0.00 47 SER A O 15
ATOM 15154 N N . LEU A 1 48 ? 4.118 3.822 1.764 1.00 0.00 48 LEU A N 15
ATOM 15155 C CA . LEU A 1 48 ? 5.537 4.094 1.961 1.00 0.00 48 LEU A CA 15
ATOM 15156 C C . LEU A 1 48 ? 5.827 5.587 1.848 1.00 0.00 48 LEU A C 15
ATOM 15157 O O . LEU A 1 48 ? 6.893 6.056 2.248 1.00 0.00 48 LEU A O 15
ATOM 15173 N N . LEU A 1 49 ? 4.871 6.330 1.302 1.00 0.00 49 LEU A N 15
ATOM 15174 C CA . LEU A 1 49 ? 5.021 7.772 1.137 1.00 0.00 49 LEU A CA 15
ATOM 15175 C C . LEU A 1 49 ? 4.618 8.510 2.409 1.00 0.00 49 LEU A C 15
ATOM 15176 O O . LEU A 1 49 ? 5.454 9.116 3.081 1.00 0.00 49 LEU A O 15
ATOM 15192 N N . THR A 1 50 ? 3.331 8.455 2.737 1.00 0.00 50 THR A N 15
ATOM 15193 C CA . THR A 1 50 ? 2.816 9.117 3.929 1.00 0.00 50 THR A CA 15
ATOM 15194 C C . THR A 1 50 ? 3.209 8.358 5.192 1.00 0.00 50 THR A C 15
ATOM 15195 O O . THR A 1 50 ? 3.509 8.961 6.221 1.00 0.00 50 THR A O 15
ATOM 15206 N N . GLY A 1 51 ? 3.205 7.032 5.106 1.00 0.00 51 GLY A N 15
ATOM 15207 C CA . GLY A 1 51 ? 3.564 6.213 6.249 1.00 0.00 51 GLY A CA 15
ATOM 15208 C C . GLY A 1 51 ? 2.362 5.839 7.094 1.00 0.00 51 GLY A C 15
ATOM 15209 O O . GLY A 1 51 ? 2.472 5.692 8.311 1.00 0.00 51 GLY A O 15
ATOM 15213 N N . ARG A 1 52 ? 1.211 5.686 6.448 1.00 0.00 52 ARG A N 15
ATOM 15214 C CA . ARG A 1 52 ? -0.017 5.330 7.148 1.00 0.00 52 ARG A CA 15
ATOM 15215 C C . ARG A 1 52 ? -0.528 3.967 6.691 1.00 0.00 52 ARG A C 15
ATOM 15216 O O . ARG A 1 52 ? -0.293 3.552 5.556 1.00 0.00 52 ARG A O 15
ATOM 15237 N N . THR A 1 53 ? -1.228 3.273 7.583 1.00 0.00 53 THR A N 15
ATOM 15238 C CA . THR A 1 53 ? -1.771 1.957 7.273 1.00 0.00 53 THR A CA 15
ATOM 15239 C C . THR A 1 53 ? -3.295 1.969 7.306 1.00 0.00 53 THR A C 15
ATOM 15240 O O . THR A 1 53 ? -3.901 2.330 8.313 1.00 0.00 53 THR A O 15
ATOM 15251 N N . GLY A 1 54 ? -3.909 1.570 6.196 1.00 0.00 54 GLY A N 15
ATOM 15252 C CA . GLY A 1 54 ? -5.358 1.542 6.119 1.00 0.00 54 GLY A CA 15
ATOM 15253 C C . GLY A 1 54 ? -5.863 0.624 5.024 1.00 0.00 54 GLY A C 15
ATOM 15254 O O . GLY A 1 54 ? -5.084 -0.101 4.404 1.00 0.00 54 GLY A O 15
ATOM 15258 N N . ILE A 1 55 ? -7.170 0.654 4.785 1.00 0.00 55 ILE A N 15
ATOM 15259 C CA . ILE A 1 55 ? -7.777 -0.183 3.757 1.00 0.00 55 ILE A CA 15
ATOM 15260 C C . ILE A 1 55 ? -8.088 0.626 2.502 1.00 0.00 55 ILE A C 15
ATOM 15261 O O . ILE A 1 55 ? -8.826 1.611 2.552 1.00 0.00 55 ILE A O 15
ATOM 15277 N N . PHE A 1 56 ? -7.520 0.204 1.377 1.00 0.00 56 PHE A N 15
ATOM 15278 C CA . PHE A 1 56 ? -7.737 0.889 0.108 1.00 0.00 56 PHE A CA 15
ATOM 15279 C C . PHE A 1 56 ? -8.267 -0.077 -0.948 1.00 0.00 56 PHE A C 15
ATOM 15280 O O . PHE A 1 56 ? -8.043 -1.286 -0.887 1.00 0.00 56 PHE A O 15
ATOM 15297 N N . PRO A 1 57 ? -8.987 0.468 -1.939 1.00 0.00 57 PRO A N 15
ATOM 15298 C CA . PRO A 1 57 ? -9.564 -0.327 -3.027 1.00 0.00 57 PRO A CA 15
ATOM 15299 C C . PRO A 1 57 ? -8.500 -0.877 -3.971 1.00 0.00 57 PRO A C 15
ATOM 15300 O O . PRO A 1 57 ? -7.687 -0.126 -4.510 1.00 0.00 57 PRO A O 15
ATOM 15311 N N . SER A 1 58 ? -8.512 -2.192 -4.166 1.00 0.00 58 SER A N 15
ATOM 15312 C CA . SER A 1 58 ? -7.545 -2.843 -5.042 1.00 0.00 58 SER A CA 15
ATOM 15313 C C . SER A 1 58 ? -7.549 -2.202 -6.427 1.00 0.00 58 SER A C 15
ATOM 15314 O O . SER A 1 58 ? -6.525 -2.169 -7.111 1.00 0.00 58 SER A O 15
ATOM 15322 N N . ASP A 1 59 ? -8.706 -1.693 -6.833 1.00 0.00 59 ASP A N 15
ATOM 15323 C CA . ASP A 1 59 ? -8.845 -1.051 -8.135 1.00 0.00 59 ASP A CA 15
ATOM 15324 C C . ASP A 1 59 ? -7.939 0.172 -8.237 1.00 0.00 59 ASP A C 15
ATOM 15325 O O . ASP A 1 59 ? -7.532 0.566 -9.330 1.00 0.00 59 ASP A O 15
ATOM 15334 N N . TYR A 1 60 ? -7.628 0.769 -7.092 1.00 0.00 60 TYR A N 15
ATOM 15335 C CA . TYR A 1 60 ? -6.773 1.950 -7.052 1.00 0.00 60 TYR A CA 15
ATOM 15336 C C . TYR A 1 60 ? -5.300 1.556 -7.072 1.00 0.00 60 TYR A C 15
ATOM 15337 O O . TYR A 1 60 ? -4.439 2.347 -7.460 1.00 0.00 60 TYR A O 15
ATOM 15355 N N . VAL A 1 61 ? -5.016 0.327 -6.652 1.00 0.00 61 VAL A N 15
ATOM 15356 C CA . VAL A 1 61 ? -3.647 -0.174 -6.623 1.00 0.00 61 VAL A CA 15
ATOM 15357 C C . VAL A 1 61 ? -3.432 -1.247 -7.685 1.00 0.00 61 VAL A C 15
ATOM 15358 O O . VAL A 1 61 ? -4.230 -2.176 -7.813 1.00 0.00 61 VAL A O 15
ATOM 15371 N N . ILE A 1 62 ? -2.350 -1.112 -8.443 1.00 0.00 62 ILE A N 15
ATOM 15372 C CA . ILE A 1 62 ? -2.029 -2.071 -9.493 1.00 0.00 62 ILE A CA 15
ATOM 15373 C C . ILE A 1 62 ? -0.742 -2.826 -9.174 1.00 0.00 62 ILE A C 15
ATOM 15374 O O . ILE A 1 62 ? 0.255 -2.247 -8.741 1.00 0.00 62 ILE A O 15
ATOM 15390 N N . PRO A 1 63 ? -0.762 -4.149 -9.394 1.00 0.00 63 PRO A N 15
ATOM 15391 C CA . PRO A 1 63 ? 0.396 -5.011 -9.139 1.00 0.00 63 PRO A CA 15
ATOM 15392 C C . PRO A 1 63 ? 1.531 -4.765 -10.128 1.00 0.00 63 PRO A C 15
ATOM 15393 O O . PRO A 1 63 ? 1.452 -5.163 -11.290 1.00 0.00 63 PRO A O 15
ATOM 15404 N N . VAL A 1 64 ? 2.586 -4.106 -9.658 1.00 0.00 64 VAL A N 15
ATOM 15405 C CA . VAL A 1 64 ? 3.738 -3.808 -10.500 1.00 0.00 64 VAL A CA 15
ATOM 15406 C C . VAL A 1 64 ? 4.568 -5.060 -10.759 1.00 0.00 64 VAL A C 15
ATOM 15407 O O . VAL A 1 64 ? 4.440 -6.060 -10.052 1.00 0.00 64 VAL A O 15
ATOM 15420 N N . SER A 1 65 ? 5.421 -4.999 -11.776 1.00 0.00 65 SER A N 15
ATOM 15421 C CA . SER A 1 65 ? 6.271 -6.129 -12.131 1.00 0.00 65 SER A CA 15
ATOM 15422 C C . SER A 1 65 ? 7.695 -5.918 -11.625 1.00 0.00 65 SER A C 15
ATOM 15423 O O . SER A 1 65 ? 8.378 -4.981 -12.035 1.00 0.00 65 SER A O 15
ATOM 15431 N N . GLY A 1 66 ? 8.135 -6.798 -10.730 1.00 0.00 66 GLY A N 15
ATOM 15432 C CA . GLY A 1 66 ? 9.474 -6.691 -10.182 1.00 0.00 66 GLY A CA 15
ATOM 15433 C C . GLY A 1 66 ? 10.063 -8.041 -9.823 1.00 0.00 66 GLY A C 15
ATOM 15434 O O . GLY A 1 66 ? 9.357 -8.959 -9.407 1.00 0.00 66 GLY A O 15
ATOM 15438 N N . PRO A 1 67 ? 11.387 -8.175 -9.987 1.00 0.00 67 PRO A N 15
ATOM 15439 C CA . PRO A 1 67 ? 12.100 -9.420 -9.685 1.00 0.00 67 PRO A CA 15
ATOM 15440 C C . PRO A 1 67 ? 12.157 -9.707 -8.188 1.00 0.00 67 PRO A C 15
ATOM 15441 O O . PRO A 1 67 ? 12.082 -8.792 -7.368 1.00 0.00 67 PRO A O 15
ATOM 15452 N N . SER A 1 68 ? 12.292 -10.982 -7.839 1.00 0.00 68 SER A N 15
ATOM 15453 C CA . SER A 1 68 ? 12.356 -11.389 -6.440 1.00 0.00 68 SER A CA 15
ATOM 15454 C C . SER A 1 68 ? 13.743 -11.126 -5.861 1.00 0.00 68 SER A C 15
ATOM 15455 O O . SER A 1 68 ? 13.877 -10.642 -4.737 1.00 0.00 68 SER A O 15
ATOM 15463 N N . SER A 1 69 ? 14.772 -11.448 -6.637 1.00 0.00 69 SER A N 15
ATOM 15464 C CA . SER A 1 69 ? 16.150 -11.251 -6.201 1.00 0.00 69 SER A CA 15
ATOM 15465 C C . SER A 1 69 ? 16.950 -10.492 -7.255 1.00 0.00 69 SER A C 15
ATOM 15466 O O . SER A 1 69 ? 16.810 -10.736 -8.453 1.00 0.00 69 SER A O 15
ATOM 15474 N N . GLY A 1 70 ? 17.790 -9.567 -6.799 1.00 0.00 70 GLY A N 15
ATOM 15475 C CA . GLY A 1 70 ? 18.601 -8.785 -7.714 1.00 0.00 70 GLY A CA 15
ATOM 15476 C C . GLY A 1 70 ? 17.775 -8.125 -8.800 1.00 0.00 70 GLY A C 15
ATOM 15477 O O . GLY A 1 70 ? 16.597 -7.827 -8.600 1.00 0.00 70 GLY A O 15
ATOM 15481 N N . GLY A 1 1 ? 11.266 -3.575 12.440 1.00 0.00 1 GLY A N 16
ATOM 15482 C CA . GLY A 1 1 ? 10.493 -3.529 11.212 1.00 0.00 1 GLY A CA 16
ATOM 15483 C C . GLY A 1 1 ? 11.324 -3.102 10.019 1.00 0.00 1 GLY A C 16
ATOM 15484 O O . GLY A 1 1 ? 11.219 -1.966 9.556 1.00 0.00 1 GLY A O 16
ATOM 15488 N N . SER A 1 2 ? 12.154 -4.013 9.521 1.00 0.00 2 SER A N 16
ATOM 15489 C CA . SER A 1 2 ? 13.012 -3.722 8.378 1.00 0.00 2 SER A CA 16
ATOM 15490 C C . SER A 1 2 ? 12.188 -3.228 7.193 1.00 0.00 2 SER A C 16
ATOM 15491 O O . SER A 1 2 ? 10.965 -3.367 7.171 1.00 0.00 2 SER A O 16
ATOM 15499 N N . SER A 1 3 ? 12.868 -2.648 6.209 1.00 0.00 3 SER A N 16
ATOM 15500 C CA . SER A 1 3 ? 12.200 -2.128 5.021 1.00 0.00 3 SER A CA 16
ATOM 15501 C C . SER A 1 3 ? 13.110 -2.223 3.801 1.00 0.00 3 SER A C 16
ATOM 15502 O O . SER A 1 3 ? 14.264 -2.637 3.903 1.00 0.00 3 SER A O 16
ATOM 15510 N N . GLY A 1 4 ? 12.581 -1.836 2.644 1.00 0.00 4 GLY A N 16
ATOM 15511 C CA . GLY A 1 4 ? 13.358 -1.885 1.419 1.00 0.00 4 GLY A CA 16
ATOM 15512 C C . GLY A 1 4 ? 12.553 -1.466 0.205 1.00 0.00 4 GLY A C 16
ATOM 15513 O O . GLY A 1 4 ? 11.687 -0.596 0.296 1.00 0.00 4 GLY A O 16
ATOM 15517 N N . SER A 1 5 ? 12.841 -2.084 -0.936 1.00 0.00 5 SER A N 16
ATOM 15518 C CA . SER A 1 5 ? 12.141 -1.766 -2.175 1.00 0.00 5 SER A CA 16
ATOM 15519 C C . SER A 1 5 ? 11.471 -3.009 -2.755 1.00 0.00 5 SER A C 16
ATOM 15520 O O . SER A 1 5 ? 10.286 -2.991 -3.085 1.00 0.00 5 SER A O 16
ATOM 15528 N N . SER A 1 6 ? 12.240 -4.086 -2.876 1.00 0.00 6 SER A N 16
ATOM 15529 C CA . SER A 1 6 ? 11.724 -5.337 -3.419 1.00 0.00 6 SER A CA 16
ATOM 15530 C C . SER A 1 6 ? 10.561 -5.855 -2.578 1.00 0.00 6 SER A C 16
ATOM 15531 O O . SER A 1 6 ? 10.265 -5.320 -1.511 1.00 0.00 6 SER A O 16
ATOM 15539 N N . GLY A 1 7 ? 9.906 -6.903 -3.069 1.00 0.00 7 GLY A N 16
ATOM 15540 C CA . GLY A 1 7 ? 8.783 -7.478 -2.351 1.00 0.00 7 GLY A CA 16
ATOM 15541 C C . GLY A 1 7 ? 7.452 -7.155 -3.002 1.00 0.00 7 GLY A C 16
ATOM 15542 O O . GLY A 1 7 ? 7.217 -7.509 -4.157 1.00 0.00 7 GLY A O 16
ATOM 15546 N N . ASN A 1 8 ? 6.579 -6.483 -2.259 1.00 0.00 8 ASN A N 16
ATOM 15547 C CA . ASN A 1 8 ? 5.264 -6.115 -2.771 1.00 0.00 8 ASN A CA 16
ATOM 15548 C C . ASN A 1 8 ? 5.150 -4.604 -2.941 1.00 0.00 8 ASN A C 16
ATOM 15549 O O . ASN A 1 8 ? 5.210 -3.853 -1.968 1.00 0.00 8 ASN A O 16
ATOM 15560 N N . MET A 1 9 ? 4.984 -4.165 -4.185 1.00 0.00 9 MET A N 16
ATOM 15561 C CA . MET A 1 9 ? 4.859 -2.743 -4.482 1.00 0.00 9 MET A CA 16
ATOM 15562 C C . MET A 1 9 ? 3.516 -2.440 -5.139 1.00 0.00 9 MET A C 16
ATOM 15563 O O . MET A 1 9 ? 3.121 -3.100 -6.100 1.00 0.00 9 MET A O 16
ATOM 15577 N N . PHE A 1 10 ? 2.817 -1.439 -4.613 1.00 0.00 10 PHE A N 16
ATOM 15578 C CA . PHE A 1 10 ? 1.517 -1.051 -5.147 1.00 0.00 10 PHE A CA 16
ATOM 15579 C C . PHE A 1 10 ? 1.347 0.465 -5.115 1.00 0.00 10 PHE A C 16
ATOM 15580 O O . PHE A 1 10 ? 1.404 1.085 -4.052 1.00 0.00 10 PHE A O 16
ATOM 15597 N N . VAL A 1 11 ? 1.138 1.057 -6.286 1.00 0.00 11 VAL A N 16
ATOM 15598 C CA . VAL A 1 11 ? 0.959 2.500 -6.393 1.00 0.00 11 VAL A CA 16
ATOM 15599 C C . VAL A 1 11 ? -0.512 2.881 -6.271 1.00 0.00 11 VAL A C 16
ATOM 15600 O O . VAL A 1 11 ? -1.394 2.025 -6.336 1.00 0.00 11 VAL A O 16
ATOM 15613 N N . ALA A 1 12 ? -0.770 4.173 -6.093 1.00 0.00 12 ALA A N 16
ATOM 15614 C CA . ALA A 1 12 ? -2.135 4.669 -5.964 1.00 0.00 12 ALA A CA 16
ATOM 15615 C C . ALA A 1 12 ? -2.590 5.364 -7.243 1.00 0.00 12 ALA A C 16
ATOM 15616 O O . ALA A 1 12 ? -3.648 5.051 -7.789 1.00 0.00 12 ALA A O 16
ATOM 15623 N N . LEU A 1 13 ? -1.784 6.308 -7.716 1.00 0.00 13 LEU A N 16
ATOM 15624 C CA . LEU A 1 13 ? -2.104 7.048 -8.932 1.00 0.00 13 LEU A CA 16
ATOM 15625 C C . LEU A 1 13 ? -3.379 7.867 -8.751 1.00 0.00 13 LEU A C 16
ATOM 15626 O O . LEU A 1 13 ? -4.067 8.186 -9.721 1.00 0.00 13 LEU A O 16
ATOM 15642 N N . HIS A 1 14 ? -3.686 8.206 -7.503 1.00 0.00 14 HIS A N 16
ATOM 15643 C CA . HIS A 1 14 ? -4.876 8.991 -7.195 1.00 0.00 14 HIS A CA 16
ATOM 15644 C C . HIS A 1 14 ? -4.778 9.603 -5.800 1.00 0.00 14 HIS A C 16
ATOM 15645 O O . HIS A 1 14 ? -3.933 9.209 -4.996 1.00 0.00 14 HIS A O 16
ATOM 15660 N N . THR A 1 15 ? -5.647 10.569 -5.521 1.00 0.00 15 THR A N 16
ATOM 15661 C CA . THR A 1 15 ? -5.657 11.236 -4.225 1.00 0.00 15 THR A CA 16
ATOM 15662 C C . THR A 1 15 ? -6.908 10.877 -3.431 1.00 0.00 15 THR A C 16
ATOM 15663 O O . THR A 1 15 ? -7.987 11.417 -3.677 1.00 0.00 15 THR A O 16
ATOM 15674 N N . TYR A 1 16 ? -6.757 9.965 -2.478 1.00 0.00 16 TYR A N 16
ATOM 15675 C CA . TYR A 1 16 ? -7.875 9.532 -1.649 1.00 0.00 16 TYR A CA 16
ATOM 15676 C C . TYR A 1 16 ? -7.749 10.086 -0.233 1.00 0.00 16 TYR A C 16
ATOM 15677 O O . TYR A 1 16 ? -6.833 9.726 0.507 1.00 0.00 16 TYR A O 16
ATOM 15695 N N . SER A 1 17 ? -8.677 10.963 0.137 1.00 0.00 17 SER A N 16
ATOM 15696 C CA . SER A 1 17 ? -8.670 11.569 1.463 1.00 0.00 17 SER A CA 16
ATOM 15697 C C . SER A 1 17 ? -9.354 10.661 2.480 1.00 0.00 17 SER A C 16
ATOM 15698 O O . SER A 1 17 ? -10.580 10.553 2.506 1.00 0.00 17 SER A O 16
ATOM 15706 N N . ALA A 1 18 ? -8.552 10.010 3.317 1.00 0.00 18 ALA A N 16
ATOM 15707 C CA . ALA A 1 18 ? -9.080 9.112 4.337 1.00 0.00 18 ALA A CA 16
ATOM 15708 C C . ALA A 1 18 ? -10.238 9.757 5.090 1.00 0.00 18 ALA A C 16
ATOM 15709 O O . ALA A 1 18 ? -10.127 10.884 5.574 1.00 0.00 18 ALA A O 16
ATOM 15716 N N . HIS A 1 19 ? -11.351 9.036 5.184 1.00 0.00 19 HIS A N 16
ATOM 15717 C CA . HIS A 1 19 ? -12.531 9.539 5.879 1.00 0.00 19 HIS A CA 16
ATOM 15718 C C . HIS A 1 19 ? -12.699 8.853 7.231 1.00 0.00 19 HIS A C 16
ATOM 15719 O O . HIS A 1 19 ? -13.269 9.424 8.161 1.00 0.00 19 HIS A O 16
ATOM 15734 N N . ARG A 1 20 ? -12.200 7.625 7.333 1.00 0.00 20 ARG A N 16
ATOM 15735 C CA . ARG A 1 20 ? -12.297 6.861 8.570 1.00 0.00 20 ARG A CA 16
ATOM 15736 C C . ARG A 1 20 ? -10.912 6.593 9.154 1.00 0.00 20 ARG A C 16
ATOM 15737 O O . ARG A 1 20 ? -9.895 6.673 8.464 1.00 0.00 20 ARG A O 16
ATOM 15758 N N . PRO A 1 21 ? -10.871 6.268 10.454 1.00 0.00 21 PRO A N 16
ATOM 15759 C CA . PRO A 1 21 ? -9.617 5.981 11.159 1.00 0.00 21 PRO A CA 16
ATOM 15760 C C . PRO A 1 21 ? -8.987 4.668 10.710 1.00 0.00 21 PRO A C 16
ATOM 15761 O O . PRO A 1 21 ? -7.958 4.250 11.240 1.00 0.00 21 PRO A O 16
ATOM 15772 N N . GLU A 1 22 ? -9.610 4.022 9.729 1.00 0.00 22 GLU A N 16
ATOM 15773 C CA . GLU A 1 22 ? -9.108 2.756 9.209 1.00 0.00 22 GLU A CA 16
ATOM 15774 C C . GLU A 1 22 ? -8.679 2.897 7.752 1.00 0.00 22 GLU A C 16
ATOM 15775 O O . GLU A 1 22 ? -7.881 2.106 7.250 1.00 0.00 22 GLU A O 16
ATOM 15787 N N . GLU A 1 23 ? -9.215 3.911 7.079 1.00 0.00 23 GLU A N 16
ATOM 15788 C CA . GLU A 1 23 ? -8.889 4.155 5.679 1.00 0.00 23 GLU A CA 16
ATOM 15789 C C . GLU A 1 23 ? -7.466 4.689 5.537 1.00 0.00 23 GLU A C 16
ATOM 15790 O O . GLU A 1 23 ? -6.911 5.264 6.473 1.00 0.00 23 GLU A O 16
ATOM 15802 N N . LEU A 1 24 ? -6.882 4.493 4.360 1.00 0.00 24 LEU A N 16
ATOM 15803 C CA . LEU A 1 24 ? -5.524 4.954 4.094 1.00 0.00 24 LEU A CA 16
ATOM 15804 C C . LEU A 1 24 ? -5.524 6.090 3.076 1.00 0.00 24 LEU A C 16
ATOM 15805 O O . LEU A 1 24 ? -6.020 5.936 1.959 1.00 0.00 24 LEU A O 16
ATOM 15821 N N . ASP A 1 25 ? -4.963 7.228 3.467 1.00 0.00 25 ASP A N 16
ATOM 15822 C CA . ASP A 1 25 ? -4.895 8.389 2.588 1.00 0.00 25 ASP A CA 16
ATOM 15823 C C . ASP A 1 25 ? -3.932 8.139 1.431 1.00 0.00 25 ASP A C 16
ATOM 15824 O O . ASP A 1 25 ? -2.721 8.035 1.628 1.00 0.00 25 ASP A O 16
ATOM 15833 N N . LEU A 1 26 ? -4.479 8.042 0.224 1.00 0.00 26 LEU A N 16
ATOM 15834 C CA . LEU A 1 26 ? -3.669 7.803 -0.966 1.00 0.00 26 LEU A CA 16
ATOM 15835 C C . LEU A 1 26 ? -3.197 9.118 -1.577 1.00 0.00 26 LEU A C 16
ATOM 15836 O O . LEU A 1 26 ? -3.844 10.153 -1.420 1.00 0.00 26 LEU A O 16
ATOM 15852 N N . GLN A 1 27 ? -2.068 9.068 -2.275 1.00 0.00 27 GLN A N 16
ATOM 15853 C CA . GLN A 1 27 ? -1.511 10.256 -2.911 1.00 0.00 27 GLN A CA 16
ATOM 15854 C C . GLN A 1 27 ? -1.031 9.942 -4.325 1.00 0.00 27 GLN A C 16
ATOM 15855 O O . GLN A 1 27 ? -0.057 9.212 -4.514 1.00 0.00 27 GLN A O 16
ATOM 15869 N N . LYS A 1 28 ? -1.720 10.498 -5.315 1.00 0.00 28 LYS A N 16
ATOM 15870 C CA . LYS A 1 28 ? -1.365 10.279 -6.712 1.00 0.00 28 LYS A CA 16
ATOM 15871 C C . LYS A 1 28 ? 0.150 10.250 -6.891 1.00 0.00 28 LYS A C 16
ATOM 15872 O O . LYS A 1 28 ? 0.810 11.287 -6.844 1.00 0.00 28 LYS A O 16
ATOM 15891 N N . GLY A 1 29 ? 0.694 9.055 -7.096 1.00 0.00 29 GLY A N 16
ATOM 15892 C CA . GLY A 1 29 ? 2.127 8.914 -7.280 1.00 0.00 29 GLY A CA 16
ATOM 15893 C C . GLY A 1 29 ? 2.843 8.547 -5.995 1.00 0.00 29 GLY A C 16
ATOM 15894 O O . GLY A 1 29 ? 3.927 9.056 -5.715 1.00 0.00 29 GLY A O 16
ATOM 15898 N N . GLU A 1 30 ? 2.233 7.664 -5.211 1.00 0.00 30 GLU A N 16
ATOM 15899 C CA . GLU A 1 30 ? 2.819 7.233 -3.947 1.00 0.00 30 GLU A CA 16
ATOM 15900 C C . GLU A 1 30 ? 2.999 5.717 -3.920 1.00 0.00 30 GLU A C 16
ATOM 15901 O O . GLU A 1 30 ? 2.142 4.971 -4.389 1.00 0.00 30 GLU A O 16
ATOM 15913 N N . GLY A 1 31 ? 4.123 5.271 -3.366 1.00 0.00 31 GLY A N 16
ATOM 15914 C CA . GLY A 1 31 ? 4.396 3.848 -3.288 1.00 0.00 31 GLY A CA 16
ATOM 15915 C C . GLY A 1 31 ? 3.818 3.214 -2.038 1.00 0.00 31 GLY A C 16
ATOM 15916 O O . GLY A 1 31 ? 4.242 3.524 -0.924 1.00 0.00 31 GLY A O 16
ATOM 15920 N N . ILE A 1 32 ? 2.848 2.325 -2.222 1.00 0.00 32 ILE A N 16
ATOM 15921 C CA . ILE A 1 32 ? 2.211 1.647 -1.100 1.00 0.00 32 ILE A CA 16
ATOM 15922 C C . ILE A 1 32 ? 2.651 0.189 -1.017 1.00 0.00 32 ILE A C 16
ATOM 15923 O O . ILE A 1 32 ? 2.901 -0.453 -2.037 1.00 0.00 32 ILE A O 16
ATOM 15939 N N . ARG A 1 33 ? 2.741 -0.328 0.204 1.00 0.00 33 ARG A N 16
ATOM 15940 C CA . ARG A 1 33 ? 3.150 -1.710 0.420 1.00 0.00 33 ARG A CA 16
ATOM 15941 C C . ARG A 1 33 ? 1.997 -2.536 0.984 1.00 0.00 33 ARG A C 16
ATOM 15942 O O . ARG A 1 33 ? 1.644 -2.409 2.157 1.00 0.00 33 ARG A O 16
ATOM 15963 N N . VAL A 1 34 ? 1.414 -3.382 0.141 1.00 0.00 34 VAL A N 16
ATOM 15964 C CA . VAL A 1 34 ? 0.301 -4.229 0.555 1.00 0.00 34 VAL A CA 16
ATOM 15965 C C . VAL A 1 34 ? 0.748 -5.254 1.592 1.00 0.00 34 VAL A C 16
ATOM 15966 O O . VAL A 1 34 ? 1.632 -6.071 1.333 1.00 0.00 34 VAL A O 16
ATOM 15979 N N . LEU A 1 35 ? 0.130 -5.206 2.767 1.00 0.00 35 LEU A N 16
ATOM 15980 C CA . LEU A 1 35 ? 0.462 -6.131 3.845 1.00 0.00 35 LEU A CA 16
ATOM 15981 C C . LEU A 1 35 ? -0.603 -7.214 3.980 1.00 0.00 35 LEU A C 16
ATOM 15982 O O . LEU A 1 35 ? -0.361 -8.380 3.669 1.00 0.00 35 LEU A O 16
ATOM 15998 N N . GLY A 1 36 ? -1.784 -6.821 4.446 1.00 0.00 36 GLY A N 16
ATOM 15999 C CA . GLY A 1 36 ? -2.870 -7.770 4.612 1.00 0.00 36 GLY A CA 16
ATOM 16000 C C . GLY A 1 36 ? -3.931 -7.631 3.539 1.00 0.00 36 GLY A C 16
ATOM 16001 O O . GLY A 1 36 ? -3.877 -6.717 2.716 1.00 0.00 36 GLY A O 16
ATOM 16005 N N . LYS A 1 37 ? -4.899 -8.541 3.545 1.00 0.00 37 LYS A N 16
ATOM 16006 C CA . LYS A 1 37 ? -5.978 -8.518 2.565 1.00 0.00 37 LYS A CA 16
ATOM 16007 C C . LYS A 1 37 ? -7.336 -8.425 3.254 1.00 0.00 37 LYS A C 16
ATOM 16008 O O . LYS A 1 37 ? -7.811 -9.394 3.846 1.00 0.00 37 LYS A O 16
ATOM 16027 N N . TYR A 1 38 ? -7.957 -7.253 3.170 1.00 0.00 38 TYR A N 16
ATOM 16028 C CA . TYR A 1 38 ? -9.261 -7.034 3.786 1.00 0.00 38 TYR A CA 16
ATOM 16029 C C . TYR A 1 38 ? -10.310 -7.965 3.187 1.00 0.00 38 TYR A C 16
ATOM 16030 O O . TYR A 1 38 ? -10.858 -8.825 3.875 1.00 0.00 38 TYR A O 16
ATOM 16048 N N . GLN A 1 39 ? -10.584 -7.785 1.898 1.00 0.00 39 GLN A N 16
ATOM 16049 C CA . GLN A 1 39 ? -11.568 -8.609 1.205 1.00 0.00 39 GLN A CA 16
ATOM 16050 C C . GLN A 1 39 ? -11.581 -8.300 -0.288 1.00 0.00 39 GLN A C 16
ATOM 16051 O O . GLN A 1 39 ? -10.915 -7.371 -0.746 1.00 0.00 39 GLN A O 16
ATOM 16065 N N . ASP A 1 40 ? -12.344 -9.083 -1.043 1.00 0.00 40 ASP A N 16
ATOM 16066 C CA . ASP A 1 40 ? -12.444 -8.893 -2.485 1.00 0.00 40 ASP A CA 16
ATOM 16067 C C . ASP A 1 40 ? -12.756 -7.438 -2.820 1.00 0.00 40 ASP A C 16
ATOM 16068 O O . ASP A 1 40 ? -13.897 -6.993 -2.701 1.00 0.00 40 ASP A O 16
ATOM 16077 N N . GLY A 1 41 ? -11.733 -6.700 -3.240 1.00 0.00 41 GLY A N 16
ATOM 16078 C CA . GLY A 1 41 ? -11.918 -5.303 -3.585 1.00 0.00 41 GLY A CA 16
ATOM 16079 C C . GLY A 1 41 ? -11.170 -4.371 -2.652 1.00 0.00 41 GLY A C 16
ATOM 16080 O O . GLY A 1 41 ? -10.749 -3.286 -3.053 1.00 0.00 41 GLY A O 16
ATOM 16084 N N . TRP A 1 42 ? -11.006 -4.794 -1.403 1.00 0.00 42 TRP A N 16
ATOM 16085 C CA . TRP A 1 42 ? -10.306 -3.988 -0.410 1.00 0.00 42 TRP A CA 16
ATOM 16086 C C . TRP A 1 42 ? -9.044 -4.695 0.073 1.00 0.00 42 TRP A C 16
ATOM 16087 O O . TRP A 1 42 ? -9.046 -5.906 0.296 1.00 0.00 42 TRP A O 16
ATOM 16108 N N . LEU A 1 43 ? -7.969 -3.932 0.233 1.00 0.00 43 LEU A N 16
ATOM 16109 C CA . LEU A 1 43 ? -6.699 -4.486 0.690 1.00 0.00 43 LEU A CA 16
ATOM 16110 C C . LEU A 1 43 ? -6.051 -3.578 1.730 1.00 0.00 43 LEU A C 16
ATOM 16111 O O . LEU A 1 43 ? -6.279 -2.368 1.741 1.00 0.00 43 LEU A O 16
ATOM 16127 N N . LYS A 1 44 ? -5.240 -4.168 2.601 1.00 0.00 44 LYS A N 16
ATOM 16128 C CA . LYS A 1 44 ? -4.555 -3.412 3.643 1.00 0.00 44 LYS A CA 16
ATOM 16129 C C . LYS A 1 44 ? -3.073 -3.256 3.317 1.00 0.00 44 LYS A C 16
ATOM 16130 O O . LYS A 1 44 ? -2.366 -4.242 3.111 1.00 0.00 44 LYS A O 16
ATOM 16149 N N . GLY A 1 45 ? -2.609 -2.011 3.273 1.00 0.00 45 GLY A N 16
ATOM 16150 C CA . GLY A 1 45 ? -1.214 -1.749 2.972 1.00 0.00 45 GLY A CA 16
ATOM 16151 C C . GLY A 1 45 ? -0.677 -0.542 3.716 1.00 0.00 45 GLY A C 16
ATOM 16152 O O . GLY A 1 45 ? -1.442 0.226 4.301 1.00 0.00 45 GLY A O 16
ATOM 16156 N N . LEU A 1 46 ? 0.640 -0.374 3.695 1.00 0.00 46 LEU A N 16
ATOM 16157 C CA . LEU A 1 46 ? 1.279 0.748 4.373 1.00 0.00 46 LEU A CA 16
ATOM 16158 C C . LEU A 1 46 ? 1.942 1.686 3.370 1.00 0.00 46 LEU A C 16
ATOM 16159 O O . LEU A 1 46 ? 2.944 1.337 2.746 1.00 0.00 46 LEU A O 16
ATOM 16175 N N . SER A 1 47 ? 1.376 2.880 3.220 1.00 0.00 47 SER A N 16
ATOM 16176 C CA . SER A 1 47 ? 1.910 3.868 2.291 1.00 0.00 47 SER A CA 16
ATOM 16177 C C . SER A 1 47 ? 3.364 4.194 2.621 1.00 0.00 47 SER A C 16
ATOM 16178 O O . SER A 1 47 ? 3.668 4.712 3.697 1.00 0.00 47 SER A O 16
ATOM 16186 N N . LEU A 1 48 ? 4.259 3.886 1.689 1.00 0.00 48 LEU A N 16
ATOM 16187 C CA . LEU A 1 48 ? 5.682 4.146 1.879 1.00 0.00 48 LEU A CA 16
ATOM 16188 C C . LEU A 1 48 ? 5.990 5.631 1.722 1.00 0.00 48 LEU A C 16
ATOM 16189 O O . LEU A 1 48 ? 7.105 6.077 1.996 1.00 0.00 48 LEU A O 16
ATOM 16205 N N . LEU A 1 49 ? 4.996 6.393 1.281 1.00 0.00 49 LEU A N 16
ATOM 16206 C CA . LEU A 1 49 ? 5.159 7.830 1.089 1.00 0.00 49 LEU A CA 16
ATOM 16207 C C . LEU A 1 49 ? 4.854 8.589 2.376 1.00 0.00 49 LEU A C 16
ATOM 16208 O O . LEU A 1 49 ? 5.698 9.322 2.894 1.00 0.00 49 LEU A O 16
ATOM 16224 N N . THR A 1 50 ? 3.641 8.408 2.891 1.00 0.00 50 THR A N 16
ATOM 16225 C CA . THR A 1 50 ? 3.225 9.075 4.118 1.00 0.00 50 THR A CA 16
ATOM 16226 C C . THR A 1 50 ? 3.592 8.248 5.345 1.00 0.00 50 THR A C 16
ATOM 16227 O O . THR A 1 50 ? 4.047 8.785 6.354 1.00 0.00 50 THR A O 16
ATOM 16238 N N . GLY A 1 51 ? 3.392 6.937 5.251 1.00 0.00 51 GLY A N 16
ATOM 16239 C CA . GLY A 1 51 ? 3.709 6.057 6.361 1.00 0.00 51 GLY A CA 16
ATOM 16240 C C . GLY A 1 51 ? 2.480 5.660 7.154 1.00 0.00 51 GLY A C 16
ATOM 16241 O O . GLY A 1 51 ? 2.581 5.298 8.327 1.00 0.00 51 GLY A O 16
ATOM 16245 N N . ARG A 1 52 ? 1.317 5.730 6.516 1.00 0.00 52 ARG A N 16
ATOM 16246 C CA . ARG A 1 52 ? 0.063 5.378 7.171 1.00 0.00 52 ARG A CA 16
ATOM 16247 C C . ARG A 1 52 ? -0.430 4.012 6.703 1.00 0.00 52 ARG A C 16
ATOM 16248 O O . ARG A 1 52 ? -0.167 3.597 5.573 1.00 0.00 52 ARG A O 16
ATOM 16269 N N . THR A 1 53 ? -1.147 3.315 7.579 1.00 0.00 53 THR A N 16
ATOM 16270 C CA . THR A 1 53 ? -1.676 1.995 7.256 1.00 0.00 53 THR A CA 16
ATOM 16271 C C . THR A 1 53 ? -3.200 1.987 7.304 1.00 0.00 53 THR A C 16
ATOM 16272 O O . THR A 1 53 ? -3.799 2.278 8.338 1.00 0.00 53 THR A O 16
ATOM 16283 N N . GLY A 1 54 ? -3.821 1.650 6.178 1.00 0.00 54 GLY A N 16
ATOM 16284 C CA . GLY A 1 54 ? -5.270 1.609 6.114 1.00 0.00 54 GLY A CA 16
ATOM 16285 C C . GLY A 1 54 ? -5.777 0.661 5.045 1.00 0.00 54 GLY A C 16
ATOM 16286 O O . GLY A 1 54 ? -5.011 -0.133 4.497 1.00 0.00 54 GLY A O 16
ATOM 16290 N N . ILE A 1 55 ? -7.069 0.743 4.748 1.00 0.00 55 ILE A N 16
ATOM 16291 C CA . ILE A 1 55 ? -7.676 -0.115 3.739 1.00 0.00 55 ILE A CA 16
ATOM 16292 C C . ILE A 1 55 ? -8.010 0.672 2.476 1.00 0.00 55 ILE A C 16
ATOM 16293 O O . ILE A 1 55 ? -8.768 1.642 2.519 1.00 0.00 55 ILE A O 16
ATOM 16309 N N . PHE A 1 56 ? -7.442 0.248 1.353 1.00 0.00 56 PHE A N 16
ATOM 16310 C CA . PHE A 1 56 ? -7.680 0.913 0.077 1.00 0.00 56 PHE A CA 16
ATOM 16311 C C . PHE A 1 56 ? -8.206 -0.074 -0.961 1.00 0.00 56 PHE A C 16
ATOM 16312 O O . PHE A 1 56 ? -7.930 -1.273 -0.911 1.00 0.00 56 PHE A O 16
ATOM 16329 N N . PRO A 1 57 ? -8.983 0.440 -1.926 1.00 0.00 57 PRO A N 16
ATOM 16330 C CA . PRO A 1 57 ? -9.564 -0.378 -2.995 1.00 0.00 57 PRO A CA 16
ATOM 16331 C C . PRO A 1 57 ? -8.511 -0.882 -3.976 1.00 0.00 57 PRO A C 16
ATOM 16332 O O . PRO A 1 57 ? -7.716 -0.104 -4.503 1.00 0.00 57 PRO A O 16
ATOM 16343 N N . SER A 1 58 ? -8.512 -2.190 -4.217 1.00 0.00 58 SER A N 16
ATOM 16344 C CA . SER A 1 58 ? -7.554 -2.799 -5.133 1.00 0.00 58 SER A CA 16
ATOM 16345 C C . SER A 1 58 ? -7.579 -2.100 -6.489 1.00 0.00 58 SER A C 16
ATOM 16346 O O . SER A 1 58 ? -6.562 -2.021 -7.178 1.00 0.00 58 SER A O 16
ATOM 16354 N N . ASP A 1 59 ? -8.749 -1.595 -6.865 1.00 0.00 59 ASP A N 16
ATOM 16355 C CA . ASP A 1 59 ? -8.909 -0.902 -8.138 1.00 0.00 59 ASP A CA 16
ATOM 16356 C C . ASP A 1 59 ? -8.014 0.332 -8.201 1.00 0.00 59 ASP A C 16
ATOM 16357 O O . ASP A 1 59 ? -7.570 0.736 -9.276 1.00 0.00 59 ASP A O 16
ATOM 16366 N N . TYR A 1 60 ? -7.755 0.928 -7.042 1.00 0.00 60 TYR A N 16
ATOM 16367 C CA . TYR A 1 60 ? -6.917 2.118 -6.965 1.00 0.00 60 TYR A CA 16
ATOM 16368 C C . TYR A 1 60 ? -5.441 1.755 -7.094 1.00 0.00 60 TYR A C 16
ATOM 16369 O O . TYR A 1 60 ? -4.620 2.577 -7.500 1.00 0.00 60 TYR A O 16
ATOM 16387 N N . VAL A 1 61 ? -5.111 0.515 -6.747 1.00 0.00 61 VAL A N 16
ATOM 16388 C CA . VAL A 1 61 ? -3.735 0.039 -6.825 1.00 0.00 61 VAL A CA 16
ATOM 16389 C C . VAL A 1 61 ? -3.590 -1.053 -7.878 1.00 0.00 61 VAL A C 16
ATOM 16390 O O . VAL A 1 61 ? -4.580 -1.524 -8.439 1.00 0.00 61 VAL A O 16
ATOM 16403 N N . ILE A 1 62 ? -2.351 -1.452 -8.142 1.00 0.00 62 ILE A N 16
ATOM 16404 C CA . ILE A 1 62 ? -2.076 -2.491 -9.127 1.00 0.00 62 ILE A CA 16
ATOM 16405 C C . ILE A 1 62 ? -0.766 -3.209 -8.819 1.00 0.00 62 ILE A C 16
ATOM 16406 O O . ILE A 1 62 ? 0.246 -2.591 -8.488 1.00 0.00 62 ILE A O 16
ATOM 16422 N N . PRO A 1 63 ? -0.783 -4.545 -8.933 1.00 0.00 63 PRO A N 16
ATOM 16423 C CA . PRO A 1 63 ? 0.396 -5.376 -8.673 1.00 0.00 63 PRO A CA 16
ATOM 16424 C C . PRO A 1 63 ? 1.475 -5.201 -9.737 1.00 0.00 63 PRO A C 16
ATOM 16425 O O . PRO A 1 63 ? 1.371 -5.747 -10.836 1.00 0.00 63 PRO A O 16
ATOM 16436 N N . VAL A 1 64 ? 2.509 -4.436 -9.405 1.00 0.00 64 VAL A N 16
ATOM 16437 C CA . VAL A 1 64 ? 3.608 -4.190 -10.332 1.00 0.00 64 VAL A CA 16
ATOM 16438 C C . VAL A 1 64 ? 4.525 -5.404 -10.431 1.00 0.00 64 VAL A C 16
ATOM 16439 O O . VAL A 1 64 ? 4.514 -6.276 -9.562 1.00 0.00 64 VAL A O 16
ATOM 16452 N N . SER A 1 65 ? 5.319 -5.453 -11.495 1.00 0.00 65 SER A N 16
ATOM 16453 C CA . SER A 1 65 ? 6.241 -6.562 -11.711 1.00 0.00 65 SER A CA 16
ATOM 16454 C C . SER A 1 65 ? 7.672 -6.153 -11.372 1.00 0.00 65 SER A C 16
ATOM 16455 O O . SER A 1 65 ? 8.196 -5.181 -11.915 1.00 0.00 65 SER A O 16
ATOM 16463 N N . GLY A 1 66 ? 8.298 -6.902 -10.470 1.00 0.00 66 GLY A N 16
ATOM 16464 C CA . GLY A 1 66 ? 9.661 -6.603 -10.074 1.00 0.00 66 GLY A CA 16
ATOM 16465 C C . GLY A 1 66 ? 10.673 -7.506 -10.750 1.00 0.00 66 GLY A C 16
ATOM 16466 O O . GLY A 1 66 ? 10.321 -8.420 -11.496 1.00 0.00 66 GLY A O 16
ATOM 16470 N N . PRO A 1 67 ? 11.965 -7.252 -10.492 1.00 0.00 67 PRO A N 16
ATOM 16471 C CA . PRO A 1 67 ? 13.058 -8.037 -11.072 1.00 0.00 67 PRO A CA 16
ATOM 16472 C C . PRO A 1 67 ? 13.121 -9.451 -10.504 1.00 0.00 67 PRO A C 16
ATOM 16473 O O . PRO A 1 67 ? 13.937 -10.267 -10.933 1.00 0.00 67 PRO A O 16
ATOM 16484 N N . SER A 1 68 ? 12.255 -9.734 -9.537 1.00 0.00 68 SER A N 16
ATOM 16485 C CA . SER A 1 68 ? 12.215 -11.049 -8.907 1.00 0.00 68 SER A CA 16
ATOM 16486 C C . SER A 1 68 ? 11.602 -12.083 -9.847 1.00 0.00 68 SER A C 16
ATOM 16487 O O . SER A 1 68 ? 12.252 -13.059 -10.221 1.00 0.00 68 SER A O 16
ATOM 16495 N N . SER A 1 69 ? 10.348 -11.860 -10.225 1.00 0.00 69 SER A N 16
ATOM 16496 C CA . SER A 1 69 ? 9.645 -12.773 -11.118 1.00 0.00 69 SER A CA 16
ATOM 16497 C C . SER A 1 69 ? 8.651 -12.018 -11.996 1.00 0.00 69 SER A C 16
ATOM 16498 O O . SER A 1 69 ? 7.896 -11.175 -11.514 1.00 0.00 69 SER A O 16
ATOM 16506 N N . GLY A 1 70 ? 8.659 -12.327 -13.289 1.00 0.00 70 GLY A N 16
ATOM 16507 C CA . GLY A 1 70 ? 7.755 -11.669 -14.214 1.00 0.00 70 GLY A CA 16
ATOM 16508 C C . GLY A 1 70 ? 8.405 -11.380 -15.553 1.00 0.00 70 GLY A C 16
ATOM 16509 O O . GLY A 1 70 ? 8.262 -12.152 -16.500 1.00 0.00 70 GLY A O 16
ATOM 16513 N N . GLY A 1 1 ? 7.776 -0.987 8.870 1.00 0.00 1 GLY A N 17
ATOM 16514 C CA . GLY A 1 1 ? 8.922 -0.303 9.441 1.00 0.00 1 GLY A CA 17
ATOM 16515 C C . GLY A 1 1 ? 10.125 -0.319 8.519 1.00 0.00 1 GLY A C 17
ATOM 16516 O O . GLY A 1 1 ? 10.813 0.690 8.369 1.00 0.00 1 GLY A O 17
ATOM 16520 N N . SER A 1 2 ? 10.380 -1.468 7.900 1.00 0.00 2 SER A N 17
ATOM 16521 C CA . SER A 1 2 ? 11.511 -1.612 6.992 1.00 0.00 2 SER A CA 17
ATOM 16522 C C . SER A 1 2 ? 11.271 -0.842 5.698 1.00 0.00 2 SER A C 17
ATOM 16523 O O . SER A 1 2 ? 10.150 -0.791 5.192 1.00 0.00 2 SER A O 17
ATOM 16531 N N . SER A 1 3 ? 12.332 -0.243 5.167 1.00 0.00 3 SER A N 17
ATOM 16532 C CA . SER A 1 3 ? 12.237 0.528 3.933 1.00 0.00 3 SER A CA 17
ATOM 16533 C C . SER A 1 3 ? 13.209 -0.003 2.884 1.00 0.00 3 SER A C 17
ATOM 16534 O O . SER A 1 3 ? 14.082 -0.816 3.185 1.00 0.00 3 SER A O 17
ATOM 16542 N N . GLY A 1 4 ? 13.050 0.463 1.649 1.00 0.00 4 GLY A N 17
ATOM 16543 C CA . GLY A 1 4 ? 13.919 0.024 0.572 1.00 0.00 4 GLY A CA 17
ATOM 16544 C C . GLY A 1 4 ? 14.119 -1.478 0.564 1.00 0.00 4 GLY A C 17
ATOM 16545 O O . GLY A 1 4 ? 15.227 -1.965 0.787 1.00 0.00 4 GLY A O 17
ATOM 16549 N N . SER A 1 5 ? 13.043 -2.215 0.309 1.00 0.00 5 SER A N 17
ATOM 16550 C CA . SER A 1 5 ? 13.104 -3.672 0.279 1.00 0.00 5 SER A CA 17
ATOM 16551 C C . SER A 1 5 ? 12.471 -4.216 -0.999 1.00 0.00 5 SER A C 17
ATOM 16552 O O . SER A 1 5 ? 11.721 -3.516 -1.679 1.00 0.00 5 SER A O 17
ATOM 16560 N N . SER A 1 6 ? 12.779 -5.469 -1.317 1.00 0.00 6 SER A N 17
ATOM 16561 C CA . SER A 1 6 ? 12.245 -6.107 -2.515 1.00 0.00 6 SER A CA 17
ATOM 16562 C C . SER A 1 6 ? 11.182 -7.139 -2.152 1.00 0.00 6 SER A C 17
ATOM 16563 O O . SER A 1 6 ? 11.466 -8.332 -2.056 1.00 0.00 6 SER A O 17
ATOM 16571 N N . GLY A 1 7 ? 9.954 -6.670 -1.950 1.00 0.00 7 GLY A N 17
ATOM 16572 C CA . GLY A 1 7 ? 8.867 -7.564 -1.600 1.00 0.00 7 GLY A CA 17
ATOM 16573 C C . GLY A 1 7 ? 7.619 -7.309 -2.422 1.00 0.00 7 GLY A C 17
ATOM 16574 O O . GLY A 1 7 ? 7.465 -7.853 -3.514 1.00 0.00 7 GLY A O 17
ATOM 16578 N N . ASN A 1 8 ? 6.724 -6.480 -1.894 1.00 0.00 8 ASN A N 17
ATOM 16579 C CA . ASN A 1 8 ? 5.481 -6.156 -2.585 1.00 0.00 8 ASN A CA 17
ATOM 16580 C C . ASN A 1 8 ? 5.360 -4.652 -2.810 1.00 0.00 8 ASN A C 17
ATOM 16581 O O . ASN A 1 8 ? 5.309 -3.874 -1.857 1.00 0.00 8 ASN A O 17
ATOM 16592 N N . MET A 1 9 ? 5.314 -4.250 -4.075 1.00 0.00 9 MET A N 17
ATOM 16593 C CA . MET A 1 9 ? 5.197 -2.839 -4.425 1.00 0.00 9 MET A CA 17
ATOM 16594 C C . MET A 1 9 ? 3.830 -2.542 -5.035 1.00 0.00 9 MET A C 17
ATOM 16595 O O . MET A 1 9 ? 3.281 -3.355 -5.778 1.00 0.00 9 MET A O 17
ATOM 16609 N N . PHE A 1 10 ? 3.287 -1.372 -4.715 1.00 0.00 10 PHE A N 17
ATOM 16610 C CA . PHE A 1 10 ? 1.984 -0.968 -5.231 1.00 0.00 10 PHE A CA 17
ATOM 16611 C C . PHE A 1 10 ? 1.865 0.553 -5.276 1.00 0.00 10 PHE A C 17
ATOM 16612 O O . PHE A 1 10 ? 2.340 1.251 -4.381 1.00 0.00 10 PHE A O 17
ATOM 16629 N N . VAL A 1 11 ? 1.226 1.059 -6.327 1.00 0.00 11 VAL A N 17
ATOM 16630 C CA . VAL A 1 11 ? 1.043 2.496 -6.491 1.00 0.00 11 VAL A CA 17
ATOM 16631 C C . VAL A 1 11 ? -0.406 2.897 -6.242 1.00 0.00 11 VAL A C 17
ATOM 16632 O O . VAL A 1 11 ? -1.290 2.045 -6.152 1.00 0.00 11 VAL A O 17
ATOM 16645 N N . ALA A 1 12 ? -0.644 4.200 -6.134 1.00 0.00 12 ALA A N 17
ATOM 16646 C CA . ALA A 1 12 ? -1.987 4.715 -5.899 1.00 0.00 12 ALA A CA 17
ATOM 16647 C C . ALA A 1 12 ? -2.609 5.235 -7.190 1.00 0.00 12 ALA A C 17
ATOM 16648 O O . ALA A 1 12 ? -3.553 4.645 -7.717 1.00 0.00 12 ALA A O 17
ATOM 16655 N N . LEU A 1 13 ? -2.076 6.342 -7.695 1.00 0.00 13 LEU A N 17
ATOM 16656 C CA . LEU A 1 13 ? -2.580 6.942 -8.925 1.00 0.00 13 LEU A CA 17
ATOM 16657 C C . LEU A 1 13 ? -3.913 7.643 -8.683 1.00 0.00 13 LEU A C 17
ATOM 16658 O O . LEU A 1 13 ? -4.730 7.779 -9.594 1.00 0.00 13 LEU A O 17
ATOM 16674 N N . HIS A 1 14 ? -4.126 8.089 -7.449 1.00 0.00 14 HIS A N 17
ATOM 16675 C CA . HIS A 1 14 ? -5.359 8.779 -7.087 1.00 0.00 14 HIS A CA 17
ATOM 16676 C C . HIS A 1 14 ? -5.225 9.451 -5.724 1.00 0.00 14 HIS A C 17
ATOM 16677 O O . HIS A 1 14 ? -4.516 8.961 -4.844 1.00 0.00 14 HIS A O 17
ATOM 16692 N N . THR A 1 15 ? -5.911 10.577 -5.554 1.00 0.00 15 THR A N 17
ATOM 16693 C CA . THR A 1 15 ? -5.868 11.317 -4.299 1.00 0.00 15 THR A CA 17
ATOM 16694 C C . THR A 1 15 ? -7.050 10.956 -3.407 1.00 0.00 15 THR A C 17
ATOM 16695 O O . THR A 1 15 ? -8.164 11.437 -3.611 1.00 0.00 15 THR A O 17
ATOM 16706 N N . TYR A 1 16 ? -6.799 10.106 -2.417 1.00 0.00 16 TYR A N 17
ATOM 16707 C CA . TYR A 1 16 ? -7.844 9.679 -1.494 1.00 0.00 16 TYR A CA 17
ATOM 16708 C C . TYR A 1 16 ? -7.564 10.186 -0.082 1.00 0.00 16 TYR A C 17
ATOM 16709 O O . TYR A 1 16 ? -6.587 9.785 0.550 1.00 0.00 16 TYR A O 17
ATOM 16727 N N . SER A 1 17 ? -8.430 11.069 0.406 1.00 0.00 17 SER A N 17
ATOM 16728 C CA . SER A 1 17 ? -8.275 11.633 1.741 1.00 0.00 17 SER A CA 17
ATOM 16729 C C . SER A 1 17 ? -9.005 10.784 2.778 1.00 0.00 17 SER A C 17
ATOM 16730 O O . SER A 1 17 ? -10.219 10.900 2.947 1.00 0.00 17 SER A O 17
ATOM 16738 N N . ALA A 1 18 ? -8.256 9.931 3.468 1.00 0.00 18 ALA A N 17
ATOM 16739 C CA . ALA A 1 18 ? -8.830 9.063 4.489 1.00 0.00 18 ALA A CA 17
ATOM 16740 C C . ALA A 1 18 ? -9.896 9.796 5.296 1.00 0.00 18 ALA A C 17
ATOM 16741 O O . ALA A 1 18 ? -9.668 10.904 5.783 1.00 0.00 18 ALA A O 17
ATOM 16748 N N . HIS A 1 19 ? -11.062 9.172 5.433 1.00 0.00 19 HIS A N 17
ATOM 16749 C CA . HIS A 1 19 ? -12.164 9.766 6.182 1.00 0.00 19 HIS A CA 17
ATOM 16750 C C . HIS A 1 19 ? -12.398 9.016 7.490 1.00 0.00 19 HIS A C 17
ATOM 16751 O O . HIS A 1 19 ? -13.049 9.528 8.401 1.00 0.00 19 HIS A O 17
ATOM 16766 N N . ARG A 1 20 ? -11.864 7.803 7.575 1.00 0.00 20 ARG A N 17
ATOM 16767 C CA . ARG A 1 20 ? -12.016 6.982 8.771 1.00 0.00 20 ARG A CA 17
ATOM 16768 C C . ARG A 1 20 ? -10.656 6.562 9.319 1.00 0.00 20 ARG A C 17
ATOM 16769 O O . ARG A 1 20 ? -9.640 6.603 8.625 1.00 0.00 20 ARG A O 17
ATOM 16790 N N . PRO A 1 21 ? -10.634 6.147 10.594 1.00 0.00 21 PRO A N 17
ATOM 16791 C CA . PRO A 1 21 ? -9.405 5.710 11.264 1.00 0.00 21 PRO A CA 17
ATOM 16792 C C . PRO A 1 21 ? -8.889 4.382 10.720 1.00 0.00 21 PRO A C 17
ATOM 16793 O O . PRO A 1 21 ? -7.878 3.861 11.189 1.00 0.00 21 PRO A O 17
ATOM 16804 N N . GLU A 1 22 ? -9.591 3.841 9.730 1.00 0.00 22 GLU A N 17
ATOM 16805 C CA . GLU A 1 22 ? -9.202 2.573 9.123 1.00 0.00 22 GLU A CA 17
ATOM 16806 C C . GLU A 1 22 ? -8.795 2.769 7.666 1.00 0.00 22 GLU A C 17
ATOM 16807 O O . GLU A 1 22 ? -8.032 1.978 7.113 1.00 0.00 22 GLU A O 17
ATOM 16819 N N . GLU A 1 23 ? -9.312 3.828 7.051 1.00 0.00 23 GLU A N 17
ATOM 16820 C CA . GLU A 1 23 ? -9.003 4.127 5.657 1.00 0.00 23 GLU A CA 17
ATOM 16821 C C . GLU A 1 23 ? -7.583 4.670 5.519 1.00 0.00 23 GLU A C 17
ATOM 16822 O O . GLU A 1 23 ? -7.071 5.336 6.419 1.00 0.00 23 GLU A O 17
ATOM 16834 N N . LEU A 1 24 ? -6.954 4.380 4.386 1.00 0.00 24 LEU A N 17
ATOM 16835 C CA . LEU A 1 24 ? -5.593 4.838 4.128 1.00 0.00 24 LEU A CA 17
ATOM 16836 C C . LEU A 1 24 ? -5.576 5.914 3.047 1.00 0.00 24 LEU A C 17
ATOM 16837 O O . LEU A 1 24 ? -6.139 5.732 1.968 1.00 0.00 24 LEU A O 17
ATOM 16853 N N . ASP A 1 25 ? -4.924 7.032 3.344 1.00 0.00 25 ASP A N 17
ATOM 16854 C CA . ASP A 1 25 ? -4.830 8.137 2.396 1.00 0.00 25 ASP A CA 17
ATOM 16855 C C . ASP A 1 25 ? -3.950 7.761 1.208 1.00 0.00 25 ASP A C 17
ATOM 16856 O O . ASP A 1 25 ? -2.913 7.115 1.370 1.00 0.00 25 ASP A O 17
ATOM 16865 N N . LEU A 1 26 ? -4.370 8.167 0.015 1.00 0.00 26 LEU A N 17
ATOM 16866 C CA . LEU A 1 26 ? -3.621 7.871 -1.201 1.00 0.00 26 LEU A CA 17
ATOM 16867 C C . LEU A 1 26 ? -3.265 9.154 -1.946 1.00 0.00 26 LEU A C 17
ATOM 16868 O O . LEU A 1 26 ? -4.021 10.125 -1.925 1.00 0.00 26 LEU A O 17
ATOM 16884 N N . GLN A 1 27 ? -2.110 9.148 -2.605 1.00 0.00 27 GLN A N 17
ATOM 16885 C CA . GLN A 1 27 ? -1.655 10.311 -3.358 1.00 0.00 27 GLN A CA 17
ATOM 16886 C C . GLN A 1 27 ? -1.236 9.915 -4.770 1.00 0.00 27 GLN A C 17
ATOM 16887 O O . GLN A 1 27 ? -0.297 9.142 -4.956 1.00 0.00 27 GLN A O 17
ATOM 16901 N N . LYS A 1 28 ? -1.939 10.451 -5.763 1.00 0.00 28 LYS A N 17
ATOM 16902 C CA . LYS A 1 28 ? -1.640 10.155 -7.159 1.00 0.00 28 LYS A CA 17
ATOM 16903 C C . LYS A 1 28 ? -0.134 10.155 -7.404 1.00 0.00 28 LYS A C 17
ATOM 16904 O O . LYS A 1 28 ? 0.488 11.211 -7.506 1.00 0.00 28 LYS A O 17
ATOM 16923 N N . GLY A 1 29 ? 0.445 8.962 -7.501 1.00 0.00 29 GLY A N 17
ATOM 16924 C CA . GLY A 1 29 ? 1.872 8.847 -7.735 1.00 0.00 29 GLY A CA 17
ATOM 16925 C C . GLY A 1 29 ? 2.645 8.541 -6.468 1.00 0.00 29 GLY A C 17
ATOM 16926 O O . GLY A 1 29 ? 3.742 9.060 -6.262 1.00 0.00 29 GLY A O 17
ATOM 16930 N N . GLU A 1 30 ? 2.072 7.696 -5.616 1.00 0.00 30 GLU A N 17
ATOM 16931 C CA . GLU A 1 30 ? 2.715 7.325 -4.360 1.00 0.00 30 GLU A CA 17
ATOM 16932 C C . GLU A 1 30 ? 2.853 5.810 -4.248 1.00 0.00 30 GLU A C 17
ATOM 16933 O O . GLU A 1 30 ? 2.099 5.059 -4.864 1.00 0.00 30 GLU A O 17
ATOM 16945 N N . GLY A 1 31 ? 3.825 5.367 -3.456 1.00 0.00 31 GLY A N 17
ATOM 16946 C CA . GLY A 1 31 ? 4.047 3.944 -3.277 1.00 0.00 31 GLY A CA 17
ATOM 16947 C C . GLY A 1 31 ? 3.370 3.404 -2.033 1.00 0.00 31 GLY A C 17
ATOM 16948 O O . GLY A 1 31 ? 3.156 4.137 -1.067 1.00 0.00 31 GLY A O 17
ATOM 16952 N N . ILE A 1 32 ? 3.032 2.119 -2.056 1.00 0.00 32 ILE A N 17
ATOM 16953 C CA . ILE A 1 32 ? 2.375 1.483 -0.921 1.00 0.00 32 ILE A CA 17
ATOM 16954 C C . ILE A 1 32 ? 2.790 0.021 -0.795 1.00 0.00 32 ILE A C 17
ATOM 16955 O O . ILE A 1 32 ? 2.961 -0.675 -1.796 1.00 0.00 32 ILE A O 17
ATOM 16971 N N . ARG A 1 33 ? 2.948 -0.439 0.442 1.00 0.00 33 ARG A N 17
ATOM 16972 C CA . ARG A 1 33 ? 3.343 -1.819 0.700 1.00 0.00 33 ARG A CA 17
ATOM 16973 C C . ARG A 1 33 ? 2.162 -2.634 1.218 1.00 0.00 33 ARG A C 17
ATOM 16974 O O . ARG A 1 33 ? 1.809 -2.556 2.395 1.00 0.00 33 ARG A O 17
ATOM 16995 N N . VAL A 1 34 ? 1.554 -3.415 0.331 1.00 0.00 34 VAL A N 17
ATOM 16996 C CA . VAL A 1 34 ? 0.413 -4.246 0.699 1.00 0.00 34 VAL A CA 17
ATOM 16997 C C . VAL A 1 34 ? 0.810 -5.304 1.722 1.00 0.00 34 VAL A C 17
ATOM 16998 O O . VAL A 1 34 ? 1.684 -6.134 1.466 1.00 0.00 34 VAL A O 17
ATOM 17011 N N . LEU A 1 35 ? 0.164 -5.270 2.882 1.00 0.00 35 LEU A N 17
ATOM 17012 C CA . LEU A 1 35 ? 0.449 -6.227 3.945 1.00 0.00 35 LEU A CA 17
ATOM 17013 C C . LEU A 1 35 ? -0.637 -7.296 4.021 1.00 0.00 35 LEU A C 17
ATOM 17014 O O . LEU A 1 35 ? -0.406 -8.456 3.683 1.00 0.00 35 LEU A O 17
ATOM 17030 N N . GLY A 1 36 ? -1.825 -6.895 4.467 1.00 0.00 36 GLY A N 17
ATOM 17031 C CA . GLY A 1 36 ? -2.929 -7.829 4.577 1.00 0.00 36 GLY A CA 17
ATOM 17032 C C . GLY A 1 36 ? -3.960 -7.641 3.482 1.00 0.00 36 GLY A C 17
ATOM 17033 O O . GLY A 1 36 ? -3.883 -6.691 2.703 1.00 0.00 36 GLY A O 17
ATOM 17037 N N . LYS A 1 37 ? -4.927 -8.550 3.419 1.00 0.00 37 LYS A N 17
ATOM 17038 C CA . LYS A 1 37 ? -5.978 -8.481 2.411 1.00 0.00 37 LYS A CA 17
ATOM 17039 C C . LYS A 1 37 ? -7.355 -8.418 3.064 1.00 0.00 37 LYS A C 17
ATOM 17040 O O . LYS A 1 37 ? -7.846 -9.412 3.599 1.00 0.00 37 LYS A O 17
ATOM 17059 N N . TYR A 1 38 ? -7.975 -7.244 3.015 1.00 0.00 38 TYR A N 17
ATOM 17060 C CA . TYR A 1 38 ? -9.295 -7.051 3.603 1.00 0.00 38 TYR A CA 17
ATOM 17061 C C . TYR A 1 38 ? -10.324 -7.962 2.940 1.00 0.00 38 TYR A C 17
ATOM 17062 O O . TYR A 1 38 ? -10.853 -8.878 3.569 1.00 0.00 38 TYR A O 17
ATOM 17080 N N . GLN A 1 39 ? -10.602 -7.702 1.667 1.00 0.00 39 GLN A N 17
ATOM 17081 C CA . GLN A 1 39 ? -11.568 -8.497 0.918 1.00 0.00 39 GLN A CA 17
ATOM 17082 C C . GLN A 1 39 ? -11.547 -8.127 -0.561 1.00 0.00 39 GLN A C 17
ATOM 17083 O O . GLN A 1 39 ? -10.843 -7.205 -0.971 1.00 0.00 39 GLN A O 17
ATOM 17097 N N . ASP A 1 40 ? -12.324 -8.853 -1.358 1.00 0.00 40 ASP A N 17
ATOM 17098 C CA . ASP A 1 40 ? -12.396 -8.601 -2.793 1.00 0.00 40 ASP A CA 17
ATOM 17099 C C . ASP A 1 40 ? -12.731 -7.139 -3.072 1.00 0.00 40 ASP A C 17
ATOM 17100 O O . ASP A 1 40 ? -13.883 -6.724 -2.960 1.00 0.00 40 ASP A O 17
ATOM 17109 N N . GLY A 1 41 ? -11.714 -6.363 -3.434 1.00 0.00 41 GLY A N 17
ATOM 17110 C CA . GLY A 1 41 ? -11.921 -4.955 -3.721 1.00 0.00 41 GLY A CA 17
ATOM 17111 C C . GLY A 1 41 ? -11.202 -4.051 -2.740 1.00 0.00 41 GLY A C 17
ATOM 17112 O O . GLY A 1 41 ? -10.886 -2.905 -3.059 1.00 0.00 41 GLY A O 17
ATOM 17116 N N . TRP A 1 42 ? -10.945 -4.566 -1.543 1.00 0.00 42 TRP A N 17
ATOM 17117 C CA . TRP A 1 42 ? -10.260 -3.796 -0.511 1.00 0.00 42 TRP A CA 17
ATOM 17118 C C . TRP A 1 42 ? -9.037 -4.545 0.005 1.00 0.00 42 TRP A C 17
ATOM 17119 O O . TRP A 1 42 ? -9.096 -5.747 0.265 1.00 0.00 42 TRP A O 17
ATOM 17140 N N . LEU A 1 43 ? -7.928 -3.828 0.153 1.00 0.00 43 LEU A N 17
ATOM 17141 C CA . LEU A 1 43 ? -6.689 -4.425 0.640 1.00 0.00 43 LEU A CA 17
ATOM 17142 C C . LEU A 1 43 ? -6.044 -3.548 1.708 1.00 0.00 43 LEU A C 17
ATOM 17143 O O . LEU A 1 43 ? -6.262 -2.336 1.746 1.00 0.00 43 LEU A O 17
ATOM 17159 N N . LYS A 1 44 ? -5.247 -4.166 2.572 1.00 0.00 44 LYS A N 17
ATOM 17160 C CA . LYS A 1 44 ? -4.566 -3.442 3.639 1.00 0.00 44 LYS A CA 17
ATOM 17161 C C . LYS A 1 44 ? -3.082 -3.279 3.325 1.00 0.00 44 LYS A C 17
ATOM 17162 O O . LYS A 1 44 ? -2.388 -4.254 3.041 1.00 0.00 44 LYS A O 17
ATOM 17181 N N . GLY A 1 45 ? -2.603 -2.041 3.380 1.00 0.00 45 GLY A N 17
ATOM 17182 C CA . GLY A 1 45 ? -1.204 -1.774 3.100 1.00 0.00 45 GLY A CA 17
ATOM 17183 C C . GLY A 1 45 ? -0.702 -0.523 3.794 1.00 0.00 45 GLY A C 17
ATOM 17184 O O . GLY A 1 45 ? -1.494 0.302 4.253 1.00 0.00 45 GLY A O 17
ATOM 17188 N N . LEU A 1 46 ? 0.616 -0.381 3.874 1.00 0.00 46 LEU A N 17
ATOM 17189 C CA . LEU A 1 46 ? 1.223 0.778 4.520 1.00 0.00 46 LEU A CA 17
ATOM 17190 C C . LEU A 1 46 ? 1.863 1.702 3.489 1.00 0.00 46 LEU A C 17
ATOM 17191 O O . LEU A 1 46 ? 2.851 1.344 2.847 1.00 0.00 46 LEU A O 17
ATOM 17207 N N . SER A 1 47 ? 1.294 2.894 3.336 1.00 0.00 47 SER A N 17
ATOM 17208 C CA . SER A 1 47 ? 1.808 3.869 2.382 1.00 0.00 47 SER A CA 17
ATOM 17209 C C . SER A 1 47 ? 3.264 4.209 2.683 1.00 0.00 47 SER A C 17
ATOM 17210 O O . SER A 1 47 ? 3.585 4.720 3.757 1.00 0.00 47 SER A O 17
ATOM 17218 N N . LEU A 1 48 ? 4.142 3.923 1.728 1.00 0.00 48 LEU A N 17
ATOM 17219 C CA . LEU A 1 48 ? 5.565 4.198 1.890 1.00 0.00 48 LEU A CA 17
ATOM 17220 C C . LEU A 1 48 ? 5.860 5.681 1.689 1.00 0.00 48 LEU A C 17
ATOM 17221 O O . LEU A 1 48 ? 6.994 6.129 1.862 1.00 0.00 48 LEU A O 17
ATOM 17237 N N . LEU A 1 49 ? 4.831 6.439 1.325 1.00 0.00 49 LEU A N 17
ATOM 17238 C CA . LEU A 1 49 ? 4.979 7.873 1.103 1.00 0.00 49 LEU A CA 17
ATOM 17239 C C . LEU A 1 49 ? 4.567 8.661 2.342 1.00 0.00 49 LEU A C 17
ATOM 17240 O O . LEU A 1 49 ? 5.275 9.569 2.779 1.00 0.00 49 LEU A O 17
ATOM 17256 N N . THR A 1 50 ? 3.416 8.307 2.907 1.00 0.00 50 THR A N 17
ATOM 17257 C CA . THR A 1 50 ? 2.910 8.980 4.097 1.00 0.00 50 THR A CA 17
ATOM 17258 C C . THR A 1 50 ? 3.310 8.232 5.363 1.00 0.00 50 THR A C 17
ATOM 17259 O O . THR A 1 50 ? 3.673 8.843 6.368 1.00 0.00 50 THR A O 17
ATOM 17270 N N . GLY A 1 51 ? 3.242 6.906 5.308 1.00 0.00 51 GLY A N 17
ATOM 17271 C CA . GLY A 1 51 ? 3.601 6.096 6.458 1.00 0.00 51 GLY A CA 17
ATOM 17272 C C . GLY A 1 51 ? 2.392 5.673 7.269 1.00 0.00 51 GLY A C 17
ATOM 17273 O O . GLY A 1 51 ? 2.516 5.318 8.441 1.00 0.00 51 GLY A O 17
ATOM 17277 N N . ARG A 1 52 ? 1.220 5.711 6.644 1.00 0.00 52 ARG A N 17
ATOM 17278 C CA . ARG A 1 52 ? -0.017 5.331 7.317 1.00 0.00 52 ARG A CA 17
ATOM 17279 C C . ARG A 1 52 ? -0.521 3.984 6.807 1.00 0.00 52 ARG A C 17
ATOM 17280 O O . ARG A 1 52 ? -0.251 3.597 5.669 1.00 0.00 52 ARG A O 17
ATOM 17301 N N . THR A 1 53 ? -1.255 3.272 7.657 1.00 0.00 53 THR A N 17
ATOM 17302 C CA . THR A 1 53 ? -1.795 1.968 7.294 1.00 0.00 53 THR A CA 17
ATOM 17303 C C . THR A 1 53 ? -3.318 1.969 7.349 1.00 0.00 53 THR A C 17
ATOM 17304 O O . THR A 1 53 ? -3.912 2.335 8.363 1.00 0.00 53 THR A O 17
ATOM 17315 N N . GLY A 1 54 ? -3.946 1.556 6.252 1.00 0.00 54 GLY A N 17
ATOM 17316 C CA . GLY A 1 54 ? -5.395 1.517 6.198 1.00 0.00 54 GLY A CA 17
ATOM 17317 C C . GLY A 1 54 ? -5.910 0.625 5.085 1.00 0.00 54 GLY A C 17
ATOM 17318 O O . GLY A 1 54 ? -5.145 -0.125 4.478 1.00 0.00 54 GLY A O 17
ATOM 17322 N N . ILE A 1 55 ? -7.209 0.705 4.817 1.00 0.00 55 ILE A N 17
ATOM 17323 C CA . ILE A 1 55 ? -7.824 -0.101 3.770 1.00 0.00 55 ILE A CA 17
ATOM 17324 C C . ILE A 1 55 ? -8.116 0.737 2.531 1.00 0.00 55 ILE A C 17
ATOM 17325 O O . ILE A 1 55 ? -8.841 1.730 2.596 1.00 0.00 55 ILE A O 17
ATOM 17341 N N . PHE A 1 56 ? -7.547 0.330 1.400 1.00 0.00 56 PHE A N 17
ATOM 17342 C CA . PHE A 1 56 ? -7.747 1.043 0.144 1.00 0.00 56 PHE A CA 17
ATOM 17343 C C . PHE A 1 56 ? -8.290 0.107 -0.932 1.00 0.00 56 PHE A C 17
ATOM 17344 O O . PHE A 1 56 ? -8.134 -1.112 -0.867 1.00 0.00 56 PHE A O 17
ATOM 17361 N N . PRO A 1 57 ? -8.946 0.691 -1.946 1.00 0.00 57 PRO A N 17
ATOM 17362 C CA . PRO A 1 57 ? -9.526 -0.071 -3.056 1.00 0.00 57 PRO A CA 17
ATOM 17363 C C . PRO A 1 57 ? -8.460 -0.677 -3.963 1.00 0.00 57 PRO A C 17
ATOM 17364 O O . PRO A 1 57 ? -7.566 0.023 -4.439 1.00 0.00 57 PRO A O 17
ATOM 17375 N N . SER A 1 58 ? -8.562 -1.981 -4.199 1.00 0.00 58 SER A N 17
ATOM 17376 C CA . SER A 1 58 ? -7.604 -2.681 -5.047 1.00 0.00 58 SER A CA 17
ATOM 17377 C C . SER A 1 58 ? -7.518 -2.028 -6.423 1.00 0.00 58 SER A C 17
ATOM 17378 O O . SER A 1 58 ? -6.456 -2.005 -7.046 1.00 0.00 58 SER A O 17
ATOM 17386 N N . ASP A 1 59 ? -8.643 -1.499 -6.891 1.00 0.00 59 ASP A N 17
ATOM 17387 C CA . ASP A 1 59 ? -8.696 -0.845 -8.193 1.00 0.00 59 ASP A CA 17
ATOM 17388 C C . ASP A 1 59 ? -7.725 0.331 -8.250 1.00 0.00 59 ASP A C 17
ATOM 17389 O O . ASP A 1 59 ? -7.285 0.734 -9.327 1.00 0.00 59 ASP A O 17
ATOM 17398 N N . TYR A 1 60 ? -7.396 0.877 -7.085 1.00 0.00 60 TYR A N 17
ATOM 17399 C CA . TYR A 1 60 ? -6.481 2.008 -7.002 1.00 0.00 60 TYR A CA 17
ATOM 17400 C C . TYR A 1 60 ? -5.030 1.535 -6.975 1.00 0.00 60 TYR A C 17
ATOM 17401 O O . TYR A 1 60 ? -4.123 2.250 -7.402 1.00 0.00 60 TYR A O 17
ATOM 17419 N N . VAL A 1 61 ? -4.820 0.324 -6.469 1.00 0.00 61 VAL A N 17
ATOM 17420 C CA . VAL A 1 61 ? -3.481 -0.248 -6.387 1.00 0.00 61 VAL A CA 17
ATOM 17421 C C . VAL A 1 61 ? -3.329 -1.430 -7.337 1.00 0.00 61 VAL A C 17
ATOM 17422 O O . VAL A 1 61 ? -4.100 -2.389 -7.280 1.00 0.00 61 VAL A O 17
ATOM 17435 N N . ILE A 1 62 ? -2.330 -1.356 -8.210 1.00 0.00 62 ILE A N 17
ATOM 17436 C CA . ILE A 1 62 ? -2.075 -2.421 -9.172 1.00 0.00 62 ILE A CA 17
ATOM 17437 C C . ILE A 1 62 ? -0.807 -3.190 -8.818 1.00 0.00 62 ILE A C 17
ATOM 17438 O O . ILE A 1 62 ? 0.221 -2.613 -8.464 1.00 0.00 62 ILE A O 17
ATOM 17454 N N . PRO A 1 63 ? -0.878 -4.526 -8.916 1.00 0.00 63 PRO A N 17
ATOM 17455 C CA . PRO A 1 63 ? 0.256 -5.404 -8.613 1.00 0.00 63 PRO A CA 17
ATOM 17456 C C . PRO A 1 63 ? 1.371 -5.289 -9.647 1.00 0.00 63 PRO A C 17
ATOM 17457 O O . PRO A 1 63 ? 1.278 -5.849 -10.740 1.00 0.00 63 PRO A O 17
ATOM 17468 N N . VAL A 1 64 ? 2.425 -4.560 -9.295 1.00 0.00 64 VAL A N 17
ATOM 17469 C CA . VAL A 1 64 ? 3.559 -4.373 -10.192 1.00 0.00 64 VAL A CA 17
ATOM 17470 C C . VAL A 1 64 ? 4.456 -5.606 -10.209 1.00 0.00 64 VAL A C 17
ATOM 17471 O O . VAL A 1 64 ? 4.769 -6.173 -9.163 1.00 0.00 64 VAL A O 17
ATOM 17484 N N . SER A 1 65 ? 4.866 -6.017 -11.405 1.00 0.00 65 SER A N 17
ATOM 17485 C CA . SER A 1 65 ? 5.724 -7.185 -11.560 1.00 0.00 65 SER A CA 17
ATOM 17486 C C . SER A 1 65 ? 6.965 -7.067 -10.680 1.00 0.00 65 SER A C 17
ATOM 17487 O O . SER A 1 65 ? 7.190 -7.887 -9.790 1.00 0.00 65 SER A O 17
ATOM 17495 N N . GLY A 1 66 ? 7.770 -6.040 -10.937 1.00 0.00 66 GLY A N 17
ATOM 17496 C CA . GLY A 1 66 ? 8.979 -5.832 -10.161 1.00 0.00 66 GLY A CA 17
ATOM 17497 C C . GLY A 1 66 ? 10.213 -6.371 -10.857 1.00 0.00 66 GLY A C 17
ATOM 17498 O O . GLY A 1 66 ? 10.152 -6.864 -11.983 1.00 0.00 66 GLY A O 17
ATOM 17502 N N . PRO A 1 67 ? 11.367 -6.278 -10.179 1.00 0.00 67 PRO A N 17
ATOM 17503 C CA . PRO A 1 67 ? 12.644 -6.753 -10.720 1.00 0.00 67 PRO A CA 17
ATOM 17504 C C . PRO A 1 67 ? 12.705 -8.274 -10.809 1.00 0.00 67 PRO A C 17
ATOM 17505 O O . PRO A 1 67 ? 13.696 -8.839 -11.273 1.00 0.00 67 PRO A O 17
ATOM 17516 N N . SER A 1 68 ? 11.640 -8.932 -10.361 1.00 0.00 68 SER A N 17
ATOM 17517 C CA . SER A 1 68 ? 11.575 -10.389 -10.387 1.00 0.00 68 SER A CA 17
ATOM 17518 C C . SER A 1 68 ? 10.314 -10.863 -11.103 1.00 0.00 68 SER A C 17
ATOM 17519 O O . SER A 1 68 ? 9.268 -10.218 -11.034 1.00 0.00 68 SER A O 17
ATOM 17527 N N . SER A 1 69 ? 10.423 -11.996 -11.790 1.00 0.00 69 SER A N 17
ATOM 17528 C CA . SER A 1 69 ? 9.293 -12.557 -12.522 1.00 0.00 69 SER A CA 17
ATOM 17529 C C . SER A 1 69 ? 8.736 -11.545 -13.519 1.00 0.00 69 SER A C 17
ATOM 17530 O O . SER A 1 69 ? 7.523 -11.386 -13.647 1.00 0.00 69 SER A O 17
ATOM 17538 N N . GLY A 1 70 ? 9.633 -10.862 -14.224 1.00 0.00 70 GLY A N 17
ATOM 17539 C CA . GLY A 1 70 ? 9.213 -9.874 -15.200 1.00 0.00 70 GLY A CA 17
ATOM 17540 C C . GLY A 1 70 ? 8.755 -10.502 -16.501 1.00 0.00 70 GLY A C 17
ATOM 17541 O O . GLY A 1 70 ? 7.600 -10.908 -16.629 1.00 0.00 70 GLY A O 17
ATOM 17545 N N . GLY A 1 1 ? 12.180 5.260 -0.751 1.00 0.00 1 GLY A N 18
ATOM 17546 C CA . GLY A 1 1 ? 13.298 5.228 -1.676 1.00 0.00 1 GLY A CA 18
ATOM 17547 C C . GLY A 1 1 ? 14.359 4.226 -1.267 1.00 0.00 1 GLY A C 18
ATOM 17548 O O . GLY A 1 1 ? 15.532 4.574 -1.131 1.00 0.00 1 GLY A O 18
ATOM 17552 N N . SER A 1 2 ? 13.948 2.978 -1.069 1.00 0.00 2 SER A N 18
ATOM 17553 C CA . SER A 1 2 ? 14.871 1.923 -0.668 1.00 0.00 2 SER A CA 18
ATOM 17554 C C . SER A 1 2 ? 14.390 0.562 -1.163 1.00 0.00 2 SER A C 18
ATOM 17555 O O . SER A 1 2 ? 13.316 0.096 -0.783 1.00 0.00 2 SER A O 18
ATOM 17563 N N . SER A 1 3 ? 15.193 -0.069 -2.012 1.00 0.00 3 SER A N 18
ATOM 17564 C CA . SER A 1 3 ? 14.849 -1.375 -2.563 1.00 0.00 3 SER A CA 18
ATOM 17565 C C . SER A 1 3 ? 15.120 -2.481 -1.548 1.00 0.00 3 SER A C 18
ATOM 17566 O O . SER A 1 3 ? 14.271 -3.337 -1.303 1.00 0.00 3 SER A O 18
ATOM 17574 N N . GLY A 1 4 ? 16.313 -2.457 -0.961 1.00 0.00 4 GLY A N 18
ATOM 17575 C CA . GLY A 1 4 ? 16.677 -3.463 0.021 1.00 0.00 4 GLY A CA 18
ATOM 17576 C C . GLY A 1 4 ? 16.274 -4.861 -0.405 1.00 0.00 4 GLY A C 18
ATOM 17577 O O . GLY A 1 4 ? 16.967 -5.501 -1.195 1.00 0.00 4 GLY A O 18
ATOM 17581 N N . SER A 1 5 ? 15.149 -5.337 0.121 1.00 0.00 5 SER A N 18
ATOM 17582 C CA . SER A 1 5 ? 14.657 -6.670 -0.205 1.00 0.00 5 SER A CA 18
ATOM 17583 C C . SER A 1 5 ? 13.345 -6.591 -0.978 1.00 0.00 5 SER A C 18
ATOM 17584 O O . SER A 1 5 ? 12.325 -6.148 -0.449 1.00 0.00 5 SER A O 18
ATOM 17592 N N . SER A 1 6 ? 13.378 -7.025 -2.234 1.00 0.00 6 SER A N 18
ATOM 17593 C CA . SER A 1 6 ? 12.192 -7.000 -3.083 1.00 0.00 6 SER A CA 18
ATOM 17594 C C . SER A 1 6 ? 10.998 -7.624 -2.367 1.00 0.00 6 SER A C 18
ATOM 17595 O O . SER A 1 6 ? 11.059 -8.766 -1.914 1.00 0.00 6 SER A O 18
ATOM 17603 N N . GLY A 1 7 ? 9.912 -6.864 -2.268 1.00 0.00 7 GLY A N 18
ATOM 17604 C CA . GLY A 1 7 ? 8.719 -7.358 -1.606 1.00 0.00 7 GLY A CA 18
ATOM 17605 C C . GLY A 1 7 ? 7.465 -7.134 -2.427 1.00 0.00 7 GLY A C 18
ATOM 17606 O O . GLY A 1 7 ? 7.355 -7.622 -3.551 1.00 0.00 7 GLY A O 18
ATOM 17610 N N . ASN A 1 8 ? 6.515 -6.393 -1.865 1.00 0.00 8 ASN A N 18
ATOM 17611 C CA . ASN A 1 8 ? 5.261 -6.107 -2.552 1.00 0.00 8 ASN A CA 18
ATOM 17612 C C . ASN A 1 8 ? 5.107 -4.609 -2.801 1.00 0.00 8 ASN A C 18
ATOM 17613 O O . ASN A 1 8 ? 4.973 -3.825 -1.862 1.00 0.00 8 ASN A O 18
ATOM 17624 N N . MET A 1 9 ? 5.125 -4.221 -4.072 1.00 0.00 9 MET A N 18
ATOM 17625 C CA . MET A 1 9 ? 4.985 -2.818 -4.444 1.00 0.00 9 MET A CA 18
ATOM 17626 C C . MET A 1 9 ? 3.618 -2.555 -5.067 1.00 0.00 9 MET A C 18
ATOM 17627 O O . MET A 1 9 ? 3.113 -3.364 -5.846 1.00 0.00 9 MET A O 18
ATOM 17641 N N . PHE A 1 10 ? 3.023 -1.419 -4.720 1.00 0.00 10 PHE A N 18
ATOM 17642 C CA . PHE A 1 10 ? 1.713 -1.050 -5.244 1.00 0.00 10 PHE A CA 18
ATOM 17643 C C . PHE A 1 10 ? 1.517 0.463 -5.204 1.00 0.00 10 PHE A C 18
ATOM 17644 O O . PHE A 1 10 ? 1.561 1.078 -4.138 1.00 0.00 10 PHE A O 18
ATOM 17661 N N . VAL A 1 11 ? 1.302 1.057 -6.373 1.00 0.00 11 VAL A N 18
ATOM 17662 C CA . VAL A 1 11 ? 1.099 2.497 -6.473 1.00 0.00 11 VAL A CA 18
ATOM 17663 C C . VAL A 1 11 ? -0.369 2.860 -6.279 1.00 0.00 11 VAL A C 18
ATOM 17664 O O . VAL A 1 11 ? -1.248 2.003 -6.364 1.00 0.00 11 VAL A O 18
ATOM 17677 N N . ALA A 1 12 ? -0.628 4.138 -6.020 1.00 0.00 12 ALA A N 18
ATOM 17678 C CA . ALA A 1 12 ? -1.990 4.615 -5.816 1.00 0.00 12 ALA A CA 18
ATOM 17679 C C . ALA A 1 12 ? -2.533 5.280 -7.077 1.00 0.00 12 ALA A C 18
ATOM 17680 O O . ALA A 1 12 ? -3.619 4.945 -7.550 1.00 0.00 12 ALA A O 18
ATOM 17687 N N . LEU A 1 13 ? -1.770 6.225 -7.616 1.00 0.00 13 LEU A N 18
ATOM 17688 C CA . LEU A 1 13 ? -2.175 6.938 -8.823 1.00 0.00 13 LEU A CA 18
ATOM 17689 C C . LEU A 1 13 ? -3.524 7.622 -8.624 1.00 0.00 13 LEU A C 18
ATOM 17690 O O . LEU A 1 13 ? -4.307 7.759 -9.565 1.00 0.00 13 LEU A O 18
ATOM 17706 N N . HIS A 1 14 ? -3.788 8.052 -7.395 1.00 0.00 14 HIS A N 18
ATOM 17707 C CA . HIS A 1 14 ? -5.041 8.726 -7.073 1.00 0.00 14 HIS A CA 18
ATOM 17708 C C . HIS A 1 14 ? -4.958 9.408 -5.711 1.00 0.00 14 HIS A C 18
ATOM 17709 O O . HIS A 1 14 ? -4.245 8.951 -4.818 1.00 0.00 14 HIS A O 18
ATOM 17724 N N . THR A 1 15 ? -5.690 10.507 -5.559 1.00 0.00 15 THR A N 18
ATOM 17725 C CA . THR A 1 15 ? -5.697 11.254 -4.308 1.00 0.00 15 THR A CA 18
ATOM 17726 C C . THR A 1 15 ? -6.945 10.944 -3.489 1.00 0.00 15 THR A C 18
ATOM 17727 O O . THR A 1 15 ? -8.021 11.483 -3.750 1.00 0.00 15 THR A O 18
ATOM 17738 N N . TYR A 1 16 ? -6.794 10.073 -2.498 1.00 0.00 16 TYR A N 18
ATOM 17739 C CA . TYR A 1 16 ? -7.910 9.689 -1.642 1.00 0.00 16 TYR A CA 18
ATOM 17740 C C . TYR A 1 16 ? -7.727 10.237 -0.230 1.00 0.00 16 TYR A C 18
ATOM 17741 O O . TYR A 1 16 ? -6.787 9.869 0.474 1.00 0.00 16 TYR A O 18
ATOM 17759 N N . SER A 1 17 ? -8.634 11.120 0.178 1.00 0.00 17 SER A N 18
ATOM 17760 C CA . SER A 1 17 ? -8.572 11.723 1.504 1.00 0.00 17 SER A CA 18
ATOM 17761 C C . SER A 1 17 ? -9.284 10.849 2.531 1.00 0.00 17 SER A C 18
ATOM 17762 O O . SER A 1 17 ? -10.510 10.867 2.634 1.00 0.00 17 SER A O 18
ATOM 17770 N N . ALA A 1 18 ? -8.506 10.084 3.290 1.00 0.00 18 ALA A N 18
ATOM 17771 C CA . ALA A 1 18 ? -9.061 9.204 4.311 1.00 0.00 18 ALA A CA 18
ATOM 17772 C C . ALA A 1 18 ? -10.195 9.887 5.067 1.00 0.00 18 ALA A C 18
ATOM 17773 O O . ALA A 1 18 ? -10.055 11.023 5.522 1.00 0.00 18 ALA A O 18
ATOM 17780 N N . HIS A 1 19 ? -11.319 9.189 5.197 1.00 0.00 19 HIS A N 18
ATOM 17781 C CA . HIS A 1 19 ? -12.478 9.730 5.899 1.00 0.00 19 HIS A CA 18
ATOM 17782 C C . HIS A 1 19 ? -12.685 9.019 7.233 1.00 0.00 19 HIS A C 18
ATOM 17783 O O . HIS A 1 19 ? -13.260 9.583 8.164 1.00 0.00 19 HIS A O 18
ATOM 17798 N N . ARG A 1 20 ? -12.214 7.779 7.317 1.00 0.00 20 ARG A N 18
ATOM 17799 C CA . ARG A 1 20 ? -12.350 6.992 8.536 1.00 0.00 20 ARG A CA 18
ATOM 17800 C C . ARG A 1 20 ? -10.982 6.649 9.117 1.00 0.00 20 ARG A C 18
ATOM 17801 O O . ARG A 1 20 ? -9.958 6.712 8.437 1.00 0.00 20 ARG A O 18
ATOM 17822 N N . PRO A 1 21 ? -10.962 6.277 10.406 1.00 0.00 21 PRO A N 18
ATOM 17823 C CA . PRO A 1 21 ? -9.726 5.916 11.107 1.00 0.00 21 PRO A CA 18
ATOM 17824 C C . PRO A 1 21 ? -9.144 4.595 10.615 1.00 0.00 21 PRO A C 18
ATOM 17825 O O . PRO A 1 21 ? -8.104 4.148 11.096 1.00 0.00 21 PRO A O 18
ATOM 17836 N N . GLU A 1 22 ? -9.823 3.977 9.654 1.00 0.00 22 GLU A N 18
ATOM 17837 C CA . GLU A 1 22 ? -9.372 2.706 9.098 1.00 0.00 22 GLU A CA 18
ATOM 17838 C C . GLU A 1 22 ? -8.923 2.875 7.649 1.00 0.00 22 GLU A C 18
ATOM 17839 O O . GLU A 1 22 ? -8.167 2.058 7.124 1.00 0.00 22 GLU A O 18
ATOM 17851 N N . GLU A 1 23 ? -9.394 3.941 7.010 1.00 0.00 23 GLU A N 18
ATOM 17852 C CA . GLU A 1 23 ? -9.042 4.216 5.622 1.00 0.00 23 GLU A CA 18
ATOM 17853 C C . GLU A 1 23 ? -7.618 4.756 5.519 1.00 0.00 23 GLU A C 18
ATOM 17854 O O . GLU A 1 23 ? -7.093 5.340 6.468 1.00 0.00 23 GLU A O 18
ATOM 17866 N N . LEU A 1 24 ? -6.998 4.555 4.361 1.00 0.00 24 LEU A N 18
ATOM 17867 C CA . LEU A 1 24 ? -5.635 5.020 4.133 1.00 0.00 24 LEU A CA 18
ATOM 17868 C C . LEU A 1 24 ? -5.607 6.135 3.091 1.00 0.00 24 LEU A C 18
ATOM 17869 O O . LEU A 1 24 ? -6.218 6.020 2.029 1.00 0.00 24 LEU A O 18
ATOM 17885 N N . ASP A 1 25 ? -4.892 7.210 3.403 1.00 0.00 25 ASP A N 18
ATOM 17886 C CA . ASP A 1 25 ? -4.782 8.344 2.493 1.00 0.00 25 ASP A CA 18
ATOM 17887 C C . ASP A 1 25 ? -3.894 8.000 1.301 1.00 0.00 25 ASP A C 18
ATOM 17888 O O . ASP A 1 25 ? -2.700 7.740 1.457 1.00 0.00 25 ASP A O 18
ATOM 17897 N N . LEU A 1 26 ? -4.485 7.999 0.111 1.00 0.00 26 LEU A N 18
ATOM 17898 C CA . LEU A 1 26 ? -3.748 7.685 -1.108 1.00 0.00 26 LEU A CA 18
ATOM 17899 C C . LEU A 1 26 ? -3.327 8.959 -1.833 1.00 0.00 26 LEU A C 18
ATOM 17900 O O . LEU A 1 26 ? -4.109 9.901 -1.957 1.00 0.00 26 LEU A O 18
ATOM 17916 N N . GLN A 1 27 ? -2.087 8.980 -2.312 1.00 0.00 27 GLN A N 18
ATOM 17917 C CA . GLN A 1 27 ? -1.563 10.138 -3.026 1.00 0.00 27 GLN A CA 18
ATOM 17918 C C . GLN A 1 27 ? -1.170 9.767 -4.452 1.00 0.00 27 GLN A C 18
ATOM 17919 O O . GLN A 1 27 ? -0.376 8.852 -4.670 1.00 0.00 27 GLN A O 18
ATOM 17933 N N . LYS A 1 28 ? -1.732 10.482 -5.420 1.00 0.00 28 LYS A N 18
ATOM 17934 C CA . LYS A 1 28 ? -1.440 10.229 -6.827 1.00 0.00 28 LYS A CA 18
ATOM 17935 C C . LYS A 1 28 ? 0.065 10.231 -7.079 1.00 0.00 28 LYS A C 18
ATOM 17936 O O . LYS A 1 28 ? 0.699 11.285 -7.099 1.00 0.00 28 LYS A O 18
ATOM 17955 N N . GLY A 1 29 ? 0.630 9.043 -7.273 1.00 0.00 29 GLY A N 18
ATOM 17956 C CA . GLY A 1 29 ? 2.055 8.932 -7.523 1.00 0.00 29 GLY A CA 18
ATOM 17957 C C . GLY A 1 29 ? 2.837 8.581 -6.273 1.00 0.00 29 GLY A C 18
ATOM 17958 O O . GLY A 1 29 ? 3.920 9.116 -6.041 1.00 0.00 29 GLY A O 18
ATOM 17962 N N . GLU A 1 30 ? 2.286 7.681 -5.464 1.00 0.00 30 GLU A N 18
ATOM 17963 C CA . GLU A 1 30 ? 2.939 7.262 -4.230 1.00 0.00 30 GLU A CA 18
ATOM 17964 C C . GLU A 1 30 ? 3.066 5.743 -4.169 1.00 0.00 30 GLU A C 18
ATOM 17965 O O . GLU A 1 30 ? 2.284 5.019 -4.785 1.00 0.00 30 GLU A O 18
ATOM 17977 N N . GLY A 1 31 ? 4.058 5.267 -3.423 1.00 0.00 31 GLY A N 18
ATOM 17978 C CA . GLY A 1 31 ? 4.270 3.837 -3.296 1.00 0.00 31 GLY A CA 18
ATOM 17979 C C . GLY A 1 31 ? 3.613 3.260 -2.058 1.00 0.00 31 GLY A C 18
ATOM 17980 O O . GLY A 1 31 ? 3.716 3.830 -0.971 1.00 0.00 31 GLY A O 18
ATOM 17984 N N . ILE A 1 32 ? 2.935 2.129 -2.221 1.00 0.00 32 ILE A N 18
ATOM 17985 C CA . ILE A 1 32 ? 2.259 1.477 -1.107 1.00 0.00 32 ILE A CA 18
ATOM 17986 C C . ILE A 1 32 ? 2.690 0.020 -0.979 1.00 0.00 32 ILE A C 18
ATOM 17987 O O . ILE A 1 32 ? 2.958 -0.649 -1.978 1.00 0.00 32 ILE A O 18
ATOM 18003 N N . ARG A 1 33 ? 2.754 -0.466 0.256 1.00 0.00 33 ARG A N 18
ATOM 18004 C CA . ARG A 1 33 ? 3.152 -1.844 0.515 1.00 0.00 33 ARG A CA 18
ATOM 18005 C C . ARG A 1 33 ? 1.980 -2.655 1.061 1.00 0.00 33 ARG A C 18
ATOM 18006 O O . ARG A 1 33 ? 1.618 -2.533 2.231 1.00 0.00 33 ARG A O 18
ATOM 18027 N N . VAL A 1 34 ? 1.390 -3.484 0.205 1.00 0.00 34 VAL A N 18
ATOM 18028 C CA . VAL A 1 34 ? 0.260 -4.315 0.601 1.00 0.00 34 VAL A CA 18
ATOM 18029 C C . VAL A 1 34 ? 0.689 -5.387 1.597 1.00 0.00 34 VAL A C 18
ATOM 18030 O O . VAL A 1 34 ? 1.472 -6.279 1.268 1.00 0.00 34 VAL A O 18
ATOM 18043 N N . LEU A 1 35 ? 0.170 -5.295 2.816 1.00 0.00 35 LEU A N 18
ATOM 18044 C CA . LEU A 1 35 ? 0.498 -6.257 3.862 1.00 0.00 35 LEU A CA 18
ATOM 18045 C C . LEU A 1 35 ? -0.577 -7.333 3.969 1.00 0.00 35 LEU A C 18
ATOM 18046 O O . LEU A 1 35 ? -0.350 -8.489 3.615 1.00 0.00 35 LEU A O 18
ATOM 18062 N N . GLY A 1 36 ? -1.751 -6.944 4.458 1.00 0.00 36 GLY A N 18
ATOM 18063 C CA . GLY A 1 36 ? -2.845 -7.886 4.600 1.00 0.00 36 GLY A CA 18
ATOM 18064 C C . GLY A 1 36 ? -3.914 -7.698 3.542 1.00 0.00 36 GLY A C 18
ATOM 18065 O O . GLY A 1 36 ? -3.877 -6.736 2.775 1.00 0.00 36 GLY A O 18
ATOM 18069 N N . LYS A 1 37 ? -4.870 -8.620 3.499 1.00 0.00 37 LYS A N 18
ATOM 18070 C CA . LYS A 1 37 ? -5.955 -8.553 2.527 1.00 0.00 37 LYS A CA 18
ATOM 18071 C C . LYS A 1 37 ? -7.310 -8.519 3.225 1.00 0.00 37 LYS A C 18
ATOM 18072 O O . LYS A 1 37 ? -7.740 -9.511 3.815 1.00 0.00 37 LYS A O 18
ATOM 18091 N N . TYR A 1 38 ? -7.979 -7.374 3.155 1.00 0.00 38 TYR A N 18
ATOM 18092 C CA . TYR A 1 38 ? -9.285 -7.211 3.782 1.00 0.00 38 TYR A CA 18
ATOM 18093 C C . TYR A 1 38 ? -10.325 -8.106 3.114 1.00 0.00 38 TYR A C 18
ATOM 18094 O O . TYR A 1 38 ? -10.878 -9.008 3.743 1.00 0.00 38 TYR A O 18
ATOM 18112 N N . GLN A 1 39 ? -10.583 -7.850 1.836 1.00 0.00 39 GLN A N 18
ATOM 18113 C CA . GLN A 1 39 ? -11.556 -8.632 1.082 1.00 0.00 39 GLN A CA 18
ATOM 18114 C C . GLN A 1 39 ? -11.528 -8.257 -0.396 1.00 0.00 39 GLN A C 18
ATOM 18115 O O . GLN A 1 39 ? -10.876 -7.289 -0.789 1.00 0.00 39 GLN A O 18
ATOM 18129 N N . ASP A 1 40 ? -12.239 -9.029 -1.211 1.00 0.00 40 ASP A N 18
ATOM 18130 C CA . ASP A 1 40 ? -12.296 -8.777 -2.646 1.00 0.00 40 ASP A CA 18
ATOM 18131 C C . ASP A 1 40 ? -12.652 -7.321 -2.929 1.00 0.00 40 ASP A C 18
ATOM 18132 O O . ASP A 1 40 ? -13.813 -6.926 -2.834 1.00 0.00 40 ASP A O 18
ATOM 18141 N N . GLY A 1 41 ? -11.643 -6.527 -3.276 1.00 0.00 41 GLY A N 18
ATOM 18142 C CA . GLY A 1 41 ? -11.870 -5.123 -3.566 1.00 0.00 41 GLY A CA 18
ATOM 18143 C C . GLY A 1 41 ? -11.130 -4.207 -2.611 1.00 0.00 41 GLY A C 18
ATOM 18144 O O . GLY A 1 41 ? -10.749 -3.096 -2.978 1.00 0.00 41 GLY A O 18
ATOM 18148 N N . TRP A 1 42 ? -10.927 -4.674 -1.384 1.00 0.00 42 TRP A N 18
ATOM 18149 C CA . TRP A 1 42 ? -10.229 -3.887 -0.374 1.00 0.00 42 TRP A CA 18
ATOM 18150 C C . TRP A 1 42 ? -8.984 -4.616 0.119 1.00 0.00 42 TRP A C 18
ATOM 18151 O O . TRP A 1 42 ? -9.011 -5.826 0.348 1.00 0.00 42 TRP A O 18
ATOM 18172 N N . LEU A 1 43 ? -7.894 -3.874 0.281 1.00 0.00 43 LEU A N 18
ATOM 18173 C CA . LEU A 1 43 ? -6.638 -4.450 0.748 1.00 0.00 43 LEU A CA 18
ATOM 18174 C C . LEU A 1 43 ? -5.988 -3.559 1.801 1.00 0.00 43 LEU A C 18
ATOM 18175 O O . LEU A 1 43 ? -6.212 -2.349 1.830 1.00 0.00 43 LEU A O 18
ATOM 18191 N N . LYS A 1 44 ? -5.179 -4.165 2.663 1.00 0.00 44 LYS A N 18
ATOM 18192 C CA . LYS A 1 44 ? -4.492 -3.426 3.717 1.00 0.00 44 LYS A CA 18
ATOM 18193 C C . LYS A 1 44 ? -3.011 -3.266 3.391 1.00 0.00 44 LYS A C 18
ATOM 18194 O O . LYS A 1 44 ? -2.303 -4.249 3.176 1.00 0.00 44 LYS A O 18
ATOM 18213 N N . GLY A 1 45 ? -2.547 -2.020 3.359 1.00 0.00 45 GLY A N 18
ATOM 18214 C CA . GLY A 1 45 ? -1.152 -1.755 3.061 1.00 0.00 45 GLY A CA 18
ATOM 18215 C C . GLY A 1 45 ? -0.633 -0.519 3.768 1.00 0.00 45 GLY A C 18
ATOM 18216 O O . GLY A 1 45 ? -1.411 0.276 4.296 1.00 0.00 45 GLY A O 18
ATOM 18220 N N . LEU A 1 46 ? 0.685 -0.356 3.780 1.00 0.00 46 LEU A N 18
ATOM 18221 C CA . LEU A 1 46 ? 1.309 0.792 4.429 1.00 0.00 46 LEU A CA 18
ATOM 18222 C C . LEU A 1 46 ? 1.943 1.721 3.400 1.00 0.00 46 LEU A C 18
ATOM 18223 O O . LEU A 1 46 ? 2.890 1.345 2.709 1.00 0.00 46 LEU A O 18
ATOM 18239 N N . SER A 1 47 ? 1.416 2.938 3.304 1.00 0.00 47 SER A N 18
ATOM 18240 C CA . SER A 1 47 ? 1.930 3.922 2.358 1.00 0.00 47 SER A CA 18
ATOM 18241 C C . SER A 1 47 ? 3.397 4.233 2.642 1.00 0.00 47 SER A C 18
ATOM 18242 O O . SER A 1 47 ? 3.748 4.685 3.732 1.00 0.00 47 SER A O 18
ATOM 18250 N N . LEU A 1 48 ? 4.249 3.989 1.652 1.00 0.00 48 LEU A N 18
ATOM 18251 C CA . LEU A 1 48 ? 5.678 4.243 1.793 1.00 0.00 48 LEU A CA 18
ATOM 18252 C C . LEU A 1 48 ? 5.978 5.736 1.696 1.00 0.00 48 LEU A C 18
ATOM 18253 O O . LEU A 1 48 ? 7.093 6.176 1.980 1.00 0.00 48 LEU A O 18
ATOM 18269 N N . LEU A 1 49 ? 4.976 6.510 1.294 1.00 0.00 49 LEU A N 18
ATOM 18270 C CA . LEU A 1 49 ? 5.132 7.955 1.162 1.00 0.00 49 LEU A CA 18
ATOM 18271 C C . LEU A 1 49 ? 4.723 8.666 2.447 1.00 0.00 49 LEU A C 18
ATOM 18272 O O . LEU A 1 49 ? 5.485 9.460 3.001 1.00 0.00 49 LEU A O 18
ATOM 18288 N N . THR A 1 50 ? 3.514 8.376 2.920 1.00 0.00 50 THR A N 18
ATOM 18289 C CA . THR A 1 50 ? 3.004 8.987 4.141 1.00 0.00 50 THR A CA 18
ATOM 18290 C C . THR A 1 50 ? 3.399 8.174 5.369 1.00 0.00 50 THR A C 18
ATOM 18291 O O . THR A 1 50 ? 3.675 8.731 6.431 1.00 0.00 50 THR A O 18
ATOM 18302 N N . GLY A 1 51 ? 3.424 6.854 5.216 1.00 0.00 51 GLY A N 18
ATOM 18303 C CA . GLY A 1 51 ? 3.787 5.986 6.321 1.00 0.00 51 GLY A CA 18
ATOM 18304 C C . GLY A 1 51 ? 2.596 5.611 7.180 1.00 0.00 51 GLY A C 18
ATOM 18305 O O . GLY A 1 51 ? 2.734 5.389 8.383 1.00 0.00 51 GLY A O 18
ATOM 18309 N N . ARG A 1 52 ? 1.421 5.542 6.562 1.00 0.00 52 ARG A N 18
ATOM 18310 C CA . ARG A 1 52 ? 0.200 5.195 7.278 1.00 0.00 52 ARG A CA 18
ATOM 18311 C C . ARG A 1 52 ? -0.335 3.843 6.817 1.00 0.00 52 ARG A C 18
ATOM 18312 O O . ARG A 1 52 ? -0.085 3.415 5.690 1.00 0.00 52 ARG A O 18
ATOM 18333 N N . THR A 1 53 ? -1.073 3.172 7.697 1.00 0.00 53 THR A N 18
ATOM 18334 C CA . THR A 1 53 ? -1.641 1.868 7.381 1.00 0.00 53 THR A CA 18
ATOM 18335 C C . THR A 1 53 ? -3.164 1.905 7.432 1.00 0.00 53 THR A C 18
ATOM 18336 O O . THR A 1 53 ? -3.753 2.263 8.451 1.00 0.00 53 THR A O 18
ATOM 18347 N N . GLY A 1 54 ? -3.798 1.533 6.324 1.00 0.00 54 GLY A N 18
ATOM 18348 C CA . GLY A 1 54 ? -5.248 1.532 6.264 1.00 0.00 54 GLY A CA 18
ATOM 18349 C C . GLY A 1 54 ? -5.782 0.617 5.179 1.00 0.00 54 GLY A C 18
ATOM 18350 O O . GLY A 1 54 ? -5.038 -0.181 4.609 1.00 0.00 54 GLY A O 18
ATOM 18354 N N . ILE A 1 55 ? -7.075 0.731 4.895 1.00 0.00 55 ILE A N 18
ATOM 18355 C CA . ILE A 1 55 ? -7.708 -0.093 3.872 1.00 0.00 55 ILE A CA 18
ATOM 18356 C C . ILE A 1 55 ? -8.006 0.721 2.618 1.00 0.00 55 ILE A C 18
ATOM 18357 O O . ILE A 1 55 ? -8.725 1.719 2.668 1.00 0.00 55 ILE A O 18
ATOM 18373 N N . PHE A 1 56 ? -7.450 0.287 1.491 1.00 0.00 56 PHE A N 18
ATOM 18374 C CA . PHE A 1 56 ? -7.657 0.974 0.222 1.00 0.00 56 PHE A CA 18
ATOM 18375 C C . PHE A 1 56 ? -8.200 0.015 -0.834 1.00 0.00 56 PHE A C 18
ATOM 18376 O O . PHE A 1 56 ? -7.978 -1.194 -0.783 1.00 0.00 56 PHE A O 18
ATOM 18393 N N . PRO A 1 57 ? -8.931 0.567 -1.814 1.00 0.00 57 PRO A N 18
ATOM 18394 C CA . PRO A 1 57 ? -9.521 -0.220 -2.900 1.00 0.00 57 PRO A CA 18
ATOM 18395 C C . PRO A 1 57 ? -8.469 -0.766 -3.859 1.00 0.00 57 PRO A C 18
ATOM 18396 O O . PRO A 1 57 ? -7.687 -0.009 -4.435 1.00 0.00 57 PRO A O 18
ATOM 18407 N N . SER A 1 58 ? -8.454 -2.084 -4.026 1.00 0.00 58 SER A N 18
ATOM 18408 C CA . SER A 1 58 ? -7.495 -2.732 -4.912 1.00 0.00 58 SER A CA 18
ATOM 18409 C C . SER A 1 58 ? -7.534 -2.109 -6.304 1.00 0.00 58 SER A C 18
ATOM 18410 O O . SER A 1 58 ? -6.514 -2.023 -6.988 1.00 0.00 58 SER A O 18
ATOM 18418 N N . ASP A 1 59 ? -8.720 -1.675 -6.717 1.00 0.00 59 ASP A N 18
ATOM 18419 C CA . ASP A 1 59 ? -8.894 -1.058 -8.027 1.00 0.00 59 ASP A CA 18
ATOM 18420 C C . ASP A 1 59 ? -8.025 0.189 -8.161 1.00 0.00 59 ASP A C 18
ATOM 18421 O O . ASP A 1 59 ? -7.693 0.610 -9.269 1.00 0.00 59 ASP A O 18
ATOM 18430 N N . TYR A 1 60 ? -7.661 0.774 -7.025 1.00 0.00 60 TYR A N 18
ATOM 18431 C CA . TYR A 1 60 ? -6.833 1.974 -7.016 1.00 0.00 60 TYR A CA 18
ATOM 18432 C C . TYR A 1 60 ? -5.352 1.616 -7.095 1.00 0.00 60 TYR A C 18
ATOM 18433 O O . TYR A 1 60 ? -4.540 2.390 -7.601 1.00 0.00 60 TYR A O 18
ATOM 18451 N N . VAL A 1 61 ? -5.009 0.434 -6.592 1.00 0.00 61 VAL A N 18
ATOM 18452 C CA . VAL A 1 61 ? -3.627 -0.030 -6.607 1.00 0.00 61 VAL A CA 18
ATOM 18453 C C . VAL A 1 61 ? -3.445 -1.184 -7.587 1.00 0.00 61 VAL A C 18
ATOM 18454 O O . VAL A 1 61 ? -4.185 -2.167 -7.547 1.00 0.00 61 VAL A O 18
ATOM 18467 N N . ILE A 1 62 ? -2.456 -1.057 -8.465 1.00 0.00 62 ILE A N 18
ATOM 18468 C CA . ILE A 1 62 ? -2.176 -2.091 -9.454 1.00 0.00 62 ILE A CA 18
ATOM 18469 C C . ILE A 1 62 ? -0.904 -2.856 -9.105 1.00 0.00 62 ILE A C 18
ATOM 18470 O O . ILE A 1 62 ? 0.115 -2.277 -8.727 1.00 0.00 62 ILE A O 18
ATOM 18486 N N . PRO A 1 63 ? -0.961 -4.190 -9.234 1.00 0.00 63 PRO A N 18
ATOM 18487 C CA . PRO A 1 63 ? 0.178 -5.064 -8.939 1.00 0.00 63 PRO A CA 18
ATOM 18488 C C . PRO A 1 63 ? 1.302 -4.915 -9.960 1.00 0.00 63 PRO A C 18
ATOM 18489 O O . PRO A 1 63 ? 1.177 -5.352 -11.104 1.00 0.00 63 PRO A O 18
ATOM 18500 N N . VAL A 1 64 ? 2.399 -4.295 -9.538 1.00 0.00 64 VAL A N 18
ATOM 18501 C CA . VAL A 1 64 ? 3.546 -4.090 -10.415 1.00 0.00 64 VAL A CA 18
ATOM 18502 C C . VAL A 1 64 ? 4.347 -5.377 -10.582 1.00 0.00 64 VAL A C 18
ATOM 18503 O O . VAL A 1 64 ? 4.477 -6.166 -9.646 1.00 0.00 64 VAL A O 18
ATOM 18516 N N . SER A 1 65 ? 4.883 -5.582 -11.781 1.00 0.00 65 SER A N 18
ATOM 18517 C CA . SER A 1 65 ? 5.669 -6.775 -12.073 1.00 0.00 65 SER A CA 18
ATOM 18518 C C . SER A 1 65 ? 7.124 -6.582 -11.657 1.00 0.00 65 SER A C 18
ATOM 18519 O O . SER A 1 65 ? 7.926 -6.022 -12.403 1.00 0.00 65 SER A O 18
ATOM 18527 N N . GLY A 1 66 ? 7.458 -7.051 -10.458 1.00 0.00 66 GLY A N 18
A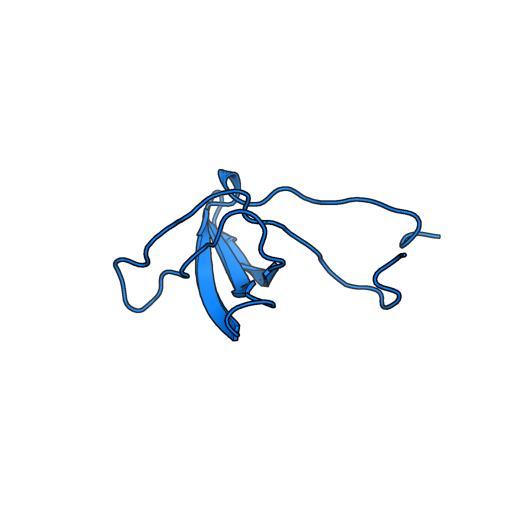TOM 18528 C CA . GLY A 1 66 ? 8.816 -6.920 -9.963 1.00 0.00 66 GLY A CA 18
ATOM 18529 C C . GLY A 1 66 ? 8.994 -5.706 -9.073 1.00 0.00 66 GLY A C 18
ATOM 18530 O O . GLY A 1 66 ? 8.114 -4.852 -8.968 1.00 0.00 66 GLY A O 18
ATOM 18534 N N . PRO A 1 67 ? 10.157 -5.619 -8.411 1.00 0.00 67 PRO A N 18
ATOM 18535 C CA . PRO A 1 67 ? 10.475 -4.505 -7.513 1.00 0.00 67 PRO A CA 18
ATOM 18536 C C . PRO A 1 67 ? 10.693 -3.197 -8.266 1.00 0.00 67 PRO A C 18
ATOM 18537 O O . PRO A 1 67 ? 11.769 -2.957 -8.813 1.00 0.00 67 PRO A O 18
ATOM 18548 N N . SER A 1 68 ? 9.665 -2.354 -8.289 1.00 0.00 68 SER A N 18
ATOM 18549 C CA . SER A 1 68 ? 9.744 -1.072 -8.979 1.00 0.00 68 SER A CA 18
ATOM 18550 C C . SER A 1 68 ? 11.096 -0.408 -8.739 1.00 0.00 68 SER A C 18
ATOM 18551 O O . SER A 1 68 ? 11.363 0.109 -7.654 1.00 0.00 68 SER A O 18
ATOM 18559 N N . SER A 1 69 ? 11.947 -0.427 -9.760 1.00 0.00 69 SER A N 18
ATOM 18560 C CA . SER A 1 69 ? 13.274 0.169 -9.661 1.00 0.00 69 SER A CA 18
ATOM 18561 C C . SER A 1 69 ? 13.219 1.667 -9.943 1.00 0.00 69 SER A C 18
ATOM 18562 O O . SER A 1 69 ? 13.287 2.097 -11.094 1.00 0.00 69 SER A O 18
ATOM 18570 N N . GLY A 1 70 ? 13.095 2.459 -8.882 1.00 0.00 70 GLY A N 18
ATOM 18571 C CA . GLY A 1 70 ? 13.032 3.901 -9.035 1.00 0.00 70 GLY A CA 18
ATOM 18572 C C . GLY A 1 70 ? 11.658 4.380 -9.459 1.00 0.00 70 GLY A C 18
ATOM 18573 O O . GLY A 1 70 ? 10.925 4.966 -8.662 1.00 0.00 70 GLY A O 18
ATOM 18577 N N . GLY A 1 1 ? 12.114 -8.404 11.821 1.00 0.00 1 GLY A N 19
ATOM 18578 C CA . GLY A 1 1 ? 13.551 -8.213 11.895 1.00 0.00 1 GLY A CA 19
ATOM 18579 C C . GLY A 1 1 ? 14.096 -7.448 10.706 1.00 0.00 1 GLY A C 19
ATOM 18580 O O . GLY A 1 1 ? 13.831 -6.256 10.551 1.00 0.00 1 GLY A O 19
ATOM 18584 N N . SER A 1 2 ? 14.862 -8.135 9.864 1.00 0.00 2 SER A N 19
ATOM 18585 C CA . SER A 1 2 ? 15.451 -7.511 8.684 1.00 0.00 2 SER A CA 19
ATOM 18586 C C . SER A 1 2 ? 14.410 -7.339 7.583 1.00 0.00 2 SER A C 19
ATOM 18587 O O . SER A 1 2 ? 13.732 -8.292 7.200 1.00 0.00 2 SER A O 19
ATOM 18595 N N . SER A 1 3 ? 14.289 -6.115 7.078 1.00 0.00 3 SER A N 19
ATOM 18596 C CA . SER A 1 3 ? 13.327 -5.815 6.023 1.00 0.00 3 SER A CA 19
ATOM 18597 C C . SER A 1 3 ? 13.920 -6.109 4.649 1.00 0.00 3 SER A C 19
ATOM 18598 O O . SER A 1 3 ? 14.808 -5.400 4.178 1.00 0.00 3 SER A O 19
ATOM 18606 N N . GLY A 1 4 ? 13.420 -7.162 4.008 1.00 0.00 4 GLY A N 19
ATOM 18607 C CA . GLY A 1 4 ? 13.911 -7.533 2.694 1.00 0.00 4 GLY A CA 19
ATOM 18608 C C . GLY A 1 4 ? 13.978 -6.352 1.746 1.00 0.00 4 GLY A C 19
ATOM 18609 O O . GLY A 1 4 ? 13.383 -5.306 2.004 1.00 0.00 4 GLY A O 19
ATOM 18613 N N . SER A 1 5 ? 14.706 -6.519 0.646 1.00 0.00 5 SER A N 19
ATOM 18614 C CA . SER A 1 5 ? 14.853 -5.456 -0.341 1.00 0.00 5 SER A CA 19
ATOM 18615 C C . SER A 1 5 ? 13.579 -5.302 -1.168 1.00 0.00 5 SER A C 19
ATOM 18616 O O . SER A 1 5 ? 13.023 -4.209 -1.274 1.00 0.00 5 SER A O 19
ATOM 18624 N N . SER A 1 6 ? 13.123 -6.406 -1.752 1.00 0.00 6 SER A N 19
ATOM 18625 C CA . SER A 1 6 ? 11.918 -6.395 -2.572 1.00 0.00 6 SER A CA 19
ATOM 18626 C C . SER A 1 6 ? 10.829 -7.263 -1.950 1.00 0.00 6 SER A C 19
ATOM 18627 O O . SER A 1 6 ? 11.067 -8.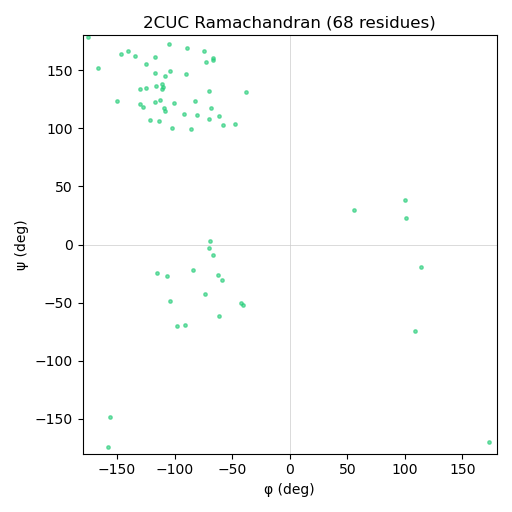417 -1.596 1.00 0.00 6 SER A O 19
ATOM 18635 N N . GLY A 1 7 ? 9.632 -6.699 -1.820 1.00 0.00 7 GLY A N 19
ATOM 18636 C CA . GLY A 1 7 ? 8.524 -7.435 -1.240 1.00 0.00 7 GLY A CA 19
ATOM 18637 C C . GLY A 1 7 ? 7.227 -7.220 -1.995 1.00 0.00 7 GLY A C 19
ATOM 18638 O O . GLY A 1 7 ? 6.928 -7.941 -2.946 1.00 0.00 7 GLY A O 19
ATOM 18642 N N . ASN A 1 8 ? 6.455 -6.226 -1.570 1.00 0.00 8 ASN A N 19
ATOM 18643 C CA . ASN A 1 8 ? 5.181 -5.919 -2.212 1.00 0.00 8 ASN A CA 19
ATOM 18644 C C . ASN A 1 8 ? 5.099 -4.441 -2.580 1.00 0.00 8 ASN A C 19
ATOM 18645 O O . ASN A 1 8 ? 5.153 -3.571 -1.711 1.00 0.00 8 ASN A O 19
ATOM 18656 N N . MET A 1 9 ? 4.968 -4.165 -3.873 1.00 0.00 9 MET A N 19
ATOM 18657 C CA . MET A 1 9 ? 4.877 -2.792 -4.356 1.00 0.00 9 MET A CA 19
ATOM 18658 C C . MET A 1 9 ? 3.511 -2.525 -4.980 1.00 0.00 9 MET A C 19
ATOM 18659 O O . MET A 1 9 ? 3.015 -3.323 -5.776 1.00 0.00 9 MET A O 19
ATOM 18673 N N . PHE A 1 10 ? 2.907 -1.399 -4.614 1.00 0.00 10 PHE A N 19
ATOM 18674 C CA . PHE A 1 10 ? 1.598 -1.029 -5.138 1.00 0.00 10 PHE A CA 19
ATOM 18675 C C . PHE A 1 10 ? 1.421 0.487 -5.137 1.00 0.00 10 PHE A C 19
ATOM 18676 O O . PHE A 1 10 ? 1.481 1.130 -4.089 1.00 0.00 10 PHE A O 19
ATOM 18693 N N . VAL A 1 11 ? 1.204 1.052 -6.320 1.00 0.00 11 VAL A N 19
ATOM 18694 C CA . VAL A 1 11 ? 1.018 2.492 -6.458 1.00 0.00 11 VAL A CA 19
ATOM 18695 C C . VAL A 1 11 ? -0.454 2.870 -6.335 1.00 0.00 11 VAL A C 19
ATOM 18696 O O . VAL A 1 11 ? -1.337 2.026 -6.487 1.00 0.00 11 VAL A O 19
ATOM 18709 N N . ALA A 1 12 ? -0.711 4.144 -6.059 1.00 0.00 12 ALA A N 19
ATOM 18710 C CA . ALA A 1 12 ? -2.076 4.635 -5.918 1.00 0.00 12 ALA A CA 19
ATOM 18711 C C . ALA A 1 12 ? -2.542 5.335 -7.190 1.00 0.00 12 ALA A C 19
ATOM 18712 O O . ALA A 1 12 ? -3.598 5.014 -7.737 1.00 0.00 12 ALA A O 19
ATOM 18719 N N . LEU A 1 13 ? -1.748 6.292 -7.658 1.00 0.00 13 LEU A N 19
ATOM 18720 C CA . LEU A 1 13 ? -2.080 7.039 -8.866 1.00 0.00 13 LEU A CA 19
ATOM 18721 C C . LEU A 1 13 ? -3.374 7.824 -8.684 1.00 0.00 13 LEU A C 19
ATOM 18722 O O . LEU A 1 13 ? -4.086 8.102 -9.650 1.00 0.00 13 LEU A O 19
ATOM 18738 N N . HIS A 1 14 ? -3.674 8.181 -7.439 1.00 0.00 14 HIS A N 19
ATOM 18739 C CA . HIS A 1 14 ? -4.882 8.937 -7.129 1.00 0.00 14 HIS A CA 19
ATOM 18740 C C . HIS A 1 14 ? -4.801 9.543 -5.731 1.00 0.00 14 HIS A C 19
ATOM 18741 O O . HIS A 1 14 ? -4.013 9.099 -4.895 1.00 0.00 14 HIS A O 19
ATOM 18756 N N . THR A 1 15 ? -5.620 10.561 -5.484 1.00 0.00 15 THR A N 19
ATOM 18757 C CA . THR A 1 15 ? -5.640 11.228 -4.189 1.00 0.00 15 THR A CA 19
ATOM 18758 C C . THR A 1 15 ? -6.906 10.885 -3.413 1.00 0.00 15 THR A C 19
ATOM 18759 O O . THR A 1 15 ? -7.973 11.445 -3.666 1.00 0.00 15 THR A O 19
ATOM 18770 N N . TYR A 1 16 ? -6.782 9.962 -2.465 1.00 0.00 16 TYR A N 19
ATOM 18771 C CA . TYR A 1 16 ? -7.917 9.543 -1.653 1.00 0.00 16 TYR A CA 19
ATOM 18772 C C . TYR A 1 16 ? -7.826 10.127 -0.247 1.00 0.00 16 TYR A C 19
ATOM 18773 O O . TYR A 1 16 ? -6.921 9.795 0.519 1.00 0.00 16 TYR A O 19
ATOM 18791 N N . SER A 1 17 ? -8.772 11.000 0.087 1.00 0.00 17 SER A N 19
ATOM 18792 C CA . SER A 1 17 ? -8.798 11.635 1.399 1.00 0.00 17 SER A CA 19
ATOM 18793 C C . SER A 1 17 ? -9.472 10.731 2.426 1.00 0.00 17 SER A C 19
ATOM 18794 O O . SER A 1 17 ? -10.699 10.682 2.516 1.00 0.00 17 SER A O 19
ATOM 18802 N N . ALA A 1 18 ? -8.661 10.016 3.199 1.00 0.00 18 ALA A N 19
ATOM 18803 C CA . ALA A 1 18 ? -9.178 9.114 4.221 1.00 0.00 18 ALA A CA 19
ATOM 18804 C C . ALA A 1 18 ? -10.370 9.732 4.946 1.00 0.00 18 ALA A C 19
ATOM 18805 O O . ALA A 1 18 ? -10.307 10.872 5.406 1.00 0.00 18 ALA A O 19
ATOM 18812 N N . HIS A 1 19 ? -11.456 8.971 5.044 1.00 0.00 19 HIS A N 19
ATOM 18813 C CA . HIS A 1 19 ? -12.662 9.444 5.713 1.00 0.00 19 HIS A CA 19
ATOM 18814 C C . HIS A 1 19 ? -12.809 8.800 7.089 1.00 0.00 19 HIS A C 19
ATOM 18815 O O . HIS A 1 19 ? -13.416 9.375 7.992 1.00 0.00 19 HIS A O 19
ATOM 18830 N N . ARG A 1 20 ? -12.249 7.605 7.240 1.00 0.00 20 ARG A N 19
ATOM 18831 C CA . ARG A 1 20 ? -12.319 6.882 8.504 1.00 0.00 20 ARG A CA 19
ATOM 18832 C C . ARG A 1 20 ? -10.926 6.682 9.094 1.00 0.00 20 ARG A C 19
ATOM 18833 O O . ARG A 1 20 ? -9.912 6.784 8.403 1.00 0.00 20 ARG A O 19
ATOM 18854 N N . PRO A 1 21 ? -10.873 6.391 10.402 1.00 0.00 21 PRO A N 19
ATOM 18855 C CA . PRO A 1 21 ? -9.610 6.170 11.114 1.00 0.00 21 PRO A CA 19
ATOM 18856 C C . PRO A 1 21 ? -8.929 4.871 10.697 1.00 0.00 21 PRO A C 19
ATOM 18857 O O . PRO A 1 21 ? -7.866 4.525 11.211 1.00 0.00 21 PRO A O 19
ATOM 18868 N N . GLU A 1 22 ? -9.548 4.157 9.761 1.00 0.00 22 GLU A N 19
ATOM 18869 C CA . GLU A 1 22 ? -9.000 2.896 9.276 1.00 0.00 22 GLU A CA 19
ATOM 18870 C C . GLU A 1 22 ? -8.587 3.010 7.812 1.00 0.00 22 GLU A C 19
ATOM 18871 O O . GLU A 1 22 ? -7.725 2.269 7.341 1.00 0.00 22 GLU A O 19
ATOM 18883 N N . GLU A 1 23 ? -9.209 3.943 7.098 1.00 0.00 23 GLU A N 19
ATOM 18884 C CA . GLU A 1 23 ? -8.907 4.153 5.687 1.00 0.00 23 GLU A CA 19
ATOM 18885 C C . GLU A 1 23 ? -7.502 4.723 5.511 1.00 0.00 23 GLU A C 19
ATOM 18886 O O . GLU A 1 23 ? -6.994 5.432 6.380 1.00 0.00 23 GLU A O 19
ATOM 18898 N N . LEU A 1 24 ? -6.880 4.408 4.380 1.00 0.00 24 LEU A N 19
ATOM 18899 C CA . LEU A 1 24 ? -5.534 4.888 4.088 1.00 0.00 24 LEU A CA 19
ATOM 18900 C C . LEU A 1 24 ? -5.565 5.989 3.033 1.00 0.00 24 LEU A C 19
ATOM 18901 O O . LEU A 1 24 ? -6.045 5.782 1.919 1.00 0.00 24 LEU A O 19
ATOM 18917 N N . ASP A 1 25 ? -5.048 7.159 3.392 1.00 0.00 25 ASP A N 19
ATOM 18918 C CA . ASP A 1 25 ? -5.013 8.293 2.476 1.00 0.00 25 ASP A CA 19
ATOM 18919 C C . ASP A 1 25 ? -4.033 8.040 1.335 1.00 0.00 25 ASP A C 19
ATOM 18920 O O . ASP A 1 25 ? -2.819 8.013 1.539 1.00 0.00 25 ASP A O 19
ATOM 18929 N N . LEU A 1 26 ? -4.568 7.853 0.133 1.00 0.00 26 LEU A N 19
ATOM 18930 C CA . LEU A 1 26 ? -3.740 7.601 -1.042 1.00 0.00 26 LEU A CA 19
ATOM 18931 C C . LEU A 1 26 ? -3.318 8.909 -1.702 1.00 0.00 26 LEU A C 19
ATOM 18932 O O . LEU A 1 26 ? -4.074 9.881 -1.715 1.00 0.00 26 LEU A O 19
ATOM 18948 N N . GLN A 1 27 ? -2.108 8.926 -2.251 1.00 0.00 27 GLN A N 19
ATOM 18949 C CA . GLN A 1 27 ? -1.587 10.115 -2.915 1.00 0.00 27 GLN A CA 19
ATOM 18950 C C . GLN A 1 27 ? -1.122 9.789 -4.330 1.00 0.00 27 GLN A C 19
ATOM 18951 O O . GLN A 1 27 ? -0.246 8.947 -4.529 1.00 0.00 27 GLN A O 19
ATOM 18965 N N . LYS A 1 28 ? -1.713 10.461 -5.312 1.00 0.00 28 LYS A N 19
ATOM 18966 C CA . LYS A 1 28 ? -1.360 10.244 -6.710 1.00 0.00 28 LYS A CA 19
ATOM 18967 C C . LYS A 1 28 ? 0.155 10.217 -6.890 1.00 0.00 28 LYS A C 19
ATOM 18968 O O . LYS A 1 28 ? 0.808 11.259 -6.892 1.00 0.00 28 LYS A O 19
ATOM 18987 N N . GLY A 1 29 ? 0.707 9.017 -7.042 1.00 0.00 29 GLY A N 19
ATOM 18988 C CA . GLY A 1 29 ? 2.140 8.877 -7.222 1.00 0.00 29 GLY A CA 19
ATOM 18989 C C . GLY A 1 29 ? 2.853 8.510 -5.936 1.00 0.00 29 GLY A C 19
ATOM 18990 O O . GLY A 1 29 ? 3.957 8.987 -5.673 1.00 0.00 29 GLY A O 19
ATOM 18994 N N . GLU A 1 30 ? 2.221 7.661 -5.132 1.00 0.00 30 GLU A N 19
ATOM 18995 C CA . GLU A 1 30 ? 2.802 7.233 -3.865 1.00 0.00 30 GLU A CA 19
ATOM 18996 C C . GLU A 1 30 ? 3.008 5.721 -3.844 1.00 0.00 30 GLU A C 19
ATOM 18997 O O . GLU A 1 30 ? 2.160 4.961 -4.310 1.00 0.00 30 GLU A O 19
ATOM 19009 N N . GLY A 1 31 ? 4.143 5.292 -3.300 1.00 0.00 31 GLY A N 19
ATOM 19010 C CA . GLY A 1 31 ? 4.442 3.874 -3.230 1.00 0.00 31 GLY A CA 19
ATOM 19011 C C . GLY A 1 31 ? 3.841 3.215 -2.004 1.00 0.00 31 GLY A C 19
ATOM 19012 O O . GLY A 1 31 ? 4.306 3.431 -0.884 1.00 0.00 31 GLY A O 19
ATOM 19016 N N . ILE A 1 32 ? 2.804 2.411 -2.214 1.00 0.00 32 ILE A N 19
ATOM 19017 C CA . ILE A 1 32 ? 2.139 1.720 -1.117 1.00 0.00 32 ILE A CA 19
ATOM 19018 C C . ILE A 1 32 ? 2.590 0.266 -1.029 1.00 0.00 32 ILE A C 19
ATOM 19019 O O . ILE A 1 32 ? 2.823 -0.385 -2.048 1.00 0.00 32 ILE A O 19
ATOM 19035 N N . ARG A 1 33 ? 2.709 -0.238 0.195 1.00 0.00 33 ARG A N 19
ATOM 19036 C CA . ARG A 1 33 ? 3.132 -1.616 0.416 1.00 0.00 33 ARG A CA 19
ATOM 19037 C C . ARG A 1 33 ? 1.980 -2.457 0.960 1.00 0.00 33 ARG A C 19
ATOM 19038 O O . ARG A 1 33 ? 1.622 -2.352 2.133 1.00 0.00 33 ARG A O 19
ATOM 19059 N N . VAL A 1 34 ? 1.405 -3.290 0.100 1.00 0.00 34 VAL A N 19
ATOM 19060 C CA . VAL A 1 34 ? 0.295 -4.150 0.494 1.00 0.00 34 VAL A CA 19
ATOM 19061 C C . VAL A 1 34 ? 0.753 -5.225 1.472 1.00 0.00 34 VAL A C 19
ATOM 19062 O O . VAL A 1 34 ? 1.604 -6.054 1.147 1.00 0.00 34 VAL A O 19
ATOM 19075 N N . LEU A 1 35 ? 0.183 -5.207 2.672 1.00 0.00 35 LEU A N 19
ATOM 19076 C CA . LEU A 1 35 ? 0.532 -6.182 3.700 1.00 0.00 35 LEU A CA 19
ATOM 19077 C C . LEU A 1 35 ? -0.529 -7.273 3.798 1.00 0.00 35 LEU A C 19
ATOM 19078 O O . LEU A 1 35 ? -0.290 -8.421 3.426 1.00 0.00 35 LEU A O 19
ATOM 19094 N N . GLY A 1 36 ? -1.705 -6.906 4.300 1.00 0.00 36 GLY A N 19
ATOM 19095 C CA . GLY A 1 36 ? -2.786 -7.864 4.436 1.00 0.00 36 GLY A CA 19
ATOM 19096 C C . GLY A 1 36 ? -3.864 -7.675 3.387 1.00 0.00 36 GLY A C 19
ATOM 19097 O O . GLY A 1 36 ? -3.841 -6.704 2.631 1.00 0.00 36 GLY A O 19
ATOM 19101 N N . LYS A 1 37 ? -4.810 -8.606 3.339 1.00 0.00 37 LYS A N 19
ATOM 19102 C CA . LYS A 1 37 ? -5.902 -8.539 2.375 1.00 0.00 37 LYS A CA 19
ATOM 19103 C C . LYS A 1 37 ? -7.253 -8.523 3.084 1.00 0.00 37 LYS A C 19
ATOM 19104 O O . LYS A 1 37 ? -7.696 -9.539 3.620 1.00 0.00 37 LYS A O 19
ATOM 19123 N N . TYR A 1 38 ? -7.903 -7.364 3.081 1.00 0.00 38 TYR A N 19
ATOM 19124 C CA . TYR A 1 38 ? -9.203 -7.216 3.724 1.00 0.00 38 TYR A CA 19
ATOM 19125 C C . TYR A 1 38 ? -10.243 -8.117 3.065 1.00 0.00 38 TYR A C 19
ATOM 19126 O O . TYR A 1 38 ? -10.817 -8.995 3.710 1.00 0.00 38 TYR A O 19
ATOM 19144 N N . GLN A 1 39 ? -10.480 -7.893 1.777 1.00 0.00 39 GLN A N 19
ATOM 19145 C CA . GLN A 1 39 ? -11.450 -8.684 1.030 1.00 0.00 39 GLN A CA 19
ATOM 19146 C C . GLN A 1 39 ? -11.439 -8.305 -0.448 1.00 0.00 39 GLN A C 19
ATOM 19147 O O . GLN A 1 39 ? -10.753 -7.367 -0.853 1.00 0.00 39 GLN A O 19
ATOM 19161 N N . ASP A 1 40 ? -12.203 -9.041 -1.248 1.00 0.00 40 ASP A N 19
ATOM 19162 C CA . ASP A 1 40 ? -12.282 -8.782 -2.681 1.00 0.00 40 ASP A CA 19
ATOM 19163 C C . ASP A 1 40 ? -12.657 -7.328 -2.950 1.00 0.00 40 ASP A C 19
ATOM 19164 O O . ASP A 1 40 ? -13.821 -6.946 -2.836 1.00 0.00 40 ASP A O 19
ATOM 19173 N N . GLY A 1 41 ? -11.662 -6.522 -3.308 1.00 0.00 41 GLY A N 19
ATOM 19174 C CA . GLY A 1 41 ? -11.908 -5.119 -3.587 1.00 0.00 41 GLY A CA 19
ATOM 19175 C C . GLY A 1 41 ? -11.194 -4.201 -2.615 1.00 0.00 41 GLY A C 19
ATOM 19176 O O . GLY A 1 41 ? -10.894 -3.053 -2.943 1.00 0.00 41 GLY A O 19
ATOM 19180 N N . TRP A 1 42 ? -10.924 -4.706 -1.417 1.00 0.00 42 TRP A N 19
ATOM 19181 C CA . TRP A 1 42 ? -10.242 -3.921 -0.394 1.00 0.00 42 TRP A CA 19
ATOM 19182 C C . TRP A 1 42 ? -9.000 -4.647 0.111 1.00 0.00 42 TRP A C 19
ATOM 19183 O O . TRP A 1 42 ? -9.034 -5.852 0.367 1.00 0.00 42 TRP A O 19
ATOM 19204 N N . LEU A 1 43 ? -7.905 -3.909 0.252 1.00 0.00 43 LEU A N 19
ATOM 19205 C CA . LEU A 1 43 ? -6.651 -4.483 0.727 1.00 0.00 43 LEU A CA 19
ATOM 19206 C C . LEU A 1 43 ? -6.002 -3.583 1.774 1.00 0.00 43 LEU A C 19
ATOM 19207 O O . LEU A 1 43 ? -6.262 -2.381 1.823 1.00 0.00 43 LEU A O 19
ATOM 19223 N N . LYS A 1 44 ? -5.154 -4.173 2.610 1.00 0.00 44 LYS A N 19
ATOM 19224 C CA . LYS A 1 44 ? -4.464 -3.425 3.654 1.00 0.00 44 LYS A CA 19
ATOM 19225 C C . LYS A 1 44 ? -2.987 -3.251 3.313 1.00 0.00 44 LYS A C 19
ATOM 19226 O O . LYS A 1 44 ? -2.270 -4.227 3.098 1.00 0.00 44 LYS A O 19
ATOM 19245 N N . GLY A 1 45 ? -2.539 -2.000 3.267 1.00 0.00 45 GLY A N 19
ATOM 19246 C CA . GLY A 1 45 ? -1.149 -1.721 2.953 1.00 0.00 45 GLY A CA 19
ATOM 19247 C C . GLY A 1 45 ? -0.625 -0.498 3.679 1.00 0.00 45 GLY A C 19
ATOM 19248 O O . GLY A 1 45 ? -1.402 0.317 4.179 1.00 0.00 45 GLY A O 19
ATOM 19252 N N . LEU A 1 46 ? 0.696 -0.370 3.741 1.00 0.00 46 LEU A N 19
ATOM 19253 C CA . LEU A 1 46 ? 1.324 0.762 4.413 1.00 0.00 46 LEU A CA 19
ATOM 19254 C C . LEU A 1 46 ? 1.972 1.704 3.403 1.00 0.00 46 LEU A C 19
ATOM 19255 O O . LEU A 1 46 ? 2.927 1.335 2.720 1.00 0.00 46 LEU A O 19
ATOM 19271 N N . SER A 1 47 ? 1.448 2.922 3.317 1.00 0.00 47 SER A N 19
ATOM 19272 C CA . SER A 1 47 ? 1.975 3.917 2.389 1.00 0.00 47 SER A CA 19
ATOM 19273 C C . SER A 1 47 ? 3.444 4.209 2.683 1.00 0.00 47 SER A C 19
ATOM 19274 O O . SER A 1 47 ? 3.779 4.787 3.717 1.00 0.00 47 SER A O 19
ATOM 19282 N N . LEU A 1 48 ? 4.315 3.805 1.765 1.00 0.00 48 LEU A N 19
ATOM 19283 C CA . LEU A 1 48 ? 5.749 4.023 1.924 1.00 0.00 48 LEU A CA 19
ATOM 19284 C C . LEU A 1 48 ? 6.089 5.507 1.826 1.00 0.00 48 LEU A C 19
ATOM 19285 O O . LEU A 1 48 ? 7.181 5.931 2.205 1.00 0.00 48 LEU A O 19
ATOM 19301 N N . LEU A 1 49 ? 5.146 6.292 1.316 1.00 0.00 49 LEU A N 19
ATOM 19302 C CA . LEU A 1 49 ? 5.344 7.729 1.170 1.00 0.00 49 LEU A CA 19
ATOM 19303 C C . LEU A 1 49 ? 4.994 8.461 2.462 1.00 0.00 49 LEU A C 19
ATOM 19304 O O . LEU A 1 49 ? 5.865 9.026 3.124 1.00 0.00 49 LEU A O 19
ATOM 19320 N N . THR A 1 50 ? 3.713 8.446 2.817 1.00 0.00 50 THR A N 19
ATOM 19321 C CA . THR A 1 50 ? 3.248 9.107 4.030 1.00 0.00 50 THR A CA 19
ATOM 19322 C C . THR A 1 50 ? 3.609 8.298 5.270 1.00 0.00 50 THR A C 19
ATOM 19323 O O . THR A 1 50 ? 3.986 8.856 6.300 1.00 0.00 50 THR A O 19
ATOM 19334 N N . GLY A 1 51 ? 3.493 6.977 5.164 1.00 0.00 51 GLY A N 19
ATOM 19335 C CA . GLY A 1 51 ? 3.813 6.112 6.285 1.00 0.00 51 GLY A CA 19
ATOM 19336 C C . GLY A 1 51 ? 2.592 5.758 7.110 1.00 0.00 51 GLY A C 19
ATOM 19337 O O . GLY A 1 51 ? 2.683 5.594 8.327 1.00 0.00 51 GLY A O 19
ATOM 19341 N N . ARG A 1 52 ? 1.445 5.642 6.448 1.00 0.00 52 ARG A N 19
ATOM 19342 C CA . ARG A 1 52 ? 0.200 5.308 7.129 1.00 0.00 52 ARG A CA 19
ATOM 19343 C C . ARG A 1 52 ? -0.344 3.968 6.643 1.00 0.00 52 ARG A C 19
ATOM 19344 O O . ARG A 1 52 ? -0.153 3.591 5.486 1.00 0.00 52 ARG A O 19
ATOM 19365 N N . THR A 1 53 ? -1.022 3.252 7.534 1.00 0.00 53 THR A N 19
ATOM 19366 C CA . THR A 1 53 ? -1.592 1.954 7.196 1.00 0.00 53 THR A CA 19
ATOM 19367 C C . THR A 1 53 ? -3.114 1.985 7.272 1.00 0.00 53 THR A C 19
ATOM 19368 O O . THR A 1 53 ? -3.687 2.414 8.272 1.00 0.00 53 THR A O 19
ATOM 19379 N N . GLY A 1 54 ? -3.765 1.526 6.206 1.00 0.00 54 GLY A N 19
ATOM 19380 C CA . GLY A 1 54 ? -5.215 1.510 6.173 1.00 0.00 54 GLY A CA 19
ATOM 19381 C C . GLY A 1 54 ? -5.761 0.607 5.085 1.00 0.00 54 GLY A C 19
ATOM 19382 O O . GLY A 1 54 ? -5.010 -0.139 4.455 1.00 0.00 54 GLY A O 19
ATOM 19386 N N . ILE A 1 55 ? -7.069 0.672 4.864 1.00 0.00 55 ILE A N 19
ATOM 19387 C CA . ILE A 1 55 ? -7.713 -0.147 3.845 1.00 0.00 55 ILE A CA 19
ATOM 19388 C C . ILE A 1 55 ? -8.061 0.682 2.613 1.00 0.00 55 ILE A C 19
ATOM 19389 O O . ILE A 1 55 ? -8.807 1.658 2.697 1.00 0.00 55 ILE A O 19
ATOM 19405 N N . PHE A 1 56 ? -7.516 0.285 1.467 1.00 0.00 56 PHE A N 19
ATOM 19406 C CA . PHE A 1 56 ? -7.768 0.991 0.216 1.00 0.00 56 PHE A CA 19
ATOM 19407 C C . PHE A 1 56 ? -8.303 0.036 -0.848 1.00 0.00 56 PHE A C 19
ATOM 19408 O O . PHE A 1 56 ? -8.091 -1.175 -0.794 1.00 0.00 56 PHE A O 19
ATOM 19425 N N . PRO A 1 57 ? -9.014 0.594 -1.839 1.00 0.00 57 PRO A N 19
ATOM 19426 C CA . PRO A 1 57 ? -9.594 -0.188 -2.935 1.00 0.00 57 PRO A CA 19
ATOM 19427 C C . PRO A 1 57 ? -8.531 -0.742 -3.877 1.00 0.00 57 PRO A C 19
ATOM 19428 O O . PRO A 1 57 ? -7.684 -0.002 -4.377 1.00 0.00 57 PRO A O 19
ATOM 19439 N N . SER A 1 58 ? -8.582 -2.049 -4.116 1.00 0.00 58 SER A N 19
ATOM 19440 C CA . SER A 1 58 ? -7.621 -2.703 -4.996 1.00 0.00 58 SER A CA 19
ATOM 19441 C C . SER A 1 58 ? -7.641 -2.074 -6.386 1.00 0.00 58 SER A C 19
ATOM 19442 O O . SER A 1 58 ? -6.617 -2.010 -7.066 1.00 0.00 58 SER A O 19
ATOM 19450 N N . ASP A 1 59 ? -8.815 -1.610 -6.801 1.00 0.00 59 ASP A N 19
ATOM 19451 C CA . ASP A 1 59 ? -8.971 -0.985 -8.109 1.00 0.00 59 ASP A CA 19
ATOM 19452 C C . ASP A 1 59 ? -8.097 0.261 -8.223 1.00 0.00 59 ASP A C 19
ATOM 19453 O O . ASP A 1 59 ? -7.787 0.715 -9.325 1.00 0.00 59 ASP A O 19
ATOM 19462 N N . TYR A 1 60 ? -7.703 0.808 -7.078 1.00 0.00 60 TYR A N 19
ATOM 19463 C CA . TYR A 1 60 ? -6.868 2.003 -7.050 1.00 0.00 60 TYR A CA 19
ATOM 19464 C C . TYR A 1 60 ? -5.389 1.635 -7.108 1.00 0.00 60 TYR A C 19
ATOM 19465 O O . TYR A 1 60 ? -4.560 2.417 -7.576 1.00 0.00 60 TYR A O 19
ATOM 19483 N N . VAL A 1 61 ? -5.064 0.438 -6.630 1.00 0.00 61 VAL A N 19
ATOM 19484 C CA . VAL A 1 61 ? -3.685 -0.036 -6.629 1.00 0.00 61 VAL A CA 19
ATOM 19485 C C . VAL A 1 61 ? -3.523 -1.258 -7.527 1.00 0.00 61 VAL A C 19
ATOM 19486 O O . VAL A 1 61 ? -4.252 -2.241 -7.391 1.00 0.00 61 VAL A O 19
ATOM 19499 N N . ILE A 1 62 ? -2.564 -1.189 -8.443 1.00 0.00 62 ILE A N 19
ATOM 19500 C CA . ILE A 1 62 ? -2.305 -2.291 -9.362 1.00 0.00 62 ILE A CA 19
ATOM 19501 C C . ILE A 1 62 ? -1.038 -3.045 -8.974 1.00 0.00 62 ILE A C 19
ATOM 19502 O O . ILE A 1 62 ? -0.011 -2.453 -8.639 1.00 0.00 62 ILE A O 19
ATOM 19518 N N . PRO A 1 63 ? -1.108 -4.383 -9.020 1.00 0.00 63 PRO A N 19
ATOM 19519 C CA . PRO A 1 63 ? 0.026 -5.248 -8.678 1.00 0.00 63 PRO A CA 19
ATOM 19520 C C . PRO A 1 63 ? 1.144 -5.173 -9.713 1.00 0.00 63 PRO A C 19
ATOM 19521 O O . PRO A 1 63 ? 1.040 -5.749 -10.796 1.00 0.00 63 PRO A O 19
ATOM 19532 N N . VAL A 1 64 ? 2.212 -4.460 -9.372 1.00 0.00 64 VAL A N 19
ATOM 19533 C CA . VAL A 1 64 ? 3.351 -4.312 -10.271 1.00 0.00 64 VAL A CA 19
ATOM 19534 C C . VAL A 1 64 ? 4.138 -5.612 -10.380 1.00 0.00 64 VAL A C 19
ATOM 19535 O O . VAL A 1 64 ? 3.940 -6.538 -9.594 1.00 0.00 64 VAL A O 19
ATOM 19548 N N . SER A 1 65 ? 5.034 -5.675 -11.360 1.00 0.00 65 SER A N 19
ATOM 19549 C CA . SER A 1 65 ? 5.850 -6.864 -11.575 1.00 0.00 65 SER A CA 19
ATOM 19550 C C . SER A 1 65 ? 7.022 -6.903 -10.598 1.00 0.00 65 SER A C 19
ATOM 19551 O O . SER A 1 65 ? 7.469 -5.867 -10.106 1.00 0.00 65 SER A O 19
ATOM 19559 N N . GLY A 1 66 ? 7.514 -8.106 -10.322 1.00 0.00 66 GLY A N 19
ATOM 19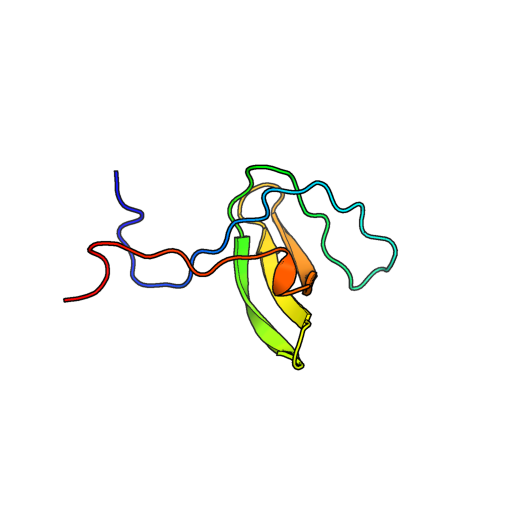560 C CA . GLY A 1 66 ? 8.629 -8.259 -9.405 1.00 0.00 66 GLY A CA 19
ATOM 19561 C C . GLY A 1 66 ? 9.970 -8.224 -10.112 1.00 0.00 66 GLY A C 19
ATOM 19562 O O . GLY A 1 66 ? 10.109 -8.680 -11.247 1.00 0.00 66 GLY A O 19
ATOM 19566 N N . PRO A 1 67 ? 10.986 -7.670 -9.434 1.00 0.00 67 PRO A N 19
ATOM 19567 C CA . PRO A 1 67 ? 12.340 -7.563 -9.985 1.00 0.00 67 PRO A CA 19
ATOM 19568 C C . PRO A 1 67 ? 13.028 -8.919 -10.101 1.00 0.00 67 PRO A C 19
ATOM 19569 O O . PRO A 1 67 ? 14.113 -9.028 -10.672 1.00 0.00 67 PRO A O 19
ATOM 19580 N N . SER A 1 68 ? 12.389 -9.950 -9.557 1.00 0.00 68 SER A N 19
ATOM 19581 C CA . SER A 1 68 ? 12.941 -11.299 -9.597 1.00 0.00 68 SER A CA 19
ATOM 19582 C C . SER A 1 68 ? 12.820 -11.894 -10.997 1.00 0.00 68 SER A C 19
ATOM 19583 O O . SER A 1 68 ? 13.820 -12.241 -11.625 1.00 0.00 68 SER A O 19
ATOM 19591 N N . SER A 1 69 ? 11.586 -12.009 -11.479 1.00 0.00 69 SER A N 19
ATOM 19592 C CA . SER A 1 69 ? 11.332 -12.566 -12.802 1.00 0.00 69 SER A CA 19
ATOM 19593 C C . SER A 1 69 ? 11.611 -11.533 -13.890 1.00 0.00 69 SER A C 19
ATOM 19594 O O . SER A 1 69 ? 11.024 -10.452 -13.900 1.00 0.00 69 SER A O 19
ATOM 19602 N N . GLY A 1 70 ? 12.514 -11.874 -14.804 1.00 0.00 70 GLY A N 19
ATOM 19603 C CA . GLY A 1 70 ? 12.857 -10.967 -15.883 1.00 0.00 70 GLY A CA 19
ATOM 19604 C C . GLY A 1 70 ? 14.098 -10.150 -15.581 1.00 0.00 70 GLY A C 19
ATOM 19605 O O . GLY A 1 70 ? 14.084 -8.924 -15.690 1.00 0.00 70 GLY A O 19
ATOM 19609 N N . GLY A 1 1 ? 7.610 -7.029 10.663 1.00 0.00 1 GLY A N 20
ATOM 19610 C CA . GLY A 1 1 ? 8.859 -6.529 10.121 1.00 0.00 1 GLY A CA 20
ATOM 19611 C C . GLY A 1 1 ? 8.668 -5.289 9.269 1.00 0.00 1 GLY A C 20
ATOM 19612 O O . GLY A 1 1 ? 7.580 -5.050 8.746 1.00 0.00 1 GLY A O 20
ATOM 19616 N N . SER A 1 2 ? 9.727 -4.498 9.132 1.00 0.00 2 SER A N 20
ATOM 19617 C CA . SER A 1 2 ? 9.668 -3.273 8.343 1.00 0.00 2 SER A CA 20
ATOM 19618 C C . SER A 1 2 ? 10.816 -3.218 7.339 1.00 0.00 2 SER A C 20
ATOM 19619 O O . SER A 1 2 ? 10.601 -3.013 6.145 1.00 0.00 2 SER A O 20
ATOM 19627 N N . SER A 1 3 ? 12.036 -3.404 7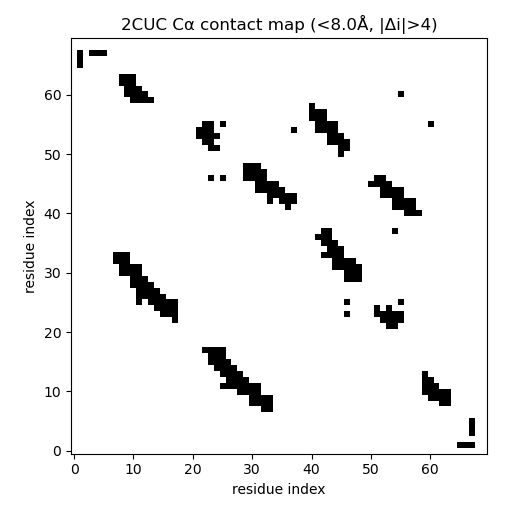.834 1.00 0.00 3 SER A N 20
ATOM 19628 C CA . SER A 1 3 ? 13.219 -3.373 6.982 1.00 0.00 3 SER A CA 20
ATOM 19629 C C . SER A 1 3 ? 13.125 -4.427 5.883 1.00 0.00 3 SER A C 20
ATOM 19630 O O . SER A 1 3 ? 13.033 -5.622 6.160 1.00 0.00 3 SER A O 20
ATOM 19638 N N . GLY A 1 4 ? 13.150 -3.973 4.633 1.00 0.00 4 GLY A N 20
ATOM 19639 C CA . GLY A 1 4 ? 13.067 -4.889 3.510 1.00 0.00 4 GLY A CA 20
ATOM 19640 C C . GLY A 1 4 ? 13.670 -4.311 2.245 1.00 0.00 4 GLY A C 20
ATOM 19641 O O . GLY A 1 4 ? 14.040 -3.137 2.206 1.00 0.00 4 GLY A O 20
ATOM 19645 N N . SER A 1 5 ? 13.772 -5.137 1.209 1.00 0.00 5 SER A N 20
ATOM 19646 C CA . SER A 1 5 ? 14.340 -4.703 -0.062 1.00 0.00 5 SER A CA 20
ATOM 19647 C C . SER A 1 5 ? 13.404 -5.039 -1.219 1.00 0.00 5 SER A C 20
ATOM 19648 O O . SER A 1 5 ? 13.086 -4.183 -2.044 1.00 0.00 5 SER A O 20
ATOM 19656 N N . SER A 1 6 ? 12.966 -6.293 -1.272 1.00 0.00 6 SER A N 20
ATOM 19657 C CA . SER A 1 6 ? 12.069 -6.746 -2.329 1.00 0.00 6 SER A CA 20
ATOM 19658 C C . SER A 1 6 ? 10.825 -7.405 -1.741 1.00 0.00 6 SER A C 20
ATOM 19659 O O . SER A 1 6 ? 10.906 -8.459 -1.112 1.00 0.00 6 SER A O 20
ATOM 19667 N N . GLY A 1 7 ? 9.673 -6.774 -1.950 1.00 0.00 7 GLY A N 20
ATOM 19668 C CA . GLY A 1 7 ? 8.428 -7.313 -1.435 1.00 0.00 7 GLY A CA 20
ATOM 19669 C C . GLY A 1 7 ? 7.263 -7.083 -2.377 1.00 0.00 7 GLY A C 20
ATOM 19670 O O . GLY A 1 7 ? 7.250 -7.595 -3.496 1.00 0.00 7 GLY A O 20
ATOM 19674 N N . ASN A 1 8 ? 6.280 -6.312 -1.923 1.00 0.00 8 ASN A N 20
ATOM 19675 C CA . ASN A 1 8 ? 5.104 -6.017 -2.733 1.00 0.00 8 ASN A CA 20
ATOM 19676 C C . ASN A 1 8 ? 4.932 -4.512 -2.914 1.00 0.00 8 ASN A C 20
ATOM 19677 O O . ASN A 1 8 ? 4.668 -3.788 -1.955 1.00 0.00 8 ASN A O 20
ATOM 19688 N N . MET A 1 9 ? 5.082 -4.050 -4.151 1.00 0.00 9 MET A N 20
ATOM 19689 C CA . MET A 1 9 ? 4.941 -2.631 -4.459 1.00 0.00 9 MET A CA 20
ATOM 19690 C C . MET A 1 9 ? 3.593 -2.348 -5.114 1.00 0.00 9 MET A C 20
ATOM 19691 O O . MET A 1 9 ? 3.143 -3.099 -5.980 1.00 0.00 9 MET A O 20
ATOM 19705 N N . PHE A 1 10 ? 2.953 -1.261 -4.695 1.00 0.00 10 PHE A N 20
ATOM 19706 C CA . PHE A 1 10 ? 1.655 -0.880 -5.240 1.00 0.00 10 PHE A CA 20
ATOM 19707 C C . PHE A 1 10 ? 1.463 0.632 -5.181 1.00 0.00 10 PHE A C 20
ATOM 19708 O O . PHE A 1 10 ? 1.551 1.239 -4.113 1.00 0.00 10 PHE A O 20
ATOM 19725 N N . VAL A 1 11 ? 1.201 1.235 -6.336 1.00 0.00 11 VAL A N 20
ATOM 19726 C CA . VAL A 1 11 ? 0.995 2.676 -6.417 1.00 0.00 11 VAL A CA 20
ATOM 19727 C C . VAL A 1 11 ? -0.484 3.028 -6.312 1.00 0.00 11 VAL A C 20
ATOM 19728 O O . VAL A 1 11 ? -1.350 2.185 -6.547 1.00 0.00 11 VAL A O 20
ATOM 19741 N N . ALA A 1 12 ? -0.767 4.277 -5.959 1.00 0.00 12 ALA A N 20
ATOM 19742 C CA . ALA A 1 12 ? -2.142 4.741 -5.826 1.00 0.00 12 ALA A CA 20
ATOM 19743 C C . ALA A 1 12 ? -2.613 5.436 -7.099 1.00 0.00 12 ALA A C 20
ATOM 19744 O O . ALA A 1 12 ? -3.745 5.240 -7.544 1.00 0.00 12 ALA A O 20
ATOM 19751 N N . LEU A 1 13 ? -1.738 6.250 -7.680 1.00 0.00 13 LEU A N 20
ATOM 19752 C CA . LEU A 1 13 ? -2.065 6.976 -8.903 1.00 0.00 13 LEU A CA 20
ATOM 19753 C C . LEU A 1 13 ? -3.373 7.745 -8.747 1.00 0.00 13 LEU A C 20
ATOM 19754 O O . LEU A 1 13 ? -4.065 8.019 -9.728 1.00 0.00 13 LEU A O 20
ATOM 19770 N N . HIS A 1 14 ? -3.705 8.092 -7.508 1.00 0.00 14 HIS A N 20
ATOM 19771 C CA . HIS A 1 14 ? -4.929 8.833 -7.223 1.00 0.00 14 HIS A CA 20
ATOM 19772 C C . HIS A 1 14 ? -4.869 9.471 -5.838 1.00 0.00 14 HIS A C 20
ATOM 19773 O O . HIS A 1 14 ? -4.129 9.016 -4.965 1.00 0.00 14 HIS A O 20
ATOM 19788 N N . THR A 1 15 ? -5.652 10.527 -5.644 1.00 0.00 15 THR A N 20
ATOM 19789 C CA . THR A 1 15 ? -5.686 11.229 -4.367 1.00 0.00 15 THR A CA 20
ATOM 19790 C C . THR A 1 15 ? -6.929 10.855 -3.568 1.00 0.00 15 THR A C 20
ATOM 19791 O O . THR A 1 15 ? -8.031 11.317 -3.864 1.00 0.00 15 THR A O 20
ATOM 19802 N N . TYR A 1 16 ? -6.745 10.017 -2.554 1.00 0.00 16 TYR A N 20
ATOM 19803 C CA . TYR A 1 16 ? -7.853 9.580 -1.712 1.00 0.00 16 TYR A CA 20
ATOM 19804 C C . TYR A 1 16 ? -7.716 10.136 -0.298 1.00 0.00 16 TYR A C 20
ATOM 19805 O O . TYR A 1 16 ? -6.783 9.794 0.428 1.00 0.00 16 TYR A O 20
ATOM 19823 N N . SER A 1 17 ? -8.653 10.997 0.085 1.00 0.00 17 SER A N 20
ATOM 19824 C CA . SER A 1 17 ? -8.637 11.604 1.411 1.00 0.00 17 SER A CA 20
ATOM 19825 C C . SER A 1 17 ? -9.334 10.707 2.428 1.00 0.00 17 SER A C 20
ATOM 19826 O O . SER A 1 17 ? -10.560 10.705 2.534 1.00 0.00 17 SER A O 20
ATOM 19834 N N . ALA A 1 18 ? -8.543 9.944 3.176 1.00 0.00 18 ALA A N 20
ATOM 19835 C CA . ALA A 1 18 ? -9.082 9.043 4.186 1.00 0.00 18 ALA A CA 20
ATOM 19836 C C . ALA A 1 18 ? -10.298 9.654 4.874 1.00 0.00 18 ALA A C 20
ATOM 19837 O O . ALA A 1 18 ? -10.256 10.797 5.330 1.00 0.00 18 ALA A O 20
ATOM 19844 N N . HIS A 1 19 ? -11.381 8.887 4.944 1.00 0.00 19 HIS A N 20
ATOM 19845 C CA . HIS A 1 19 ? -12.609 9.354 5.577 1.00 0.00 19 HIS A CA 20
ATOM 19846 C C . HIS A 1 19 ? -12.793 8.710 6.948 1.00 0.00 19 HIS A C 20
ATOM 19847 O O . HIS A 1 19 ? -13.410 9.293 7.840 1.00 0.00 19 HIS A O 20
ATOM 19862 N N . ARG A 1 20 ? -12.255 7.505 7.108 1.00 0.00 20 ARG A N 20
ATOM 19863 C CA . ARG A 1 20 ? -12.362 6.782 8.369 1.00 0.00 20 ARG A CA 20
ATOM 19864 C C . ARG A 1 20 ? -10.987 6.586 9.001 1.00 0.00 20 ARG A C 20
ATOM 19865 O O . ARG A 1 20 ? -9.952 6.692 8.342 1.00 0.00 20 ARG A O 20
ATOM 19886 N N . PRO A 1 21 ? -10.973 6.293 10.310 1.00 0.00 21 PRO A N 20
ATOM 19887 C CA . PRO A 1 21 ? -9.732 6.076 11.060 1.00 0.00 21 PRO A CA 20
ATOM 19888 C C . PRO A 1 21 ? -9.034 4.779 10.662 1.00 0.00 21 PRO A C 20
ATOM 19889 O O . PRO A 1 21 ? -8.004 4.419 11.231 1.00 0.00 21 PRO A O 20
ATOM 19900 N N . GLU A 1 22 ? -9.603 4.082 9.683 1.00 0.00 22 GLU A N 20
ATOM 19901 C CA . GLU A 1 22 ? -9.034 2.826 9.211 1.00 0.00 22 GLU A CA 20
ATOM 19902 C C . GLU A 1 22 ? -8.574 2.947 7.761 1.00 0.00 22 GLU A C 20
ATOM 19903 O O . GLU A 1 22 ? -7.695 2.210 7.315 1.00 0.00 22 GLU A O 20
ATOM 19915 N N . GLU A 1 23 ? -9.175 3.882 7.032 1.00 0.00 23 GLU A N 20
ATOM 19916 C CA . GLU A 1 23 ? -8.827 4.099 5.633 1.00 0.00 23 GLU A CA 20
ATOM 19917 C C . GLU A 1 23 ? -7.442 4.727 5.507 1.00 0.00 23 GLU A C 20
ATOM 19918 O O . GLU A 1 23 ? -6.979 5.423 6.411 1.00 0.00 23 GLU A O 20
ATOM 19930 N N . LEU A 1 24 ? -6.785 4.475 4.380 1.00 0.00 24 LEU A N 20
ATOM 19931 C CA . LEU A 1 24 ? -5.452 5.015 4.135 1.00 0.00 24 LEU A CA 20
ATOM 19932 C C . LEU A 1 24 ? -5.494 6.106 3.070 1.00 0.00 24 LEU A C 20
ATOM 19933 O O . LEU A 1 24 ? -6.010 5.897 1.972 1.00 0.00 24 LEU A O 20
ATOM 19949 N N . ASP A 1 25 ? -4.947 7.270 3.402 1.00 0.00 25 ASP A N 20
ATOM 19950 C CA . ASP A 1 25 ? -4.918 8.394 2.473 1.00 0.00 25 ASP A CA 20
ATOM 19951 C C . ASP A 1 25 ? -3.945 8.129 1.328 1.00 0.00 25 ASP A C 20
ATOM 19952 O O . ASP A 1 25 ? -2.732 8.072 1.531 1.00 0.00 25 ASP A O 20
ATOM 19961 N N . LEU A 1 26 ? -4.486 7.965 0.126 1.00 0.00 26 LEU A N 20
ATOM 19962 C CA . LEU A 1 26 ? -3.666 7.704 -1.052 1.00 0.00 26 LEU A CA 20
ATOM 19963 C C . LEU A 1 26 ? -3.301 9.005 -1.761 1.00 0.00 26 LEU A C 20
ATOM 19964 O O . LEU A 1 26 ? -4.046 9.983 -1.705 1.00 0.00 26 LEU A O 20
ATOM 19980 N N . GLN A 1 27 ? -2.151 9.007 -2.427 1.00 0.00 27 GLN A N 20
ATOM 19981 C CA . GLN A 1 27 ? -1.688 10.187 -3.148 1.00 0.00 27 GLN A CA 20
ATOM 19982 C C . GLN A 1 27 ? -1.187 9.814 -4.539 1.00 0.00 27 GLN A C 20
ATOM 19983 O O . GLN A 1 27 ? -0.283 8.990 -4.684 1.00 0.00 27 GLN A O 20
ATOM 19997 N N . LYS A 1 28 ? -1.778 10.425 -5.560 1.00 0.00 28 LYS A N 20
ATOM 19998 C CA . LYS A 1 28 ? -1.391 10.158 -6.940 1.00 0.00 28 LYS A CA 20
ATOM 19999 C C . LYS A 1 28 ? 0.126 10.189 -7.096 1.00 0.00 28 LYS A C 20
ATOM 20000 O O . LYS A 1 28 ? 0.727 11.257 -7.200 1.00 0.00 28 LYS A O 20
ATOM 20019 N N . GLY A 1 29 ? 0.739 9.010 -7.111 1.00 0.00 29 GLY A N 20
ATOM 20020 C CA . GLY A 1 29 ? 2.180 8.925 -7.256 1.00 0.00 29 GLY A CA 20
ATOM 20021 C C . GLY A 1 29 ? 2.875 8.582 -5.953 1.00 0.00 29 GLY A C 20
ATOM 20022 O O . GLY A 1 29 ? 3.952 9.100 -5.662 1.00 0.00 29 GLY A O 20
ATOM 20026 N N . GLU A 1 30 ? 2.255 7.708 -5.165 1.00 0.00 30 GLU A N 20
ATOM 20027 C CA . GLU A 1 30 ? 2.820 7.300 -3.884 1.00 0.00 30 GLU A CA 20
ATOM 20028 C C . GLU A 1 30 ? 2.958 5.782 -3.809 1.00 0.00 30 GLU A C 20
ATOM 20029 O O . GLU A 1 30 ? 2.069 5.046 -4.235 1.00 0.00 30 GLU A O 20
ATOM 20041 N N . GLY A 1 31 ? 4.080 5.322 -3.265 1.00 0.00 31 GLY A N 20
ATOM 20042 C CA . GLY A 1 31 ? 4.315 3.895 -3.145 1.00 0.00 31 GLY A CA 20
ATOM 20043 C C . GLY A 1 31 ? 3.632 3.295 -1.931 1.00 0.00 31 GLY A C 20
ATOM 20044 O O . GLY A 1 31 ? 3.725 3.836 -0.829 1.00 0.00 31 GLY A O 20
ATOM 20048 N N . ILE A 1 32 ? 2.944 2.177 -2.134 1.00 0.00 32 ILE A N 20
ATOM 20049 C CA . ILE A 1 32 ? 2.243 1.505 -1.048 1.00 0.00 32 ILE A CA 20
ATOM 20050 C C . ILE A 1 32 ? 2.675 0.047 -0.933 1.00 0.00 32 ILE A C 20
ATOM 20051 O O . ILE A 1 32 ? 2.928 -0.617 -1.939 1.00 0.00 32 ILE A O 20
ATOM 20067 N N . ARG A 1 33 ? 2.756 -0.446 0.298 1.00 0.00 33 ARG A N 20
ATOM 20068 C CA . ARG A 1 33 ? 3.156 -1.826 0.544 1.00 0.00 33 ARG A CA 20
ATOM 20069 C C . ARG A 1 33 ? 1.995 -2.636 1.114 1.00 0.00 33 ARG A C 20
ATOM 20070 O O . ARG A 1 33 ? 1.668 -2.526 2.295 1.00 0.00 33 ARG A O 20
ATOM 20091 N N . VAL A 1 34 ? 1.376 -3.449 0.265 1.00 0.00 34 VAL A N 20
ATOM 20092 C CA . VAL A 1 34 ? 0.251 -4.278 0.683 1.00 0.00 34 VAL A CA 20
ATOM 20093 C C . VAL A 1 34 ? 0.693 -5.338 1.686 1.00 0.00 34 VAL A C 20
ATOM 20094 O O . VAL A 1 34 ? 1.547 -6.174 1.387 1.00 0.00 34 VAL A O 20
ATOM 20107 N N . LEU A 1 35 ? 0.106 -5.298 2.877 1.00 0.00 35 LEU A N 20
ATOM 20108 C CA . LEU A 1 35 ? 0.439 -6.256 3.926 1.00 0.00 35 LEU A CA 20
ATOM 20109 C C . LEU A 1 35 ? -0.629 -7.341 4.031 1.00 0.00 35 LEU A C 20
ATOM 20110 O O . LEU A 1 35 ? -0.389 -8.497 3.688 1.00 0.00 35 LEU A O 20
ATOM 20126 N N . GLY A 1 36 ? -1.810 -6.957 4.507 1.00 0.00 36 GLY A N 20
ATOM 20127 C CA . GLY A 1 36 ? -2.897 -7.908 4.647 1.00 0.00 36 GLY A CA 20
ATOM 20128 C C . GLY A 1 36 ? -3.958 -7.738 3.577 1.00 0.00 36 GLY A C 20
ATOM 20129 O O . GLY A 1 36 ? -3.892 -6.811 2.769 1.00 0.00 36 GLY A O 20
ATOM 20133 N N . LYS A 1 37 ? -4.937 -8.635 3.569 1.00 0.00 37 LYS A N 20
ATOM 20134 C CA . LYS A 1 37 ? -6.017 -8.582 2.590 1.00 0.00 37 LYS A CA 20
ATOM 20135 C C . LYS A 1 37 ? -7.373 -8.482 3.281 1.00 0.00 37 LYS A C 20
ATOM 20136 O O . LYS A 1 37 ? -7.855 -9.452 3.867 1.00 0.00 37 LYS A O 20
ATOM 20155 N N . TYR A 1 38 ? -7.984 -7.305 3.206 1.00 0.00 38 TYR A N 20
ATOM 20156 C CA . TYR A 1 38 ? -9.285 -7.079 3.825 1.00 0.00 38 TYR A CA 20
ATOM 20157 C C . TYR A 1 38 ? -10.345 -7.990 3.214 1.00 0.00 38 TYR A C 20
ATOM 20158 O O . TYR A 1 38 ? -10.902 -8.854 3.892 1.00 0.00 38 TYR A O 20
ATOM 20176 N N . GLN A 1 39 ? -10.618 -7.790 1.929 1.00 0.00 39 GLN A N 20
ATOM 20177 C CA . GLN A 1 39 ? -11.611 -8.593 1.225 1.00 0.00 39 GLN A CA 20
ATOM 20178 C C . GLN A 1 39 ? -11.632 -8.253 -0.262 1.00 0.00 39 GLN A C 20
ATOM 20179 O O . GLN A 1 39 ? -10.957 -7.323 -0.705 1.00 0.00 39 GLN A O 20
ATOM 20193 N N . ASP A 1 40 ? -12.410 -9.011 -1.026 1.00 0.00 40 ASP A N 20
ATOM 20194 C CA . ASP A 1 40 ? -12.519 -8.790 -2.463 1.00 0.00 40 ASP A CA 20
ATOM 20195 C C . ASP A 1 40 ? -12.821 -7.325 -2.766 1.00 0.00 40 ASP A C 20
ATOM 20196 O O . ASP A 1 40 ? -13.957 -6.873 -2.627 1.00 0.00 40 ASP A O 20
ATOM 20205 N N . GLY A 1 41 ? -11.794 -6.588 -3.179 1.00 0.00 41 GLY A N 20
ATOM 20206 C CA . GLY A 1 41 ? -11.969 -5.182 -3.493 1.00 0.00 41 GLY A CA 20
ATOM 20207 C C . GLY A 1 41 ? -11.218 -4.276 -2.537 1.00 0.00 41 GLY A C 20
ATOM 20208 O O . GLY A 1 41 ? -10.800 -3.180 -2.910 1.00 0.00 41 GLY A O 20
ATOM 20212 N N . TRP A 1 42 ? -11.049 -4.733 -1.302 1.00 0.00 42 TRP A N 20
ATOM 20213 C CA . TRP A 1 42 ? -10.345 -3.955 -0.289 1.00 0.00 42 TRP A CA 20
ATOM 20214 C C . TRP A 1 42 ? -9.098 -4.689 0.192 1.00 0.00 42 TRP A C 20
ATOM 20215 O O . TRP A 1 42 ? -9.121 -5.903 0.397 1.00 0.00 42 TRP A O 20
ATOM 20236 N N . LEU A 1 43 ? -8.012 -3.946 0.371 1.00 0.00 43 LEU A N 20
ATOM 20237 C CA . LEU A 1 43 ? -6.755 -4.527 0.830 1.00 0.00 43 LEU A CA 20
ATOM 20238 C C . LEU A 1 43 ? -6.100 -3.645 1.888 1.00 0.00 43 LEU A C 20
ATOM 20239 O O . LEU A 1 43 ? -6.382 -2.449 1.976 1.00 0.00 43 LEU A O 20
ATOM 20255 N N . LYS A 1 44 ? -5.223 -4.241 2.688 1.00 0.00 44 LYS A N 20
ATOM 20256 C CA . LYS A 1 44 ? -4.525 -3.509 3.738 1.00 0.00 44 LYS A CA 20
ATOM 20257 C C . LYS A 1 44 ? -3.047 -3.349 3.399 1.00 0.00 44 LYS A C 20
ATOM 20258 O O . LYS A 1 44 ? -2.342 -4.331 3.170 1.00 0.00 44 LYS A O 20
ATOM 20277 N N . GLY A 1 45 ? -2.583 -2.103 3.370 1.00 0.00 45 GLY A N 20
ATOM 20278 C CA . GLY A 1 45 ? -1.190 -1.837 3.059 1.00 0.00 45 GLY A CA 20
ATOM 20279 C C . GLY A 1 45 ? -0.666 -0.599 3.760 1.00 0.00 45 GLY A C 20
ATOM 20280 O O . GLY A 1 45 ? -1.441 0.201 4.286 1.00 0.00 45 GLY A O 20
ATOM 20284 N N . LEU A 1 46 ? 0.653 -0.441 3.769 1.00 0.00 46 LEU A N 20
ATOM 20285 C CA . LEU A 1 46 ? 1.281 0.707 4.413 1.00 0.00 46 LEU A CA 20
ATOM 20286 C C . LEU A 1 46 ? 1.954 1.608 3.383 1.00 0.00 46 LEU A C 20
ATOM 20287 O O . LEU A 1 46 ? 2.906 1.203 2.716 1.00 0.00 46 LEU A O 20
ATOM 20303 N N . SER A 1 47 ? 1.454 2.834 3.259 1.00 0.00 47 SER A N 20
ATOM 20304 C CA . SER A 1 47 ? 2.005 3.792 2.309 1.00 0.00 47 SER A CA 20
ATOM 20305 C C . SER A 1 47 ? 3.468 4.090 2.625 1.00 0.00 47 SER A C 20
ATOM 20306 O O . SER A 1 47 ? 3.790 4.624 3.687 1.00 0.00 47 SER A O 20
ATOM 20314 N N . LEU A 1 48 ? 4.350 3.742 1.694 1.00 0.00 48 LEU A N 20
ATOM 20315 C CA . LEU A 1 48 ? 5.780 3.971 1.872 1.00 0.00 48 LEU A CA 20
ATOM 20316 C C . LEU A 1 48 ? 6.109 5.457 1.772 1.00 0.00 48 LEU A C 20
ATOM 20317 O O . LEU A 1 48 ? 7.209 5.885 2.125 1.00 0.00 48 LEU A O 20
ATOM 20333 N N . LEU A 1 49 ? 5.150 6.239 1.290 1.00 0.00 49 LEU A N 20
ATOM 20334 C CA . LEU A 1 49 ? 5.337 7.679 1.146 1.00 0.00 49 LEU A CA 20
ATOM 20335 C C . LEU A 1 49 ? 4.915 8.413 2.415 1.00 0.00 49 LEU A C 20
ATOM 20336 O O . LEU A 1 49 ? 5.731 9.056 3.074 1.00 0.00 49 LEU A O 20
ATOM 20352 N N . THR A 1 50 ? 3.633 8.310 2.753 1.00 0.00 50 THR A N 20
ATOM 20353 C CA . THR A 1 50 ? 3.102 8.963 3.942 1.00 0.00 50 THR A CA 20
ATOM 20354 C C . THR A 1 50 ? 3.463 8.186 5.203 1.00 0.00 50 THR A C 20
ATOM 20355 O O . THR A 1 50 ? 3.756 8.773 6.244 1.00 0.00 50 THR A O 20
ATOM 20366 N N . GLY A 1 51 ? 3.439 6.860 5.103 1.00 0.00 51 GLY A N 20
ATOM 20367 C CA . GLY A 1 51 ? 3.767 6.024 6.243 1.00 0.00 51 GLY A CA 20
ATOM 20368 C C . GLY A 1 51 ? 2.547 5.665 7.068 1.00 0.00 51 GLY A C 20
ATOM 20369 O O . GLY A 1 51 ? 2.656 5.398 8.265 1.00 0.00 51 GLY A O 20
ATOM 20373 N N . ARG A 1 52 ? 1.382 5.659 6.428 1.00 0.00 52 ARG A N 20
ATOM 20374 C CA . ARG A 1 52 ? 0.137 5.333 7.112 1.00 0.00 52 ARG A CA 20
ATOM 20375 C C . ARG A 1 52 ? -0.389 3.972 6.664 1.00 0.00 52 ARG A C 20
ATOM 20376 O O . ARG A 1 52 ? -0.183 3.559 5.522 1.00 0.00 52 ARG A O 20
ATOM 20397 N N . THR A 1 53 ? -1.068 3.278 7.572 1.00 0.00 53 THR A N 20
ATOM 20398 C CA . THR A 1 53 ? -1.621 1.963 7.272 1.00 0.00 53 THR A CA 20
ATOM 20399 C C . THR A 1 53 ? -3.145 1.983 7.326 1.00 0.00 53 THR A C 20
ATOM 20400 O O . THR A 1 53 ? -3.735 2.304 8.357 1.00 0.00 53 THR A O 20
ATOM 20411 N N . GLY A 1 54 ? -3.777 1.635 6.209 1.00 0.00 54 GLY A N 20
ATOM 20412 C CA . GLY A 1 54 ? -5.227 1.619 6.152 1.00 0.00 54 GLY A CA 20
ATOM 20413 C C . GLY A 1 54 ? -5.753 0.716 5.053 1.00 0.00 54 GLY A C 20
ATOM 20414 O O . GLY A 1 54 ? -4.978 0.080 4.338 1.00 0.00 54 GLY A O 20
ATOM 20418 N N . ILE A 1 55 ? -7.074 0.658 4.920 1.00 0.00 55 ILE A N 20
ATOM 20419 C CA . ILE A 1 55 ? -7.702 -0.174 3.901 1.00 0.00 55 ILE A CA 20
ATOM 20420 C C . ILE A 1 55 ? -8.037 0.640 2.656 1.00 0.00 55 ILE A C 20
ATOM 20421 O O . ILE A 1 55 ? -8.783 1.618 2.723 1.00 0.00 55 ILE A O 20
ATOM 20437 N N . PHE A 1 56 ? -7.483 0.229 1.520 1.00 0.00 56 PHE A N 20
ATOM 20438 C CA . PHE A 1 56 ? -7.724 0.920 0.259 1.00 0.00 56 PHE A CA 20
ATOM 20439 C C . PHE A 1 56 ? -8.255 -0.046 -0.797 1.00 0.00 56 PHE A C 20
ATOM 20440 O O . PHE A 1 56 ? -8.026 -1.254 -0.741 1.00 0.00 56 PHE A O 20
ATOM 20457 N N . PRO A 1 57 ? -8.982 0.499 -1.784 1.00 0.00 57 PRO A N 20
ATOM 20458 C CA . PRO A 1 57 ? -9.560 -0.295 -2.872 1.00 0.00 57 PRO A CA 20
ATOM 20459 C C . PRO A 1 57 ? -8.499 -0.839 -3.821 1.00 0.00 57 PRO A C 20
ATOM 20460 O O . PRO A 1 57 ? -7.686 -0.085 -4.357 1.00 0.00 57 PRO A O 20
ATOM 20471 N N . SER A 1 58 ? -8.511 -2.152 -4.026 1.00 0.00 58 SER A N 20
ATOM 20472 C CA . SER A 1 58 ? -7.546 -2.797 -4.909 1.00 0.00 58 SER A CA 20
ATOM 20473 C C . SER A 1 58 ? -7.549 -2.143 -6.287 1.00 0.00 58 SER A C 20
ATOM 20474 O O . SER A 1 58 ? -6.525 -2.103 -6.970 1.00 0.00 58 SER A O 20
ATOM 20482 N N . ASP A 1 59 ? -8.707 -1.631 -6.690 1.00 0.00 59 ASP A N 20
ATOM 20483 C CA . ASP A 1 59 ? -8.845 -0.977 -7.986 1.00 0.00 59 ASP A CA 20
ATOM 20484 C C . ASP A 1 59 ? -7.937 0.246 -8.076 1.00 0.00 59 ASP A C 20
ATOM 20485 O O . ASP A 1 59 ? -7.520 0.643 -9.165 1.00 0.00 59 ASP A O 20
ATOM 20494 N N . TYR A 1 60 ? -7.637 0.840 -6.927 1.00 0.00 60 TYR A N 20
ATOM 20495 C CA . TYR A 1 60 ? -6.782 2.020 -6.877 1.00 0.00 60 TYR A CA 20
ATOM 20496 C C . TYR A 1 60 ? -5.308 1.628 -6.915 1.00 0.00 60 TYR A C 20
ATOM 20497 O O . TYR A 1 60 ? -4.452 2.422 -7.303 1.00 0.00 60 TYR A O 20
ATOM 20515 N N . VAL A 1 61 ? -5.021 0.395 -6.510 1.00 0.00 61 VAL A N 20
ATOM 20516 C CA . VAL A 1 61 ? -3.651 -0.106 -6.500 1.00 0.00 61 VAL A CA 20
ATOM 20517 C C . VAL A 1 61 ? -3.446 -1.169 -7.574 1.00 0.00 61 VAL A C 20
ATOM 20518 O O . VAL A 1 61 ? -4.235 -2.107 -7.691 1.00 0.00 61 VAL A O 20
ATOM 20531 N N . ILE A 1 62 ? -2.383 -1.014 -8.356 1.00 0.00 62 ILE A N 20
ATOM 20532 C CA . ILE A 1 62 ? -2.074 -1.961 -9.419 1.00 0.00 62 ILE A CA 20
ATOM 20533 C C . ILE A 1 62 ? -0.799 -2.739 -9.110 1.00 0.00 62 ILE A C 20
ATOM 20534 O O . ILE A 1 62 ? 0.206 -2.182 -8.667 1.00 0.00 62 ILE A O 20
ATOM 20550 N N . PRO A 1 63 ? -0.839 -4.058 -9.348 1.00 0.00 63 PRO A N 20
ATOM 20551 C CA . PRO A 1 63 ? 0.306 -4.942 -9.104 1.00 0.00 63 PRO A CA 20
ATOM 20552 C C . PRO A 1 63 ? 1.446 -4.699 -10.087 1.00 0.00 63 PRO A C 20
ATOM 20553 O O . PRO A 1 63 ? 1.372 -5.098 -11.249 1.00 0.00 63 PRO A O 20
ATOM 20564 N N . VAL A 1 64 ? 2.500 -4.042 -9.613 1.00 0.00 64 VAL A N 20
ATOM 20565 C CA . VAL A 1 64 ? 3.657 -3.747 -10.451 1.00 0.00 64 VAL A CA 20
ATOM 20566 C C . VAL A 1 64 ? 4.506 -4.994 -10.672 1.00 0.00 64 VAL A C 20
ATOM 20567 O O . VAL A 1 64 ? 4.524 -5.901 -9.841 1.00 0.00 64 VAL A O 20
ATOM 20580 N N . SER A 1 65 ? 5.211 -5.030 -11.799 1.00 0.00 65 SER A N 20
ATOM 20581 C CA . SER A 1 65 ? 6.061 -6.167 -12.132 1.00 0.00 65 SER A CA 20
ATOM 20582 C C . SER A 1 65 ? 7.230 -6.275 -11.158 1.00 0.00 65 SER A C 20
ATOM 20583 O O . SER A 1 65 ? 7.637 -5.288 -10.547 1.00 0.00 65 SER A O 20
ATOM 20591 N N . GLY A 1 66 ? 7.766 -7.484 -11.018 1.00 0.00 66 GLY A N 20
ATOM 20592 C CA . GLY A 1 66 ? 8.882 -7.700 -10.117 1.00 0.00 66 GLY A CA 20
ATOM 20593 C C . GLY A 1 66 ? 10.204 -7.261 -10.715 1.00 0.00 66 GLY A C 20
ATOM 20594 O O . GLY A 1 66 ? 10.249 -6.526 -11.702 1.00 0.00 66 GLY A O 20
ATOM 20598 N N . PRO A 1 67 ? 11.312 -7.716 -10.111 1.00 0.00 67 PRO A N 20
ATOM 20599 C CA . PRO A 1 67 ? 12.661 -7.377 -10.573 1.00 0.00 67 PRO A CA 20
ATOM 20600 C C . PRO A 1 67 ? 13.000 -8.035 -11.906 1.00 0.00 67 PRO A C 20
ATOM 20601 O O . PRO A 1 67 ? 14.023 -7.728 -12.518 1.00 0.00 67 PRO A O 20
ATOM 20612 N N . SER A 1 68 ? 12.135 -8.942 -12.350 1.00 0.00 68 SER A N 20
ATOM 20613 C CA . SER A 1 68 ? 12.345 -9.646 -13.609 1.00 0.00 68 SER A CA 20
ATOM 20614 C C . SER A 1 68 ? 12.756 -8.676 -14.712 1.00 0.00 68 SER A C 20
ATOM 20615 O O . SER A 1 68 ? 12.067 -7.691 -14.976 1.00 0.00 68 SER A O 20
ATOM 20623 N N . SER A 1 69 ? 13.885 -8.962 -15.353 1.00 0.00 69 SER A N 20
ATOM 20624 C CA . SER A 1 69 ? 14.391 -8.113 -16.425 1.00 0.00 69 SER A CA 20
ATOM 20625 C C . SER A 1 69 ? 14.104 -8.733 -17.790 1.00 0.00 69 SER A C 20
ATOM 20626 O O . SER A 1 69 ? 13.593 -9.848 -17.883 1.00 0.00 69 SER A O 20
ATOM 20634 N N . GLY A 1 70 ? 14.436 -7.999 -18.848 1.00 0.00 70 GLY A N 20
ATOM 20635 C CA . GLY A 1 70 ? 14.207 -8.491 -20.194 1.00 0.00 70 GLY A CA 20
ATOM 20636 C C . GLY A 1 70 ? 13.252 -7.613 -20.977 1.00 0.00 70 GLY A C 20
ATOM 20637 O O . GLY A 1 70 ? 13.226 -7.656 -22.207 1.00 0.00 70 GLY A O 20
#